Protein AF-D0LSS3-F1 (afdb_monomer_lite)

Secondary structure (DSSP, 8-state):
-----------------------------------EEPTTS-EE-TT-EEPTTSS-EESSSTTSSS--TT-S---SS--SSSSB-TTSS-B--SSSSS--TT-S---SSS-SSSSS-TTSS----SSSSS--TT-S---SS--SSSSB-TTS-B--TTSSS--TT-S---SSS-SSSSS-TTSS--S-SSSSS--TT-S--SSS-BTTB-TTSSPP-TTSS---TTTT------TT-BTTB-TTSSPP-TTSSS--TTTT-S---SSS-BTTB-TTSPPP-TTSS---TTSB--S-SS-S--B-----SSS-BTTB-TTSPPP-TTSS---TTTT-S----SSSSSS---BTTB-TTS----SSSS---TTT-S---TTS-BTTB-TTSPPP-SSSS---TTGGG-TT-S---S--S-S-BTTB-TTS----TTSS---TTT-S---TTS--SS--TTSS---SSSS---TT----S--S----S---SS--BTTB-TTS----TTSS---TTTSSS--SSS-BTTB-TTS----TTSS---TTTT-S----SSSSSSPPPBTTB-TTSPPP-TTSS---TTTT-S----SSSSSS---BTTB-TTS----SSSS---TTT-S---SSS-BTTB-TTS----TTSS---TTTT-S---SSS-BTTB-TTSPPP-TTSS---TTTT-S--S---SSS-----B-TTT--B-----TT-TTSTTSS---TT-S---SS--SSSSB-TTSSBPPP--SSSSS--TT-S--SS-TT-SSGGGB-TTS-B--TTSS---TTTT-S---SSS-SSSSS-TTSS---SSSSS--TT-S---SS--TTSSB-TTS-B--

pLDDT: mean 73.54, std 12.42, range [32.41, 92.56]

Organism: Haliangium ochraceum (strain DSM 14365 / JCM 11303 / SMP-2) (NCBI:txid502025)

Structure (mmCIF, N/CA/C/O backbone):
data_AF-D0LSS3-F1
#
_entry.id   AF-D0LSS3-F1
#
loop_
_atom_site.group_PDB
_atom_site.id
_atom_site.type_symbol
_atom_site.label_atom_id
_atom_site.label_alt_id
_atom_site.label_comp_id
_atom_site.label_asym_id
_atom_site.label_entity_id
_atom_site.label_seq_id
_atom_site.pdbx_PDB_ins_code
_atom_site.Cartn_x
_atom_site.Cartn_y
_atom_site.Cartn_z
_atom_site.occupancy
_atom_site.B_iso_or_equiv
_atom_site.auth_seq_id
_atom_site.auth_comp_id
_atom_site.auth_asym_id
_atom_site.auth_atom_id
_atom_site.pdbx_PDB_model_num
ATOM 1 N N . MET A 1 1 ? 48.028 39.353 -0.768 1.00 34.34 1 MET A N 1
ATOM 2 C CA . MET A 1 1 ? 49.198 40.231 -0.505 1.00 34.34 1 MET A CA 1
ATOM 3 C C . MET A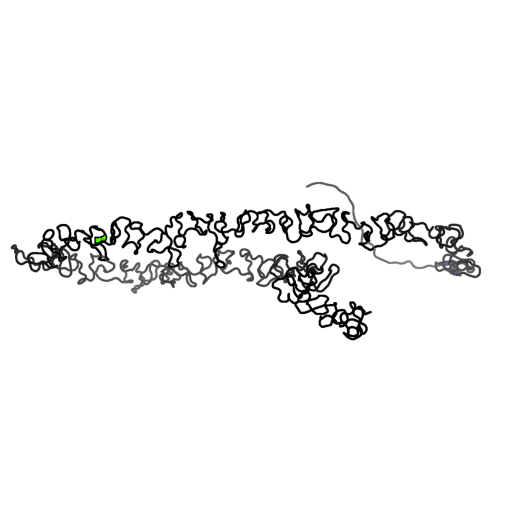 1 1 ? 50.402 39.646 -1.238 1.00 34.34 1 MET A C 1
ATOM 5 O O . MET A 1 1 ? 50.646 38.478 -0.982 1.00 34.34 1 MET A O 1
ATOM 9 N N . ASN A 1 2 ? 51.168 40.424 -2.031 1.00 32.41 2 ASN A N 1
ATOM 10 C CA . ASN A 1 2 ? 52.428 40.010 -2.713 1.00 32.41 2 ASN A CA 1
ATOM 11 C C . ASN A 1 2 ? 52.280 38.868 -3.769 1.00 32.41 2 ASN A C 1
ATOM 13 O O . ASN A 1 2 ? 51.328 38.108 -3.670 1.00 32.41 2 ASN A O 1
ATOM 17 N N . ARG A 1 3 ? 53.141 38.640 -4.788 1.00 37.22 3 ARG A N 1
ATOM 18 C CA . ARG A 1 3 ? 54.261 39.348 -5.496 1.00 37.22 3 ARG A CA 1
ATOM 19 C C . ARG A 1 3 ? 54.644 38.494 -6.748 1.00 37.22 3 ARG A C 1
ATOM 21 O O . ARG A 1 3 ? 54.443 37.293 -6.669 1.00 37.22 3 ARG A O 1
ATOM 28 N N . ASP A 1 4 ? 55.293 38.933 -7.841 1.00 43.34 4 ASP A N 1
ATOM 29 C CA . ASP A 1 4 ? 55.531 40.235 -8.521 1.00 43.34 4 ASP A CA 1
ATOM 30 C C . ASP A 1 4 ? 56.208 39.973 -9.905 1.00 43.34 4 ASP A C 1
ATOM 32 O O . ASP A 1 4 ? 56.827 38.925 -10.067 1.00 43.34 4 ASP A O 1
ATOM 36 N N . TYR A 1 5 ? 56.204 40.957 -10.821 1.00 41.03 5 TYR A N 1
ATOM 37 C CA . TYR A 1 5 ? 56.928 41.025 -12.122 1.00 41.03 5 TYR A CA 1
ATOM 38 C C . TYR A 1 5 ? 56.492 40.072 -13.276 1.00 41.03 5 TYR A C 1
ATOM 40 O O . TYR A 1 5 ? 56.226 38.902 -13.050 1.00 41.03 5 TYR A O 1
ATOM 48 N N . GLY A 1 6 ? 56.475 40.482 -14.562 1.00 39.53 6 GLY A N 1
ATOM 49 C CA . GLY A 1 6 ? 56.580 41.840 -15.140 1.00 39.53 6 GLY A CA 1
ATOM 50 C C . GLY A 1 6 ? 56.970 41.910 -16.644 1.00 39.53 6 GLY A C 1
ATOM 51 O O . GLY A 1 6 ? 57.673 41.032 -17.125 1.00 39.53 6 GLY A O 1
ATOM 52 N N . LEU A 1 7 ? 56.622 43.036 -17.312 1.00 38.75 7 LEU A N 1
ATOM 53 C CA . LEU A 1 7 ? 56.963 43.463 -18.706 1.00 38.75 7 LEU A CA 1
ATOM 54 C C . LEU A 1 7 ? 56.338 42.620 -19.859 1.00 38.75 7 LEU A C 1
ATOM 56 O O . LEU A 1 7 ? 56.213 41.417 -19.711 1.00 38.75 7 LEU A O 1
ATOM 60 N N . ALA A 1 8 ? 55.991 43.105 -21.070 1.00 39.47 8 ALA A N 1
ATOM 61 C CA . ALA A 1 8 ? 55.640 44.417 -21.683 1.00 39.47 8 ALA A CA 1
ATOM 62 C C . ALA A 1 8 ? 55.056 44.121 -23.121 1.00 39.47 8 ALA A C 1
ATOM 64 O O . ALA A 1 8 ? 54.994 42.954 -23.483 1.00 39.47 8 ALA A O 1
ATOM 65 N N . SER A 1 9 ? 54.616 45.016 -24.033 1.00 36.06 9 SER A N 1
ATOM 66 C CA . SER A 1 9 ? 54.621 46.490 -24.133 1.00 36.06 9 SER A CA 1
ATOM 67 C C . SER A 1 9 ? 53.581 47.041 -25.156 1.00 36.06 9 SER A C 1
ATOM 69 O O . SER A 1 9 ? 53.339 46.423 -26.183 1.00 36.06 9 SER A O 1
ATOM 71 N N . VAL A 1 10 ? 53.036 48.238 -24.885 1.00 38.34 10 VAL A N 1
ATOM 72 C CA . VAL A 1 10 ? 52.456 49.304 -25.763 1.00 38.34 10 VAL A CA 1
ATOM 73 C C . VAL A 1 10 ? 51.807 48.980 -27.141 1.00 38.34 10 VAL A C 1
ATOM 75 O O . VAL A 1 10 ? 52.483 48.682 -28.121 1.00 38.34 10 VAL A O 1
ATOM 78 N N . ARG A 1 11 ? 50.505 49.314 -27.265 1.00 45.31 11 ARG A N 1
ATOM 79 C CA . ARG A 1 11 ? 49.792 49.668 -28.524 1.00 45.31 11 ARG A CA 1
ATOM 80 C C . ARG A 1 11 ? 49.841 51.192 -28.774 1.00 45.31 11 ARG A C 1
ATOM 82 O O . ARG A 1 11 ? 49.652 51.916 -27.801 1.00 45.31 11 ARG A O 1
ATOM 89 N N . ALA A 1 12 ? 49.942 51.671 -30.028 1.00 39.53 12 ALA A N 1
ATOM 90 C CA . ALA A 1 12 ? 49.338 52.945 -30.507 1.00 39.53 12 ALA A CA 1
ATOM 91 C C . ALA A 1 12 ? 49.628 53.264 -31.997 1.00 39.53 12 ALA A C 1
ATOM 93 O O . ALA A 1 12 ? 50.794 53.387 -32.363 1.00 39.53 12 ALA A O 1
ATOM 94 N N . ASN A 1 13 ? 48.572 53.478 -32.806 1.00 40.53 13 ASN A N 1
ATOM 95 C CA . ASN A 1 13 ? 48.388 54.565 -33.805 1.00 40.53 13 ASN A CA 1
ATOM 96 C C . ASN A 1 13 ? 47.391 54.178 -34.922 1.00 40.53 13 ASN A C 1
ATOM 98 O O . ASN A 1 13 ? 47.779 53.816 -36.029 1.00 40.53 13 ASN A O 1
ATOM 102 N N . LEU A 1 14 ? 46.094 54.334 -34.638 1.00 44.03 14 LEU A N 1
ATOM 103 C CA . LEU A 1 14 ? 45.082 54.634 -35.662 1.00 44.03 14 LEU A CA 1
ATOM 104 C C . LEU A 1 14 ? 44.811 56.157 -35.663 1.00 44.03 14 LEU A C 1
ATOM 106 O O . LEU A 1 14 ? 45.164 56.839 -34.704 1.00 44.03 14 LEU A O 1
ATOM 110 N N . LEU A 1 15 ? 44.152 56.660 -36.717 1.00 45.56 15 LEU A N 1
ATOM 111 C CA . LEU A 1 15 ? 43.797 58.073 -36.977 1.00 45.56 15 LEU A CA 1
ATOM 112 C C . LEU A 1 15 ? 44.972 59.044 -37.244 1.00 45.56 15 LEU A C 1
ATOM 114 O O . LEU A 1 15 ? 45.364 59.820 -36.374 1.00 45.56 15 LEU A O 1
ATOM 118 N N . ALA A 1 16 ? 45.403 59.141 -38.509 1.00 39.97 16 ALA A N 1
ATOM 119 C CA . ALA A 1 16 ? 45.858 60.406 -39.110 1.00 39.97 16 ALA A CA 1
ATOM 120 C C . ALA A 1 16 ? 45.772 60.373 -40.656 1.00 39.97 16 ALA A C 1
ATOM 122 O O . ALA A 1 16 ? 45.871 59.309 -41.255 1.00 39.97 16 ALA A O 1
ATOM 123 N N . LEU A 1 17 ? 45.638 61.553 -41.280 1.00 41.19 17 LEU A N 1
ATOM 124 C CA . LEU A 1 17 ? 45.700 61.822 -42.734 1.00 41.19 17 LEU A CA 1
ATOM 125 C C . LEU A 1 17 ? 44.664 61.134 -43.653 1.00 41.19 17 LEU A C 1
ATOM 127 O O . LEU A 1 17 ? 44.986 60.313 -44.507 1.00 41.19 17 LEU A O 1
ATOM 131 N N . ALA A 1 18 ? 43.430 61.640 -43.595 1.00 40.72 18 ALA A N 1
ATOM 132 C CA . ALA A 1 18 ? 42.665 61.892 -44.823 1.00 40.72 18 ALA A CA 1
ATOM 133 C C . ALA A 1 18 ? 43.179 63.176 -45.531 1.00 40.72 18 ALA A C 1
ATOM 135 O O . ALA A 1 18 ? 43.980 63.906 -44.945 1.00 40.72 18 ALA A O 1
ATOM 136 N N . LEU A 1 19 ? 42.630 63.495 -46.720 1.00 39.12 19 LEU A N 1
ATOM 137 C CA . LEU A 1 19 ? 42.964 64.633 -47.619 1.00 39.12 19 LEU A CA 1
ATOM 138 C C . LEU A 1 19 ? 44.265 64.399 -48.431 1.00 39.12 19 LEU A C 1
ATOM 140 O O . LEU A 1 19 ? 45.334 64.301 -47.844 1.00 39.12 19 LEU A O 1
ATOM 144 N N . LEU A 1 20 ? 44.298 64.218 -49.764 1.00 43.31 20 LEU A N 1
ATOM 145 C CA . LEU A 1 20 ? 43.445 64.618 -50.911 1.00 43.31 20 LEU A CA 1
ATOM 146 C C . LEU A 1 20 ? 43.686 66.075 -51.387 1.00 43.31 20 LEU A C 1
ATOM 148 O O . LEU A 1 20 ? 43.475 67.019 -50.631 1.00 43.31 20 LEU A O 1
ATOM 152 N N . ALA A 1 21 ? 44.067 66.217 -52.673 1.00 36.97 21 ALA A N 1
ATOM 153 C CA . ALA A 1 21 ? 44.549 67.423 -53.389 1.00 36.97 21 ALA A CA 1
ATOM 154 C C . ALA A 1 21 ? 45.997 67.860 -53.013 1.00 36.97 21 ALA A C 1
ATOM 156 O O . ALA A 1 21 ? 46.449 67.599 -51.909 1.00 36.97 21 ALA A O 1
ATOM 157 N N . LEU A 1 22 ? 46.818 68.491 -53.877 1.00 36.12 22 LEU A N 1
ATOM 158 C CA . LEU A 1 22 ? 46.517 69.356 -55.032 1.00 36.12 22 LEU A CA 1
ATOM 159 C C . LEU A 1 22 ? 47.713 69.477 -56.034 1.00 36.12 22 LEU A C 1
ATOM 161 O O . LEU A 1 22 ? 48.847 69.649 -55.608 1.00 36.12 22 LEU A O 1
ATOM 165 N N . SER A 1 23 ? 47.429 69.492 -57.349 1.00 40.12 23 SER A N 1
ATOM 166 C CA . SER A 1 23 ? 48.178 70.117 -58.483 1.00 40.12 23 SER A CA 1
ATOM 167 C C . SER A 1 23 ? 49.717 70.015 -58.660 1.00 40.12 23 SER A C 1
ATOM 169 O O . SER A 1 23 ? 50.464 70.557 -57.854 1.00 40.12 23 SER A O 1
ATOM 171 N N . VAL A 1 24 ? 50.152 69.654 -59.883 1.00 45.28 24 VAL A N 1
ATOM 172 C CA . VAL A 1 24 ? 51.060 70.466 -60.749 1.00 45.28 24 VAL A CA 1
ATOM 173 C C . VAL A 1 24 ? 50.589 70.332 -62.216 1.00 45.28 24 VAL A C 1
ATOM 175 O O . VAL A 1 24 ? 49.956 69.339 -62.566 1.00 45.28 24 VAL A O 1
ATOM 178 N N . VAL A 1 25 ? 50.830 71.343 -63.064 1.00 45.53 25 VAL A N 1
ATOM 179 C CA . VAL A 1 25 ? 50.303 71.464 -64.444 1.00 45.53 25 VAL A CA 1
ATOM 180 C C . VAL A 1 25 ? 51.401 71.351 -65.519 1.00 45.53 25 VAL A C 1
ATOM 182 O O . VAL A 1 25 ? 52.560 71.678 -65.285 1.00 45.53 25 VAL A O 1
ATOM 185 N N . ALA A 1 26 ? 50.983 70.895 -66.704 1.00 45.16 26 ALA A N 1
ATOM 186 C CA . ALA A 1 26 ? 51.733 70.608 -67.930 1.00 45.16 26 ALA A CA 1
ATOM 187 C C . ALA A 1 26 ? 52.804 71.618 -68.415 1.00 45.16 26 ALA A C 1
ATOM 189 O O . ALA A 1 26 ? 52.675 72.833 -68.271 1.00 45.16 26 ALA A O 1
ATOM 190 N N . GLY A 1 27 ? 53.775 71.084 -69.169 1.00 37.88 27 GLY A N 1
ATOM 191 C CA . GLY A 1 27 ? 54.683 71.818 -70.061 1.00 37.88 27 GLY A CA 1
ATOM 192 C C . GLY A 1 27 ? 55.471 70.846 -70.951 1.00 37.88 27 GLY A C 1
ATOM 193 O O . GLY A 1 27 ? 56.346 70.146 -70.455 1.00 37.88 27 GLY A O 1
ATOM 194 N N . GLY A 1 28 ? 55.128 70.746 -72.242 1.00 39.94 28 GLY A N 1
ATOM 195 C CA . GLY A 1 28 ? 55.629 69.689 -73.139 1.00 39.94 28 GLY A CA 1
ATOM 196 C C . GLY A 1 28 ? 56.667 70.130 -74.180 1.00 39.94 28 GLY A C 1
ATOM 197 O O . GLY A 1 28 ? 56.836 71.317 -74.452 1.00 39.94 28 GLY A O 1
ATOM 198 N N . CYS A 1 29 ? 57.298 69.141 -74.820 1.00 37.31 29 CYS A N 1
ATOM 199 C CA . CYS A 1 29 ? 58.147 69.289 -76.007 1.00 37.31 29 CYS A CA 1
ATOM 200 C C . CYS A 1 29 ? 57.582 68.445 -77.159 1.00 37.31 29 CYS A C 1
ATOM 202 O O . CYS A 1 29 ? 57.097 67.341 -76.930 1.00 37.31 29 CYS A O 1
ATOM 204 N N . VAL A 1 30 ? 57.668 68.945 -78.397 1.00 48.53 30 VAL A N 1
ATOM 205 C CA . VAL A 1 30 ? 57.150 68.259 -79.594 1.00 48.53 30 VAL A CA 1
ATOM 206 C C . VAL A 1 30 ? 58.304 67.811 -80.487 1.00 48.53 30 VAL A C 1
ATOM 208 O O . VAL A 1 30 ? 59.033 68.647 -81.015 1.00 48.53 30 VAL A O 1
ATOM 211 N N . PHE A 1 31 ? 58.404 66.503 -80.717 1.00 43.38 31 PHE A N 1
ATOM 212 C CA . PHE A 1 31 ? 59.140 65.913 -81.835 1.00 43.38 31 PHE A CA 1
ATOM 213 C C . PHE A 1 31 ? 58.262 64.847 -82.491 1.00 43.38 31 PHE A C 1
ATOM 215 O O . PHE A 1 31 ? 57.711 63.989 -81.808 1.00 43.38 31 PHE A O 1
ATOM 222 N N . GLY A 1 32 ? 58.103 64.931 -83.812 1.00 51.47 32 GLY A N 1
ATOM 223 C CA . GLY A 1 32 ? 57.334 63.966 -84.591 1.00 51.47 32 GLY A CA 1
ATOM 224 C C . GLY A 1 32 ? 58.228 62.853 -85.125 1.00 51.47 32 GLY A C 1
ATOM 225 O O . GLY A 1 32 ? 59.010 63.087 -86.043 1.00 51.47 32 GLY A O 1
ATOM 226 N N . THR A 1 33 ? 58.074 61.651 -84.579 1.00 54.69 33 THR A N 1
ATOM 227 C CA . THR A 1 33 ? 58.549 60.393 -85.170 1.00 54.69 33 THR A CA 1
ATOM 228 C C . THR A 1 33 ? 57.404 59.395 -85.107 1.00 54.69 33 THR A C 1
ATOM 230 O O . THR A 1 33 ? 57.081 58.887 -84.029 1.00 54.69 33 THR A O 1
ATOM 233 N N . GLU A 1 34 ? 56.757 59.150 -86.245 1.00 60.41 34 GLU A N 1
ATOM 234 C CA . GLU A 1 34 ? 55.702 58.141 -86.320 1.00 60.41 34 GLU A CA 1
ATOM 235 C C . GLU A 1 34 ? 56.317 56.765 -86.043 1.00 60.41 34 GLU A C 1
ATOM 237 O O . GLU A 1 34 ? 57.336 56.380 -86.619 1.00 60.41 34 GLU A O 1
ATOM 242 N N . THR A 1 35 ? 55.742 56.100 -85.049 1.00 68.25 35 THR A N 1
ATOM 243 C CA . THR A 1 35 ? 56.216 54.871 -84.416 1.00 68.25 35 THR A CA 1
ATOM 244 C C . THR A 1 35 ? 54.992 54.010 -84.174 1.00 68.25 35 THR A C 1
ATOM 246 O O . THR A 1 35 ? 53.968 54.530 -83.723 1.00 68.25 35 THR A O 1
ATOM 249 N N . ASN A 1 36 ? 55.094 52.717 -84.470 1.00 69.75 36 ASN A N 1
ATOM 250 C CA . ASN A 1 36 ? 54.039 51.772 -84.131 1.00 69.75 36 ASN A CA 1
ATOM 251 C C . ASN A 1 36 ? 54.043 51.639 -82.604 1.00 69.75 36 ASN A C 1
ATOM 253 O O . ASN A 1 36 ? 55.072 51.303 -82.018 1.00 69.75 36 ASN A O 1
ATOM 257 N N . LEU A 1 37 ? 52.937 52.021 -81.965 1.00 75.88 37 LEU A N 1
ATOM 258 C CA . LEU A 1 37 ? 52.783 51.969 -80.514 1.00 75.88 37 LEU A CA 1
ATOM 259 C C . LEU A 1 37 ? 52.095 50.653 -80.160 1.00 75.88 37 LEU A C 1
ATOM 261 O O . LEU A 1 37 ? 50.956 50.437 -80.571 1.00 75.88 37 LEU A O 1
ATOM 265 N N . CYS A 1 38 ? 52.799 49.801 -79.428 1.00 76.12 38 CYS A N 1
ATOM 266 C CA . CYS A 1 38 ? 52.276 48.537 -78.929 1.00 76.12 38 CYS A CA 1
ATOM 267 C C . CYS A 1 38 ? 51.397 48.770 -77.692 1.00 76.12 38 CYS A C 1
ATOM 269 O O . CYS A 1 38 ? 51.431 49.862 -77.110 1.00 76.12 38 CYS A O 1
ATOM 271 N N . SER A 1 39 ? 50.619 47.758 -77.300 1.00 70.25 39 SER A N 1
ATOM 272 C CA . SER A 1 39 ? 49.673 47.803 -76.173 1.00 70.25 39 SER A CA 1
ATOM 273 C C . SER A 1 39 ? 50.293 48.416 -74.908 1.00 70.25 39 SER A C 1
ATOM 275 O O . SER A 1 39 ? 49.752 49.370 -74.347 1.00 70.25 39 SER A O 1
ATOM 277 N N . ASP A 1 40 ? 51.502 47.974 -74.569 1.00 66.94 40 ASP A N 1
ATOM 278 C CA . ASP A 1 40 ? 52.219 48.296 -73.328 1.00 66.94 40 ASP A CA 1
ATOM 279 C C . ASP A 1 40 ? 53.137 49.525 -73.459 1.00 66.94 40 ASP A C 1
ATOM 281 O O . ASP A 1 40 ? 53.995 49.823 -72.628 1.00 66.94 40 ASP A O 1
ATOM 285 N N . GLY A 1 41 ? 52.934 50.309 -74.522 1.00 71.38 41 GLY A N 1
ATOM 286 C CA . GLY A 1 41 ? 53.603 51.590 -74.743 1.00 71.38 41 GLY A CA 1
ATOM 287 C C . GLY A 1 41 ? 54.983 51.499 -75.399 1.00 71.38 41 GLY A C 1
ATOM 288 O O . GLY A 1 41 ? 55.591 52.546 -75.665 1.00 71.38 41 GLY A O 1
ATOM 289 N N . LEU A 1 42 ? 55.460 50.290 -75.720 1.00 78.31 42 LEU A N 1
ATOM 290 C CA . LEU A 1 42 ? 56.633 50.075 -76.568 1.00 78.31 42 LEU A CA 1
ATOM 291 C C . LEU A 1 42 ? 56.448 50.769 -77.931 1.00 78.31 42 LEU A C 1
ATOM 293 O O . LEU A 1 42 ? 55.353 50.817 -78.491 1.00 78.31 42 LEU A O 1
ATOM 297 N N . ARG A 1 43 ? 57.530 51.346 -78.467 1.00 81.56 43 ARG A N 1
ATOM 298 C CA . ARG A 1 43 ? 57.523 52.100 -79.732 1.00 81.56 43 ARG A CA 1
ATOM 299 C C . ARG A 1 43 ? 58.421 51.449 -80.768 1.00 81.56 43 ARG A C 1
ATOM 301 O O . ARG A 1 43 ? 59.626 51.706 -80.797 1.00 81.56 43 ARG A O 1
ATOM 308 N N . CYS A 1 44 ? 57.824 50.668 -81.657 1.00 77.94 44 CYS A N 1
ATOM 309 C CA . CYS A 1 44 ? 58.546 50.041 -82.749 1.00 77.94 44 CYS A CA 1
ATOM 310 C C . CYS A 1 44 ? 58.819 51.028 -83.904 1.00 77.94 44 CYS A C 1
ATOM 312 O O . CYS A 1 44 ? 57.981 51.889 -84.217 1.00 77.94 44 CYS A O 1
ATOM 314 N N . PRO A 1 45 ? 59.988 50.914 -84.565 1.00 78.69 45 PRO A N 1
ATOM 315 C CA . PRO A 1 45 ? 60.252 51.531 -85.863 1.00 78.69 45 PRO A CA 1
ATOM 316 C C . PRO A 1 45 ? 59.183 51.185 -86.910 1.00 78.69 45 PRO A C 1
ATOM 318 O O . PRO A 1 45 ? 58.545 50.139 -86.835 1.00 78.69 45 PRO A O 1
ATOM 321 N N . THR A 1 46 ? 59.002 52.043 -87.914 1.00 73.38 46 THR A N 1
ATOM 322 C CA . THR A 1 46 ? 57.963 51.880 -88.952 1.00 73.38 46 THR A CA 1
ATOM 323 C C . THR A 1 46 ? 58.217 50.736 -89.944 1.00 73.38 46 THR A C 1
ATOM 325 O O . THR A 1 46 ? 57.342 50.434 -90.750 1.00 73.38 46 THR A O 1
ATOM 328 N N . ASP A 1 47 ? 59.379 50.081 -89.877 1.00 72.69 47 ASP A N 1
ATOM 329 C CA . ASP A 1 47 ? 59.721 48.835 -90.573 1.00 72.69 47 ASP A CA 1
ATOM 330 C C . ASP A 1 47 ? 59.513 47.568 -89.715 1.00 72.69 47 ASP A C 1
ATOM 332 O O . ASP A 1 47 ? 59.854 46.473 -90.160 1.00 72.69 47 ASP A O 1
ATOM 336 N N . ARG A 1 48 ? 58.947 47.694 -88.503 1.00 80.25 48 ARG A N 1
ATOM 337 C CA . ARG A 1 48 ? 58.659 46.577 -87.589 1.00 80.25 48 ARG A CA 1
ATOM 338 C C . ARG A 1 48 ? 57.222 46.578 -87.083 1.00 80.25 48 ARG A C 1
ATOM 340 O O . ARG A 1 48 ? 56.574 47.622 -86.987 1.00 80.25 48 ARG A O 1
ATOM 347 N N . GLN A 1 49 ? 56.756 45.390 -86.719 1.00 82.88 49 GLN A N 1
ATOM 348 C CA . GLN A 1 49 ? 55.481 45.174 -86.040 1.00 82.88 49 GLN A CA 1
ATOM 349 C C . GLN A 1 49 ? 55.728 44.941 -84.543 1.00 82.88 49 GLN A C 1
ATOM 351 O O . GLN A 1 49 ? 56.865 44.702 -84.129 1.00 82.88 49 GLN A O 1
ATOM 356 N N . CYS A 1 50 ? 54.674 45.069 -83.744 1.00 83.81 50 CYS A N 1
ATOM 357 C CA . CYS A 1 50 ? 54.677 44.624 -82.354 1.00 83.81 50 CYS A CA 1
ATOM 358 C C . CYS A 1 50 ? 54.478 43.106 -82.311 1.00 83.81 50 CYS A C 1
ATOM 360 O O . CYS A 1 50 ? 53.835 42.564 -83.212 1.00 83.81 50 CYS A O 1
ATOM 362 N N . SER A 1 51 ? 54.963 42.459 -81.254 1.00 84.69 51 SER A N 1
ATOM 363 C CA . SER A 1 51 ? 54.433 41.154 -80.849 1.00 84.69 51 SER A CA 1
ATOM 364 C C . SER A 1 51 ? 52.949 41.243 -80.480 1.00 84.69 51 SER A C 1
ATOM 366 O O . SER A 1 51 ? 52.456 42.347 -80.208 1.00 84.69 51 SER A O 1
ATOM 368 N N . ALA A 1 52 ? 52.241 40.109 -80.447 1.00 81.81 52 ALA A N 1
ATOM 369 C CA . ALA A 1 52 ? 50.858 40.073 -79.955 1.00 81.81 52 ALA A CA 1
ATOM 370 C C . ALA A 1 52 ? 50.782 40.591 -78.510 1.00 81.81 52 ALA A C 1
ATOM 372 O O . ALA A 1 52 ? 49.972 41.471 -78.212 1.00 81.81 52 ALA A O 1
ATOM 373 N N . ASP A 1 53 ? 51.730 40.149 -77.683 1.00 80.00 53 ASP A N 1
ATOM 374 C CA . ASP A 1 53 ? 51.851 40.503 -76.264 1.00 80.00 53 ASP A CA 1
ATOM 375 C C . ASP A 1 53 ? 52.480 41.886 -76.025 1.00 80.00 53 ASP A C 1
ATOM 377 O O . ASP A 1 53 ? 52.859 42.228 -74.912 1.00 80.00 53 ASP A O 1
ATOM 381 N N . GLY A 1 54 ? 52.635 42.702 -77.074 1.00 74.81 54 GLY A N 1
ATOM 382 C CA . GLY A 1 54 ? 53.025 44.113 -76.980 1.00 74.81 54 GLY A CA 1
ATOM 383 C C . GLY A 1 54 ? 54.489 44.411 -76.613 1.00 74.81 54 GLY A C 1
ATOM 384 O O . GLY A 1 54 ? 55.003 45.457 -77.021 1.00 74.81 54 GLY A O 1
ATOM 385 N N . ASP A 1 55 ? 55.177 43.502 -75.922 1.00 80.81 55 ASP A N 1
ATOM 386 C CA . ASP A 1 55 ? 56.484 43.728 -75.284 1.00 80.81 55 ASP A CA 1
ATOM 387 C C . ASP A 1 55 ? 57.715 43.616 -76.210 1.00 80.81 55 ASP A C 1
ATOM 389 O O . ASP A 1 55 ? 58.832 43.970 -75.815 1.00 80.81 55 ASP A O 1
ATOM 393 N N . ALA A 1 56 ? 57.543 43.203 -77.471 1.00 80.25 56 ALA A N 1
ATOM 394 C CA . ALA A 1 56 ? 58.638 43.060 -78.438 1.00 80.25 56 ALA A CA 1
ATOM 395 C C . ALA A 1 56 ? 58.371 43.715 -79.808 1.00 80.25 56 ALA A C 1
ATOM 397 O O . ALA A 1 56 ? 57.233 43.917 -80.229 1.00 80.25 56 ALA A O 1
ATOM 398 N N . CYS A 1 57 ? 59.455 44.032 -80.533 1.00 82.94 57 CYS A N 1
ATOM 399 C CA . CYS A 1 57 ? 59.424 44.569 -81.903 1.00 82.94 57 CYS A CA 1
ATOM 400 C C . CYS A 1 57 ? 60.006 43.563 -82.910 1.00 82.94 57 CYS A C 1
ATOM 402 O O . CYS A 1 57 ? 61.208 43.612 -83.228 1.00 82.94 57 CYS A O 1
ATOM 404 N N . ILE A 1 58 ? 59.143 42.678 -83.408 1.00 82.19 58 ILE A N 1
ATOM 405 C CA . ILE A 1 58 ? 59.473 41.529 -84.261 1.00 82.19 58 ILE A CA 1
ATOM 406 C C . ILE A 1 58 ? 59.996 41.921 -85.657 1.00 82.19 58 ILE A C 1
ATOM 408 O O . ILE A 1 58 ? 59.836 43.055 -86.124 1.00 82.19 58 ILE A O 1
ATOM 412 N N . VAL A 1 59 ? 60.674 40.977 -86.325 1.00 72.56 59 VAL A N 1
ATOM 413 C CA . VAL A 1 59 ? 61.306 41.152 -87.652 1.00 72.56 59 VAL A CA 1
ATOM 414 C C . VAL A 1 59 ? 60.916 39.997 -88.576 1.00 72.56 59 VAL A C 1
ATOM 416 O O . VAL A 1 59 ? 61.748 39.198 -88.998 1.00 72.56 59 VAL A O 1
ATOM 419 N N . GLY A 1 60 ? 59.626 39.901 -88.871 1.00 74.75 60 GLY A N 1
ATOM 420 C CA . GLY A 1 60 ? 59.044 38.786 -89.610 1.00 74.75 60 GLY A CA 1
ATOM 421 C C . GLY A 1 60 ? 57.547 38.719 -89.352 1.00 74.75 60 GLY A C 1
ATOM 422 O O . GLY A 1 60 ? 56.904 39.770 -89.260 1.00 74.75 60 GLY A O 1
ATOM 423 N N . GLN A 1 61 ? 57.033 37.497 -89.240 1.00 81.19 61 GLN A N 1
ATOM 424 C CA . GLN A 1 61 ? 55.675 37.209 -88.776 1.00 81.19 61 GLN A CA 1
ATOM 425 C C . GLN A 1 61 ? 55.735 36.554 -87.385 1.00 81.19 61 GLN A C 1
ATOM 427 O O . GLN A 1 61 ? 55.086 37.071 -86.489 1.00 81.19 61 GLN A O 1
ATOM 432 N N . CYS A 1 62 ? 56.646 35.600 -87.166 1.00 82.94 62 CYS A N 1
ATOM 433 C CA . CYS A 1 62 ? 56.980 35.004 -85.867 1.00 82.94 62 CYS A CA 1
ATOM 434 C C . CYS A 1 62 ? 56.910 35.975 -84.671 1.00 82.94 62 CYS A C 1
ATOM 436 O O . CYS A 1 62 ? 57.619 36.994 -84.631 1.00 82.94 62 CYS A O 1
ATOM 438 N N . GLY A 1 63 ? 56.043 35.620 -83.724 1.00 83.19 63 GLY A N 1
ATOM 439 C CA . GLY A 1 63 ? 55.677 36.374 -82.532 1.00 83.19 63 GLY A CA 1
ATOM 440 C C . GLY A 1 63 ? 54.472 37.297 -82.710 1.00 83.19 63 GLY A C 1
ATOM 441 O O . GLY A 1 63 ? 54.331 38.242 -81.938 1.00 83.19 63 GLY A O 1
ATOM 442 N N . ASN A 1 64 ? 53.623 37.098 -83.727 1.00 84.19 64 ASN A N 1
ATOM 443 C CA . ASN A 1 64 ? 52.427 37.920 -83.980 1.00 84.19 64 ASN A CA 1
ATOM 444 C C . ASN A 1 64 ? 51.108 37.314 -83.460 1.00 84.19 64 ASN A C 1
ATOM 446 O O . ASN A 1 64 ? 50.040 37.888 -83.690 1.00 84.19 64 ASN A O 1
ATOM 450 N N . GLY A 1 65 ? 51.170 36.184 -82.753 1.00 82.69 65 GLY A N 1
ATOM 451 C CA . GLY A 1 65 ? 50.021 35.445 -82.224 1.00 82.69 65 GLY A CA 1
ATOM 452 C C . GLY A 1 65 ? 49.269 34.680 -83.313 1.00 82.69 65 GLY A C 1
ATOM 453 O O . GLY A 1 65 ? 48.047 34.512 -83.229 1.00 82.69 65 GLY A O 1
ATOM 454 N N . ARG A 1 66 ? 49.961 34.324 -84.406 1.00 82.00 66 ARG A N 1
ATOM 455 C CA . ARG A 1 66 ? 49.390 33.656 -85.584 1.00 82.00 66 ARG A CA 1
ATOM 456 C C . ARG A 1 66 ? 50.429 32.816 -86.311 1.00 82.00 66 ARG A C 1
ATOM 458 O O . ARG A 1 66 ? 51.354 33.364 -86.893 1.00 82.00 66 ARG A O 1
ATOM 465 N N . LEU A 1 67 ? 50.168 31.516 -86.398 1.00 81.06 67 LEU A N 1
ATOM 466 C CA . LEU A 1 67 ? 50.917 30.585 -87.239 1.00 81.06 67 LEU A CA 1
ATOM 467 C C . LEU A 1 67 ? 50.817 30.979 -88.728 1.00 81.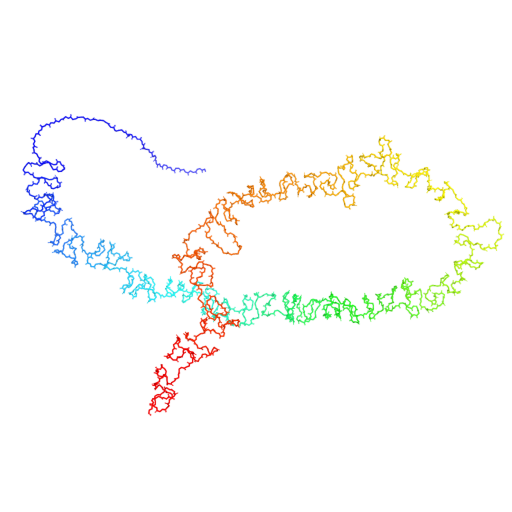06 67 LEU A C 1
ATOM 469 O O . LEU A 1 67 ? 49.801 30.703 -89.379 1.00 81.06 67 LEU A O 1
ATOM 473 N N . ASP A 1 68 ? 51.852 31.624 -89.271 1.00 81.94 68 ASP A N 1
ATOM 474 C CA . ASP A 1 68 ? 51.890 32.099 -90.657 1.00 81.94 68 ASP A CA 1
ATOM 475 C C . ASP A 1 68 ? 52.698 31.154 -91.595 1.00 81.94 68 ASP A C 1
ATOM 477 O O . ASP A 1 68 ? 53.410 30.251 -91.145 1.00 81.94 68 ASP A O 1
ATOM 481 N N . PRO A 1 69 ? 52.572 31.273 -92.940 1.00 78.06 69 PRO A N 1
ATOM 482 C CA . PRO A 1 69 ? 53.126 30.302 -93.897 1.00 78.06 69 PRO A CA 1
ATOM 483 C C . PRO A 1 69 ? 54.665 30.228 -93.965 1.00 78.06 69 PRO A C 1
ATOM 485 O O . PRO A 1 69 ? 55.303 30.790 -94.860 1.00 78.06 69 PRO A O 1
ATOM 488 N N . GLY A 1 70 ? 55.250 29.443 -93.066 1.00 73.75 70 GLY A N 1
ATOM 489 C CA . GLY A 1 70 ? 56.693 29.229 -92.924 1.00 73.75 70 GLY A CA 1
ATOM 490 C C . GLY A 1 70 ? 57.112 28.862 -91.500 1.00 73.75 70 GLY A C 1
ATOM 491 O O . GLY A 1 70 ? 58.249 28.439 -91.306 1.00 73.75 70 GLY A O 1
ATOM 492 N N . GLU A 1 71 ? 56.194 29.004 -90.549 1.00 82.38 71 GLU A N 1
ATOM 493 C CA . GLU A 1 71 ? 56.379 28.789 -89.117 1.00 82.38 71 GLU A CA 1
ATOM 494 C C . GLU A 1 71 ? 55.764 27.445 -88.686 1.00 82.38 71 GLU A C 1
ATOM 496 O O . GLU A 1 71 ? 54.940 26.865 -89.401 1.00 82.38 71 GLU A O 1
ATOM 501 N N . VAL A 1 72 ? 56.207 26.924 -87.540 1.00 78.25 72 VAL A N 1
ATOM 502 C CA . VAL A 1 72 ? 55.728 25.667 -86.928 1.00 78.25 72 VAL A CA 1
ATOM 503 C C . VAL A 1 72 ? 54.803 25.950 -85.737 1.00 78.25 72 VAL A C 1
ATOM 505 O O . VAL A 1 72 ? 53.828 25.230 -85.531 1.00 78.25 72 VAL A O 1
ATOM 508 N N . CYS A 1 73 ? 55.059 27.052 -85.035 1.00 77.06 73 CYS A N 1
ATOM 509 C CA . CYS A 1 73 ? 54.273 27.624 -83.944 1.00 77.06 73 CYS A CA 1
ATOM 510 C C . CYS A 1 73 ? 54.326 29.163 -84.031 1.00 77.06 73 CYS A C 1
ATOM 512 O O . CYS A 1 73 ? 55.131 29.704 -84.785 1.00 77.06 73 CYS A O 1
ATOM 514 N N . ASP A 1 74 ? 53.473 29.860 -83.282 1.00 84.19 74 ASP A N 1
ATOM 515 C CA . ASP A 1 74 ? 53.616 31.284 -82.936 1.00 84.19 74 ASP A CA 1
ATOM 516 C C . ASP A 1 74 ? 52.778 31.505 -81.668 1.00 84.19 74 ASP A C 1
ATOM 518 O O . ASP A 1 74 ? 51.556 31.342 -81.707 1.00 84.19 74 ASP A O 1
ATOM 522 N N . ASP A 1 75 ? 53.439 31.814 -80.555 1.00 80.50 75 ASP A N 1
ATOM 523 C CA . ASP A 1 75 ? 52.848 31.947 -79.216 1.00 80.50 75 ASP A CA 1
ATOM 524 C C . ASP A 1 75 ? 52.524 33.400 -78.829 1.00 80.50 75 ASP A C 1
ATOM 526 O O . ASP A 1 75 ? 52.052 33.662 -77.727 1.00 80.50 75 ASP A O 1
ATOM 530 N N . GLY A 1 76 ? 52.739 34.356 -79.740 1.00 82.62 76 GLY A N 1
ATOM 531 C CA . GLY A 1 76 ? 52.540 35.781 -79.481 1.00 82.6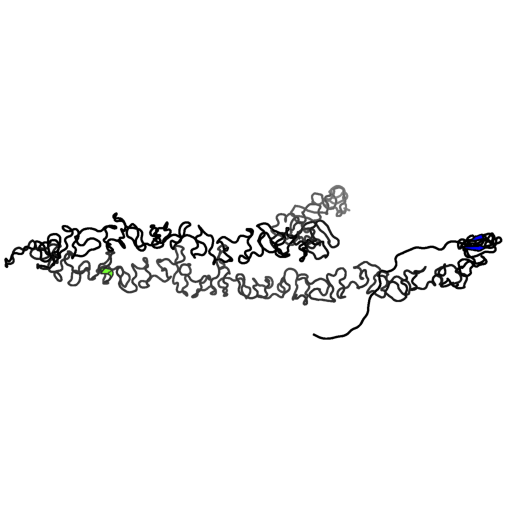2 76 GLY A CA 1
ATOM 532 C C . GLY A 1 76 ? 53.793 36.566 -79.095 1.00 82.62 76 GLY A C 1
ATOM 533 O O . GLY A 1 76 ? 53.723 37.803 -79.102 1.00 82.62 76 GLY A O 1
ATOM 534 N N . ASN A 1 77 ? 54.936 35.911 -78.849 1.00 83.00 77 ASN A N 1
ATOM 535 C CA . ASN A 1 77 ? 56.161 36.570 -78.390 1.00 83.00 77 ASN A CA 1
ATOM 536 C C . ASN A 1 77 ? 57.449 36.068 -79.112 1.00 83.00 77 ASN A C 1
ATOM 538 O O . ASN A 1 77 ? 57.371 35.581 -80.234 1.00 83.00 77 ASN A O 1
ATOM 542 N N . ILE A 1 78 ? 58.656 36.351 -78.590 1.00 82.50 78 ILE A N 1
ATOM 543 C CA . ILE A 1 78 ? 59.959 35.961 -79.194 1.00 82.50 78 ILE A CA 1
ATOM 544 C C . ILE A 1 78 ? 61.037 35.589 -78.147 1.00 82.50 78 ILE A C 1
ATOM 546 O O . ILE A 1 78 ? 62.226 35.924 -78.296 1.00 82.50 78 ILE A O 1
ATOM 550 N N . LEU A 1 79 ? 60.629 34.955 -77.052 1.00 80.69 79 LEU A N 1
ATOM 551 C CA . LEU A 1 79 ? 61.510 34.367 -76.043 1.00 80.69 79 LEU A CA 1
ATOM 552 C C . LEU A 1 79 ? 62.001 32.969 -76.502 1.00 80.69 79 LEU A C 1
ATOM 554 O O . LEU A 1 79 ? 61.871 32.605 -77.666 1.00 80.69 79 LEU A O 1
ATOM 558 N N . ASP A 1 80 ? 62.729 32.256 -75.641 1.00 75.44 80 ASP A N 1
ATOM 559 C CA . ASP A 1 80 ? 62.997 30.817 -75.807 1.00 75.44 80 ASP A CA 1
ATOM 560 C C . ASP A 1 80 ? 62.654 30.149 -74.469 1.00 75.44 80 ASP A C 1
ATOM 562 O O . ASP A 1 80 ? 63.008 30.700 -73.420 1.00 75.44 80 ASP A O 1
ATOM 566 N N . GLY A 1 81 ? 62.120 28.926 -74.516 1.00 65.56 81 GLY A N 1
ATOM 567 C CA . GLY A 1 81 ? 61.788 28.120 -73.332 1.00 65.56 81 GLY A CA 1
ATOM 568 C C . GLY A 1 81 ? 60.304 28.150 -72.957 1.00 65.56 81 GLY A C 1
ATOM 569 O O . GLY A 1 81 ? 59.904 27.492 -72.005 1.00 65.56 81 GLY A O 1
ATOM 570 N N . ASP A 1 82 ? 59.510 28.903 -73.709 1.00 71.88 82 ASP A N 1
ATOM 571 C CA . ASP A 1 82 ? 58.054 28.923 -73.746 1.00 71.88 82 ASP A CA 1
ATOM 572 C C . ASP A 1 82 ? 57.505 28.169 -74.982 1.00 71.88 82 ASP A C 1
ATOM 574 O O . ASP A 1 82 ? 58.237 27.431 -75.645 1.00 71.88 82 ASP A O 1
ATOM 578 N N . GLU A 1 83 ? 56.195 28.271 -75.241 1.00 75.12 83 GLU A N 1
ATOM 579 C CA . GLU A 1 83 ? 55.437 27.410 -76.169 1.00 75.12 83 GLU A CA 1
ATOM 580 C C . GLU A 1 83 ? 55.992 27.408 -77.612 1.00 75.12 83 GLU A C 1
ATOM 582 O O . GLU A 1 83 ? 55.841 26.414 -78.333 1.00 75.12 83 GLU A O 1
ATOM 587 N N . CYS A 1 84 ? 56.689 28.474 -78.028 1.00 80.56 84 CYS A N 1
ATOM 588 C CA . CYS A 1 84 ? 57.372 28.559 -79.314 1.00 80.56 84 CYS A CA 1
ATOM 589 C C . CYS A 1 84 ? 58.773 29.195 -79.218 1.00 80.56 84 CYS A C 1
ATOM 591 O O . CYS A 1 84 ? 58.969 30.227 -78.587 1.00 80.56 84 CYS A O 1
ATOM 593 N N . ASN A 1 85 ? 59.777 28.639 -79.914 1.00 79.31 85 ASN A N 1
ATOM 594 C CA . ASN A 1 85 ? 61.113 29.262 -79.941 1.00 79.31 85 ASN A CA 1
ATOM 595 C C . ASN A 1 85 ? 61.123 30.604 -80.717 1.00 79.31 85 ASN A C 1
ATOM 597 O O . ASN A 1 85 ? 60.340 30.788 -81.651 1.00 79.31 85 ASN A O 1
ATOM 601 N N . ARG A 1 86 ? 62.077 31.520 -80.451 1.00 81.62 86 ARG A N 1
ATOM 602 C CA . ARG A 1 86 ? 62.125 32.862 -81.100 1.00 81.62 86 ARG A CA 1
ATOM 603 C C . ARG A 1 86 ? 62.303 32.894 -82.624 1.00 81.62 86 ARG A C 1
ATOM 605 O O . ARG A 1 86 ? 62.460 33.967 -83.216 1.00 81.62 86 ARG A O 1
ATOM 612 N N . THR A 1 87 ? 62.429 31.733 -83.256 1.00 80.50 87 THR A N 1
ATOM 613 C CA . THR A 1 87 ? 62.517 31.559 -84.710 1.00 80.50 87 THR A CA 1
ATOM 614 C C . THR A 1 87 ? 61.297 30.856 -85.299 1.00 80.50 87 THR A C 1
ATOM 616 O O . THR A 1 87 ? 61.227 30.718 -86.520 1.00 80.50 87 THR A O 1
ATOM 619 N N . CYS A 1 88 ? 60.342 30.458 -84.458 1.00 79.62 88 CYS A N 1
ATOM 620 C CA . CYS A 1 88 ? 59.113 29.764 -84.802 1.00 79.62 88 CYS A CA 1
ATOM 621 C C . CYS A 1 88 ? 59.334 28.471 -85.607 1.00 79.62 88 CYS A C 1
ATOM 623 O O . CYS A 1 88 ? 58.577 28.149 -86.527 1.00 79.62 88 CYS A O 1
ATOM 625 N N . THR A 1 89 ? 60.403 27.732 -85.282 1.00 78.62 89 THR A N 1
ATOM 626 C CA . THR A 1 89 ? 60.789 26.487 -85.976 1.00 78.62 89 THR A CA 1
ATOM 627 C C . THR A 1 89 ? 60.503 25.213 -85.192 1.00 78.62 89 THR A C 1
ATOM 629 O O . THR A 1 89 ? 60.473 24.145 -85.798 1.00 78.62 89 THR A O 1
ATOM 632 N N . GLU A 1 90 ? 60.364 25.308 -83.872 1.00 67.50 90 GLU A N 1
ATOM 633 C CA . GLU A 1 90 ? 60.267 24.184 -82.936 1.00 67.50 90 GLU A CA 1
ATOM 634 C C . GLU A 1 90 ? 59.276 24.568 -81.828 1.00 67.50 90 GLU A C 1
ATOM 636 O O . GLU A 1 90 ? 59.356 25.682 -81.303 1.00 67.50 90 GLU A O 1
ATOM 641 N N . SER A 1 91 ? 58.367 23.647 -81.502 1.00 64.69 91 SER A N 1
ATOM 642 C CA . SER A 1 91 ? 57.484 23.700 -80.330 1.00 64.69 91 SER A CA 1
ATOM 643 C C . SER A 1 91 ? 57.990 22.695 -79.299 1.00 64.69 91 SER A C 1
ATOM 645 O O . SER A 1 91 ? 58.401 21.601 -79.703 1.00 64.69 91 SER A O 1
ATOM 647 N N . LEU A 1 92 ? 57.889 23.011 -78.005 1.00 61.66 92 LEU A N 1
ATOM 648 C CA . LEU A 1 92 ? 58.098 22.031 -76.928 1.00 61.66 92 LEU A CA 1
ATOM 649 C C . LEU A 1 92 ? 57.241 20.784 -77.201 1.00 61.66 92 LEU A C 1
ATOM 651 O O . LEU A 1 92 ? 56.062 20.901 -77.549 1.00 61.66 92 LEU A O 1
ATOM 655 N N . SER A 1 93 ? 57.862 19.606 -77.166 1.00 69.50 93 SER A N 1
ATOM 656 C CA . SER A 1 93 ? 57.258 18.364 -77.657 1.00 69.50 93 SER A CA 1
ATOM 657 C C . SER A 1 93 ? 57.766 17.159 -76.871 1.00 69.50 93 SER A C 1
ATOM 659 O O . SER A 1 93 ? 58.841 16.635 -77.176 1.00 69.50 93 SER A O 1
ATOM 661 N N . CYS A 1 94 ? 56.924 16.685 -75.954 1.00 74.31 94 CYS A N 1
ATOM 662 C CA . CYS A 1 94 ? 57.074 15.403 -75.273 1.00 74.31 94 CYS A CA 1
ATOM 663 C C . CYS A 1 94 ? 57.359 14.259 -76.262 1.00 74.31 94 CYS A C 1
ATOM 665 O O . CYS A 1 94 ? 56.944 14.302 -77.435 1.00 74.31 94 CYS A O 1
ATOM 667 N N . GLY A 1 95 ? 58.065 13.234 -75.781 1.00 76.88 95 GLY A N 1
ATOM 668 C CA . GLY A 1 95 ? 58.363 12.022 -76.536 1.00 76.88 95 GLY A CA 1
ATOM 669 C C . GLY A 1 95 ? 59.466 12.202 -77.580 1.00 76.88 95 GLY A C 1
ATOM 670 O O . GLY A 1 95 ? 59.424 11.545 -78.627 1.00 76.88 95 GLY A O 1
ATOM 671 N N . ASN A 1 96 ? 60.428 13.103 -77.349 1.00 79.56 96 ASN A N 1
ATOM 672 C CA . ASN A 1 96 ? 61.553 13.363 -78.255 1.00 79.56 96 ASN A CA 1
ATOM 673 C C . ASN A 1 96 ? 62.863 12.656 -77.832 1.00 79.56 96 ASN A C 1
ATOM 675 O O . ASN A 1 96 ? 63.763 12.451 -78.657 1.00 79.56 96 ASN A O 1
ATOM 679 N N . GLY A 1 97 ? 62.915 12.180 -76.587 1.00 79.12 97 GLY A N 1
ATOM 680 C CA . GLY A 1 97 ? 64.017 11.485 -75.931 1.00 79.12 97 GLY A CA 1
ATOM 681 C C . GLY A 1 97 ? 64.933 12.386 -75.092 1.00 79.12 97 GLY A C 1
ATOM 682 O O . GLY A 1 97 ? 66.067 11.973 -74.821 1.00 79.12 97 GLY A O 1
ATOM 683 N N . MET A 1 98 ? 64.508 13.601 -74.720 1.00 75.50 98 MET A N 1
ATOM 684 C CA . MET A 1 98 ? 65.298 14.543 -73.916 1.00 75.50 98 MET A CA 1
ATOM 685 C C . MET A 1 98 ? 64.417 15.431 -73.025 1.00 75.50 98 MET A C 1
ATOM 687 O O . MET A 1 98 ? 63.884 16.418 -73.504 1.00 75.50 98 MET A O 1
ATOM 691 N N . VAL A 1 99 ? 64.398 15.146 -71.718 1.00 79.50 99 VAL A N 1
ATOM 692 C CA . VAL A 1 99 ? 63.682 15.949 -70.706 1.00 79.50 99 VAL A CA 1
ATOM 693 C C . VAL A 1 99 ? 64.085 17.430 -70.765 1.00 79.50 99 VAL A C 1
ATOM 695 O O . VAL A 1 99 ? 65.244 17.780 -70.502 1.00 79.50 99 VAL A O 1
ATOM 698 N N . GLU A 1 100 ? 63.123 18.285 -71.095 1.00 76.56 100 GLU A N 1
ATOM 699 C CA . GLU A 1 100 ? 63.251 19.743 -71.186 1.00 76.56 100 GLU A CA 1
ATOM 700 C C . GLU A 1 100 ? 62.816 20.450 -69.877 1.00 76.56 100 GLU A C 1
ATOM 702 O O . GLU A 1 100 ? 62.247 19.836 -68.980 1.00 76.56 100 GLU A O 1
ATOM 707 N N . ASP A 1 101 ? 63.091 21.756 -69.719 1.00 63.44 101 ASP A N 1
ATOM 708 C CA . ASP A 1 101 ? 62.917 22.505 -68.445 1.00 63.44 101 ASP A CA 1
ATOM 709 C C . ASP A 1 101 ? 61.450 22.590 -67.925 1.00 63.44 101 ASP A C 1
ATOM 711 O O . ASP A 1 101 ? 61.207 23.171 -66.865 1.00 63.44 101 ASP A O 1
ATOM 715 N N . SER A 1 102 ? 60.470 22.043 -68.658 1.00 68.12 102 SER A N 1
ATOM 716 C CA . SER A 1 102 ? 59.047 21.937 -68.270 1.00 68.12 102 SER A CA 1
ATOM 717 C C . SER A 1 102 ? 58.526 20.492 -68.195 1.00 68.12 102 SER A C 1
ATOM 719 O O . SER A 1 102 ? 57.330 20.294 -67.995 1.00 68.12 102 SER A O 1
ATOM 721 N N . GLU A 1 103 ? 59.396 19.494 -68.349 1.00 76.62 103 GLU A N 1
ATOM 722 C CA . GLU A 1 103 ? 59.048 18.070 -68.362 1.00 76.62 103 GLU A CA 1
ATOM 723 C C . GLU A 1 103 ? 59.575 17.361 -67.105 1.00 76.62 103 GLU A C 1
ATOM 725 O O . GLU A 1 103 ? 60.635 17.693 -66.571 1.00 76.62 103 GLU A O 1
ATOM 730 N N . VAL A 1 104 ? 58.834 16.359 -66.628 1.00 81.81 104 VAL A N 1
ATOM 731 C CA . VAL A 1 104 ? 59.241 15.485 -65.512 1.00 81.81 104 VAL A CA 1
ATOM 732 C C . VAL A 1 104 ? 60.032 14.279 -66.035 1.00 81.81 104 VAL A C 1
ATOM 734 O O . VAL A 1 104 ? 60.983 13.823 -65.397 1.00 81.81 104 VAL A O 1
ATOM 737 N N . CYS A 1 105 ? 59.679 13.799 -67.227 1.00 82.75 105 CYS A N 1
ATOM 738 C CA . CYS A 1 105 ? 60.271 12.655 -67.915 1.00 82.75 105 CYS A CA 1
ATOM 739 C C . CYS A 1 105 ? 60.187 12.837 -69.439 1.00 82.75 105 CYS A C 1
ATOM 741 O O . CYS A 1 105 ? 59.475 13.709 -69.914 1.00 82.75 105 CYS A O 1
ATOM 743 N N . ASP A 1 106 ? 60.893 11.993 -70.196 1.00 85.38 106 ASP A N 1
ATOM 744 C CA . ASP A 1 106 ? 60.694 11.771 -71.635 1.00 85.38 106 ASP A CA 1
ATOM 745 C C . ASP A 1 106 ? 61.299 10.394 -71.967 1.00 85.38 106 ASP A C 1
ATOM 747 O O . ASP A 1 106 ? 62.502 10.177 -71.773 1.00 85.38 106 ASP A O 1
ATOM 751 N N . ASP A 1 107 ? 60.477 9.442 -72.422 1.00 83.62 107 ASP A N 1
ATOM 752 C CA . ASP A 1 107 ? 60.911 8.079 -72.768 1.00 83.62 107 ASP A CA 1
ATOM 753 C C . ASP A 1 107 ? 61.276 7.901 -74.262 1.00 83.62 107 ASP A C 1
ATOM 755 O O . ASP A 1 107 ? 61.793 6.853 -74.671 1.00 83.62 107 ASP A O 1
ATOM 759 N N . GLY A 1 108 ? 61.054 8.937 -75.079 1.00 83.81 108 GLY A N 1
ATOM 760 C CA . GLY A 1 108 ? 61.204 8.926 -76.531 1.00 83.81 108 GLY A CA 1
ATOM 761 C C . GLY A 1 108 ? 59.932 8.617 -77.332 1.00 83.81 108 GLY A C 1
ATOM 762 O O . GLY A 1 108 ? 60.052 8.365 -78.539 1.00 83.81 108 GLY A O 1
ATOM 763 N N . ASN A 1 109 ? 58.737 8.603 -76.724 1.00 82.50 109 ASN A N 1
ATOM 764 C CA . ASN A 1 109 ? 57.456 8.549 -77.437 1.00 82.50 109 ASN A CA 1
ATOM 765 C C . ASN A 1 109 ? 56.261 9.163 -76.666 1.00 82.50 109 ASN A C 1
ATOM 767 O O . ASN A 1 109 ? 56.303 9.337 -75.461 1.00 82.50 109 ASN A O 1
ATOM 771 N N . ASN A 1 110 ? 55.162 9.464 -77.375 1.00 84.12 110 ASN A N 1
ATOM 772 C CA . ASN A 1 110 ? 53.923 9.992 -76.773 1.00 84.12 110 ASN A CA 1
ATOM 773 C C . ASN A 1 110 ? 52.891 8.884 -76.581 1.00 84.12 110 ASN A C 1
ATOM 775 O O . ASN A 1 110 ? 51.912 8.765 -77.328 1.00 84.12 110 ASN A O 1
ATOM 779 N N . ARG A 1 111 ? 53.155 8.050 -75.582 1.00 81.56 111 ARG A N 1
ATOM 780 C CA . ARG A 1 111 ? 52.293 6.971 -75.110 1.00 81.56 111 ARG A CA 1
ATOM 781 C C . ARG A 1 111 ? 52.304 6.994 -73.579 1.00 81.56 111 ARG A C 1
ATOM 783 O O . ARG A 1 111 ? 53.187 7.596 -72.998 1.00 81.56 111 ARG A O 1
ATOM 790 N N . SER A 1 112 ? 51.292 6.390 -72.965 1.00 81.31 112 SER A N 1
ATOM 791 C CA . SER A 1 112 ? 51.243 6.149 -71.522 1.00 81.31 112 SER A CA 1
ATOM 792 C C . SER A 1 112 ? 51.179 4.654 -71.231 1.00 81.31 112 SER A C 1
ATOM 794 O O . SER A 1 112 ? 50.624 3.881 -72.031 1.00 81.31 112 SER A O 1
ATOM 796 N N . GLY A 1 113 ? 51.714 4.265 -70.076 1.00 74.50 113 GLY A N 1
ATOM 797 C CA . GLY A 1 113 ? 51.966 2.881 -69.686 1.00 74.50 113 GLY A CA 1
ATOM 798 C C . GLY A 1 113 ? 53.292 2.334 -70.234 1.00 74.50 113 GLY A C 1
ATOM 799 O O . GLY A 1 113 ? 53.377 1.139 -70.548 1.00 74.50 113 GLY A O 1
ATOM 800 N N . ASP A 1 114 ? 54.297 3.202 -70.386 1.00 78.44 114 ASP A N 1
ATOM 801 C CA . ASP A 1 114 ? 55.659 2.878 -70.846 1.00 78.44 114 ASP A CA 1
ATOM 802 C C . ASP A 1 114 ? 56.752 3.357 -69.856 1.00 78.44 114 ASP A C 1
ATOM 804 O O . ASP A 1 114 ? 57.890 2.889 -69.957 1.00 78.44 114 ASP A O 1
ATOM 808 N N . GLY A 1 115 ? 56.416 4.217 -68.879 1.00 78.75 115 GLY A N 1
ATOM 809 C CA . GLY A 1 115 ? 57.359 4.832 -67.926 1.00 78.75 115 GLY A CA 1
ATOM 810 C C . GLY A 1 115 ? 57.576 6.339 -68.128 1.00 78.75 115 GLY A C 1
ATOM 811 O O . GLY A 1 115 ? 58.593 6.882 -67.695 1.00 78.75 115 GLY A O 1
ATOM 812 N N . CYS A 1 116 ? 56.664 6.991 -68.846 1.00 86.00 116 CYS A N 1
ATOM 813 C CA . CYS A 1 116 ? 56.506 8.438 -68.912 1.00 86.00 116 CYS A CA 1
ATOM 814 C C . CYS A 1 116 ? 55.127 8.734 -69.502 1.00 86.00 116 CYS A C 1
ATOM 816 O O . CYS A 1 116 ? 54.706 8.086 -70.459 1.00 86.00 116 CYS A O 1
ATOM 818 N N . ARG A 1 117 ? 54.414 9.707 -68.939 1.00 84.62 117 ARG A N 1
ATOM 819 C CA . ARG A 1 117 ? 53.073 10.067 -69.397 1.00 84.62 117 ARG A CA 1
ATOM 820 C C . ARG A 1 117 ? 53.125 10.733 -70.775 1.00 84.62 117 ARG A C 1
ATOM 822 O O . ARG A 1 117 ? 54.051 11.482 -71.062 1.00 84.62 117 ARG A O 1
ATOM 829 N N . ALA A 1 118 ? 52.095 10.559 -71.607 1.00 81.38 118 ALA A N 1
ATOM 830 C CA . ALA A 1 118 ? 52.071 11.072 -72.991 1.00 81.38 118 ALA A CA 1
ATOM 831 C C . ALA A 1 118 ? 52.068 12.619 -73.162 1.00 81.38 118 ALA A C 1
ATOM 833 O O . ALA A 1 118 ? 51.980 13.106 -74.292 1.00 81.38 118 ALA A O 1
ATOM 834 N N . ASP A 1 119 ? 52.115 13.381 -72.066 1.00 81.38 119 ASP A N 1
ATOM 835 C CA . ASP A 1 119 ? 52.349 14.833 -71.999 1.00 81.38 119 ASP A CA 1
ATOM 836 C C . ASP A 1 119 ? 53.550 15.216 -71.102 1.00 81.38 119 ASP A C 1
ATOM 838 O O . ASP A 1 119 ? 53.745 16.392 -70.807 1.00 81.38 119 ASP A O 1
ATOM 842 N N . CYS A 1 120 ? 54.366 14.236 -70.702 1.00 83.38 120 CYS A N 1
ATOM 843 C CA . CYS A 1 120 ? 55.620 14.371 -69.956 1.00 83.38 120 CYS A CA 1
ATOM 844 C C . CYS A 1 120 ? 55.495 15.030 -68.564 1.00 83.38 120 CYS A C 1
ATOM 846 O O . CYS A 1 120 ? 56.493 15.461 -67.980 1.00 83.38 120 CYS A O 1
ATOM 848 N N . LEU A 1 121 ? 54.280 15.071 -67.997 1.00 84.19 121 LEU A N 1
ATOM 849 C CA . LEU A 1 121 ? 53.993 15.661 -66.679 1.00 84.19 121 LEU A CA 1
ATOM 850 C C . LEU A 1 121 ? 54.135 14.694 -65.488 1.00 84.19 121 LEU A C 1
ATOM 852 O O . LEU A 1 121 ? 54.090 15.150 -64.349 1.00 84.19 121 LEU A O 1
ATOM 856 N N . SER A 1 122 ? 54.300 13.390 -65.729 1.00 83.56 122 SER A N 1
ATOM 857 C CA . SER A 1 122 ? 54.496 12.365 -64.692 1.00 83.56 122 SER A CA 1
ATOM 858 C C . SER A 1 122 ? 55.323 11.200 -65.232 1.00 83.56 122 SER A C 1
ATOM 860 O O . SER A 1 122 ? 55.184 10.848 -66.405 1.00 83.56 122 SER A O 1
ATOM 862 N N . ASP A 1 123 ? 56.160 10.597 -64.385 1.00 84.69 123 ASP A N 1
ATOM 863 C CA . ASP A 1 123 ? 56.991 9.432 -64.720 1.00 84.69 123 ASP A CA 1
ATOM 864 C C . ASP A 1 123 ? 56.277 8.074 -64.533 1.00 84.69 123 ASP A C 1
ATOM 866 O O . ASP A 1 123 ? 56.901 7.025 -64.689 1.00 84.69 123 ASP A O 1
ATOM 870 N N . GLU A 1 124 ? 54.957 8.097 -64.296 1.00 82.38 124 GLU A N 1
ATOM 871 C CA . GLU A 1 124 ? 54.089 6.919 -64.128 1.00 82.38 124 GLU A CA 1
ATOM 872 C C . GLU A 1 124 ? 54.525 6.031 -62.934 1.00 82.38 124 GLU A C 1
ATOM 874 O O . GLU A 1 124 ? 54.497 4.797 -63.007 1.00 82.38 124 GLU A O 1
ATOM 879 N N . THR A 1 125 ? 54.964 6.671 -61.837 1.00 85.44 125 THR A N 1
ATOM 880 C CA . THR A 1 125 ? 55.388 6.024 -60.581 1.00 85.44 125 THR A CA 1
ATOM 881 C C . THR A 1 125 ? 54.353 6.196 -59.470 1.00 85.44 125 THR A C 1
ATOM 883 O O . THR A 1 125 ? 54.130 7.314 -59.016 1.00 85.44 125 THR A O 1
ATOM 886 N N . CYS A 1 126 ? 53.829 5.090 -58.946 1.00 83.31 126 CYS A N 1
ATOM 887 C CA . CYS A 1 126 ? 52.909 5.079 -57.807 1.00 83.31 126 CYS A CA 1
ATOM 888 C C . CYS A 1 126 ? 53.404 5.871 -56.579 1.00 83.31 126 CYS A C 1
ATOM 890 O O . CYS A 1 126 ? 54.562 5.733 -56.163 1.00 83.31 126 CYS A O 1
ATOM 892 N N . GLY A 1 127 ? 52.504 6.645 -55.971 1.00 81.19 127 GLY A N 1
ATOM 893 C CA . GLY A 1 127 ? 52.754 7.478 -54.795 1.00 81.19 127 GLY A CA 1
ATOM 894 C C . GLY A 1 127 ? 53.289 8.870 -55.142 1.00 81.19 127 GLY A C 1
ATOM 895 O O . GLY A 1 127 ? 54.087 9.424 -54.382 1.00 81.19 127 GLY A O 1
ATOM 896 N N . ASN A 1 128 ? 52.911 9.422 -56.303 1.00 83.62 128 ASN A N 1
ATOM 897 C CA . ASN A 1 128 ? 53.389 10.719 -56.802 1.00 83.62 128 ASN A CA 1
ATOM 898 C C . ASN A 1 128 ? 52.374 11.874 -56.641 1.00 83.62 128 ASN A C 1
ATOM 900 O O . ASN A 1 128 ? 52.761 13.046 -56.684 1.00 83.62 128 ASN A O 1
ATOM 904 N N . GLY A 1 129 ? 51.096 11.556 -56.419 1.00 82.69 129 GLY A N 1
ATOM 905 C CA . GLY A 1 129 ? 49.977 12.492 -56.273 1.00 82.69 129 GLY A CA 1
ATOM 906 C C . GLY A 1 129 ? 49.079 12.601 -57.511 1.00 82.69 129 GLY A C 1
ATOM 907 O O . GLY A 1 129 ? 48.192 13.459 -57.540 1.00 82.69 129 GLY A O 1
ATOM 908 N N . LEU A 1 130 ? 49.313 11.781 -58.541 1.00 81.56 130 LEU A N 1
ATOM 909 C CA . LEU A 1 130 ? 48.591 11.769 -59.813 1.00 81.56 130 LEU A CA 1
ATOM 910 C C . LEU A 1 130 ? 48.257 10.322 -60.198 1.00 81.56 130 LEU A C 1
ATOM 912 O O . LEU A 1 130 ? 49.151 9.562 -60.543 1.00 81.56 130 LEU A O 1
ATOM 916 N N . GLN A 1 131 ? 46.968 9.971 -60.212 1.00 84.25 131 GLN A N 1
ATOM 917 C CA . GLN A 1 131 ? 46.514 8.665 -60.699 1.00 84.25 131 GLN A CA 1
ATOM 918 C C . GLN A 1 131 ? 46.782 8.529 -62.209 1.00 84.25 131 GLN A C 1
ATOM 920 O O . GLN A 1 131 ? 46.076 9.131 -63.032 1.00 84.25 131 GLN A O 1
ATOM 925 N N . ASP A 1 132 ? 47.776 7.723 -62.577 1.00 83.75 132 ASP A N 1
ATOM 926 C CA . ASP A 1 132 ? 48.239 7.564 -63.953 1.00 83.75 132 ASP A CA 1
ATOM 927 C C . ASP A 1 132 ? 47.628 6.347 -64.690 1.00 83.75 132 ASP A C 1
ATOM 929 O O . ASP A 1 132 ? 46.938 5.516 -64.086 1.00 83.75 132 ASP A O 1
ATOM 933 N N . PRO A 1 133 ? 47.790 6.235 -66.033 1.00 77.75 133 PRO A N 1
ATOM 934 C CA . PRO A 1 133 ? 47.080 5.260 -66.879 1.00 77.75 133 PRO A CA 1
ATOM 935 C C . PRO A 1 133 ? 47.463 3.776 -66.685 1.00 77.75 133 PRO A C 1
ATOM 937 O O . PRO A 1 133 ? 47.990 3.111 -67.580 1.00 77.75 133 PRO A O 1
ATOM 940 N N . GLY A 1 134 ? 47.103 3.229 -65.530 1.00 73.12 134 GLY A N 1
ATOM 941 C CA . GLY A 1 134 ? 47.345 1.854 -65.092 1.00 73.12 134 GLY A CA 1
ATOM 942 C C . GLY A 1 134 ? 47.025 1.629 -63.609 1.00 73.12 134 GLY A C 1
ATOM 943 O O . GLY A 1 134 ? 46.910 0.479 -63.186 1.00 73.12 134 GLY A O 1
ATOM 944 N N . GLU A 1 135 ? 46.844 2.711 -62.852 1.00 82.94 135 GLU A N 1
ATOM 945 C CA . GLU A 1 135 ? 46.710 2.745 -61.398 1.00 82.94 135 GLU A CA 1
ATOM 946 C C . GLU A 1 135 ? 45.237 2.811 -60.961 1.00 82.94 135 GLU A C 1
ATOM 948 O O . GLU A 1 135 ? 44.415 3.507 -61.566 1.00 82.94 135 GLU A O 1
ATOM 953 N N . ALA A 1 136 ? 44.875 2.085 -59.900 1.00 78.44 136 ALA A N 1
ATOM 954 C CA . ALA A 1 136 ? 43.514 2.113 -59.351 1.00 78.44 136 ALA A CA 1
ATOM 955 C C . ALA A 1 136 ? 43.276 3.311 -58.411 1.00 78.44 136 ALA A C 1
ATOM 957 O O . ALA A 1 136 ? 42.136 3.743 -58.248 1.00 78.44 136 ALA A O 1
ATOM 958 N N . CYS A 1 137 ? 44.354 3.839 -57.835 1.00 80.31 137 CYS A N 1
ATOM 959 C CA . CYS A 1 137 ? 44.434 4.985 -56.935 1.00 80.31 137 CYS A CA 1
ATOM 960 C C . CYS A 1 137 ? 45.861 5.554 -56.984 1.00 80.31 137 CYS A C 1
ATOM 962 O O . CYS A 1 137 ? 46.760 4.877 -57.472 1.00 80.31 137 CYS A O 1
ATOM 964 N N . ASP A 1 138 ? 46.044 6.763 -56.459 1.00 84.81 138 ASP A N 1
ATOM 965 C CA . ASP A 1 138 ? 47.316 7.316 -55.977 1.00 84.81 138 ASP A CA 1
ATOM 966 C C . ASP A 1 138 ? 46.944 8.350 -54.893 1.00 84.81 138 ASP A C 1
ATOM 968 O O . ASP A 1 138 ? 46.029 9.154 -55.103 1.00 84.81 138 ASP A O 1
ATOM 972 N N . ASP A 1 139 ? 47.583 8.294 -53.723 1.00 82.62 139 ASP A N 1
ATOM 973 C CA . ASP A 1 139 ? 47.336 9.174 -52.566 1.00 82.62 139 ASP A CA 1
ATOM 974 C C . ASP A 1 139 ? 48.525 10.104 -52.238 1.00 82.62 139 ASP A C 1
ATOM 976 O O . ASP A 1 139 ? 48.514 10.836 -51.244 1.00 82.62 139 ASP A O 1
ATOM 980 N N . GLY A 1 140 ? 49.535 10.146 -53.111 1.00 84.75 140 GLY A N 1
ATOM 981 C CA . GLY A 1 140 ? 50.702 11.013 -52.984 1.00 84.75 140 GLY A CA 1
ATOM 982 C C . GLY A 1 140 ? 51.861 10.453 -52.169 1.00 84.75 140 GLY A C 1
ATOM 983 O O . GLY A 1 140 ? 52.798 11.214 -51.899 1.00 84.75 140 GLY A O 1
ATOM 984 N N . ASN A 1 141 ? 51.830 9.176 -51.766 1.00 80.69 141 ASN A N 1
ATOM 985 C CA . ASN A 1 141 ? 52.960 8.547 -51.085 1.00 80.69 141 ASN A CA 1
ATOM 986 C C . ASN A 1 141 ? 52.992 6.999 -51.212 1.00 80.69 141 ASN A C 1
ATOM 988 O O . ASN A 1 141 ? 52.122 6.426 -51.855 1.00 80.69 141 ASN A O 1
ATOM 992 N N . PRO A 1 142 ? 54.030 6.313 -50.683 1.00 80.44 142 PRO A N 1
ATOM 993 C CA . PRO A 1 142 ? 54.153 4.855 -50.715 1.00 80.44 142 PRO A CA 1
ATOM 994 C C . PRO A 1 142 ? 54.193 4.218 -49.308 1.00 80.44 142 PRO A C 1
ATOM 996 O O . PRO A 1 142 ? 54.874 3.200 -49.124 1.00 80.44 142 PRO A O 1
ATOM 999 N N . ASP A 1 143 ? 53.559 4.837 -48.304 1.00 79.44 143 ASP A N 1
ATOM 1000 C CA . ASP A 1 143 ? 53.226 4.151 -47.051 1.00 79.44 143 ASP A CA 1
ATOM 1001 C C . ASP A 1 143 ? 52.045 3.174 -47.307 1.00 79.44 143 ASP A C 1
ATOM 1003 O O . ASP A 1 143 ? 51.870 2.692 -48.428 1.00 79.44 143 ASP A O 1
ATOM 1007 N N . VAL A 1 144 ? 51.347 2.708 -46.269 1.00 70.38 144 VAL A N 1
ATOM 1008 C CA . VAL A 1 144 ? 50.395 1.588 -46.385 1.00 70.38 144 VAL A CA 1
ATOM 1009 C C . VAL A 1 144 ? 49.201 1.824 -45.466 1.00 70.38 144 VAL A C 1
ATOM 1011 O O . VAL A 1 144 ? 49.392 2.065 -44.270 1.00 70.38 144 VAL A O 1
ATOM 1014 N N . GLY A 1 145 ? 47.990 1.677 -46.008 1.00 66.56 145 GLY A N 1
ATOM 1015 C CA . GLY A 1 145 ? 46.735 1.803 -45.260 1.00 66.56 145 GLY A CA 1
ATOM 1016 C C . GLY A 1 145 ? 46.175 3.228 -45.132 1.00 66.56 145 GLY A C 1
ATOM 1017 O O . GLY A 1 145 ? 45.261 3.437 -44.337 1.00 66.56 145 GLY A O 1
ATOM 1018 N N . ASP A 1 146 ? 46.688 4.209 -45.883 1.00 68.62 146 ASP A N 1
ATOM 1019 C CA . ASP A 1 146 ? 46.183 5.593 -45.913 1.00 68.62 146 ASP A CA 1
ATOM 1020 C C . ASP A 1 146 ? 45.388 5.974 -47.182 1.00 68.62 146 ASP A C 1
ATOM 1022 O O . ASP A 1 146 ? 44.740 7.024 -47.208 1.00 68.62 146 ASP A O 1
ATOM 1026 N N . GLY A 1 147 ? 45.325 5.083 -48.177 1.00 72.75 147 GLY A N 1
ATOM 1027 C CA . GLY A 1 147 ? 44.399 5.179 -49.314 1.00 72.75 147 GLY A CA 1
ATOM 1028 C C . GLY A 1 147 ? 44.712 4.231 -50.476 1.00 72.75 147 GLY A C 1
ATOM 1029 O O . GLY A 1 147 ? 43.805 3.808 -51.199 1.00 72.75 147 GLY A O 1
ATOM 1030 N N . CYS A 1 148 ? 45.983 3.882 -50.656 1.00 81.19 148 CYS A N 1
ATOM 1031 C CA . CYS A 1 148 ? 46.468 3.112 -51.791 1.00 81.19 148 CYS A CA 1
ATOM 1032 C C . CYS A 1 148 ? 47.652 2.211 -51.405 1.00 81.19 148 CYS A C 1
ATOM 1034 O O . CYS A 1 148 ? 48.520 2.592 -50.626 1.00 81.19 148 CYS A O 1
ATOM 1036 N N . THR A 1 149 ? 47.728 1.012 -51.988 1.00 78.25 149 THR A N 1
ATOM 1037 C CA . THR A 1 149 ? 48.918 0.157 -51.843 1.00 78.25 149 THR A CA 1
ATOM 1038 C C . THR A 1 149 ? 50.125 0.797 -52.549 1.00 78.25 149 THR A C 1
ATOM 1040 O O . THR A 1 149 ? 49.954 1.376 -53.626 1.00 78.25 149 THR A O 1
ATOM 1043 N N . PRO A 1 150 ? 51.374 0.519 -52.119 1.00 80.12 150 PRO A N 1
ATOM 1044 C CA . PRO A 1 150 ? 52.602 0.855 -52.866 1.00 80.12 150 PRO A CA 1
ATOM 1045 C C . PRO A 1 150 ? 52.741 0.208 -54.264 1.00 80.12 150 PRO A C 1
ATOM 1047 O O . PRO A 1 150 ? 53.769 0.346 -54.923 1.00 80.12 150 PRO A O 1
ATOM 1050 N N . ASP A 1 151 ? 51.730 -0.553 -54.686 1.00 81.38 151 ASP A N 1
ATOM 1051 C CA . ASP A 1 151 ? 51.585 -1.258 -55.965 1.00 81.38 151 ASP A CA 1
ATOM 1052 C C . ASP A 1 151 ? 50.435 -0.634 -56.816 1.00 81.38 151 ASP A C 1
ATOM 1054 O O . ASP A 1 151 ? 49.987 -1.240 -57.797 1.00 81.38 151 ASP A O 1
ATOM 1058 N N . CYS A 1 152 ? 49.930 0.537 -56.393 1.00 77.62 152 CYS A N 1
ATOM 1059 C CA . CYS A 1 152 ? 48.811 1.339 -56.910 1.00 77.62 152 CYS A CA 1
ATOM 1060 C C . CYS A 1 152 ? 47.504 0.581 -57.186 1.00 77.62 152 CYS A C 1
ATOM 1062 O O . CYS A 1 152 ? 46.833 0.717 -58.218 1.00 77.62 152 CYS A O 1
ATOM 1064 N N . ARG A 1 153 ? 47.134 -0.234 -56.198 1.00 77.81 153 ARG A N 1
ATOM 1065 C CA . ARG A 1 153 ? 45.819 -0.868 -56.024 1.00 77.81 153 ARG A CA 1
ATOM 1066 C C . ARG A 1 153 ? 45.131 -0.282 -54.802 1.00 77.81 153 ARG A C 1
ATOM 1068 O O . ARG A 1 153 ? 45.808 0.001 -53.819 1.00 77.81 153 ARG A O 1
ATOM 1075 N N . LEU A 1 154 ? 43.813 -0.150 -54.880 1.00 71.75 154 LEU A N 1
ATOM 1076 C CA . LEU A 1 154 ? 42.981 0.365 -53.799 1.00 71.75 154 LEU A CA 1
ATOM 1077 C C . LEU A 1 154 ? 43.027 -0.595 -52.602 1.00 71.75 154 LEU A C 1
ATOM 1079 O O . LEU A 1 154 ? 42.689 -1.765 -52.774 1.00 71.75 154 LEU A O 1
ATOM 1083 N N . GLU A 1 155 ? 43.443 -0.098 -51.435 1.00 70.25 155 GLU A N 1
ATOM 1084 C CA . GLU A 1 155 ? 43.276 -0.797 -50.151 1.00 70.25 155 GLU A CA 1
ATOM 1085 C C . GLU A 1 155 ? 41.766 -0.790 -49.860 1.00 70.25 155 GLU A C 1
ATOM 1087 O O . GLU A 1 155 ? 41.176 0.284 -49.698 1.00 70.25 155 GLU A O 1
ATOM 1092 N N . SER A 1 156 ? 41.088 -1.936 -49.930 1.00 75.44 156 SER A N 1
ATOM 1093 C CA . SER A 1 156 ? 39.630 -2.009 -49.763 1.00 75.44 156 SER A CA 1
ATOM 1094 C C . SER A 1 156 ? 39.143 -3.426 -49.503 1.00 75.44 156 SER A C 1
ATOM 1096 O O . SER A 1 156 ? 39.393 -4.327 -50.311 1.00 75.44 156 SER A O 1
ATOM 1098 N N . CYS A 1 157 ? 38.328 -3.535 -48.457 1.00 79.75 157 CYS A N 1
ATOM 1099 C CA . CYS A 1 157 ? 37.611 -4.739 -48.077 1.00 79.75 157 CYS A CA 1
ATOM 1100 C C . CYS A 1 157 ? 36.801 -5.319 -49.248 1.00 79.75 157 CYS A C 1
ATOM 1102 O O . CYS A 1 157 ? 36.192 -4.587 -50.040 1.00 79.75 157 CYS A O 1
ATOM 1104 N N . GLY A 1 158 ? 36.810 -6.644 -49.366 1.00 80.38 158 GLY A N 1
ATOM 1105 C CA . GLY A 1 158 ? 36.078 -7.386 -50.387 1.00 80.38 158 GLY A CA 1
ATOM 1106 C C . GLY A 1 158 ? 36.790 -7.504 -51.735 1.00 80.38 158 GLY A C 1
ATOM 1107 O O . GLY A 1 158 ? 36.144 -7.752 -52.757 1.00 80.38 158 GLY A O 1
ATOM 1108 N N . ASN A 1 159 ? 38.117 -7.342 -51.789 1.00 81.94 159 ASN A N 1
ATOM 1109 C CA . ASN A 1 159 ? 38.902 -7.450 -53.025 1.00 81.94 159 ASN A CA 1
ATOM 1110 C C . ASN A 1 159 ? 39.458 -8.863 -53.316 1.00 81.94 159 ASN A C 1
ATOM 1112 O O . ASN A 1 159 ? 40.136 -9.059 -54.331 1.00 81.94 159 ASN A O 1
ATOM 1116 N N . ASN A 1 160 ? 39.081 -9.868 -52.513 1.00 82.62 160 ASN A N 1
ATOM 1117 C CA . ASN A 1 160 ? 39.596 -11.251 -52.494 1.00 82.62 160 ASN A CA 1
ATOM 1118 C C . ASN A 1 160 ? 41.041 -11.334 -51.947 1.00 82.62 160 ASN A C 1
ATOM 1120 O O . ASN A 1 160 ? 41.810 -12.230 -52.330 1.00 82.62 160 ASN A O 1
ATOM 1124 N N . ARG A 1 161 ? 41.436 -10.379 -51.091 1.00 78.81 161 ARG A N 1
ATOM 1125 C CA . ARG A 1 161 ? 42.743 -10.295 -50.422 1.00 78.81 161 ARG A CA 1
ATOM 1126 C C . ARG A 1 161 ? 42.636 -9.537 -49.106 1.00 78.81 161 ARG A C 1
ATOM 1128 O O . ARG A 1 161 ? 42.265 -8.381 -49.120 1.00 78.81 161 ARG A O 1
ATOM 1135 N N . ARG A 1 162 ? 43.112 -10.160 -48.026 1.00 81.62 162 ARG A N 1
ATOM 1136 C CA . ARG A 1 162 ? 43.364 -9.497 -46.744 1.00 81.62 162 ARG A CA 1
ATOM 1137 C C . ARG A 1 162 ? 44.598 -8.599 -46.862 1.00 81.62 162 ARG A C 1
ATOM 1139 O O . ARG A 1 162 ? 45.731 -9.099 -46.816 1.00 81.62 162 ARG A O 1
ATOM 1146 N N . ASP A 1 163 ? 44.363 -7.311 -47.037 1.00 78.38 163 ASP A N 1
ATOM 1147 C CA . ASP A 1 163 ? 45.353 -6.254 -47.202 1.00 78.38 163 ASP A CA 1
ATOM 1148 C C . ASP A 1 163 ? 45.736 -5.605 -45.833 1.00 78.38 163 ASP A C 1
ATOM 1150 O O . ASP A 1 163 ? 45.211 -5.989 -44.777 1.00 78.38 163 ASP A O 1
ATOM 1154 N N . PRO A 1 164 ? 46.775 -4.742 -45.754 1.00 72.44 164 PRO A N 1
ATOM 1155 C CA . PRO A 1 164 ? 47.435 -4.419 -44.479 1.00 72.44 164 PRO A CA 1
ATOM 1156 C C . PRO A 1 164 ? 46.672 -3.402 -43.609 1.00 72.44 164 PRO A C 1
ATOM 1158 O O . PRO A 1 164 ? 46.979 -2.215 -43.552 1.00 72.44 164 PRO A O 1
ATOM 1161 N N . GLY A 1 165 ? 45.713 -3.926 -42.860 1.00 71.94 165 GLY A N 1
ATOM 1162 C CA . GLY A 1 165 ? 44.749 -3.193 -42.033 1.00 71.94 165 GLY A CA 1
ATOM 1163 C C . GLY A 1 165 ? 43.513 -4.045 -41.730 1.00 71.94 165 GLY A C 1
ATOM 1164 O O . GLY A 1 165 ? 42.730 -3.708 -40.849 1.00 71.94 165 GLY A O 1
ATOM 1165 N N . GLU A 1 166 ? 43.385 -5.174 -42.428 1.00 83.31 166 GLU A N 1
ATOM 1166 C CA . GLU A 1 166 ? 42.227 -6.052 -42.406 1.00 83.31 166 GLU A CA 1
ATOM 1167 C C . GLU A 1 166 ? 42.472 -7.323 -41.567 1.00 83.31 166 GLU A C 1
ATOM 1169 O O . GLU A 1 166 ? 43.539 -7.964 -41.587 1.00 83.31 166 GLU A O 1
ATOM 1174 N N . THR A 1 167 ? 41.444 -7.715 -40.821 1.00 84.19 167 THR A N 1
ATOM 1175 C CA . THR A 1 167 ? 41.339 -8.983 -40.095 1.00 84.19 167 THR A CA 1
ATOM 1176 C C . THR A 1 167 ? 40.885 -10.121 -41.009 1.00 84.19 167 THR A C 1
ATOM 1178 O O . THR A 1 167 ? 41.329 -11.249 -40.823 1.00 84.19 167 THR A O 1
ATOM 1181 N N . CYS A 1 168 ? 40.125 -9.836 -42.057 1.00 85.75 168 CYS A N 1
ATOM 1182 C CA . CYS A 1 168 ? 39.609 -10.821 -43.004 1.00 85.75 168 CYS A CA 1
ATOM 1183 C C . CYS A 1 168 ? 39.546 -10.229 -44.423 1.00 85.75 168 CYS A C 1
ATOM 1185 O O . CYS A 1 168 ? 39.865 -9.067 -44.617 1.00 85.75 168 CYS A O 1
ATOM 1187 N N . ASP A 1 169 ? 39.205 -11.051 -45.414 1.00 88.56 169 ASP A N 1
ATOM 1188 C CA . ASP A 1 169 ? 38.617 -10.635 -46.698 1.00 88.56 169 ASP A CA 1
ATOM 1189 C C . ASP A 1 169 ? 38.062 -11.918 -47.335 1.00 88.56 169 ASP A C 1
ATOM 1191 O O . ASP A 1 169 ? 38.817 -12.869 -47.583 1.00 88.56 169 ASP A O 1
ATOM 1195 N N . ASP A 1 170 ? 36.748 -11.975 -47.549 1.00 85.69 170 ASP A N 1
ATOM 1196 C CA . ASP A 1 170 ? 36.065 -13.121 -48.165 1.00 85.69 170 ASP A CA 1
ATOM 1197 C C . ASP A 1 170 ? 35.841 -12.959 -49.683 1.00 85.69 170 ASP A C 1
ATOM 1199 O O . ASP A 1 170 ? 35.503 -13.914 -50.392 1.00 85.69 170 ASP A O 1
ATOM 1203 N N . GLY A 1 171 ? 36.099 -11.754 -50.195 1.00 84.50 171 GLY A N 1
ATOM 1204 C CA . GLY A 1 171 ? 35.881 -11.350 -51.570 1.00 84.50 171 GLY A CA 1
ATOM 1205 C C . GLY A 1 171 ? 34.646 -10.494 -51.848 1.00 84.50 171 GLY A C 1
ATOM 1206 O O . GLY A 1 171 ? 34.354 -10.292 -53.034 1.00 84.50 171 GLY A O 1
ATOM 1207 N N . ASN A 1 172 ? 33.940 -9.999 -50.825 1.00 82.62 172 ASN A N 1
ATOM 1208 C CA . ASN A 1 172 ? 32.868 -9.011 -50.955 1.00 82.62 172 ASN A CA 1
ATOM 1209 C C . ASN A 1 172 ? 32.705 -8.091 -49.717 1.00 82.62 172 ASN A C 1
ATOM 1211 O O . ASN A 1 172 ? 33.571 -8.059 -48.857 1.00 82.62 172 ASN A O 1
ATOM 1215 N N . ILE A 1 173 ? 31.649 -7.263 -49.697 1.00 85.31 173 ILE A N 1
ATOM 1216 C CA . ILE A 1 173 ? 31.330 -6.310 -48.605 1.00 85.31 173 ILE A CA 1
ATOM 1217 C C . ILE A 1 173 ? 29.908 -6.523 -48.059 1.00 85.31 173 ILE A C 1
ATOM 1219 O O . ILE A 1 173 ? 29.208 -5.576 -47.692 1.00 85.31 173 ILE A O 1
ATOM 1223 N N . THR A 1 174 ? 29.441 -7.768 -48.107 1.00 83.06 174 THR A N 1
ATOM 1224 C CA . THR A 1 174 ? 28.296 -8.198 -47.298 1.00 83.06 174 THR A CA 1
ATOM 1225 C C . THR A 1 174 ? 28.812 -8.461 -45.877 1.00 83.06 174 THR A C 1
ATOM 1227 O O . THR A 1 174 ? 30.017 -8.447 -45.646 1.00 83.06 174 THR A O 1
ATOM 1230 N N . SER A 1 175 ? 27.904 -8.615 -44.920 1.00 81.06 175 SER A N 1
ATOM 1231 C CA . SER A 1 175 ? 28.222 -9.117 -43.586 1.00 81.06 175 SER A CA 1
ATOM 1232 C C . SER A 1 175 ? 27.330 -10.323 -43.306 1.00 81.06 175 SER A C 1
ATOM 1234 O O . SER A 1 175 ? 26.153 -10.323 -43.688 1.00 81.06 175 SER A O 1
ATOM 1236 N N . GLY A 1 176 ? 27.880 -11.330 -42.634 1.00 77.44 176 GLY A N 1
ATOM 1237 C CA . GLY A 1 176 ? 27.237 -12.605 -42.317 1.00 77.44 176 GLY A CA 1
ATOM 1238 C C . GLY A 1 176 ? 27.685 -13.777 -43.198 1.00 77.44 176 GLY A C 1
ATOM 1239 O O . GLY A 1 176 ? 27.128 -14.872 -43.075 1.00 77.44 176 GLY A O 1
ATOM 1240 N N . ASP A 1 177 ? 28.664 -13.579 -44.088 1.00 81.25 177 ASP A N 1
ATOM 1241 C CA . ASP A 1 177 ? 29.304 -14.627 -44.895 1.00 81.25 177 ASP A CA 1
ATOM 1242 C C . ASP A 1 177 ? 30.753 -14.980 -44.485 1.00 81.25 177 ASP A C 1
ATOM 1244 O O . ASP A 1 177 ? 31.330 -15.923 -45.044 1.00 81.25 177 ASP A O 1
ATOM 1248 N N . GLY A 1 178 ? 31.272 -14.371 -43.408 1.00 81.81 178 GLY A N 1
ATOM 1249 C CA . GLY A 1 178 ? 32.519 -14.763 -42.732 1.00 81.81 178 GLY A CA 1
ATOM 1250 C C . GLY A 1 178 ? 33.615 -13.694 -42.736 1.00 81.81 178 GLY A C 1
ATOM 1251 O O . GLY A 1 178 ? 34.800 -14.038 -42.673 1.00 81.81 178 GLY A O 1
ATOM 1252 N N . CYS A 1 179 ? 33.232 -12.428 -42.889 1.00 88.25 179 CYS A N 1
ATOM 1253 C CA . CYS A 1 179 ? 34.101 -11.260 -42.827 1.00 88.25 179 CYS A CA 1
ATOM 1254 C C . CYS A 1 179 ? 33.244 -9.993 -42.723 1.00 88.25 179 CYS A C 1
ATOM 1256 O O . CYS A 1 179 ? 32.295 -9.843 -43.488 1.00 88.25 179 CYS A O 1
ATOM 1258 N N . SER A 1 180 ? 33.565 -9.072 -41.810 1.00 86.44 180 SER A N 1
ATOM 1259 C CA . SER A 1 180 ? 32.785 -7.835 -41.692 1.00 86.44 180 SER A CA 1
ATOM 1260 C C . SER A 1 180 ? 32.915 -6.957 -42.945 1.00 86.44 180 SER A C 1
ATOM 1262 O O . SER A 1 180 ? 33.954 -6.942 -43.605 1.00 86.44 180 SER A O 1
ATOM 1264 N N . ALA A 1 181 ? 31.898 -6.148 -43.254 1.00 84.69 181 ALA A N 1
ATOM 1265 C CA . ALA A 1 181 ? 31.906 -5.265 -44.432 1.00 84.69 181 ALA A CA 1
ATOM 1266 C C . ALA A 1 181 ? 32.986 -4.145 -44.415 1.00 84.69 181 ALA A C 1
ATOM 1268 O O . ALA A 1 181 ? 33.179 -3.453 -45.418 1.00 84.69 181 ALA A O 1
ATOM 1269 N N . ASP A 1 182 ? 33.687 -3.955 -43.290 1.00 84.31 182 ASP A N 1
ATOM 1270 C CA . ASP A 1 182 ? 34.881 -3.108 -43.117 1.00 84.31 182 ASP A CA 1
ATOM 1271 C C . ASP A 1 182 ? 36.177 -3.920 -42.866 1.00 84.31 182 ASP A C 1
ATOM 1273 O O . ASP A 1 182 ? 37.245 -3.363 -42.583 1.00 84.31 182 ASP A O 1
ATOM 1277 N N . CYS A 1 183 ? 36.077 -5.244 -42.987 1.00 85.88 183 CYS A N 1
ATOM 1278 C CA . CYS A 1 183 ? 37.110 -6.253 -42.811 1.00 85.88 183 CYS A CA 1
ATOM 1279 C C . CYS A 1 183 ? 37.846 -6.199 -41.454 1.00 85.88 183 CYS A C 1
ATOM 1281 O O . CYS A 1 183 ? 38.994 -6.642 -41.359 1.00 85.88 183 CYS A O 1
ATOM 1283 N N . GLN A 1 184 ? 37.230 -5.663 -40.393 1.00 86.25 184 GLN A N 1
ATOM 1284 C CA . GLN A 1 184 ? 37.825 -5.559 -39.052 1.00 86.25 184 GLN A CA 1
ATOM 1285 C C . GLN A 1 184 ? 37.675 -6.820 -38.184 1.00 86.25 184 GLN A C 1
ATOM 1287 O O . GLN A 1 184 ? 38.522 -7.029 -37.306 1.00 86.25 184 GLN A O 1
ATOM 1292 N N . SER A 1 185 ? 36.708 -7.700 -38.458 1.00 82.88 185 SER A N 1
ATOM 1293 C CA . SER A 1 185 ? 36.466 -8.948 -37.712 1.00 82.88 185 SER A CA 1
ATOM 1294 C C . SER A 1 185 ? 36.204 -10.146 -38.638 1.00 82.88 185 SER A C 1
ATOM 1296 O O . SER A 1 185 ? 35.637 -10.006 -39.718 1.00 82.88 185 SER A O 1
ATOM 1298 N N . ASP A 1 186 ? 36.625 -11.347 -38.218 1.00 84.75 186 ASP A N 1
ATOM 1299 C CA . ASP A 1 186 ? 36.394 -12.617 -38.942 1.00 84.75 186 ASP A CA 1
ATOM 1300 C C . ASP A 1 186 ? 34.921 -13.119 -38.820 1.00 84.75 186 ASP A C 1
ATOM 1302 O O . ASP A 1 186 ? 34.635 -14.247 -39.215 1.00 84.75 186 ASP A O 1
ATOM 1306 N N . GLU A 1 187 ? 33.998 -12.315 -38.263 1.00 82.50 187 GLU A N 1
ATOM 1307 C CA . GLU A 1 187 ? 32.603 -12.673 -37.923 1.00 82.50 187 GLU A CA 1
ATOM 1308 C C . GLU A 1 187 ? 32.516 -13.921 -37.019 1.00 82.50 187 GLU A C 1
ATOM 1310 O O . GLU A 1 187 ? 31.924 -14.948 -37.368 1.00 82.50 187 GLU A O 1
ATOM 1315 N N . THR A 1 188 ? 33.179 -13.855 -35.852 1.00 85.81 188 THR A N 1
ATOM 1316 C CA . THR A 1 188 ? 33.251 -14.979 -34.895 1.00 85.81 188 THR A CA 1
ATOM 1317 C C . THR A 1 188 ? 33.275 -14.568 -33.420 1.00 85.81 188 THR A C 1
ATOM 1319 O O . THR A 1 188 ? 34.307 -14.091 -32.943 1.00 85.81 188 THR A O 1
ATOM 1322 N N . CYS A 1 189 ? 32.229 -14.932 -32.687 1.00 85.94 189 CYS A N 1
ATOM 1323 C CA . CYS A 1 189 ? 32.098 -14.796 -31.239 1.00 85.94 189 CYS A CA 1
ATOM 1324 C C . CYS A 1 189 ? 33.369 -15.065 -30.408 1.00 85.94 189 CYS A C 1
ATOM 1326 O O . CYS A 1 189 ? 34.070 -16.074 -30.577 1.00 85.94 189 CYS A O 1
ATOM 1328 N N . GLY A 1 190 ? 33.613 -14.173 -29.448 1.00 84.06 190 GLY A N 1
ATOM 1329 C CA . GLY A 1 190 ? 34.769 -14.136 -28.556 1.00 84.06 190 GLY A CA 1
ATOM 1330 C C . GLY A 1 190 ? 35.941 -13.318 -29.111 1.00 84.06 190 GLY A C 1
ATOM 1331 O O . GLY A 1 190 ? 37.076 -13.485 -28.648 1.00 84.06 190 GLY A O 1
ATOM 1332 N N . ASN A 1 191 ? 35.709 -12.463 -30.112 1.00 85.44 191 ASN A N 1
ATOM 1333 C CA . ASN A 1 191 ? 36.731 -11.668 -30.790 1.00 85.44 191 ASN A CA 1
ATOM 1334 C C . ASN A 1 191 ? 36.840 -10.206 -30.291 1.00 85.44 191 ASN A C 1
ATOM 1336 O O . ASN A 1 191 ? 37.879 -9.584 -30.533 1.00 85.44 191 ASN A O 1
ATOM 1340 N N . ASN A 1 192 ? 35.907 -9.728 -29.454 1.00 85.56 192 ASN A N 1
ATOM 1341 C CA . ASN A 1 192 ? 35.747 -8.352 -28.932 1.00 85.56 192 ASN A CA 1
ATOM 1342 C C . ASN A 1 192 ? 35.141 -7.326 -29.926 1.00 85.56 192 ASN A C 1
ATOM 1344 O O . ASN A 1 192 ? 35.296 -6.118 -29.722 1.00 85.56 192 ASN A O 1
ATOM 1348 N N . TYR A 1 193 ? 34.458 -7.779 -30.977 1.00 84.25 193 TYR A N 1
ATOM 1349 C CA . TYR A 1 193 ? 33.646 -6.981 -31.899 1.00 84.25 193 TYR A CA 1
ATOM 1350 C C . TYR A 1 193 ? 32.256 -7.618 -31.982 1.00 84.25 193 TYR A C 1
ATOM 1352 O O . TYR A 1 193 ? 32.145 -8.822 -32.152 1.00 84.25 193 TYR A O 1
ATOM 1360 N N . ARG A 1 194 ? 31.198 -6.813 -31.841 1.00 85.19 194 ARG A N 1
ATOM 1361 C CA . ARG A 1 194 ? 29.809 -7.283 -31.931 1.00 85.19 194 ARG A CA 1
ATOM 1362 C C . ARG A 1 194 ? 29.432 -7.450 -33.403 1.00 85.19 194 ARG A C 1
ATOM 1364 O O . ARG A 1 194 ? 29.036 -6.467 -34.038 1.00 85.19 194 ARG A O 1
ATOM 1371 N N . ASP A 1 195 ? 29.580 -8.661 -33.923 1.00 85.88 195 ASP A N 1
ATOM 1372 C CA . ASP A 1 195 ? 29.390 -8.964 -35.340 1.00 85.88 195 ASP A CA 1
ATOM 1373 C C . ASP A 1 195 ? 27.906 -9.252 -35.674 1.00 85.88 195 ASP A C 1
ATOM 1375 O O . ASP A 1 195 ? 27.018 -9.213 -34.814 1.00 85.88 195 ASP A O 1
ATOM 1379 N N . ILE A 1 196 ? 27.571 -9.461 -36.954 1.00 80.69 196 ILE A N 1
ATOM 1380 C CA . ILE A 1 196 ? 26.166 -9.649 -37.352 1.00 80.69 196 ILE A CA 1
ATOM 1381 C C . ILE A 1 196 ? 25.641 -11.032 -36.937 1.00 80.69 196 ILE A C 1
ATOM 1383 O O . ILE A 1 196 ? 26.215 -12.067 -37.265 1.00 80.69 196 ILE A O 1
ATOM 1387 N N . GLY A 1 197 ? 24.499 -11.045 -36.246 1.00 76.88 197 GLY A N 1
ATOM 1388 C CA . GLY A 1 197 ? 23.939 -12.259 -35.642 1.00 76.88 197 GLY A CA 1
ATOM 1389 C C . GLY A 1 197 ? 24.389 -12.502 -34.199 1.00 76.88 197 GLY A C 1
ATOM 1390 O O . GLY A 1 197 ? 23.985 -13.505 -33.618 1.00 76.88 197 GLY A O 1
ATOM 1391 N N . GLU A 1 198 ? 25.167 -11.585 -33.619 1.00 88.62 198 GLU A N 1
ATOM 1392 C CA . GLU A 1 198 ? 25.551 -11.581 -32.208 1.00 88.62 198 GLU A CA 1
ATOM 1393 C C . GLU A 1 198 ? 24.804 -10.474 -31.453 1.00 88.62 198 GLU A C 1
ATOM 1395 O O . GLU A 1 198 ? 24.674 -9.335 -31.921 1.00 88.62 198 GLU A O 1
ATOM 1400 N N . ASP A 1 199 ? 24.330 -10.781 -30.246 1.00 88.81 199 ASP A N 1
ATOM 1401 C CA . ASP A 1 199 ? 23.723 -9.773 -29.378 1.00 88.81 199 ASP A CA 1
ATOM 1402 C C . ASP A 1 199 ? 24.790 -8.926 -28.674 1.00 88.81 199 ASP A C 1
ATOM 1404 O O . ASP A 1 199 ? 24.524 -7.769 -28.333 1.00 88.81 199 ASP A O 1
ATOM 1408 N N . CYS A 1 200 ? 25.983 -9.490 -28.461 1.00 88.12 200 CYS A N 1
ATOM 1409 C CA . CYS A 1 200 ? 27.116 -8.918 -27.736 1.00 88.12 200 CYS A CA 1
ATOM 1410 C C . CYS A 1 200 ? 28.420 -9.669 -28.077 1.00 88.12 200 CYS A C 1
ATOM 1412 O O . CYS A 1 200 ? 28.371 -10.842 -28.415 1.00 88.12 200 CYS A O 1
ATOM 1414 N N . ASP A 1 201 ? 29.584 -9.035 -27.908 1.00 89.12 201 ASP A N 1
ATOM 1415 C CA . ASP A 1 201 ? 30.874 -9.737 -27.800 1.00 89.12 201 ASP A CA 1
ATOM 1416 C C . ASP A 1 201 ? 31.800 -8.939 -26.868 1.00 89.12 201 ASP A C 1
ATOM 1418 O O . ASP A 1 201 ? 32.134 -7.782 -27.136 1.00 89.12 201 ASP A O 1
ATOM 1422 N N . GLU A 1 202 ? 32.214 -9.559 -25.762 1.00 88.38 202 GLU A N 1
ATOM 1423 C CA . GLU A 1 202 ? 33.148 -8.987 -24.781 1.00 88.38 202 GLU A CA 1
ATOM 1424 C C . GLU A 1 202 ? 34.434 -9.834 -24.625 1.00 88.38 202 GLU A C 1
ATOM 1426 O O . GLU A 1 202 ? 35.131 -9.779 -23.610 1.00 88.38 202 GLU A O 1
ATOM 1431 N N . GLY A 1 203 ? 34.769 -10.636 -25.643 1.00 83.56 203 GLY A N 1
ATOM 1432 C CA . GLY A 1 203 ? 35.919 -11.545 -25.656 1.00 83.56 203 GLY A CA 1
ATOM 1433 C C . GLY A 1 203 ? 35.703 -12.862 -24.897 1.00 83.56 203 GLY A C 1
ATOM 1434 O O . GLY A 1 203 ? 36.668 -13.592 -24.648 1.00 83.56 203 GLY A O 1
ATOM 1435 N N . GLY A 1 204 ? 34.458 -13.152 -24.511 1.00 85.25 204 GLY A N 1
ATOM 1436 C CA . GLY A 1 204 ? 34.028 -14.302 -23.717 1.00 85.25 204 GLY A CA 1
ATOM 1437 C C . GLY A 1 204 ? 32.842 -13.944 -22.817 1.00 85.25 204 GLY A C 1
ATOM 1438 O O . GLY A 1 204 ? 32.253 -12.877 -22.957 1.00 85.25 204 GLY A O 1
ATOM 1439 N N . GLU A 1 205 ? 32.517 -14.836 -21.884 1.00 89.88 205 GLU A N 1
ATOM 1440 C CA . GLU A 1 205 ? 31.437 -14.649 -20.906 1.00 89.88 205 GLU A CA 1
ATOM 1441 C C . GLU A 1 205 ? 31.720 -13.542 -19.876 1.00 89.88 205 GLU A C 1
ATOM 1443 O O . GLU A 1 205 ? 32.794 -13.485 -19.264 1.00 89.88 205 GLU A O 1
ATOM 1448 N N . THR A 1 206 ? 30.727 -12.673 -19.687 1.00 91.31 206 THR A N 1
ATOM 1449 C CA . THR A 1 206 ? 30.703 -11.526 -18.767 1.00 91.31 206 THR A CA 1
ATOM 1450 C C . THR A 1 206 ? 29.272 -11.329 -18.225 1.00 91.31 206 THR A C 1
ATOM 1452 O O . THR A 1 206 ? 28.345 -11.956 -18.741 1.00 91.31 206 THR A O 1
ATOM 1455 N N . PRO A 1 207 ? 29.028 -10.434 -17.240 1.00 92.25 207 PRO A N 1
ATOM 1456 C CA . PRO A 1 207 ? 27.677 -10.173 -16.719 1.00 92.25 207 PRO A CA 1
ATOM 1457 C C . PRO A 1 207 ? 26.670 -9.651 -17.761 1.00 92.25 207 PRO A C 1
ATOM 1459 O O . PRO A 1 207 ? 25.486 -9.520 -17.469 1.00 92.25 207 PRO A O 1
ATOM 1462 N N . THR A 1 208 ? 27.143 -9.294 -18.957 1.00 90.06 208 THR A N 1
ATOM 1463 C CA . THR A 1 208 ? 26.360 -8.726 -20.060 1.00 90.06 208 THR A CA 1
ATOM 1464 C C . THR A 1 208 ? 26.429 -9.556 -21.344 1.00 90.06 208 THR A C 1
ATOM 1466 O O . THR A 1 208 ? 25.729 -9.220 -22.302 1.00 90.06 208 THR A O 1
ATOM 1469 N N . CYS A 1 209 ? 27.206 -10.648 -21.376 1.00 92.56 209 CYS A N 1
ATOM 1470 C CA . CYS A 1 209 ? 27.366 -11.482 -22.566 1.00 92.56 209 CYS A CA 1
ATOM 1471 C C . CYS A 1 209 ? 27.660 -12.958 -22.258 1.00 92.56 209 CYS A C 1
ATOM 1473 O O . CYS A 1 209 ? 28.462 -13.263 -21.376 1.00 92.56 209 CYS A O 1
ATOM 1475 N N . ASN A 1 210 ? 27.059 -13.883 -23.010 1.00 89.56 210 ASN A N 1
ATOM 1476 C CA . ASN A 1 210 ? 27.304 -15.321 -22.883 1.00 89.56 210 ASN A CA 1
ATOM 1477 C C . ASN A 1 210 ? 28.531 -15.772 -23.694 1.00 89.56 210 ASN A C 1
ATOM 1479 O O . ASN A 1 210 ? 28.932 -15.139 -24.668 1.00 89.56 210 ASN A O 1
ATOM 1483 N N . ASN A 1 211 ? 29.087 -16.940 -23.351 1.00 88.06 211 ASN A N 1
ATOM 1484 C CA . ASN A 1 211 ? 30.195 -17.580 -24.084 1.00 88.06 211 ASN A CA 1
ATOM 1485 C C . ASN A 1 211 ? 29.875 -17.952 -25.559 1.00 88.06 211 ASN A C 1
ATOM 1487 O O . ASN A 1 211 ? 30.769 -18.416 -26.268 1.00 88.06 211 ASN A O 1
ATOM 1491 N N . ASP A 1 212 ? 28.626 -17.792 -26.014 1.00 88.38 212 ASP A N 1
ATOM 1492 C CA . ASP A 1 212 ? 28.188 -17.940 -27.411 1.00 88.38 212 ASP A CA 1
ATOM 1493 C C . ASP A 1 212 ? 27.528 -16.668 -27.991 1.00 88.38 212 ASP A C 1
ATOM 1495 O O . ASP A 1 212 ? 26.825 -16.743 -28.997 1.00 88.38 212 ASP A O 1
ATOM 1499 N N . CYS A 1 213 ? 27.801 -15.504 -27.388 1.00 90.00 213 CYS A N 1
ATOM 1500 C CA . CYS A 1 213 ? 27.488 -14.167 -27.907 1.00 90.00 213 CYS A CA 1
ATOM 1501 C C . CYS A 1 213 ? 25.997 -13.821 -28.072 1.00 90.00 213 CYS A C 1
ATOM 1503 O O . CYS A 1 213 ? 25.646 -12.835 -28.726 1.00 90.00 213 CYS A O 1
ATOM 1505 N N . THR A 1 214 ? 25.113 -14.565 -27.398 1.00 90.62 214 THR A N 1
ATOM 1506 C CA . THR A 1 214 ? 23.813 -14.019 -26.980 1.00 90.62 214 THR A CA 1
ATOM 1507 C C . THR A 1 214 ? 23.960 -13.259 -25.666 1.00 90.62 214 THR A C 1
ATOM 1509 O O . THR A 1 214 ? 24.917 -13.460 -24.912 1.00 90.62 214 THR A O 1
ATOM 1512 N N . ARG A 1 215 ? 22.988 -12.406 -25.343 1.00 89.69 215 ARG A N 1
ATOM 1513 C CA . ARG A 1 215 ? 22.896 -11.827 -23.993 1.00 89.69 215 ARG A CA 1
ATOM 1514 C C . ARG A 1 215 ? 22.492 -12.907 -22.971 1.00 89.69 215 ARG A C 1
ATOM 1516 O O . ARG A 1 215 ? 21.756 -13.819 -23.354 1.00 89.69 215 ARG A O 1
ATOM 1523 N N . PRO A 1 216 ? 22.934 -12.812 -21.700 1.00 89.25 216 PRO A N 1
ATOM 1524 C CA . PRO A 1 216 ? 22.380 -13.613 -20.611 1.00 89.25 216 PRO A CA 1
ATOM 1525 C C . PRO A 1 216 ? 20.889 -13.315 -20.454 1.00 89.25 216 PRO A C 1
ATOM 1527 O O . PRO A 1 216 ? 20.465 -12.154 -20.506 1.00 89.25 216 PRO A O 1
ATOM 1530 N N . PHE A 1 217 ? 20.104 -14.377 -20.309 1.00 89.44 217 PHE A N 1
ATOM 1531 C CA . PHE A 1 217 ? 18.664 -14.322 -20.117 1.00 89.44 217 PHE A CA 1
ATOM 1532 C C . PHE A 1 217 ? 18.205 -15.619 -19.456 1.00 89.44 217 PHE A C 1
ATOM 1534 O O . PHE A 1 217 ? 18.227 -16.682 -20.078 1.00 89.44 217 PHE A O 1
ATOM 1541 N N . CYS A 1 218 ? 17.725 -15.506 -18.220 1.00 87.75 218 CYS A N 1
ATOM 1542 C CA . CYS A 1 218 ? 17.225 -16.648 -17.476 1.00 87.75 218 CYS A CA 1
ATOM 1543 C C . CYS A 1 218 ? 16.068 -17.354 -18.206 1.00 87.75 218 CYS A C 1
ATOM 1545 O O . CYS A 1 218 ? 14.982 -16.794 -18.374 1.00 87.75 218 CYS A O 1
ATOM 1547 N N . GLY A 1 219 ? 16.299 -18.602 -18.611 1.00 86.69 219 GLY A N 1
ATOM 1548 C CA . GLY A 1 219 ? 15.364 -19.443 -19.351 1.00 86.69 219 GLY A CA 1
ATOM 1549 C C . GLY A 1 219 ? 15.808 -19.780 -20.780 1.00 86.69 219 GLY A C 1
ATOM 1550 O O . GLY A 1 219 ? 15.110 -20.551 -21.448 1.00 86.69 219 GLY A O 1
ATOM 1551 N N . ASP A 1 220 ? 16.942 -19.263 -21.272 1.00 89.81 220 ASP A N 1
ATOM 1552 C CA . ASP A 1 220 ? 17.496 -19.618 -22.592 1.00 89.81 220 ASP A CA 1
ATOM 1553 C C . ASP A 1 220 ? 18.211 -20.996 -22.619 1.00 89.81 220 ASP A C 1
ATOM 1555 O O . ASP A 1 220 ? 18.461 -21.552 -23.697 1.00 89.81 220 ASP A O 1
ATOM 1559 N N . ARG A 1 221 ? 18.402 -21.611 -21.440 1.00 89.56 221 ARG A N 1
ATOM 1560 C CA . ARG A 1 221 ? 19.125 -22.868 -21.146 1.00 89.56 221 ARG A CA 1
ATOM 1561 C C . ARG A 1 221 ? 20.650 -22.762 -21.173 1.00 89.56 221 ARG A C 1
ATOM 1563 O O . ARG A 1 221 ? 21.333 -23.769 -21.407 1.00 89.56 221 ARG A O 1
ATOM 1570 N N . LYS A 1 222 ? 21.192 -21.577 -20.916 1.00 89.12 222 LYS A N 1
ATOM 1571 C CA . LYS A 1 222 ? 22.617 -21.334 -20.671 1.00 89.12 222 LYS A CA 1
ATOM 1572 C C . LYS A 1 222 ? 22.775 -20.791 -19.256 1.00 89.12 222 LYS A C 1
ATOM 1574 O O . LYS A 1 222 ? 21.871 -20.184 -18.712 1.00 89.12 222 LYS A O 1
ATOM 1579 N N . VAL A 1 223 ? 23.927 -21.055 -18.650 1.00 90.88 223 VAL A N 1
ATOM 1580 C CA . VAL A 1 223 ? 24.230 -20.600 -17.289 1.00 90.88 223 VAL A CA 1
ATOM 1581 C C . VAL A 1 223 ? 25.402 -19.647 -17.373 1.00 90.88 223 VAL A C 1
ATOM 1583 O O . VAL A 1 223 ? 26.506 -20.080 -17.714 1.00 90.88 223 VAL A O 1
ATOM 1586 N N . ASN A 1 224 ? 25.167 -18.373 -17.081 1.00 89.69 224 ASN A N 1
ATOM 1587 C CA . ASN A 1 224 ? 26.198 -17.353 -17.010 1.00 89.69 224 ASN A CA 1
ATOM 1588 C C . ASN A 1 224 ? 26.554 -17.062 -15.539 1.00 89.69 224 ASN A C 1
ATOM 1590 O O . ASN A 1 224 ? 25.982 -16.177 -14.901 1.00 89.69 224 ASN A O 1
ATOM 1594 N N . GLU A 1 225 ? 27.567 -17.771 -15.015 1.00 89.38 225 GLU A N 1
ATOM 1595 C CA . GLU A 1 225 ? 28.083 -17.570 -13.644 1.00 89.38 225 GLU A CA 1
ATOM 1596 C C . GLU A 1 225 ? 28.561 -16.117 -13.399 1.00 89.38 225 GLU A C 1
ATOM 1598 O O . GLU A 1 225 ? 28.720 -15.702 -12.251 1.00 89.38 225 GLU A O 1
ATOM 1603 N N . ALA A 1 226 ? 28.827 -15.332 -14.454 1.00 89.31 226 ALA A N 1
ATOM 1604 C CA . ALA A 1 226 ? 29.206 -13.924 -14.345 1.00 89.31 226 ALA A CA 1
ATOM 1605 C C . ALA A 1 226 ? 28.002 -12.963 -14.286 1.00 89.31 226 ALA A C 1
ATOM 1607 O O . ALA A 1 226 ? 28.178 -11.834 -13.831 1.00 89.31 226 ALA A O 1
ATOM 1608 N N . ALA A 1 227 ? 26.806 -13.389 -14.702 1.00 88.19 227 ALA A N 1
ATOM 1609 C CA . ALA A 1 227 ? 25.548 -12.640 -14.597 1.00 88.19 227 ALA A CA 1
ATOM 1610 C C . ALA A 1 227 ? 24.753 -12.964 -13.310 1.00 88.19 227 ALA A C 1
ATOM 1612 O O . ALA A 1 227 ? 23.593 -12.579 -13.196 1.00 88.19 227 ALA A O 1
ATOM 1613 N N . ASP A 1 228 ? 25.386 -13.652 -12.350 1.00 87.06 228 ASP A N 1
ATOM 1614 C CA . ASP A 1 228 ? 24.782 -14.215 -11.131 1.00 87.06 228 ASP A CA 1
ATOM 1615 C C . ASP A 1 228 ? 23.687 -15.289 -11.402 1.00 87.06 228 ASP A C 1
ATOM 1617 O O . ASP A 1 228 ? 22.831 -15.540 -10.554 1.00 87.06 228 ASP A O 1
ATOM 1621 N N . GLU A 1 229 ? 23.742 -15.980 -12.552 1.00 91.50 229 GLU A N 1
ATOM 1622 C CA . GLU A 1 229 ? 22.933 -17.179 -12.837 1.00 91.50 229 GLU A CA 1
ATOM 1623 C C . GLU A 1 229 ? 23.630 -18.438 -12.267 1.00 91.50 229 GLU A C 1
ATOM 1625 O O . GLU A 1 229 ? 24.684 -18.853 -12.753 1.00 91.50 229 GLU A O 1
ATOM 1630 N N . ASP A 1 230 ? 23.046 -19.082 -11.248 1.00 90.38 230 ASP A N 1
ATOM 1631 C CA . ASP A 1 230 ? 23.543 -20.358 -10.693 1.00 90.38 230 ASP A CA 1
ATOM 1632 C C . ASP A 1 230 ? 23.122 -21.575 -11.551 1.00 90.38 230 ASP A C 1
ATOM 1634 O O . ASP A 1 230 ? 23.736 -22.648 -11.478 1.00 90.38 230 ASP A O 1
ATOM 1638 N N . CYS A 1 231 ? 22.023 -21.459 -12.306 1.00 89.81 231 CYS A N 1
ATOM 1639 C CA . CYS A 1 231 ? 21.412 -22.546 -13.073 1.00 89.81 231 CYS A CA 1
ATOM 1640 C C . CYS A 1 231 ? 20.479 -22.031 -14.179 1.00 89.81 231 CYS A C 1
ATOM 1642 O O . CYS A 1 231 ? 19.952 -20.935 -14.073 1.00 89.81 231 CYS A O 1
ATOM 1644 N N . ASP A 1 232 ? 20.202 -22.859 -15.191 1.00 90.06 232 ASP A N 1
ATOM 1645 C CA . ASP A 1 232 ? 19.110 -22.653 -16.151 1.00 90.06 232 ASP A CA 1
ATOM 1646 C C . ASP A 1 232 ? 18.695 -24.012 -16.755 1.00 90.06 232 ASP A C 1
ATOM 1648 O O . ASP A 1 232 ? 19.501 -24.710 -17.376 1.00 90.06 232 ASP A O 1
ATOM 1652 N N . ASP A 1 233 ? 17.432 -24.402 -16.551 1.00 88.88 233 ASP A N 1
ATOM 1653 C CA . ASP A 1 233 ? 16.803 -25.598 -17.138 1.00 88.88 233 ASP A CA 1
ATOM 1654 C C . ASP A 1 233 ? 15.764 -25.247 -18.245 1.00 88.88 233 ASP A C 1
ATOM 1656 O O . ASP A 1 233 ? 15.240 -26.131 -18.941 1.00 88.88 233 ASP A O 1
ATOM 1660 N N . GLY A 1 234 ? 15.478 -23.958 -18.454 1.00 84.31 234 GLY A N 1
ATOM 1661 C CA . GLY A 1 234 ? 14.505 -23.405 -19.400 1.00 84.31 234 GLY A CA 1
ATOM 1662 C C . GLY A 1 234 ? 13.432 -22.516 -18.749 1.00 84.31 234 GLY A C 1
ATOM 1663 O O . GLY A 1 234 ? 13.382 -22.381 -17.525 1.00 84.31 234 GLY A O 1
ATOM 1664 N N . PRO A 1 235 ? 12.510 -21.948 -19.554 1.00 74.38 235 PRO A N 1
ATOM 1665 C CA . PRO A 1 235 ? 11.646 -20.825 -19.171 1.00 74.38 235 PRO A CA 1
ATOM 1666 C C . PRO A 1 235 ? 10.402 -21.259 -18.369 1.00 74.38 235 PRO A C 1
ATOM 1668 O O . PRO A 1 235 ? 9.275 -20.896 -18.688 1.00 74.38 235 PRO A O 1
ATOM 1671 N N . GLY A 1 236 ? 10.586 -22.107 -17.356 1.00 69.19 236 GLY A N 1
ATOM 1672 C CA . GLY A 1 236 ? 9.495 -22.660 -16.545 1.00 69.19 236 GLY A CA 1
ATOM 1673 C C . GLY A 1 236 ? 9.903 -23.138 -15.151 1.00 69.19 236 GLY A C 1
ATOM 1674 O O . GLY A 1 236 ? 9.110 -23.814 -14.496 1.00 69.19 236 GLY A O 1
ATOM 1675 N N . GLY A 1 237 ? 11.132 -22.833 -14.716 1.00 73.38 237 GLY A N 1
ATOM 1676 C CA . GLY A 1 237 ? 11.711 -23.373 -13.487 1.00 73.38 237 GLY A CA 1
ATOM 1677 C C . GLY A 1 237 ? 11.879 -24.899 -13.521 1.00 73.38 237 GLY A C 1
ATOM 1678 O O . GLY A 1 237 ? 11.531 -25.590 -14.484 1.00 73.38 237 GLY A O 1
ATOM 1679 N N . SER A 1 238 ? 12.446 -25.459 -12.457 1.00 86.50 238 SER A N 1
ATOM 1680 C CA . SER A 1 238 ? 12.601 -26.904 -12.300 1.00 86.50 238 SER A CA 1
ATOM 1681 C C . SER A 1 238 ? 12.797 -27.297 -10.832 1.00 86.50 238 SER A C 1
ATOM 1683 O O . SER A 1 238 ? 13.026 -26.461 -9.963 1.00 86.50 238 SER A O 1
ATOM 1685 N N . ALA A 1 239 ? 12.811 -28.604 -10.556 1.00 88.12 239 ALA A N 1
ATOM 1686 C CA . ALA A 1 239 ? 13.198 -29.147 -9.249 1.00 88.12 239 ALA A CA 1
ATOM 1687 C C . ALA A 1 239 ? 14.684 -28.917 -8.875 1.00 88.12 239 ALA A C 1
ATOM 1689 O O . ALA A 1 239 ? 15.141 -29.400 -7.838 1.00 88.12 239 ALA A O 1
ATOM 1690 N N . THR A 1 240 ? 15.450 -28.251 -9.743 1.00 89.06 240 THR A N 1
ATOM 1691 C CA . THR A 1 240 ? 16.867 -27.905 -9.581 1.00 89.06 240 THR A CA 1
ATOM 1692 C C . THR A 1 240 ? 17.184 -26.437 -9.881 1.00 89.06 240 THR A C 1
ATOM 1694 O O . THR A 1 240 ? 18.335 -26.052 -9.693 1.00 89.06 240 THR A O 1
ATOM 1697 N N . CYS A 1 241 ? 16.207 -25.626 -10.305 1.00 92.00 241 CYS A N 1
ATOM 1698 C CA . CYS A 1 241 ? 16.421 -24.229 -10.679 1.00 92.00 241 CYS A CA 1
ATOM 1699 C C . CYS A 1 241 ? 15.162 -23.360 -10.514 1.00 92.00 241 CYS A C 1
ATOM 1701 O O . CYS A 1 241 ? 14.059 -23.792 -10.856 1.00 92.00 241 CYS A O 1
ATOM 1703 N N . ASN A 1 242 ? 15.324 -22.136 -10.017 1.00 88.38 242 ASN A N 1
ATOM 1704 C CA . ASN A 1 242 ? 14.249 -21.156 -9.860 1.00 88.38 242 ASN A CA 1
ATOM 1705 C C . ASN A 1 242 ? 13.975 -20.376 -11.159 1.00 88.38 242 ASN A C 1
ATOM 1707 O O . ASN A 1 242 ? 14.811 -20.313 -12.056 1.00 88.38 242 ASN A O 1
ATOM 1711 N N . PHE A 1 243 ? 12.818 -19.710 -11.236 1.00 87.50 243 PHE A N 1
ATOM 1712 C CA . PHE A 1 243 ? 12.434 -18.833 -12.361 1.00 87.50 243 PHE A CA 1
ATOM 1713 C C . PHE A 1 243 ? 13.325 -17.584 -12.529 1.00 87.50 243 PHE A C 1
ATOM 1715 O O . PHE A 1 243 ? 13.212 -16.882 -13.526 1.00 87.50 243 PHE A O 1
ATOM 1722 N N . ASN A 1 244 ? 14.187 -17.298 -11.551 1.00 87.56 244 ASN A N 1
ATOM 1723 C CA . ASN A 1 244 ? 15.203 -16.242 -11.567 1.00 87.56 244 ASN A CA 1
ATOM 1724 C C . ASN A 1 244 ? 16.637 -16.808 -11.660 1.00 87.56 244 ASN A C 1
ATOM 1726 O O . ASN A 1 244 ? 17.588 -16.106 -11.334 1.00 87.56 244 ASN A O 1
ATOM 1730 N N . CYS A 1 245 ? 16.787 -18.078 -12.054 1.00 90.44 245 CYS A N 1
ATOM 1731 C CA . CYS A 1 245 ? 18.067 -18.754 -12.289 1.00 90.44 245 CYS A CA 1
ATOM 1732 C C . CYS A 1 245 ? 18.988 -18.885 -11.061 1.00 90.44 245 CYS A C 1
ATOM 1734 O O . CYS A 1 245 ? 20.182 -19.160 -11.178 1.00 90.44 245 CYS A O 1
ATOM 1736 N N . THR A 1 246 ? 18.406 -18.775 -9.863 1.00 91.00 246 THR A N 1
ATOM 1737 C CA . THR A 1 246 ? 19.029 -19.166 -8.590 1.00 91.00 246 THR A CA 1
ATOM 1738 C C . THR A 1 246 ? 18.734 -20.633 -8.253 1.00 91.00 246 THR A C 1
ATOM 1740 O O . THR A 1 246 ? 17.764 -21.221 -8.744 1.00 91.00 246 THR A O 1
ATOM 1743 N N . THR A 1 247 ? 19.559 -21.261 -7.408 1.00 89.56 247 THR A N 1
ATOM 1744 C CA . THR A 1 247 ? 19.267 -22.631 -6.938 1.00 89.56 247 THR A CA 1
ATOM 1745 C C . THR A 1 247 ? 18.166 -22.648 -5.866 1.00 89.56 247 THR A C 1
ATOM 1747 O O . THR A 1 247 ? 18.342 -21.974 -4.854 1.00 89.56 247 THR A O 1
ATOM 1750 N N . PRO A 1 248 ? 17.093 -23.458 -6.016 1.00 88.06 248 PRO A N 1
ATOM 1751 C CA . PRO A 1 248 ? 16.000 -23.522 -5.048 1.00 88.06 248 PRO A CA 1
ATOM 1752 C C . PRO A 1 248 ? 16.470 -23.948 -3.663 1.00 88.06 248 PRO A C 1
ATOM 1754 O O . PRO A 1 248 ? 17.042 -25.036 -3.490 1.00 88.06 248 PRO A O 1
ATOM 1757 N N . PHE A 1 249 ? 16.144 -23.137 -2.663 1.00 89.00 249 PHE A N 1
ATOM 1758 C CA . PHE A 1 249 ? 16.062 -23.584 -1.283 1.00 89.00 249 PHE A CA 1
ATOM 1759 C C . PHE A 1 249 ? 14.992 -22.809 -0.515 1.00 89.00 249 PHE A C 1
ATOM 1761 O O . PHE A 1 249 ? 14.962 -21.586 -0.537 1.00 89.00 249 PHE A O 1
ATOM 1768 N N . CYS A 1 250 ? 14.196 -23.527 0.277 1.00 88.06 250 CYS A N 1
ATOM 1769 C CA . CYS A 1 250 ? 13.269 -22.907 1.216 1.00 88.06 250 CYS A CA 1
ATOM 1770 C C . CYS A 1 250 ? 13.927 -21.784 2.044 1.00 88.06 250 CYS A C 1
ATOM 1772 O O . CYS A 1 250 ? 14.891 -22.009 2.791 1.00 88.06 250 CYS A O 1
ATOM 1774 N N . GLY A 1 251 ? 13.369 -20.586 1.905 1.00 86.31 251 GLY A N 1
ATOM 1775 C CA . GLY A 1 251 ? 13.835 -19.328 2.459 1.00 86.31 251 GLY A CA 1
ATOM 1776 C C . GLY A 1 251 ? 14.740 -18.502 1.539 1.00 86.31 251 GLY A C 1
ATOM 1777 O O . GLY A 1 251 ? 15.416 -17.609 2.056 1.00 86.31 251 GLY A O 1
ATOM 1778 N N . ASP A 1 252 ? 14.790 -18.770 0.228 1.00 88.56 252 ASP A N 1
ATOM 1779 C CA . ASP A 1 252 ? 15.601 -17.996 -0.732 1.00 88.56 252 ASP A CA 1
ATOM 1780 C C . ASP A 1 252 ? 14.928 -16.701 -1.238 1.00 88.56 252 ASP A C 1
ATOM 1782 O O . ASP A 1 252 ? 15.622 -15.781 -1.678 1.00 88.56 252 ASP A O 1
ATOM 1786 N N . GLY A 1 253 ? 13.605 -16.576 -1.081 1.00 87.69 253 GLY A N 1
ATOM 1787 C CA . GLY A 1 253 ? 12.787 -15.472 -1.593 1.00 87.69 253 GLY A CA 1
ATOM 1788 C C . GLY A 1 253 ? 12.017 -15.801 -2.879 1.00 87.69 253 GLY A C 1
ATOM 1789 O O . GLY A 1 253 ? 11.277 -14.947 -3.370 1.00 87.69 253 GLY A O 1
ATOM 1790 N N . THR A 1 254 ? 12.168 -17.012 -3.425 1.00 87.62 254 THR A N 1
ATOM 1791 C CA . THR A 1 254 ? 11.585 -17.453 -4.700 1.00 87.62 254 THR A CA 1
ATOM 1792 C C . THR A 1 254 ? 10.798 -18.747 -4.514 1.00 87.62 254 THR A C 1
ATOM 1794 O O . THR A 1 254 ? 11.360 -19.802 -4.257 1.00 87.62 254 THR A O 1
ATOM 1797 N N . PHE A 1 255 ? 9.480 -18.700 -4.695 1.00 89.06 255 PHE A N 1
ATOM 1798 C CA . PHE A 1 255 ? 8.634 -19.890 -4.569 1.00 89.06 255 PHE A CA 1
ATOM 1799 C C . PHE A 1 255 ? 8.858 -20.898 -5.711 1.00 89.06 255 PHE A C 1
ATOM 1801 O O . PHE A 1 255 ? 8.585 -20.588 -6.876 1.00 89.06 255 PHE A O 1
ATOM 1808 N N . ASN A 1 256 ? 9.263 -22.133 -5.382 1.00 87.44 256 ASN A N 1
ATOM 1809 C CA . ASN A 1 256 ? 9.460 -23.210 -6.349 1.00 87.44 256 ASN A CA 1
ATOM 1810 C C . ASN A 1 256 ? 8.683 -24.499 -5.998 1.00 87.44 256 ASN A C 1
ATOM 1812 O O . ASN A 1 256 ? 9.189 -25.480 -5.438 1.00 87.44 256 ASN A O 1
ATOM 1816 N N . ALA A 1 257 ? 7.434 -24.557 -6.472 1.00 86.38 257 ALA A N 1
ATOM 1817 C CA . ALA A 1 257 ? 6.575 -25.744 -6.387 1.00 86.38 257 ALA A CA 1
ATOM 1818 C C . ALA A 1 257 ? 7.185 -27.025 -7.002 1.00 86.38 257 ALA A C 1
ATOM 1820 O O . ALA A 1 257 ? 6.788 -28.134 -6.636 1.00 86.38 257 ALA A O 1
ATOM 1821 N N . ALA A 1 258 ? 8.129 -26.906 -7.947 1.00 86.75 258 ALA A N 1
ATOM 1822 C CA . ALA A 1 258 ? 8.794 -28.055 -8.561 1.00 86.75 258 ALA A CA 1
ATOM 1823 C C . ALA A 1 258 ? 9.933 -28.611 -7.684 1.00 86.75 258 ALA A C 1
ATOM 1825 O O . ALA A 1 258 ? 10.166 -29.823 -7.699 1.00 86.75 258 ALA A O 1
ATOM 1826 N N . ALA A 1 259 ? 10.601 -27.761 -6.896 1.00 86.75 259 ALA A N 1
ATOM 1827 C CA . ALA A 1 259 ? 11.548 -28.169 -5.854 1.00 86.75 259 ALA A CA 1
ATOM 1828 C C . ALA A 1 259 ? 10.841 -28.822 -4.650 1.00 86.75 259 ALA A C 1
ATOM 1830 O O . ALA A 1 259 ? 11.392 -29.731 -4.020 1.00 86.75 259 ALA A O 1
ATOM 1831 N N . GLY A 1 260 ? 9.585 -28.436 -4.402 1.00 85.06 260 GLY A N 1
ATOM 1832 C CA . GLY A 1 260 ? 8.694 -29.056 -3.418 1.00 85.06 260 GLY A CA 1
ATOM 1833 C C . GLY A 1 260 ? 8.280 -28.145 -2.264 1.00 85.06 260 GLY A C 1
ATOM 1834 O O . GLY A 1 260 ? 7.715 -28.647 -1.291 1.00 85.06 260 GLY A O 1
ATOM 1835 N N . GLU A 1 261 ? 8.546 -26.843 -2.365 1.00 89.50 261 GLU A N 1
ATOM 1836 C CA . GLU A 1 261 ? 7.962 -25.827 -1.488 1.00 89.50 261 GLU A CA 1
ATOM 1837 C C . GLU A 1 261 ? 6.445 -25.704 -1.706 1.00 89.50 261 GLU A C 1
ATOM 1839 O O . GLU A 1 261 ? 5.939 -25.937 -2.808 1.00 89.50 261 GLU A O 1
ATOM 1844 N N . ALA A 1 262 ? 5.709 -25.311 -0.662 1.00 87.00 262 ALA A N 1
ATOM 1845 C CA . ALA A 1 262 ? 4.296 -24.936 -0.775 1.00 87.00 262 ALA A CA 1
ATOM 1846 C C . ALA A 1 262 ? 4.092 -23.409 -0.891 1.00 87.00 262 ALA A C 1
ATOM 1848 O O . ALA A 1 262 ? 3.020 -22.966 -1.300 1.00 87.00 262 ALA A O 1
ATOM 1849 N N . CYS A 1 263 ? 5.126 -22.636 -0.553 1.00 84.94 263 CYS A N 1
ATOM 1850 C CA . CYS A 1 263 ? 5.239 -21.177 -0.580 1.00 84.94 263 CYS A CA 1
ATOM 1851 C C . CYS A 1 263 ? 6.724 -20.796 -0.365 1.00 84.94 263 CYS A C 1
ATOM 1853 O O . CYS A 1 263 ? 7.516 -21.671 -0.026 1.00 84.94 263 CYS A O 1
ATOM 1855 N N . ASP A 1 264 ? 7.108 -19.523 -0.494 1.00 88.94 264 ASP A N 1
ATOM 1856 C CA . ASP A 1 264 ? 8.377 -19.022 0.070 1.00 88.94 264 ASP A CA 1
ATOM 1857 C C . ASP A 1 264 ? 8.178 -17.640 0.719 1.00 88.94 264 ASP A C 1
ATOM 1859 O O . ASP A 1 264 ? 7.269 -16.895 0.350 1.00 88.94 264 ASP A O 1
ATOM 1863 N N . SER A 1 265 ? 9.009 -17.316 1.710 1.00 82.31 265 SER A N 1
ATOM 1864 C CA . SER A 1 265 ? 8.926 -16.113 2.548 1.00 82.31 265 SER A CA 1
ATOM 1865 C C . SER A 1 265 ? 10.257 -15.383 2.766 1.00 82.31 265 SER A C 1
ATOM 1867 O O . SER A 1 265 ? 10.302 -14.409 3.520 1.00 82.31 265 SER A O 1
ATOM 1869 N N . GLY A 1 266 ? 11.368 -15.870 2.203 1.00 85.00 266 GLY A N 1
ATOM 1870 C CA . GLY A 1 266 ? 12.713 -15.464 2.624 1.00 85.00 266 GLY A CA 1
ATOM 1871 C C . GLY A 1 266 ? 13.108 -15.982 4.021 1.00 85.00 266 GLY A C 1
ATOM 1872 O O . GLY A 1 266 ? 13.953 -15.386 4.693 1.00 85.00 266 GLY A O 1
ATOM 1873 N N . GLY A 1 267 ? 12.481 -17.069 4.491 1.00 82.31 267 GLY A N 1
ATOM 1874 C CA . GLY A 1 267 ? 12.864 -17.781 5.718 1.00 82.31 267 GLY A CA 1
ATOM 1875 C C . GLY A 1 267 ? 12.315 -17.163 7.008 1.00 82.31 267 GLY A C 1
ATOM 1876 O O . GLY A 1 267 ? 12.935 -17.277 8.070 1.00 82.31 267 GLY A O 1
ATOM 1877 N N . ILE A 1 268 ? 11.163 -16.495 6.927 1.00 80.12 268 ILE A N 1
ATOM 1878 C CA . ILE A 1 268 ? 10.446 -15.890 8.058 1.00 80.12 268 ILE A CA 1
ATOM 1879 C C . ILE A 1 268 ? 8.984 -16.345 8.074 1.00 80.12 268 ILE A C 1
ATOM 1881 O O . ILE A 1 268 ? 8.390 -16.573 7.029 1.00 80.12 268 ILE A O 1
ATOM 1885 N N . ASN A 1 269 ? 8.374 -16.452 9.256 1.00 76.50 269 ASN A N 1
ATOM 1886 C CA . ASN A 1 269 ? 6.939 -16.733 9.334 1.00 76.50 269 ASN A CA 1
ATOM 1887 C C . ASN A 1 269 ? 6.162 -15.490 8.898 1.00 76.50 269 ASN A C 1
ATOM 1889 O O . ASN A 1 269 ? 6.316 -14.420 9.497 1.00 76.50 269 ASN A O 1
ATOM 1893 N N . VAL A 1 270 ? 5.325 -15.646 7.881 1.00 75.25 270 VAL A N 1
ATOM 1894 C CA . VAL A 1 270 ? 4.422 -14.618 7.363 1.00 75.25 270 VAL A CA 1
ATOM 1895 C C . VAL A 1 270 ? 3.010 -15.189 7.231 1.00 75.25 270 VAL A C 1
ATOM 1897 O O . VAL A 1 270 ? 2.749 -16.349 7.522 1.00 75.25 270 VAL A O 1
ATOM 1900 N N . THR A 1 271 ? 2.071 -14.350 6.816 1.00 70.50 271 THR A N 1
ATOM 1901 C CA . THR A 1 271 ? 0.631 -14.650 6.746 1.00 70.50 271 THR A CA 1
ATOM 1902 C C . THR A 1 271 ? 0.267 -15.723 5.722 1.00 70.50 271 THR A C 1
ATOM 1904 O O . THR A 1 271 ? -0.816 -16.294 5.775 1.00 70.50 271 THR A O 1
ATOM 1907 N N . GLU A 1 272 ? 1.172 -15.967 4.779 1.00 75.56 272 GLU A N 1
ATOM 1908 C CA . GLU A 1 272 ? 0.984 -16.813 3.601 1.00 75.56 272 GLU A CA 1
ATOM 1909 C C . GLU A 1 272 ? 1.977 -17.991 3.570 1.00 75.56 272 GLU A C 1
ATOM 1911 O O . GLU A 1 272 ? 1.870 -18.844 2.691 1.00 75.56 272 GLU A O 1
ATOM 1916 N N . CYS A 1 273 ? 2.953 -18.040 4.494 1.00 82.62 273 CYS A N 1
ATOM 1917 C CA . CYS A 1 273 ? 4.053 -19.006 4.451 1.00 82.62 273 CYS A CA 1
ATOM 1918 C C . CYS A 1 273 ? 4.854 -19.132 5.763 1.00 82.62 273 CYS A C 1
ATOM 1920 O O . CYS A 1 273 ? 5.190 -18.122 6.391 1.00 82.62 273 CYS A O 1
ATOM 1922 N N . ASP A 1 274 ? 5.245 -20.357 6.121 1.00 81.25 274 ASP A N 1
ATOM 1923 C CA . ASP A 1 274 ? 6.147 -20.653 7.243 1.00 81.25 274 ASP A CA 1
ATOM 1924 C C . ASP A 1 274 ? 7.637 -20.603 6.860 1.00 81.25 274 ASP A C 1
ATOM 1926 O O . ASP A 1 274 ? 8.016 -20.704 5.694 1.00 81.25 274 ASP A O 1
ATOM 1930 N N . ASN A 1 275 ? 8.526 -20.511 7.859 1.00 84.38 275 ASN A N 1
ATOM 1931 C CA . ASN A 1 275 ? 9.982 -20.525 7.635 1.00 84.38 275 ASN A CA 1
ATOM 1932 C C . ASN A 1 275 ? 10.564 -21.869 7.138 1.00 84.38 275 ASN A C 1
ATOM 1934 O O . ASN A 1 275 ? 11.726 -21.892 6.734 1.00 84.38 275 ASN A O 1
ATOM 1938 N N . ASP A 1 276 ? 9.800 -22.967 7.169 1.00 85.44 276 ASP A N 1
ATOM 1939 C CA . ASP A 1 276 ? 10.129 -24.248 6.521 1.00 85.44 276 ASP A CA 1
ATOM 1940 C C . ASP A 1 276 ? 9.258 -24.548 5.281 1.00 85.44 276 ASP A C 1
ATOM 1942 O O . ASP A 1 276 ? 9.254 -25.672 4.771 1.00 85.44 276 ASP A O 1
ATOM 1946 N N . CYS A 1 277 ? 8.610 -23.507 4.742 1.00 86.50 277 CYS A N 1
ATOM 1947 C CA . CYS A 1 277 ? 7.920 -23.479 3.449 1.00 86.50 277 CYS A CA 1
ATOM 1948 C C . CYS A 1 277 ? 6.714 -24.422 3.333 1.00 86.50 277 CYS A C 1
ATOM 1950 O O . CYS A 1 277 ? 6.340 -24.858 2.235 1.00 86.50 277 CYS A O 1
ATOM 1952 N N . THR A 1 278 ? 6.077 -24.708 4.472 1.00 85.56 278 THR A N 1
ATOM 1953 C CA . THR A 1 278 ? 4.677 -25.134 4.536 1.00 85.56 278 THR A CA 1
ATOM 1954 C C . THR A 1 278 ? 3.732 -23.942 4.416 1.00 85.56 278 THR A C 1
ATOM 1956 O O . THR A 1 278 ? 4.092 -22.802 4.706 1.00 85.56 278 THR A O 1
ATOM 1959 N N . LEU A 1 279 ? 2.505 -24.222 3.970 1.00 79.56 279 LEU A N 1
ATOM 1960 C CA . LEU A 1 279 ? 1.411 -23.269 4.117 1.00 79.56 279 LEU A CA 1
ATOM 1961 C C . LEU A 1 279 ? 0.971 -23.260 5.590 1.00 79.56 279 LEU A C 1
ATOM 1963 O O . LEU A 1 279 ? 0.675 -24.351 6.091 1.00 79.56 279 LEU A O 1
ATOM 1967 N N . PRO A 1 280 ? 0.859 -22.081 6.224 1.00 72.81 280 PRO A N 1
ATOM 1968 C CA . PRO A 1 280 ? 0.477 -21.957 7.624 1.00 72.81 280 PRO A CA 1
ATOM 1969 C C . PRO A 1 280 ? -0.953 -22.449 7.856 1.00 72.81 280 PRO A C 1
ATOM 1971 O O . PRO A 1 280 ? -1.891 -22.048 7.154 1.00 72.81 280 PRO A O 1
ATOM 1974 N N . VAL A 1 281 ? -1.123 -23.341 8.833 1.00 77.19 281 VAL A N 1
ATOM 1975 C CA . VAL A 1 281 ? -2.399 -23.975 9.186 1.00 77.19 281 VAL A CA 1
ATOM 1976 C C . VAL A 1 281 ? -2.449 -24.219 10.690 1.00 77.19 281 VAL A C 1
ATOM 1978 O O . VAL A 1 281 ? -1.659 -25.002 11.211 1.00 77.19 281 VAL A O 1
ATOM 1981 N N . CYS A 1 282 ? -3.471 -23.664 11.350 1.00 75.75 282 CYS A N 1
ATOM 1982 C CA . CYS A 1 282 ? -3.766 -23.900 12.765 1.00 75.75 282 CYS A CA 1
ATOM 1983 C C . CYS A 1 282 ? -3.420 -25.326 13.240 1.00 75.75 282 CYS A C 1
ATOM 1985 O O . CYS A 1 282 ? -4.018 -26.320 12.805 1.00 75.75 282 CYS A O 1
ATOM 1987 N N . GLY A 1 283 ? -2.464 -25.413 14.166 1.00 74.38 283 GLY A N 1
ATOM 1988 C CA . GLY A 1 283 ? -2.015 -26.664 14.760 1.00 74.38 283 GLY A CA 1
ATOM 1989 C C . GLY A 1 283 ? -0.819 -27.333 14.076 1.00 74.38 283 GLY A C 1
ATOM 1990 O O . GLY A 1 283 ? -0.502 -28.475 14.427 1.00 74.38 283 GLY A O 1
ATOM 1991 N N . ASP A 1 284 ? -0.142 -26.671 13.134 1.00 77.12 284 ASP A N 1
ATOM 1992 C CA . ASP A 1 284 ? 1.121 -27.150 12.558 1.00 77.12 284 ASP A CA 1
ATOM 1993 C C . ASP A 1 284 ? 2.321 -27.066 13.535 1.00 77.12 284 ASP A C 1
ATOM 1995 O O . ASP A 1 284 ? 3.255 -27.872 13.428 1.00 77.12 284 ASP A O 1
ATOM 1999 N N . GLY A 1 285 ? 2.260 -26.189 14.549 1.00 77.31 285 GLY A N 1
ATOM 2000 C CA . GLY A 1 285 ? 3.351 -25.914 15.493 1.00 77.31 285 GLY A CA 1
ATOM 2001 C C . GLY A 1 285 ? 3.946 -24.495 15.432 1.00 77.31 285 GLY A C 1
ATOM 2002 O O . GLY A 1 285 ? 4.894 -24.216 16.180 1.00 77.31 285 GLY A O 1
ATOM 2003 N N . THR A 1 286 ? 3.446 -23.621 14.552 1.00 77.06 286 THR A N 1
ATOM 2004 C CA . THR A 1 286 ? 4.096 -22.365 14.150 1.00 77.06 286 THR A CA 1
ATOM 2005 C C . THR A 1 286 ? 3.131 -21.179 14.174 1.00 77.06 286 THR A C 1
ATOM 2007 O O . THR A 1 286 ? 2.401 -20.959 13.225 1.00 77.06 286 THR A O 1
ATOM 2010 N N . PHE A 1 287 ? 3.181 -20.331 15.210 1.00 78.38 287 PHE A N 1
ATOM 2011 C CA . PHE A 1 287 ? 2.279 -19.167 15.284 1.00 78.38 287 PHE A CA 1
ATOM 2012 C C . PHE A 1 287 ? 2.483 -18.157 14.130 1.00 78.38 287 PHE A C 1
ATOM 2014 O O . PHE A 1 287 ? 3.591 -17.631 13.947 1.00 78.38 287 PHE A O 1
ATOM 2021 N N . ASN A 1 288 ? 1.400 -17.839 13.413 1.00 70.44 288 ASN A N 1
ATOM 2022 C CA . ASN A 1 288 ? 1.380 -17.116 12.138 1.00 70.44 288 ASN A CA 1
ATOM 2023 C C . ASN A 1 288 ? 0.224 -16.079 12.066 1.00 70.44 288 ASN A C 1
ATOM 2025 O O . ASN A 1 288 ? -0.715 -16.199 11.295 1.00 70.44 288 ASN A O 1
ATOM 2029 N N . SER A 1 289 ? 0.327 -14.978 12.823 1.00 65.19 289 SER A N 1
ATOM 2030 C CA . SER A 1 289 ? -0.770 -14.057 13.229 1.00 65.19 289 SER A CA 1
ATOM 2031 C C . SER A 1 289 ? -1.737 -13.422 12.191 1.00 65.19 289 SER A C 1
ATOM 2033 O O . SER A 1 289 ? -2.480 -12.509 12.560 1.00 65.19 289 SER A O 1
ATOM 2035 N N . ASN A 1 290 ? -1.706 -13.768 10.901 1.00 56.88 290 ASN A N 1
ATOM 2036 C CA . ASN A 1 290 ? -2.823 -13.514 9.980 1.00 56.88 290 ASN A CA 1
ATOM 2037 C C . ASN A 1 290 ? -3.020 -14.634 8.931 1.00 56.88 290 ASN A C 1
ATOM 2039 O O . ASN A 1 290 ? -3.587 -14.353 7.876 1.00 56.88 290 ASN A O 1
ATOM 2043 N N . ALA A 1 291 ? -2.552 -15.864 9.168 1.00 57.41 291 ALA A N 1
ATOM 2044 C CA . ALA A 1 291 ? -2.999 -16.997 8.362 1.00 57.41 291 ALA A CA 1
ATOM 2045 C C . ALA A 1 291 ? -4.424 -17.407 8.756 1.00 57.41 291 ALA A C 1
ATOM 2047 O O . ALA A 1 291 ? -4.948 -16.991 9.792 1.00 57.41 291 ALA A O 1
ATOM 2048 N N . PHE A 1 292 ? -5.049 -18.214 7.905 1.00 55.41 292 PHE A N 1
ATOM 2049 C CA . PHE A 1 292 ? -6.456 -18.584 8.006 1.00 55.41 292 PHE A CA 1
ATOM 2050 C C . PHE A 1 292 ? -6.641 -19.861 8.840 1.00 55.41 292 PHE A C 1
ATOM 2052 O O . PHE A 1 292 ? -6.009 -20.886 8.566 1.00 55.41 292 PHE A O 1
ATOM 2059 N N . ASN A 1 293 ? -7.584 -19.852 9.785 1.00 54.97 293 ASN A N 1
ATOM 2060 C CA . ASN A 1 293 ? -8.036 -21.049 10.504 1.00 54.97 293 ASN A CA 1
ATOM 2061 C C . ASN A 1 293 ? -8.845 -21.961 9.553 1.00 54.97 293 ASN A C 1
ATOM 2063 O O . ASN A 1 293 ? -10.076 -21.983 9.570 1.00 54.97 293 ASN A O 1
ATOM 2067 N N . THR A 1 294 ? -8.153 -22.689 8.664 1.00 50.25 294 THR A N 1
ATOM 2068 C CA . THR A 1 294 ? -8.724 -23.316 7.450 1.00 50.25 294 THR A CA 1
ATOM 2069 C C . THR A 1 294 ? -9.767 -24.427 7.693 1.00 50.25 294 THR A C 1
ATOM 2071 O O . THR A 1 294 ? -9.526 -25.620 7.505 1.00 50.25 294 THR A O 1
ATOM 2074 N N . GLY A 1 295 ? -11.000 -24.020 8.012 1.00 44.62 295 GLY A N 1
ATOM 2075 C CA . GLY A 1 295 ? -12.180 -24.886 8.119 1.00 44.62 295 GLY A CA 1
ATOM 2076 C C . GLY A 1 295 ? -13.294 -24.592 7.103 1.00 44.62 295 GLY A C 1
ATOM 2077 O O . GLY A 1 295 ? -13.977 -25.518 6.655 1.00 44.62 295 GLY A O 1
ATOM 2078 N N . THR A 1 296 ? -13.491 -23.326 6.706 1.00 34.75 296 THR A N 1
ATOM 2079 C CA . THR A 1 296 ? -14.619 -22.909 5.845 1.00 34.75 296 THR A CA 1
ATOM 2080 C C . THR A 1 296 ? -14.267 -21.777 4.875 1.00 34.75 296 THR A C 1
ATOM 2082 O O . THR A 1 296 ? -13.825 -20.725 5.324 1.00 34.75 296 THR A O 1
ATOM 2085 N N . PRO A 1 297 ? -14.554 -21.896 3.563 1.00 41.56 297 PRO A N 1
ATOM 2086 C CA . PRO A 1 297 ? -14.396 -20.777 2.639 1.00 41.56 297 PRO A CA 1
ATOM 2087 C C . PRO A 1 297 ? -15.526 -19.743 2.807 1.00 41.56 297 PRO A C 1
ATOM 2089 O O . PRO A 1 297 ? -16.701 -20.089 2.656 1.00 41.56 297 PRO A O 1
ATOM 2092 N N . ASN A 1 298 ? -15.155 -18.465 2.965 1.00 37.66 298 ASN A N 1
ATOM 2093 C CA . ASN A 1 298 ? -16.007 -17.273 3.174 1.00 37.66 298 ASN A CA 1
ATOM 2094 C C . ASN A 1 298 ? -16.475 -17.004 4.622 1.00 37.66 298 ASN A C 1
ATOM 2096 O O . ASN A 1 298 ? -17.675 -16.879 4.874 1.00 37.66 298 ASN A O 1
ATOM 2100 N N . ILE A 1 299 ? -15.530 -16.776 5.535 1.00 39.03 299 ILE A N 1
ATOM 2101 C CA . ILE A 1 299 ? -15.694 -15.799 6.625 1.00 39.03 299 ILE A CA 1
ATOM 2102 C C . ILE A 1 299 ? -14.521 -14.806 6.504 1.00 39.03 299 ILE A C 1
ATOM 2104 O O . ILE A 1 299 ? -13.423 -15.248 6.187 1.00 39.03 299 ILE A O 1
ATOM 2108 N N . PRO A 1 300 ? -14.715 -13.483 6.653 1.00 40.19 300 PRO A N 1
ATOM 2109 C CA . PRO A 1 300 ? -13.607 -12.546 6.827 1.00 40.19 300 PRO A CA 1
ATOM 2110 C C . PRO A 1 300 ? -13.175 -12.488 8.299 1.00 40.19 300 PRO A C 1
ATOM 2112 O O . PRO A 1 300 ? -14.038 -12.373 9.168 1.00 40.19 300 PRO A O 1
ATOM 2115 N N . ASP A 1 301 ? -11.862 -12.431 8.538 1.00 48.47 301 ASP A N 1
ATOM 2116 C CA . ASP A 1 301 ? -11.207 -12.229 9.848 1.00 48.47 301 ASP A CA 1
ATOM 2117 C C . ASP A 1 301 ? -11.034 -13.483 10.741 1.00 48.47 301 ASP A C 1
ATOM 2119 O O . ASP A 1 301 ? -10.914 -13.386 11.958 1.00 48.47 301 ASP A O 1
ATOM 2123 N N . ASP A 1 302 ? -10.929 -14.664 10.127 1.00 54.00 302 ASP A N 1
ATOM 2124 C CA . ASP A 1 302 ? -10.590 -15.965 10.730 1.00 54.00 302 ASP A CA 1
ATOM 2125 C C . ASP A 1 302 ? -9.071 -16.168 10.944 1.00 54.00 302 ASP A C 1
ATOM 2127 O O . ASP A 1 302 ? -8.500 -17.184 10.542 1.00 54.00 302 ASP A O 1
ATOM 2131 N N . ARG A 1 303 ? -8.404 -15.179 11.558 1.00 64.94 303 ARG A N 1
ATOM 2132 C CA . ARG A 1 303 ? -6.946 -15.195 11.792 1.00 64.94 303 ARG A CA 1
ATOM 2133 C C . ARG A 1 303 ? -6.545 -16.127 12.932 1.00 64.94 303 ARG A C 1
ATOM 2135 O O . ARG A 1 303 ? -7.169 -16.104 13.991 1.00 64.94 303 ARG A O 1
ATOM 2142 N N . GLU A 1 304 ? -5.417 -16.812 12.770 1.00 69.44 304 GLU A N 1
ATOM 2143 C CA . GLU A 1 304 ? -4.757 -17.510 13.876 1.00 69.44 304 GLU A CA 1
ATOM 2144 C C . GLU A 1 304 ? -4.357 -16.522 14.996 1.00 69.44 304 GLU A C 1
ATOM 2146 O O . GLU A 1 304 ? -3.664 -15.526 14.754 1.00 69.44 304 GLU A O 1
ATOM 2151 N N . VAL A 1 305 ? -4.784 -16.788 16.237 1.00 76.88 305 VAL A N 1
ATOM 2152 C CA . VAL A 1 305 ? -4.474 -15.953 17.420 1.00 76.88 305 VAL A CA 1
ATOM 2153 C C . VAL A 1 305 ? -3.330 -16.554 18.249 1.00 76.88 305 VAL A C 1
ATOM 2155 O O . VAL A 1 305 ? -2.653 -15.845 19.001 1.00 76.88 305 VAL A O 1
ATOM 2158 N N . CYS A 1 306 ? -3.075 -17.851 18.081 1.00 77.69 306 CYS A N 1
ATOM 2159 C CA . CYS A 1 306 ? -2.022 -18.623 18.732 1.00 77.69 306 CYS A CA 1
ATOM 2160 C C . CYS A 1 306 ? -1.864 -19.991 18.045 1.00 77.69 306 CYS A C 1
ATOM 2162 O O . CYS A 1 306 ? -2.849 -20.534 17.566 1.00 77.69 306 CYS A O 1
ATOM 2164 N N . ASP A 1 307 ? -0.678 -20.606 18.094 1.00 79.00 307 ASP A N 1
ATOM 2165 C CA . ASP A 1 307 ? -0.544 -22.048 17.830 1.00 79.00 307 ASP A CA 1
ATOM 2166 C C . ASP A 1 307 ? -0.343 -22.827 19.143 1.00 79.00 307 ASP A C 1
ATOM 2168 O O . ASP A 1 307 ? 0.335 -22.380 20.080 1.00 79.00 307 ASP A O 1
ATOM 2172 N N . SER A 1 308 ? -0.943 -24.016 19.186 1.00 78.00 308 SER A N 1
ATOM 2173 C CA . SER A 1 308 ? -0.865 -24.992 20.274 1.00 78.00 308 SER A CA 1
ATOM 2174 C C . SER A 1 308 ? -0.533 -26.417 19.795 1.00 78.00 308 SER A C 1
ATOM 2176 O O . SER A 1 308 ? -0.625 -27.371 20.575 1.00 78.00 308 SER A O 1
ATOM 2178 N N . ALA A 1 309 ? -0.163 -26.585 18.518 1.00 79.88 309 ALA A N 1
ATOM 2179 C CA . ALA A 1 309 ? -0.192 -27.852 17.784 1.00 79.88 309 ALA A CA 1
ATOM 2180 C C . ALA A 1 309 ? -1.572 -28.561 17.828 1.00 79.88 309 ALA A C 1
ATOM 2182 O O . ALA A 1 309 ? -1.653 -29.793 17.921 1.00 79.88 309 ALA A O 1
ATOM 2183 N N . GLY A 1 310 ? -2.660 -27.776 17.800 1.00 73.81 310 GLY A N 1
ATOM 2184 C CA . GLY A 1 310 ? -4.048 -28.249 17.743 1.00 73.81 310 GLY A CA 1
ATOM 2185 C C . GLY A 1 310 ? -4.541 -28.891 19.044 1.00 73.81 310 GLY A C 1
ATOM 2186 O O . GLY A 1 310 ? -5.208 -29.930 19.009 1.00 73.81 310 GLY A O 1
ATOM 2187 N N . ALA A 1 311 ? -4.160 -28.338 20.202 1.00 80.88 311 ALA A N 1
ATOM 2188 C CA . ALA A 1 311 ? -4.477 -28.906 21.512 1.00 80.88 311 ALA A CA 1
ATOM 2189 C C . ALA A 1 311 ? -4.624 -27.842 22.613 1.00 80.88 311 ALA A C 1
ATOM 2191 O O . ALA A 1 311 ? -3.710 -27.059 22.850 1.00 80.88 311 ALA A O 1
ATOM 2192 N N . ASP A 1 312 ? -5.731 -27.896 23.357 1.00 82.75 312 ASP A N 1
ATOM 2193 C CA . ASP A 1 312 ? -6.105 -26.904 24.376 1.00 82.75 312 ASP A CA 1
ATOM 2194 C C . ASP A 1 312 ? -4.966 -26.599 25.377 1.00 82.75 312 ASP A C 1
ATOM 2196 O O . ASP A 1 312 ? -4.440 -27.477 26.078 1.00 82.75 312 ASP A O 1
ATOM 2200 N N . ALA A 1 313 ? -4.595 -25.323 25.453 1.00 84.94 313 ALA A N 1
ATOM 2201 C CA . ALA A 1 313 ? -3.523 -24.774 26.272 1.00 84.94 313 ALA A CA 1
ATOM 2202 C C . ALA A 1 313 ? -3.996 -23.510 27.009 1.00 84.94 313 ALA A C 1
ATOM 2204 O O . ALA A 1 313 ? -4.933 -22.841 26.597 1.00 84.94 313 ALA A O 1
ATOM 2205 N N . ALA A 1 314 ? -3.301 -23.119 28.083 1.00 84.94 314 ALA A N 1
ATOM 2206 C CA . ALA A 1 314 ? -3.701 -22.017 28.978 1.00 84.94 314 ALA A CA 1
ATOM 2207 C C . ALA A 1 314 ? -3.667 -20.593 28.363 1.00 84.94 314 ALA A C 1
ATOM 2209 O O . ALA A 1 314 ? -3.668 -19.601 29.092 1.00 84.94 314 ALA A O 1
ATOM 2210 N N . ASN A 1 315 ? -3.546 -20.497 27.040 1.00 85.06 315 ASN A N 1
ATOM 2211 C CA . ASN A 1 315 ? -3.546 -19.277 26.240 1.00 85.06 315 ASN A CA 1
ATOM 2212 C C . ASN A 1 315 ? -3.968 -19.537 24.775 1.00 85.06 315 ASN A C 1
ATOM 2214 O O . ASN A 1 315 ? -3.663 -18.701 23.925 1.00 85.06 315 ASN A O 1
ATOM 2218 N N . CYS A 1 316 ? -4.516 -20.718 24.461 1.00 85.75 316 CYS A N 1
ATOM 2219 C CA . CYS A 1 316 ? -4.821 -21.125 23.089 1.00 85.75 316 CYS A CA 1
ATOM 2220 C C . CYS A 1 316 ? -5.751 -22.336 23.028 1.00 85.75 316 CYS A C 1
ATOM 2222 O O . CYS A 1 316 ? -5.542 -23.290 23.781 1.00 85.75 316 CYS A O 1
ATOM 2224 N N . ASP A 1 317 ? -6.694 -22.343 22.095 1.00 81.25 317 ASP A N 1
ATOM 2225 C CA . ASP A 1 317 ? -7.638 -23.448 21.908 1.00 81.25 317 ASP A CA 1
ATOM 2226 C C . ASP A 1 317 ? -7.132 -24.474 20.883 1.00 81.25 317 ASP A C 1
ATOM 2228 O O . ASP A 1 317 ? -6.058 -24.321 20.285 1.00 81.25 317 ASP A O 1
ATOM 2232 N N . SER A 1 318 ? -7.872 -25.571 20.695 1.00 79.00 318 SER A N 1
ATOM 2233 C CA . SER A 1 318 ? -7.518 -26.611 19.716 1.00 79.00 318 SER A CA 1
ATOM 2234 C C . SER A 1 318 ? -7.811 -26.238 18.254 1.00 79.00 318 SER A C 1
ATOM 2236 O O . SER A 1 318 ? -7.375 -26.957 17.356 1.00 79.00 318 SER A O 1
ATOM 2238 N N . ASP A 1 319 ? -8.481 -25.111 18.016 1.00 76.81 319 ASP A N 1
ATOM 2239 C CA . ASP A 1 319 ? -8.699 -24.453 16.720 1.00 76.81 319 ASP A CA 1
ATOM 2240 C C . ASP A 1 319 ? -8.098 -23.031 16.657 1.00 76.81 319 ASP A C 1
ATOM 2242 O O . ASP A 1 319 ? -8.457 -22.235 15.791 1.00 76.81 319 ASP A O 1
ATOM 2246 N N . CYS A 1 320 ? -7.123 -22.743 17.527 1.00 79.75 320 CYS A N 1
ATOM 2247 C CA . CYS A 1 320 ? -6.220 -21.589 17.421 1.00 79.75 320 CYS A CA 1
ATOM 2248 C C . CYS A 1 320 ? -6.855 -20.199 17.618 1.00 79.75 320 CYS A C 1
ATOM 2250 O O . CYS A 1 320 ? -6.249 -19.167 17.298 1.00 79.75 320 CYS A O 1
ATOM 2252 N N . THR A 1 321 ? -8.054 -20.157 18.199 1.00 80.25 321 THR A N 1
ATOM 2253 C CA . THR A 1 321 ? -8.574 -18.989 18.915 1.00 80.25 321 THR A CA 1
ATOM 2254 C C . THR A 1 321 ? -7.837 -18.790 20.242 1.00 80.25 321 THR A C 1
ATOM 2256 O O . THR A 1 321 ? -7.120 -19.670 20.730 1.00 80.25 321 THR A O 1
ATOM 2259 N N . ALA A 1 322 ? -7.978 -17.595 20.820 1.00 81.50 322 ALA A N 1
ATOM 2260 C CA . ALA A 1 322 ? -7.619 -17.379 22.215 1.00 81.50 322 ALA A CA 1
ATOM 2261 C C . ALA A 1 322 ? -8.831 -17.722 23.097 1.00 81.50 322 ALA A C 1
ATOM 2263 O O . ALA A 1 322 ? -9.902 -17.206 22.783 1.00 81.50 322 ALA A O 1
ATOM 2264 N N . PRO A 1 323 ? -8.649 -18.467 24.207 1.00 81.00 323 PRO A N 1
ATOM 2265 C CA . PRO A 1 323 ? -9.746 -18.915 25.060 1.00 81.00 323 PRO A CA 1
ATOM 2266 C C . PRO A 1 323 ? -10.534 -17.733 25.618 1.00 81.00 323 PRO A C 1
ATOM 2268 O O . PRO A 1 323 ? -9.980 -16.898 26.351 1.00 81.00 323 PRO A O 1
ATOM 2271 N N . VAL A 1 324 ? -11.813 -17.658 25.250 1.00 85.00 324 VAL A N 1
ATOM 2272 C CA . VAL A 1 324 ? -12.774 -16.669 25.734 1.00 85.00 324 VAL A CA 1
ATOM 2273 C C . VAL A 1 324 ? -14.102 -17.362 26.021 1.00 85.00 324 VAL A C 1
ATOM 2275 O O . VAL A 1 324 ? -14.966 -17.451 25.159 1.00 85.00 324 VAL A O 1
ATOM 2278 N N . CYS A 1 325 ? -14.298 -17.758 27.278 1.00 84.81 325 CYS A N 1
ATOM 2279 C CA . CYS A 1 325 ? -15.578 -18.176 27.855 1.00 84.81 325 CYS A CA 1
ATOM 2280 C C . CYS A 1 325 ? -16.839 -17.565 27.188 1.00 84.81 325 CYS A C 1
ATOM 2282 O O . CYS A 1 325 ? -17.255 -16.446 27.512 1.00 84.81 325 CYS A O 1
ATOM 2284 N N . GLY A 1 326 ? -17.479 -18.329 26.298 1.00 81.06 326 GLY A N 1
ATOM 2285 C CA . GLY A 1 326 ? -18.586 -17.901 25.439 1.00 81.06 326 GLY A CA 1
ATOM 2286 C C . GLY A 1 326 ? -18.305 -17.972 23.930 1.00 81.06 326 GLY A C 1
ATOM 2287 O O . GLY A 1 326 ? -19.209 -17.679 23.148 1.00 81.06 326 GLY A O 1
ATOM 2288 N N . ASP A 1 327 ? -17.095 -18.337 23.499 1.00 81.19 327 ASP A N 1
ATOM 2289 C CA . ASP A 1 327 ? -16.743 -18.571 22.088 1.00 81.19 327 ASP A CA 1
ATOM 2290 C C . ASP A 1 327 ? -17.247 -19.933 21.554 1.00 81.19 327 ASP A C 1
ATOM 2292 O O . ASP A 1 327 ? -17.438 -20.107 20.346 1.00 81.19 327 ASP A O 1
ATOM 2296 N N . GLY A 1 328 ? -17.560 -20.864 22.461 1.00 79.88 328 GLY A N 1
ATOM 2297 C CA . GLY A 1 328 ? -18.084 -22.204 22.198 1.00 79.88 328 GLY A CA 1
ATOM 2298 C C . GLY A 1 328 ? -17.095 -23.346 22.476 1.00 79.88 328 GLY A C 1
ATOM 2299 O O . GLY A 1 328 ? -17.460 -24.512 22.272 1.00 79.88 328 GLY A O 1
ATOM 2300 N N . HIS A 1 329 ? -15.859 -23.051 22.893 1.00 79.06 329 HIS A N 1
ATOM 2301 C CA . HIS A 1 329 ? -14.744 -23.996 22.961 1.00 79.06 329 HIS A CA 1
ATOM 2302 C C . HIS A 1 329 ? -14.270 -24.210 24.416 1.00 79.06 329 HIS A C 1
ATOM 2304 O O . HIS A 1 329 ? -13.831 -23.316 25.126 1.00 79.06 329 HIS A O 1
ATOM 2310 N N . THR A 1 330 ? -14.376 -25.449 24.916 1.00 86.06 330 THR A N 1
ATOM 2311 C CA . THR A 1 330 ? -14.195 -25.739 26.355 1.00 86.06 330 THR A CA 1
ATOM 2312 C C . THR A 1 330 ? -12.727 -25.954 26.753 1.00 86.06 330 THR A C 1
ATOM 2314 O O . THR A 1 330 ? -12.271 -27.102 26.847 1.00 86.06 330 THR A O 1
ATOM 2317 N N . ASN A 1 331 ? -11.983 -24.880 27.018 1.00 84.19 331 ASN A N 1
ATOM 2318 C CA . ASN A 1 331 ? -10.559 -24.951 27.343 1.00 84.19 331 ASN A CA 1
ATOM 2319 C C . ASN A 1 331 ? -10.261 -25.128 28.850 1.00 84.19 331 ASN A C 1
ATOM 2321 O O . ASN A 1 331 ? -9.951 -24.204 29.607 1.00 84.19 331 ASN A O 1
ATOM 2325 N N . LEU A 1 332 ? -10.213 -26.392 29.284 1.00 85.06 332 LEU A N 1
ATOM 2326 C CA . LEU A 1 332 ? -9.875 -26.759 30.668 1.00 85.06 332 LEU A CA 1
ATOM 2327 C C . LEU A 1 332 ? -8.456 -26.327 31.108 1.00 85.06 332 LEU A C 1
ATOM 2329 O O . LEU A 1 332 ? -8.162 -26.336 32.305 1.00 85.06 332 LEU A O 1
ATOM 2333 N N . ALA A 1 333 ? -7.559 -25.971 30.181 1.00 84.62 333 ALA A N 1
ATOM 2334 C CA . ALA A 1 333 ? -6.235 -25.442 30.512 1.00 84.62 333 ALA A CA 1
ATOM 2335 C C . ALA A 1 333 ? -6.257 -23.927 30.802 1.00 84.62 333 ALA A C 1
ATOM 2337 O O . ALA A 1 333 ? -5.403 -23.460 31.560 1.00 84.62 333 ALA A O 1
ATOM 2338 N N . ALA A 1 334 ? -7.235 -23.192 30.264 1.00 83.50 334 ALA A N 1
ATOM 2339 C CA . ALA A 1 334 ? -7.549 -21.799 30.600 1.00 83.50 334 ALA A CA 1
ATOM 2340 C C . ALA A 1 334 ? -8.488 -21.652 31.824 1.00 83.50 334 ALA A C 1
ATOM 2342 O O . ALA A 1 334 ? -8.630 -20.555 32.360 1.00 83.50 334 ALA A O 1
ATOM 2343 N N . ASN A 1 335 ? -9.001 -22.780 32.338 1.00 81.75 335 ASN A N 1
ATOM 2344 C CA . ASN A 1 335 ? -10.022 -22.971 33.386 1.00 81.75 335 ASN A CA 1
ATOM 2345 C C . ASN A 1 335 ? -11.486 -23.000 32.902 1.00 81.75 335 ASN A C 1
ATOM 2347 O O . ASN A 1 335 ? -12.357 -23.212 33.748 1.00 81.75 335 ASN A O 1
ATOM 2351 N N . GLU A 1 336 ? -11.779 -22.902 31.602 1.00 87.94 336 GLU A N 1
ATOM 2352 C CA . GLU A 1 336 ? -13.140 -23.119 31.095 1.00 87.94 336 GLU A CA 1
ATOM 2353 C C . GLU A 1 336 ? -13.542 -24.598 31.246 1.00 87.94 336 GLU A C 1
ATOM 2355 O O . GLU A 1 336 ? -13.088 -25.498 30.534 1.00 87.94 336 GLU A O 1
ATOM 2360 N N . ALA A 1 337 ? -14.392 -24.873 32.236 1.00 86.38 337 ALA A N 1
ATOM 2361 C CA . ALA A 1 337 ? -14.929 -26.202 32.525 1.00 86.38 337 ALA A CA 1
ATOM 2362 C C . ALA A 1 337 ? -16.201 -26.517 31.714 1.00 86.38 337 ALA A C 1
ATOM 2364 O O . ALA A 1 337 ? -16.652 -27.668 31.673 1.00 86.38 337 ALA A O 1
ATOM 2365 N N . CYS A 1 338 ? -16.763 -25.497 31.073 1.00 85.50 338 CYS A N 1
ATOM 2366 C CA . CYS A 1 338 ? -17.886 -25.521 30.150 1.00 85.50 338 CYS A CA 1
ATOM 2367 C C . CYS A 1 338 ? -17.788 -24.306 29.217 1.00 85.50 338 CYS A C 1
ATOM 2369 O O . CYS A 1 338 ? -17.017 -23.394 29.480 1.00 85.50 338 CYS A O 1
ATOM 2371 N N . ASP A 1 339 ? -18.594 -24.294 28.162 1.00 85.88 339 ASP A N 1
ATOM 2372 C CA . ASP A 1 339 ? -18.887 -23.111 27.359 1.00 85.88 339 ASP A CA 1
ATOM 2373 C C . ASP A 1 339 ? -20.307 -23.299 26.809 1.00 85.88 339 ASP A C 1
ATOM 2375 O O . ASP A 1 339 ? -20.635 -24.384 26.308 1.00 85.88 339 ASP A O 1
ATOM 2379 N N . VAL A 1 340 ? -21.179 -22.306 27.011 1.00 85.00 340 VAL A N 1
ATOM 2380 C CA . VAL A 1 340 ? -22.567 -22.326 26.535 1.00 85.00 340 VAL A CA 1
ATOM 2381 C C . VAL A 1 340 ? -23.090 -20.899 26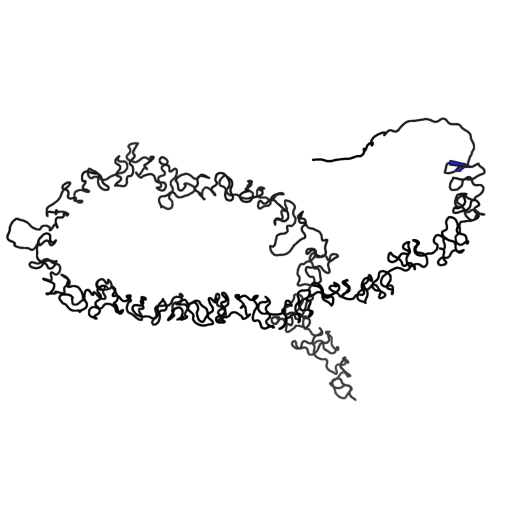.290 1.00 85.00 340 VAL A C 1
ATOM 2383 O O . VAL A 1 340 ? -23.929 -20.413 27.049 1.00 85.00 340 VAL A O 1
ATOM 2386 N N . ASP A 1 341 ? -22.678 -20.234 25.211 1.00 84.38 341 ASP A N 1
ATOM 2387 C CA . ASP A 1 341 ? -23.442 -19.090 24.680 1.00 84.38 341 ASP A CA 1
ATOM 2388 C C . ASP A 1 341 ? -24.639 -19.580 23.822 1.00 84.38 341 ASP A C 1
ATOM 2390 O O . ASP A 1 341 ? -24.473 -20.144 22.737 1.00 84.38 341 ASP A O 1
ATOM 2394 N N . ASN A 1 342 ? -25.880 -19.393 24.299 1.00 81.62 342 ASN A N 1
ATOM 2395 C CA . ASN A 1 342 ? -27.105 -19.642 23.516 1.00 81.62 342 ASN A CA 1
ATOM 2396 C C . ASN A 1 342 ? -27.665 -18.362 22.867 1.00 81.62 342 ASN A C 1
ATOM 2398 O O . ASN A 1 342 ? -28.667 -18.439 22.142 1.00 81.62 342 ASN A O 1
ATOM 2402 N N . ASN A 1 343 ? -27.104 -17.196 23.188 1.00 79.56 343 ASN A N 1
ATOM 2403 C CA . ASN A 1 343 ? -27.651 -15.878 22.889 1.00 79.56 343 ASN A CA 1
ATOM 2404 C C . ASN A 1 343 ? -26.886 -15.162 21.755 1.00 79.56 343 ASN A C 1
ATOM 2406 O O . ASN A 1 343 ? -27.524 -14.499 20.929 1.00 79.56 343 ASN A O 1
ATOM 2410 N N . GLY A 1 344 ? -25.580 -15.413 21.633 1.00 79.94 344 GLY A N 1
ATOM 2411 C CA . GLY A 1 344 ? -24.700 -14.940 20.565 1.00 79.94 344 GLY A CA 1
ATOM 2412 C C . GLY A 1 344 ? -24.014 -13.606 20.866 1.00 79.94 344 GLY A C 1
ATOM 2413 O O . GLY A 1 344 ? -23.808 -12.830 19.928 1.00 79.94 344 GLY A O 1
ATOM 2414 N N . ASP A 1 345 ? -23.717 -13.310 22.136 1.00 79.62 345 ASP A N 1
ATOM 2415 C CA . ASP A 1 345 ? -23.003 -12.096 22.562 1.00 79.62 345 ASP A CA 1
ATOM 2416 C C . ASP A 1 345 ? -21.541 -12.329 22.989 1.00 79.62 345 ASP A C 1
ATOM 2418 O O . ASP A 1 345 ? -20.853 -11.358 23.317 1.00 79.62 345 ASP A O 1
ATOM 2422 N N . GLY A 1 346 ? -21.039 -13.568 22.903 1.00 75.38 346 GLY A N 1
ATOM 2423 C CA . GLY A 1 346 ? -19.636 -13.901 23.182 1.00 75.38 346 GLY A CA 1
ATOM 2424 C C . GLY A 1 346 ? -19.305 -13.954 24.674 1.00 75.38 346 GLY A C 1
ATOM 2425 O O . GLY A 1 346 ? -18.182 -13.646 25.070 1.00 75.38 346 GLY A O 1
ATOM 2426 N N . GLN A 1 347 ? -20.297 -14.291 25.501 1.00 80.38 347 GLN A N 1
ATOM 2427 C CA . GLN A 1 347 ? -20.161 -14.645 26.914 1.00 80.38 347 GLN A CA 1
ATOM 2428 C C . GLN A 1 347 ? -21.024 -15.879 27.196 1.00 80.38 347 GLN A C 1
ATOM 2430 O O . GLN A 1 347 ? -22.123 -16.013 26.657 1.00 80.38 347 GLN A O 1
ATOM 2435 N N . ALA A 1 348 ? -20.573 -16.771 28.079 1.00 84.50 348 ALA A N 1
ATOM 2436 C CA . ALA A 1 348 ? -21.384 -17.924 28.464 1.00 84.50 348 ALA A CA 1
ATOM 2437 C C . ALA A 1 348 ? -22.673 -17.519 29.218 1.00 84.50 348 ALA A C 1
ATOM 2439 O O . ALA A 1 348 ? -22.675 -16.637 30.082 1.00 84.50 348 ALA A O 1
ATOM 2440 N N . ASP A 1 349 ? -23.782 -18.207 28.932 1.00 82.94 349 ASP A N 1
ATOM 2441 C CA . ASP A 1 349 ? -25.028 -18.084 29.693 1.00 82.94 349 ASP A CA 1
ATOM 2442 C C . ASP A 1 349 ? -24.948 -18.851 31.026 1.00 82.94 349 ASP A C 1
ATOM 2444 O O . ASP A 1 349 ? -24.435 -19.971 31.082 1.00 82.94 349 ASP A O 1
ATOM 2448 N N . ASN A 1 350 ? -25.620 -18.344 32.070 1.00 82.31 350 ASN A N 1
ATOM 2449 C CA . ASN A 1 350 ? -25.960 -19.154 33.249 1.00 82.31 350 ASN A CA 1
ATOM 2450 C C . ASN A 1 350 ? -27.004 -20.222 32.856 1.00 82.31 350 ASN A C 1
ATOM 2452 O O . ASN A 1 350 ? -28.218 -19.985 32.843 1.00 82.31 350 ASN A O 1
ATOM 2456 N N . ALA A 1 351 ? -26.509 -21.409 32.517 1.00 81.56 351 ALA A N 1
ATOM 2457 C CA . ALA A 1 351 ? -27.239 -22.559 32.003 1.00 81.56 351 ALA A CA 1
ATOM 2458 C C . ALA A 1 351 ? -27.224 -23.733 33.001 1.00 81.56 351 ALA A C 1
ATOM 2460 O O . ALA A 1 351 ? -26.515 -23.735 34.000 1.00 81.56 351 ALA A O 1
ATOM 2461 N N . LEU A 1 352 ? -27.969 -24.807 32.713 1.00 81.19 352 LEU A N 1
ATOM 2462 C CA . LEU A 1 352 ? -28.080 -25.996 33.585 1.00 81.19 352 LEU A CA 1
ATOM 2463 C C . LEU A 1 352 ? -26.737 -26.711 33.884 1.00 81.19 352 LEU A C 1
ATOM 2465 O O . LEU A 1 352 ? -26.682 -27.591 34.741 1.00 81.19 352 LEU A O 1
ATOM 2469 N N . ASN A 1 353 ? -25.676 -26.394 33.141 1.00 82.62 353 ASN A N 1
ATOM 2470 C CA . ASN A 1 353 ? -24.362 -27.027 33.241 1.00 82.62 353 ASN A CA 1
ATOM 2471 C C . ASN A 1 353 ? -23.197 -26.055 32.982 1.00 82.62 353 ASN A C 1
ATOM 2473 O O . ASN A 1 353 ? -22.120 -26.522 32.608 1.00 82.62 353 ASN A O 1
ATOM 2477 N N . CYS A 1 354 ? -23.432 -24.745 33.077 1.00 87.00 354 CYS A N 1
ATOM 2478 C CA . CYS A 1 354 ? -22.412 -23.724 32.863 1.00 87.00 354 CYS A CA 1
ATOM 2479 C C . CYS A 1 354 ? -22.815 -22.403 33.510 1.00 87.00 354 CYS A C 1
ATOM 2481 O O . CYS A 1 354 ? -24.009 -22.101 33.566 1.00 87.00 354 CYS A O 1
ATOM 2483 N N . ASP A 1 355 ? -21.828 -21.628 33.932 1.00 86.12 355 ASP A N 1
ATOM 2484 C CA . ASP A 1 355 ? -21.987 -20.268 34.441 1.00 86.12 355 ASP A CA 1
ATOM 2485 C C . ASP A 1 355 ? -21.236 -19.277 33.553 1.00 86.12 355 ASP A C 1
ATOM 2487 O O . ASP A 1 355 ? -20.369 -19.658 32.771 1.00 86.12 355 ASP A O 1
ATOM 2491 N N . ARG A 1 356 ? -21.543 -17.985 33.685 1.00 84.06 356 ARG A N 1
ATOM 2492 C CA . ARG A 1 356 ? -20.949 -16.913 32.867 1.00 84.06 356 ARG A CA 1
ATOM 2493 C C . ARG A 1 356 ? -19.432 -16.714 33.044 1.00 84.06 356 ARG A C 1
ATOM 2495 O O . ARG A 1 356 ? -18.841 -15.956 32.285 1.00 84.06 356 ARG A O 1
ATOM 2502 N N . ASP A 1 357 ? -18.788 -17.344 34.027 1.00 85.56 357 ASP A N 1
ATOM 2503 C CA . ASP A 1 357 ? -17.315 -17.406 34.125 1.00 85.56 357 ASP A CA 1
ATOM 2504 C C . ASP A 1 357 ? -16.726 -18.750 33.646 1.00 85.56 357 ASP A C 1
ATOM 2506 O O . ASP A 1 357 ? -15.538 -19.016 33.830 1.00 85.56 357 ASP A O 1
ATOM 2510 N N . CYS A 1 358 ? -17.565 -19.598 33.048 1.00 86.62 358 CYS A N 1
ATOM 2511 C CA . CYS A 1 358 ? -17.257 -20.935 32.556 1.00 86.62 358 CYS A CA 1
ATOM 2512 C C . CYS A 1 358 ? -16.823 -21.950 33.624 1.00 86.62 358 CYS A C 1
ATOM 2514 O O . CYS A 1 358 ? -16.221 -22.985 33.308 1.00 86.62 358 CYS A O 1
ATOM 2516 N N . THR A 1 359 ? -17.189 -21.717 34.888 1.00 87.12 359 THR A N 1
ATOM 2517 C CA . THR A 1 359 ? -17.197 -22.757 35.924 1.00 87.12 359 THR A CA 1
ATOM 2518 C C . THR A 1 359 ? -18.475 -23.617 35.872 1.00 87.12 359 THR A C 1
ATOM 2520 O O . THR A 1 359 ? -19.293 -23.506 34.958 1.00 87.12 359 THR A O 1
ATOM 2523 N N . VAL A 1 360 ? -18.586 -24.603 36.774 1.00 84.94 360 VAL A N 1
ATOM 2524 C CA . VAL A 1 360 ? -19.684 -25.587 36.782 1.00 84.94 360 VAL A CA 1
ATOM 2525 C C . VAL A 1 360 ? -20.608 -25.305 37.973 1.00 84.94 360 VAL A C 1
ATOM 2527 O O . VAL A 1 360 ? -20.100 -25.402 39.093 1.00 84.94 360 VAL A O 1
ATOM 2530 N N . PRO A 1 361 ? -21.932 -25.128 37.769 1.00 85.62 361 PRO A N 1
ATOM 2531 C CA . PRO A 1 361 ? -22.824 -24.533 38.771 1.00 85.62 361 PRO A CA 1
ATOM 2532 C C . PRO A 1 361 ? -22.803 -25.237 40.130 1.00 85.62 361 PRO A C 1
ATOM 2534 O O . PRO A 1 361 ? -23.155 -26.426 40.222 1.00 85.62 361 PRO A O 1
ATOM 2537 N N . ALA A 1 362 ? -22.389 -24.524 41.182 1.00 82.81 362 ALA A N 1
ATOM 2538 C CA . ALA A 1 362 ? -22.116 -25.108 42.489 1.00 82.81 362 ALA A CA 1
ATOM 2539 C C . ALA A 1 362 ? -22.105 -24.108 43.672 1.00 82.81 362 ALA A C 1
ATOM 2541 O O . ALA A 1 362 ? -21.042 -23.864 44.240 1.00 82.81 362 ALA A O 1
ATOM 2542 N N . CYS A 1 363 ? -23.288 -23.703 44.155 1.00 83.06 363 CYS A N 1
ATOM 2543 C CA . CYS A 1 363 ? -23.598 -23.230 45.517 1.00 83.06 363 CYS A CA 1
ATOM 2544 C C . CYS A 1 363 ? -22.395 -22.887 46.414 1.00 83.06 363 CYS A C 1
ATOM 2546 O O . CYS A 1 363 ? -21.746 -23.770 47.004 1.00 83.06 363 CYS A O 1
ATOM 2548 N N . ASN A 1 364 ? -22.205 -21.586 46.621 1.00 78.75 364 ASN A N 1
ATOM 2549 C CA . ASN A 1 364 ? -21.042 -20.927 47.208 1.00 78.75 364 ASN A CA 1
ATOM 2550 C C . ASN A 1 364 ? -19.808 -20.870 46.281 1.00 78.75 364 ASN A C 1
ATOM 2552 O O . ASN A 1 364 ? -18.669 -20.909 46.762 1.00 78.75 364 ASN A O 1
ATOM 2556 N N . ASP A 1 365 ? -20.032 -20.772 44.965 1.00 81.88 365 ASP A N 1
ATOM 2557 C CA . ASP A 1 365 ? -19.029 -20.368 43.963 1.00 81.88 365 ASP A CA 1
ATOM 2558 C C . ASP A 1 365 ? -19.033 -18.849 43.671 1.00 81.88 365 ASP A C 1
ATOM 2560 O O . ASP A 1 365 ? -18.021 -18.313 43.213 1.00 81.88 365 ASP A O 1
ATOM 2564 N N . GLY A 1 366 ? -20.124 -18.152 44.015 1.00 79.88 366 GLY A N 1
ATOM 2565 C CA . GLY A 1 366 ? -20.323 -16.713 43.830 1.00 79.88 366 GLY A CA 1
ATOM 2566 C C . GLY A 1 366 ? -21.132 -16.306 42.585 1.00 79.88 366 GLY A C 1
ATOM 2567 O O . GLY A 1 366 ? -21.265 -15.103 42.331 1.00 79.88 366 GLY A O 1
ATOM 2568 N N . ILE A 1 367 ? -21.682 -17.243 41.794 1.00 80.69 367 ILE A N 1
ATOM 2569 C CA . ILE A 1 367 ? -22.378 -16.940 40.527 1.00 80.69 367 ILE A CA 1
ATOM 2570 C C . ILE A 1 367 ? -23.785 -17.554 40.475 1.00 80.69 367 ILE A C 1
ATOM 2572 O O . ILE A 1 367 ? -24.005 -18.644 39.965 1.00 80.69 367 ILE A O 1
ATOM 2576 N N . PHE A 1 368 ? -24.778 -16.763 40.897 1.00 82.69 368 PHE A N 1
ATOM 2577 C CA . PHE A 1 368 ? -26.170 -17.215 41.010 1.00 82.69 368 PHE A CA 1
ATOM 2578 C C . PHE A 1 368 ? -26.741 -17.914 39.755 1.00 82.69 368 PHE A C 1
ATOM 2580 O O . PHE A 1 368 ? -27.063 -17.264 38.748 1.00 82.69 368 PHE A O 1
ATOM 2587 N N . ASN A 1 369 ? -26.997 -19.221 39.859 1.00 78.75 369 ASN A N 1
ATOM 2588 C CA . ASN A 1 369 ? -27.573 -20.035 38.788 1.00 78.75 369 ASN A CA 1
ATOM 2589 C C . ASN A 1 369 ? -28.937 -20.648 39.151 1.00 78.75 369 ASN A C 1
ATOM 2591 O O . ASN A 1 369 ? -29.050 -21.759 39.667 1.00 78.75 369 ASN A O 1
ATOM 2595 N N . SER A 1 370 ? -30.015 -19.968 38.750 1.00 77.38 370 SER A N 1
ATOM 2596 C CA . SER A 1 370 ? -31.407 -20.383 39.020 1.00 77.38 370 SER A CA 1
ATOM 2597 C C . SER A 1 370 ? -31.842 -21.777 38.506 1.00 77.38 370 SER A C 1
ATOM 2599 O O . SER A 1 370 ? -32.971 -22.197 38.778 1.00 77.38 370 SER A O 1
ATOM 2601 N N . PHE A 1 371 ? -30.998 -22.499 37.754 1.00 74.00 371 PHE A N 1
ATOM 2602 C CA . PHE A 1 371 ? -31.235 -23.896 37.363 1.00 74.00 371 PHE A CA 1
ATOM 2603 C C . PHE A 1 371 ? -30.574 -24.926 38.293 1.00 74.00 371 PHE A C 1
ATOM 2605 O O . PHE A 1 371 ? -31.037 -26.070 38.331 1.00 74.00 371 PHE A O 1
ATOM 2612 N N . ALA A 1 372 ? -29.524 -24.542 39.023 1.00 72.31 372 ALA A N 1
ATOM 2613 C CA . ALA A 1 372 ? -28.791 -25.398 39.958 1.00 72.31 372 ALA A CA 1
ATOM 2614 C C . ALA A 1 372 ? -29.178 -25.146 41.428 1.00 72.31 372 ALA A C 1
ATOM 2616 O O . ALA A 1 372 ? -29.213 -26.082 42.229 1.00 72.31 372 ALA A O 1
ATOM 2617 N N . GLU A 1 373 ? -29.526 -23.904 41.757 1.00 78.75 373 GLU A N 1
ATOM 2618 C CA . GLU A 1 373 ? -29.643 -23.366 43.116 1.00 78.75 373 GLU A CA 1
ATOM 2619 C C . GLU A 1 373 ? -30.759 -22.311 43.204 1.00 78.75 373 GLU A C 1
ATOM 2621 O O . GLU A 1 373 ? -31.248 -21.805 42.190 1.00 78.75 373 GLU A O 1
ATOM 2626 N N . ALA A 1 374 ? -31.228 -22.006 44.418 1.00 80.88 374 ALA A N 1
ATOM 2627 C CA . ALA A 1 374 ? -32.345 -21.076 44.607 1.00 80.88 374 ALA A CA 1
ATOM 2628 C C . ALA A 1 374 ? -31.901 -19.611 44.769 1.00 80.88 374 ALA A C 1
ATOM 2630 O O . ALA A 1 374 ? -32.700 -18.695 44.558 1.00 80.88 374 ALA A O 1
ATOM 2631 N N . CYS A 1 375 ? -30.640 -19.416 45.148 1.00 79.81 375 CYS A N 1
ATOM 2632 C CA . CYS A 1 375 ? -29.962 -18.166 45.469 1.00 79.81 375 CYS A CA 1
ATOM 2633 C C . CYS A 1 375 ? -28.457 -18.472 45.639 1.00 79.81 375 CYS A C 1
ATOM 2635 O O . CYS A 1 375 ? -28.081 -19.640 45.593 1.00 79.81 375 CYS A O 1
ATOM 2637 N N . GLU A 1 376 ? -27.626 -17.453 45.866 1.00 82.94 376 GLU A N 1
ATOM 2638 C CA . GLU A 1 376 ? -26.179 -17.594 46.104 1.00 82.94 376 GLU A CA 1
ATOM 2639 C C . GLU A 1 376 ? -25.742 -16.692 47.278 1.00 82.94 376 GLU A C 1
ATOM 2641 O O . GLU A 1 376 ? -26.407 -15.683 47.559 1.00 82.94 376 GLU A O 1
ATOM 2646 N N . SER A 1 377 ? -24.696 -17.081 48.023 1.00 80.75 377 SER A N 1
ATOM 2647 C CA . SER A 1 377 ? -24.408 -16.531 49.356 1.00 80.75 377 SER A CA 1
ATOM 2648 C C . SER A 1 377 ? -22.942 -16.548 49.844 1.00 80.75 377 SER A C 1
ATOM 2650 O O . SER A 1 377 ? -22.704 -16.207 51.004 1.00 80.75 377 SER A O 1
ATOM 2652 N N . ASP A 1 378 ? -21.946 -16.887 49.014 1.00 80.31 378 ASP A N 1
ATOM 2653 C CA . ASP A 1 378 ? -20.502 -16.883 49.350 1.00 80.31 378 ASP A CA 1
ATOM 2654 C C . ASP A 1 378 ? -20.113 -17.726 50.599 1.00 80.31 378 ASP A C 1
ATOM 2656 O O . ASP A 1 378 ? -19.067 -17.525 51.231 1.00 80.31 378 ASP A O 1
ATOM 2660 N N . GLY A 1 379 ? -20.944 -18.691 51.000 1.00 79.81 379 GLY A N 1
ATOM 2661 C CA . GLY A 1 379 ? -20.727 -19.539 52.177 1.00 79.81 379 GLY A CA 1
ATOM 2662 C C . GLY A 1 379 ? -21.118 -18.889 53.507 1.00 79.81 379 GLY A C 1
ATOM 2663 O O . GLY A 1 379 ? -20.637 -19.321 54.563 1.00 79.81 379 GLY A O 1
ATOM 2664 N N . VAL A 1 380 ? -21.972 -17.864 53.480 1.00 82.69 380 VAL A N 1
ATOM 2665 C CA . VAL A 1 380 ? -22.599 -17.243 54.657 1.00 82.69 380 VAL A CA 1
ATOM 2666 C C . VAL A 1 380 ? -24.122 -17.186 54.490 1.00 82.69 380 VAL A C 1
ATOM 2668 O O . VAL A 1 380 ? -24.640 -17.405 53.409 1.00 82.69 380 VAL A O 1
ATOM 2671 N N . ASN A 1 381 ? -24.872 -16.907 55.556 1.00 81.38 381 ASN A N 1
ATOM 2672 C CA . ASN A 1 381 ? -26.299 -16.597 55.403 1.00 81.38 381 ASN A CA 1
ATOM 2673 C C . ASN A 1 381 ? -26.454 -15.165 54.863 1.00 81.38 381 ASN A C 1
ATOM 2675 O O . ASN A 1 381 ? -25.674 -14.291 55.236 1.00 81.38 381 ASN A O 1
ATOM 2679 N N . SER A 1 382 ? -27.469 -14.914 54.033 1.00 81.44 382 SER A N 1
ATOM 2680 C CA . SER A 1 382 ? -27.802 -13.589 53.497 1.00 81.44 382 SER A CA 1
ATOM 2681 C C . SER A 1 382 ? -29.313 -13.325 53.530 1.00 81.44 382 SER A C 1
ATOM 2683 O O . SER A 1 382 ? -30.126 -14.239 53.669 1.00 81.44 382 SER A O 1
ATOM 2685 N N . ALA A 1 383 ? -29.720 -12.064 53.344 1.00 76.88 383 ALA A N 1
ATOM 2686 C CA . ALA A 1 383 ? -31.121 -11.621 53.418 1.00 76.88 383 ALA A CA 1
ATOM 2687 C C . ALA A 1 383 ? -32.083 -12.201 52.349 1.00 76.88 383 ALA A C 1
ATOM 2689 O O . ALA A 1 383 ? -33.245 -11.788 52.265 1.00 76.88 383 ALA A O 1
ATOM 2690 N N . GLY A 1 384 ? -31.625 -13.142 51.524 1.00 78.12 384 GLY A N 1
ATOM 2691 C CA . GLY A 1 384 ? -32.465 -13.941 50.633 1.00 78.12 384 GLY A CA 1
ATOM 2692 C C . GLY A 1 384 ? -31.939 -15.354 50.380 1.00 78.12 384 GLY A C 1
ATOM 2693 O O . GLY A 1 384 ? -32.407 -15.976 49.431 1.00 78.12 384 GLY A O 1
ATOM 2694 N N . CYS A 1 385 ? -30.963 -15.832 51.164 1.00 84.62 385 CYS A N 1
ATOM 2695 C CA . CYS A 1 385 ? -30.294 -17.106 50.916 1.00 84.62 385 CYS A CA 1
ATOM 2696 C C . CYS A 1 385 ? -29.649 -17.713 52.162 1.00 84.62 385 CYS A C 1
ATOM 2698 O O . CYS A 1 385 ? -29.070 -16.989 52.975 1.00 84.62 385 CYS A O 1
ATOM 2700 N N . ASP A 1 386 ? -29.678 -19.035 52.260 1.00 83.75 386 ASP A N 1
ATOM 2701 C CA . ASP A 1 386 ? -29.028 -19.795 53.327 1.00 83.75 386 ASP A CA 1
ATOM 2702 C C . ASP A 1 386 ? -27.635 -20.286 52.906 1.00 83.75 386 ASP A C 1
ATOM 2704 O O . ASP A 1 386 ? -27.281 -20.320 51.726 1.00 83.75 386 ASP A O 1
ATOM 2708 N N . ILE A 1 387 ? -26.834 -20.710 53.883 1.00 85.38 387 ILE A N 1
ATOM 2709 C CA . ILE A 1 387 ? -25.460 -21.210 53.694 1.00 85.38 387 ILE A CA 1
ATOM 2710 C C . ILE A 1 387 ? -25.334 -22.487 52.828 1.00 85.38 387 ILE A C 1
ATOM 2712 O O . ILE A 1 387 ? -24.227 -22.837 52.416 1.00 85.38 387 ILE A O 1
ATOM 2716 N N . ASP A 1 388 ? -26.427 -23.206 52.544 1.00 84.56 388 ASP A N 1
ATOM 2717 C CA . ASP A 1 388 ? -26.475 -24.303 51.556 1.00 84.56 388 ASP A CA 1
ATOM 2718 C C . ASP A 1 388 ? -27.403 -24.014 50.354 1.00 84.56 388 ASP A C 1
ATOM 2720 O O . ASP A 1 388 ? -27.839 -24.930 49.652 1.00 84.56 388 ASP A O 1
ATOM 2724 N N . CYS A 1 389 ? -27.620 -22.723 50.079 1.00 83.31 389 CYS A N 1
ATOM 2725 C CA . CYS A 1 389 ? -28.282 -22.169 48.895 1.00 83.31 389 CYS A CA 1
ATOM 2726 C C . CYS A 1 389 ? -29.769 -22.537 48.735 1.00 83.31 389 CYS A C 1
ATOM 2728 O O . CYS A 1 389 ? -30.323 -22.541 47.625 1.00 83.31 389 CYS A O 1
ATOM 2730 N N . THR A 1 390 ? -30.440 -22.817 49.857 1.00 84.56 390 THR A N 1
ATOM 2731 C CA . THR A 1 390 ? -31.901 -22.749 49.970 1.00 84.56 390 THR A CA 1
ATOM 2732 C C . THR A 1 390 ? -32.386 -21.316 50.193 1.00 84.56 390 THR A C 1
ATOM 2734 O O . THR A 1 390 ? -31.611 -20.409 50.495 1.00 84.56 390 THR A O 1
ATOM 2737 N N . LEU A 1 391 ? -33.690 -21.107 49.991 1.00 82.69 391 LEU A N 1
ATOM 2738 C CA . LEU A 1 391 ? -34.356 -19.883 50.430 1.00 82.69 391 LEU A CA 1
ATOM 2739 C C . LEU A 1 391 ? -34.721 -20.036 51.915 1.00 82.69 391 LEU A C 1
ATOM 2741 O O . LEU A 1 391 ? -35.337 -21.062 52.217 1.00 82.69 391 LEU A O 1
ATOM 2745 N N . PRO A 1 392 ? -34.483 -19.018 52.764 1.00 79.25 392 PRO A N 1
ATOM 2746 C CA . PRO A 1 392 ? -34.825 -19.057 54.186 1.00 79.25 392 PRO A CA 1
ATOM 2747 C C . PRO A 1 392 ? -36.322 -19.307 54.398 1.00 79.25 392 PRO A C 1
ATOM 2749 O O . PRO A 1 392 ? -37.161 -18.528 53.917 1.00 79.25 392 PRO A O 1
ATOM 2752 N N . LEU A 1 393 ? -36.663 -20.409 55.076 1.00 79.94 393 LEU A N 1
ATOM 2753 C CA . LEU A 1 393 ? -38.033 -20.850 55.336 1.00 79.94 393 LEU A CA 1
ATOM 2754 C C . LEU A 1 393 ? -38.240 -21.400 56.764 1.00 79.94 393 LEU A C 1
ATOM 2756 O O . LEU A 1 393 ? -38.503 -22.591 56.934 1.00 79.94 393 LEU A O 1
ATOM 2760 N N . CYS A 1 394 ? -38.263 -20.508 57.762 1.00 80.31 394 CYS A N 1
ATOM 2761 C CA . CYS A 1 394 ? -38.892 -20.655 59.094 1.00 80.31 394 CYS A CA 1
ATOM 2762 C C . CYS A 1 394 ? -39.374 -22.082 59.450 1.00 80.31 394 CYS A C 1
ATOM 2764 O O . CYS A 1 394 ? -40.505 -22.484 59.131 1.00 80.31 394 CYS A O 1
ATOM 2766 N N . GLY A 1 395 ? -38.532 -22.844 60.153 1.00 75.44 395 GLY A N 1
ATOM 2767 C CA . GLY A 1 395 ? -38.822 -24.220 60.555 1.00 75.44 395 GLY A CA 1
ATOM 2768 C C . GLY A 1 395 ? -38.277 -25.293 59.609 1.00 75.44 395 GLY A C 1
ATOM 2769 O O . GLY A 1 395 ? -38.673 -26.461 59.737 1.00 75.44 395 GLY A O 1
ATOM 2770 N N . ASP A 1 396 ? -37.388 -24.941 58.676 1.00 81.75 396 ASP A N 1
ATOM 2771 C CA . ASP A 1 396 ? -36.603 -25.905 57.896 1.00 81.75 396 ASP A CA 1
ATOM 2772 C C . ASP A 1 396 ? -35.386 -26.452 58.675 1.00 81.75 396 ASP A C 1
ATOM 2774 O O . ASP A 1 396 ? -35.020 -27.623 58.488 1.00 81.75 396 ASP A O 1
ATOM 2778 N N . GLY A 1 397 ? -34.858 -25.680 59.635 1.00 79.75 397 GLY A N 1
ATOM 2779 C CA . GLY A 1 397 ? -33.729 -26.031 60.495 1.00 79.75 397 GLY A CA 1
ATOM 2780 C C . GLY A 1 397 ? -32.417 -25.272 60.235 1.00 79.75 397 GLY A C 1
ATOM 2781 O O . GLY A 1 397 ? -31.388 -25.719 60.764 1.00 79.75 397 GLY A O 1
ATOM 2782 N N . LEU A 1 398 ? -32.416 -24.197 59.432 1.00 80.62 398 LEU A N 1
ATOM 2783 C CA . LEU A 1 398 ? -31.234 -23.414 59.039 1.00 80.62 398 LEU A CA 1
ATOM 2784 C C . LEU A 1 398 ? -31.274 -21.915 59.413 1.00 80.62 398 LEU A C 1
ATOM 2786 O O . LEU A 1 398 ? -30.816 -21.087 58.635 1.00 80.62 398 LEU A O 1
ATOM 2790 N N . PHE A 1 399 ? -31.697 -21.572 60.638 1.00 83.56 399 PHE A N 1
ATOM 2791 C CA . PHE A 1 399 ? -31.724 -20.197 61.189 1.00 83.56 399 PHE A CA 1
ATOM 2792 C C . PHE A 1 399 ? -30.894 -19.111 60.458 1.00 83.56 399 PHE A C 1
ATOM 2794 O O . PHE A 1 399 ? -29.670 -18.998 60.640 1.00 83.56 399 PHE A O 1
ATOM 2801 N N . ASN A 1 400 ? -31.592 -18.245 59.719 1.00 80.69 400 ASN A N 1
ATOM 2802 C CA . ASN A 1 400 ? -31.030 -17.164 58.921 1.00 80.69 400 ASN A CA 1
ATOM 2803 C C . ASN A 1 400 ? -31.312 -15.757 59.509 1.00 80.69 400 ASN A C 1
ATOM 2805 O O . ASN A 1 400 ? -32.273 -15.091 59.117 1.00 80.69 400 ASN A O 1
ATOM 2809 N N . PRO A 1 401 ? -30.437 -15.222 60.390 1.00 76.31 401 PRO A N 1
ATOM 2810 C CA . PRO A 1 401 ? -30.636 -13.908 61.013 1.00 76.31 401 PRO A CA 1
ATOM 2811 C C . PRO A 1 401 ? -30.565 -12.715 60.044 1.00 76.31 401 PRO A C 1
ATOM 2813 O O . PRO A 1 401 ? -30.870 -11.592 60.447 1.00 76.31 401 PRO A O 1
ATOM 2816 N N . GLU A 1 402 ? -30.143 -12.914 58.791 1.00 77.50 402 GLU A N 1
ATOM 2817 C CA . GLU A 1 402 ? -30.115 -11.851 57.781 1.00 77.50 402 GLU A CA 1
ATOM 2818 C C . GLU A 1 402 ? -31.442 -11.781 57.005 1.00 77.50 402 GLU A C 1
ATOM 2820 O O . GLU A 1 402 ? -31.899 -10.686 56.658 1.00 77.50 402 GLU A O 1
ATOM 2825 N N . ALA A 1 403 ? -32.129 -12.918 56.831 1.00 74.88 403 ALA A N 1
ATOM 2826 C CA . ALA A 1 403 ? -33.472 -13.001 56.252 1.00 74.88 403 ALA A CA 1
ATOM 2827 C C . ALA A 1 403 ? -34.521 -12.185 57.029 1.00 74.88 403 ALA A C 1
ATOM 2829 O O . ALA A 1 403 ? -35.456 -11.659 56.427 1.00 74.88 403 ALA A O 1
ATOM 2830 N N . ALA A 1 404 ? -34.318 -11.969 58.334 1.00 64.44 404 ALA A N 1
ATOM 2831 C CA . ALA A 1 404 ? -35.169 -11.155 59.212 1.00 64.44 404 ALA A CA 1
ATOM 2832 C C . ALA A 1 404 ? -35.480 -9.718 58.720 1.00 64.44 404 ALA A C 1
ATOM 2834 O O . ALA A 1 404 ? -36.374 -9.061 59.251 1.00 64.44 404 ALA A O 1
ATOM 2835 N N . ASN A 1 405 ? -34.761 -9.200 57.714 1.00 57.97 405 ASN A N 1
ATOM 2836 C CA . ASN A 1 405 ? -35.022 -7.891 57.095 1.00 57.97 405 ASN A CA 1
ATOM 2837 C C . ASN A 1 405 ? -35.441 -7.979 55.609 1.00 57.97 405 ASN A C 1
ATOM 2839 O O . ASN A 1 405 ? -35.434 -6.970 54.900 1.00 57.97 405 ASN A O 1
ATOM 2843 N N . SER A 1 406 ? -35.797 -9.166 55.105 1.00 57.69 406 SER A N 1
ATOM 2844 C CA . SER A 1 406 ? -36.067 -9.382 53.681 1.00 57.69 406 SER A CA 1
ATOM 2845 C C . SER A 1 406 ? -37.385 -8.749 53.227 1.00 57.69 406 SER A C 1
ATOM 2847 O O . SER A 1 406 ? -38.478 -9.261 53.478 1.00 57.69 406 SER A O 1
ATOM 2849 N N . ALA A 1 407 ? -37.291 -7.667 52.448 1.00 50.38 407 ALA A N 1
ATOM 2850 C CA . ALA A 1 407 ? -38.441 -6.977 51.848 1.00 50.38 407 ALA A CA 1
ATOM 2851 C C . ALA A 1 407 ? -39.263 -7.842 50.860 1.00 50.38 407 ALA A C 1
ATOM 2853 O O . ALA A 1 407 ? -40.297 -7.398 50.359 1.00 50.38 407 ALA A O 1
ATOM 2854 N N . THR A 1 408 ? -38.811 -9.068 50.573 1.00 53.88 408 THR A N 1
ATOM 2855 C CA . THR A 1 408 ? -39.526 -10.070 49.768 1.00 53.88 408 THR A CA 1
ATOM 2856 C C . THR A 1 408 ? -40.622 -10.802 50.553 1.00 53.88 408 THR A C 1
ATOM 2858 O O . THR A 1 408 ? -41.572 -11.294 49.943 1.00 53.88 408 THR A O 1
ATOM 2861 N N . GLY A 1 409 ? -40.516 -10.859 51.888 1.00 53.56 409 GLY A N 1
ATOM 2862 C CA . GLY A 1 409 ? -41.473 -11.539 52.766 1.00 53.56 409 GLY A CA 1
ATOM 2863 C C . GLY A 1 409 ? -41.490 -13.070 52.651 1.00 53.56 409 GLY A C 1
ATOM 2864 O O . GLY A 1 409 ? -42.538 -13.667 52.891 1.00 53.56 409 GLY A O 1
ATOM 2865 N N . VAL A 1 410 ? -40.378 -13.698 52.241 1.00 53.34 410 VAL A N 1
ATOM 2866 C CA . VAL A 1 410 ? -40.288 -15.163 52.050 1.00 53.34 410 VAL A CA 1
ATOM 2867 C C . VAL A 1 410 ? -39.943 -15.907 53.347 1.00 53.34 410 VAL A C 1
ATOM 2869 O O . VAL A 1 410 ? -40.590 -16.909 53.641 1.00 53.34 410 VAL A O 1
ATOM 2872 N N . GLY A 1 411 ? -39.021 -15.371 54.152 1.00 58.62 411 GLY A N 1
ATOM 2873 C CA . GLY A 1 411 ? -38.699 -15.855 55.495 1.00 58.62 411 GLY A CA 1
ATOM 2874 C C . GLY A 1 411 ? -38.353 -14.679 56.405 1.00 58.62 411 GLY A C 1
ATOM 2875 O O . GLY A 1 411 ? -37.501 -13.866 56.056 1.00 58.62 411 GLY A O 1
ATOM 2876 N N . ASN A 1 412 ? -39.042 -14.552 57.542 1.00 63.06 412 ASN A N 1
ATOM 2877 C CA . ASN A 1 412 ? -38.632 -13.664 58.628 1.00 63.06 412 ASN A CA 1
ATOM 2878 C C . ASN A 1 412 ? -38.057 -14.545 59.731 1.00 63.06 412 ASN A C 1
ATOM 2880 O O . ASN A 1 412 ? -38.814 -15.170 60.464 1.00 63.06 412 ASN A O 1
ATOM 2884 N N . GLU A 1 413 ? -36.734 -14.630 59.808 1.00 72.19 413 GLU A N 1
ATOM 2885 C CA . GLU A 1 413 ? -36.049 -15.521 60.741 1.00 72.19 413 GLU A CA 1
ATOM 2886 C C . GLU A 1 413 ? -35.266 -14.720 61.767 1.00 72.19 413 GLU A C 1
ATOM 2888 O O . GLU A 1 413 ? -34.047 -14.565 61.713 1.00 72.19 413 GLU A O 1
ATOM 2893 N N . ILE A 1 414 ? -36.001 -14.220 62.757 1.00 76.81 414 ILE A N 1
ATOM 2894 C CA . ILE A 1 414 ? -35.408 -13.817 64.037 1.00 76.81 414 ILE A CA 1
ATOM 2895 C C . ILE A 1 414 ? -35.110 -15.079 64.882 1.00 76.81 414 ILE A C 1
ATOM 2897 O O . ILE A 1 414 ? -34.256 -15.062 65.771 1.00 76.81 414 ILE A O 1
ATOM 2901 N N . CYS A 1 415 ? -35.744 -16.199 64.523 1.00 76.19 415 CYS A N 1
ATOM 2902 C CA . CYS A 1 415 ? -35.558 -17.560 65.021 1.00 76.19 415 CYS A CA 1
ATOM 2903 C C . CYS A 1 415 ? -36.033 -18.586 63.956 1.00 76.19 415 CYS A C 1
ATOM 2905 O O . CYS A 1 415 ? -36.442 -18.185 62.874 1.00 76.19 415 CYS A O 1
ATOM 2907 N N . ASP A 1 416 ? -35.966 -19.897 64.236 1.00 77.38 416 ASP A N 1
ATOM 2908 C CA . ASP A 1 416 ? -36.252 -20.980 63.258 1.00 77.38 416 ASP A CA 1
ATOM 2909 C C . ASP A 1 416 ? -36.880 -22.250 63.896 1.00 77.38 416 ASP A C 1
ATOM 2911 O O . ASP A 1 416 ? -37.032 -23.287 63.261 1.00 77.38 416 ASP A O 1
ATOM 2915 N N . ASP A 1 417 ? -37.316 -22.231 65.164 1.00 77.62 417 ASP A N 1
ATOM 2916 C CA . ASP A 1 417 ? -37.957 -23.434 65.739 1.00 77.62 417 ASP A CA 1
ATOM 2917 C C . ASP A 1 417 ? -39.434 -23.624 65.320 1.00 77.62 417 ASP A C 1
ATOM 2919 O O . ASP A 1 417 ? -40.027 -24.678 65.591 1.00 77.62 417 ASP A O 1
ATOM 2923 N N . GLY A 1 418 ? -40.011 -22.632 64.626 1.00 72.38 418 GLY A N 1
ATOM 2924 C CA . GLY A 1 418 ? -41.388 -22.629 64.128 1.00 72.38 418 GLY A CA 1
ATOM 2925 C C . GLY A 1 418 ? -42.440 -22.723 65.240 1.00 72.38 418 GLY A C 1
ATOM 2926 O O . GLY A 1 418 ? -43.527 -23.273 65.020 1.00 72.38 418 GLY A O 1
ATOM 2927 N N . ALA A 1 419 ? -42.112 -22.276 66.457 1.00 78.19 419 ALA A N 1
ATOM 2928 C CA . ALA A 1 419 ? -42.941 -22.455 67.637 1.00 78.19 419 ALA A CA 1
ATOM 2929 C C . ALA A 1 419 ? -42.941 -21.224 68.557 1.00 78.19 419 ALA A C 1
ATOM 2931 O O . ALA A 1 419 ? -41.909 -20.656 68.884 1.00 78.19 419 ALA A O 1
ATOM 2932 N N . ASN A 1 420 ? -44.123 -20.888 69.082 1.00 77.56 420 ASN A N 1
ATOM 2933 C CA . ASN A 1 420 ? -44.265 -19.926 70.176 1.00 77.56 420 ASN A CA 1
ATOM 2934 C C . ASN A 1 420 ? -43.535 -20.453 71.430 1.00 77.56 420 ASN A C 1
ATOM 2936 O O . ASN A 1 420 ? -43.946 -21.450 72.041 1.00 77.56 420 ASN A O 1
ATOM 2940 N N . THR A 1 421 ? -42.423 -19.800 71.763 1.00 80.25 421 THR A N 1
ATOM 2941 C CA . THR A 1 421 ? -41.535 -20.052 72.905 1.00 80.25 421 THR A CA 1
ATOM 2942 C C . THR A 1 421 ? -41.058 -18.717 73.494 1.00 80.25 421 THR A C 1
ATOM 2944 O O . THR A 1 421 ? -41.374 -17.648 72.985 1.00 80.25 421 THR A O 1
ATOM 2947 N N . ALA A 1 422 ? -40.282 -18.741 74.580 1.00 73.75 422 ALA A N 1
ATOM 2948 C CA . ALA A 1 422 ? -39.753 -17.514 75.187 1.00 73.75 422 ALA A CA 1
ATOM 2949 C C . ALA A 1 422 ? -38.731 -16.744 74.314 1.00 73.75 422 ALA A C 1
ATOM 2951 O O . ALA A 1 422 ? -38.418 -15.603 74.643 1.00 73.75 422 ALA A O 1
ATOM 2952 N N . ASP A 1 423 ? -38.209 -17.359 73.243 1.00 76.38 423 ASP A N 1
ATOM 2953 C CA . ASP A 1 423 ? -37.178 -16.791 72.359 1.00 76.38 423 ASP A CA 1
ATOM 2954 C C . ASP A 1 423 ? -37.624 -16.732 70.871 1.00 76.38 423 ASP A C 1
ATOM 2956 O O . ASP A 1 423 ? -36.832 -16.326 70.022 1.00 76.38 423 ASP A O 1
ATOM 2960 N N . CYS A 1 424 ? -38.848 -17.167 70.533 1.00 80.44 424 CYS A N 1
ATOM 2961 C CA . CYS A 1 424 ? -39.337 -17.292 69.152 1.00 80.44 424 CYS A CA 1
ATOM 2962 C C . CYS A 1 424 ? -40.868 -17.297 69.070 1.00 80.44 424 CYS A C 1
ATOM 2964 O O . CYS A 1 424 ? -41.522 -17.765 70.006 1.00 80.44 424 CYS A O 1
ATOM 2966 N N . ASP A 1 425 ? -41.431 -16.864 67.941 1.00 81.31 425 ASP A N 1
ATOM 2967 C CA . ASP A 1 425 ? -42.856 -17.018 67.651 1.00 81.31 425 ASP A CA 1
ATOM 2968 C C . ASP A 1 425 ? -43.193 -17.951 66.472 1.00 81.31 425 ASP A C 1
ATOM 2970 O O . ASP A 1 425 ? -42.324 -18.434 65.747 1.00 81.31 425 ASP A O 1
ATOM 2974 N N . ILE A 1 426 ? -44.474 -18.316 66.330 1.00 78.62 426 ILE A N 1
ATOM 2975 C CA . ILE A 1 426 ? -44.915 -19.410 65.431 1.00 78.62 426 ILE A CA 1
ATOM 2976 C C . ILE A 1 426 ? -44.730 -19.118 63.926 1.00 78.62 426 ILE A C 1
ATOM 2978 O O . ILE A 1 426 ? -44.772 -20.037 63.108 1.00 78.62 426 ILE A O 1
ATOM 2982 N N . ASP A 1 427 ? -44.527 -17.855 63.564 1.00 75.81 427 ASP A N 1
ATOM 2983 C CA . ASP A 1 427 ? -44.130 -17.349 62.246 1.00 75.81 427 ASP A CA 1
ATOM 2984 C C . ASP A 1 427 ? -42.706 -16.745 62.249 1.00 75.81 427 ASP A C 1
ATOM 2986 O O . ASP A 1 427 ? -42.366 -15.930 61.393 1.00 75.81 427 ASP A O 1
ATOM 2990 N N . CYS A 1 428 ? -41.868 -17.202 63.189 1.00 79.06 428 CYS A N 1
ATOM 2991 C CA . CYS A 1 428 ? -40.432 -16.925 63.334 1.00 79.06 428 CYS A CA 1
ATOM 2992 C C . CYS A 1 428 ? -40.031 -15.457 63.596 1.00 79.06 428 CYS A C 1
ATOM 2994 O O . CYS A 1 428 ? -38.855 -15.082 63.496 1.00 79.06 428 CYS A O 1
ATOM 2996 N N . THR A 1 429 ? -40.994 -14.634 64.015 1.00 78.06 429 THR A N 1
ATOM 2997 C CA . THR A 1 429 ? -40.753 -13.288 64.544 1.00 78.06 429 THR A CA 1
ATOM 2998 C C . THR A 1 429 ? -40.147 -13.328 65.954 1.00 78.06 429 THR A C 1
ATOM 3000 O O . THR A 1 429 ? -40.114 -14.365 66.623 1.00 78.06 429 THR A O 1
ATOM 3003 N N . ALA A 1 430 ? -39.703 -12.166 66.442 1.00 75.62 430 ALA A N 1
ATOM 3004 C CA . ALA A 1 430 ? -39.647 -11.929 67.881 1.00 75.62 430 ALA A CA 1
ATOM 3005 C C . ALA A 1 430 ? -41.082 -11.822 68.445 1.00 75.62 430 ALA A C 1
ATOM 3007 O O . ALA A 1 430 ? -41.969 -11.370 67.715 1.00 75.62 430 ALA A O 1
ATOM 3008 N N . PRO A 1 431 ? -41.314 -12.173 69.723 1.00 76.56 431 PRO A N 1
ATOM 3009 C CA . PRO A 1 431 ? -42.558 -11.836 70.417 1.00 76.56 431 PRO A CA 1
ATOM 3010 C C . PRO A 1 431 ? -42.661 -10.310 70.617 1.00 76.56 431 PRO A C 1
ATOM 3012 O O . PRO A 1 431 ? -41.830 -9.744 71.333 1.00 76.56 431 PRO A O 1
ATOM 3015 N N . ASP A 1 432 ? -43.650 -9.648 70.001 1.00 78.94 432 ASP A N 1
ATOM 3016 C CA . ASP A 1 432 ? -43.730 -8.175 69.924 1.00 78.94 432 ASP A CA 1
ATOM 3017 C C . ASP A 1 432 ? -45.160 -7.621 70.149 1.00 78.94 432 ASP A C 1
ATOM 3019 O O . ASP A 1 432 ? -46.081 -7.834 69.363 1.00 78.94 432 ASP A O 1
ATOM 3023 N N . CYS A 1 433 ? -45.329 -6.798 71.187 1.00 78.00 433 CYS A N 1
ATOM 3024 C CA . CYS A 1 433 ? -46.589 -6.159 71.596 1.00 78.00 433 CYS A CA 1
ATOM 3025 C C . CYS A 1 433 ? -47.479 -5.625 70.446 1.00 78.00 433 CYS A C 1
ATOM 3027 O O . CYS A 1 433 ? -47.158 -4.634 69.775 1.00 78.00 433 CYS A O 1
ATOM 3029 N N . ASN A 1 434 ? -48.700 -6.168 70.339 1.00 73.88 434 ASN A N 1
ATOM 3030 C CA . ASN A 1 434 ? -49.700 -5.954 69.279 1.00 73.88 434 ASN A CA 1
ATOM 3031 C C . ASN A 1 434 ? -49.459 -6.667 67.931 1.00 73.88 434 ASN A C 1
ATOM 3033 O O . ASN A 1 434 ? -50.149 -6.333 66.961 1.00 73.88 434 ASN A O 1
ATOM 3037 N N . ASP A 1 435 ? -48.570 -7.661 67.855 1.00 78.44 435 ASP A N 1
ATOM 3038 C CA . ASP A 1 435 ? -48.472 -8.594 66.716 1.00 78.44 435 ASP A CA 1
ATOM 3039 C C . ASP A 1 435 ? -49.752 -9.447 66.516 1.00 78.44 435 ASP A C 1
ATOM 3041 O O . ASP A 1 435 ? -50.128 -9.788 65.390 1.00 78.44 435 ASP A O 1
ATOM 3045 N N . GLY A 1 436 ? -50.481 -9.722 67.603 1.00 75.69 436 GLY A N 1
ATOM 3046 C CA . GLY A 1 436 ? -51.667 -10.579 67.656 1.00 75.69 436 GLY A CA 1
ATOM 3047 C C . GLY A 1 436 ? -51.399 -12.026 68.102 1.00 75.69 436 GLY A C 1
ATOM 3048 O O . GLY A 1 436 ? -52.333 -12.839 68.095 1.00 75.69 436 GLY A O 1
ATOM 3049 N N . ILE A 1 437 ? -50.170 -12.354 68.511 1.00 75.94 437 ILE A N 1
ATOM 3050 C CA . ILE A 1 437 ? -49.667 -13.690 68.855 1.00 75.94 437 ILE A CA 1
ATOM 3051 C C . ILE A 1 437 ? -49.245 -13.725 70.337 1.00 75.94 437 ILE A C 1
ATOM 3053 O O . ILE A 1 437 ? -48.085 -13.838 70.707 1.00 75.94 437 ILE A O 1
ATOM 3057 N N . PHE A 1 438 ? -50.236 -13.648 71.231 1.00 80.56 438 PHE A N 1
ATOM 3058 C CA . PHE A 1 438 ? -50.002 -13.541 72.678 1.00 80.56 438 PHE A CA 1
ATOM 3059 C C . PHE A 1 438 ? -49.074 -14.632 73.264 1.00 80.56 438 PHE A C 1
ATOM 3061 O O . PHE A 1 438 ? -49.463 -15.800 73.385 1.00 80.56 438 PHE A O 1
ATOM 3068 N N . ASN A 1 439 ? -47.906 -14.197 73.743 1.00 73.50 439 ASN A N 1
ATOM 3069 C CA . ASN A 1 439 ? -46.863 -15.012 74.361 1.00 73.50 439 ASN A CA 1
ATOM 3070 C C . ASN A 1 439 ? -46.780 -14.754 75.886 1.00 73.50 439 ASN A C 1
ATOM 3072 O O . ASN A 1 439 ? -46.200 -13.765 76.324 1.00 73.50 439 ASN A O 1
ATOM 3076 N N . GLU A 1 440 ? -47.342 -15.642 76.725 1.00 73.19 440 GLU A N 1
ATOM 3077 C CA . GLU A 1 440 ? -47.383 -15.476 78.204 1.00 73.19 440 GLU A CA 1
ATOM 3078 C C . GLU A 1 440 ? -45.985 -15.528 78.874 1.00 73.19 440 GLU A C 1
ATOM 3080 O O . GLU A 1 440 ? -45.858 -15.227 80.063 1.00 73.19 440 GLU A O 1
ATOM 3085 N N . GLU A 1 441 ? -44.931 -15.922 78.147 1.00 72.69 441 GLU A N 1
ATOM 3086 C CA . GLU A 1 441 ? -43.564 -16.025 78.682 1.00 72.69 441 GLU A CA 1
ATOM 3087 C C . GLU A 1 441 ? -42.719 -14.761 78.417 1.00 72.69 441 GLU A C 1
ATOM 3089 O O . GLU A 1 441 ? -41.796 -14.489 79.192 1.00 72.69 441 GLU A O 1
ATOM 3094 N N . ALA A 1 442 ? -43.086 -13.953 77.412 1.00 72.75 442 ALA A N 1
ATOM 3095 C CA . ALA A 1 442 ? -42.474 -12.656 77.095 1.00 72.75 442 ALA A CA 1
ATOM 3096 C C . ALA A 1 442 ? -43.357 -11.443 77.471 1.00 72.75 442 ALA A C 1
ATOM 3098 O O . ALA A 1 442 ? -42.850 -10.442 77.982 1.00 72.75 442 ALA A O 1
ATOM 3099 N N . GLU A 1 443 ? -44.675 -11.536 77.267 1.00 74.69 443 GLU A N 1
ATOM 3100 C CA . GLU A 1 443 ? -45.601 -10.397 77.239 1.00 74.69 443 GLU A CA 1
ATOM 3101 C C . GLU A 1 443 ? -46.655 -10.412 78.361 1.00 74.69 443 GLU A C 1
ATOM 3103 O O . GLU A 1 443 ? -47.077 -11.461 78.851 1.00 74.69 443 GLU A O 1
ATOM 3108 N N . PHE A 1 444 ? -47.146 -9.229 78.761 1.00 75.00 444 PHE A N 1
ATOM 3109 C CA . PHE A 1 444 ? -48.170 -9.121 79.812 1.00 75.00 444 PHE A CA 1
ATOM 3110 C C . PHE A 1 444 ? -49.615 -9.096 79.289 1.00 75.00 444 PHE A C 1
ATOM 3112 O O . PHE A 1 444 ? -50.493 -9.719 79.895 1.00 75.00 444 PHE A O 1
ATOM 3119 N N . CYS A 1 445 ? -49.904 -8.351 78.217 1.00 73.31 445 CYS A N 1
ATOM 3120 C CA . CYS A 1 445 ? -51.276 -8.153 77.753 1.00 73.31 445 CYS A CA 1
ATOM 3121 C C . CYS A 1 445 ? -51.373 -7.666 76.305 1.00 73.31 445 CYS A C 1
ATOM 3123 O O . CYS A 1 445 ? -50.798 -6.651 75.943 1.00 73.31 445 CYS A O 1
ATOM 3125 N N . GLU A 1 446 ? -52.234 -8.308 75.514 1.00 79.56 446 GLU A N 1
ATOM 3126 C CA . GLU A 1 446 ? -52.492 -7.873 74.142 1.00 79.56 446 GLU A CA 1
ATOM 3127 C C . GLU A 1 446 ? -53.418 -6.639 74.085 1.00 79.56 446 GLU A C 1
ATOM 3129 O O . GLU A 1 446 ? -54.655 -6.740 74.207 1.00 79.56 446 GLU A O 1
ATOM 3134 N N . SER A 1 447 ? -52.834 -5.446 73.911 1.00 78.69 447 SER A N 1
ATOM 3135 C CA . SER A 1 447 ? -53.558 -4.165 73.993 1.00 78.69 447 SER A CA 1
ATOM 3136 C C . SER A 1 447 ? -54.470 -3.899 72.789 1.00 78.69 447 SER A C 1
ATOM 3138 O O . SER A 1 447 ? -55.491 -3.212 72.926 1.00 78.69 447 SER A O 1
ATOM 3140 N N . ASN A 1 448 ? -54.188 -4.518 71.634 1.00 74.00 448 ASN A N 1
ATOM 3141 C CA . ASN A 1 448 ? -54.816 -4.216 70.339 1.00 74.00 448 ASN A CA 1
ATOM 3142 C C . ASN A 1 448 ? -54.743 -2.710 69.983 1.00 74.00 448 ASN A C 1
ATOM 3144 O O . ASN A 1 448 ? -55.717 -2.116 69.512 1.00 74.00 448 ASN A O 1
ATOM 3148 N N . GLY A 1 449 ? -53.602 -2.077 70.259 1.00 69.25 449 GLY A N 1
ATOM 3149 C CA . GLY A 1 449 ? -53.301 -0.687 69.918 1.00 69.25 449 GLY A CA 1
ATOM 3150 C C . GLY A 1 449 ? -54.074 0.381 70.705 1.00 69.25 449 GLY A C 1
ATOM 3151 O O . GLY A 1 449 ? -54.122 1.531 70.258 1.00 69.25 449 GLY A O 1
ATOM 3152 N N . VAL A 1 450 ? -54.712 0.046 71.837 1.00 71.00 450 VAL A N 1
ATOM 3153 C CA . VAL A 1 450 ? -55.584 0.974 72.587 1.00 71.00 450 VAL A CA 1
ATOM 3154 C C . VAL A 1 450 ? -55.415 0.883 74.104 1.00 71.00 450 VAL A C 1
ATOM 3156 O O . VAL A 1 450 ? -55.522 -0.195 74.684 1.00 71.00 450 VAL A O 1
ATOM 3159 N N . ASN A 1 451 ? -55.259 2.038 74.762 1.00 67.56 451 ASN A N 1
ATOM 3160 C CA . ASN A 1 451 ? -55.208 2.132 76.224 1.00 67.56 451 ASN A CA 1
ATOM 3161 C C . ASN A 1 451 ? -56.521 1.625 76.844 1.00 67.56 451 ASN A C 1
ATOM 3163 O O . ASN A 1 451 ? -57.619 2.053 76.465 1.00 67.56 451 ASN A O 1
ATOM 3167 N N . ARG A 1 452 ? -56.408 0.734 77.830 1.00 69.00 452 ARG A N 1
ATOM 3168 C CA . ARG A 1 452 ? -57.523 0.178 78.608 1.00 69.00 452 ARG A CA 1
ATOM 3169 C C . ARG A 1 452 ? -57.373 0.549 80.087 1.00 69.00 452 ARG A C 1
ATOM 3171 O O . ARG A 1 452 ? -56.550 1.372 80.468 1.00 69.00 452 ARG A O 1
ATOM 3178 N N . SER A 1 453 ? -58.201 -0.047 80.941 1.00 66.31 453 SER A N 1
ATOM 3179 C CA . SER A 1 453 ? -58.157 0.138 82.401 1.00 66.31 453 SER A CA 1
ATOM 3180 C C . SER A 1 453 ? -57.017 -0.611 83.107 1.00 66.31 453 SER A C 1
ATOM 3182 O O . SER A 1 453 ? -56.846 -0.469 84.317 1.00 66.31 453 SER A O 1
ATOM 3184 N N . ASP A 1 454 ? -56.330 -1.479 82.372 1.00 66.56 454 ASP A N 1
ATOM 3185 C CA . ASP A 1 454 ? -55.578 -2.626 82.884 1.00 66.56 454 ASP A CA 1
ATOM 3186 C C . ASP A 1 454 ? -54.409 -3.042 81.965 1.00 66.56 454 ASP A C 1
ATOM 3188 O O . ASP A 1 454 ? -53.743 -4.034 82.246 1.00 66.56 454 ASP A O 1
ATOM 3192 N N . CYS A 1 455 ? -54.186 -2.296 80.878 1.00 73.50 455 CYS A N 1
ATOM 3193 C CA . CYS A 1 455 ? -53.163 -2.510 79.854 1.00 73.50 455 CYS A CA 1
ATOM 3194 C C . CYS A 1 455 ? -53.069 -1.229 79.006 1.00 73.50 455 CYS A C 1
ATOM 3196 O O . CYS A 1 455 ? -54.114 -0.744 78.552 1.00 73.50 455 CYS A O 1
ATOM 3198 N N . ASP A 1 456 ? -51.878 -0.675 78.797 1.00 73.69 456 ASP A N 1
ATOM 3199 C CA . ASP A 1 456 ? -51.668 0.443 77.866 1.00 73.69 456 ASP A CA 1
ATOM 3200 C C . ASP A 1 456 ? -51.432 -0.022 76.431 1.00 73.69 456 ASP A C 1
ATOM 3202 O O . ASP A 1 456 ? -51.253 -1.209 76.170 1.00 73.69 456 ASP A O 1
ATOM 3206 N N . ARG A 1 457 ? -51.432 0.924 75.481 1.00 74.75 457 ARG A N 1
ATOM 3207 C CA . ARG A 1 457 ? -51.156 0.655 74.060 1.00 74.75 457 ARG A CA 1
ATOM 3208 C C . ARG A 1 457 ? -49.789 -0.001 73.804 1.00 74.75 457 ARG A C 1
ATOM 3210 O O . ARG A 1 457 ? -49.645 -0.706 72.810 1.00 74.75 457 ARG A O 1
ATOM 3217 N N . ASP A 1 458 ? -48.813 0.239 74.675 1.00 74.06 458 ASP A N 1
ATOM 3218 C CA . ASP A 1 458 ? -47.472 -0.363 74.646 1.00 74.06 458 ASP A CA 1
ATOM 3219 C C . ASP A 1 458 ? -47.381 -1.681 75.446 1.00 74.06 458 ASP A C 1
ATOM 3221 O O . ASP A 1 458 ? -46.290 -2.145 75.762 1.00 74.06 458 ASP A O 1
ATOM 3225 N N . CYS A 1 459 ? -48.531 -2.266 75.804 1.00 75.50 459 CYS A N 1
ATOM 3226 C CA . CYS A 1 459 ? -48.660 -3.474 76.619 1.00 75.50 459 CYS A CA 1
ATOM 3227 C C . CYS A 1 459 ? -48.102 -3.345 78.056 1.00 75.50 459 CYS A C 1
ATOM 3229 O O . CYS A 1 459 ? -47.991 -4.349 78.768 1.00 75.50 459 CYS A O 1
ATOM 3231 N N . THR A 1 460 ? -47.807 -2.120 78.522 1.00 74.50 460 THR A N 1
ATOM 3232 C CA . THR A 1 460 ? -47.375 -1.833 79.900 1.00 74.50 460 THR A CA 1
ATOM 3233 C C . THR A 1 460 ? -48.529 -1.305 80.779 1.00 74.50 460 THR A C 1
ATOM 3235 O O . THR A 1 460 ? -49.654 -1.811 80.679 1.00 74.50 460 THR A O 1
ATOM 3238 N N . ALA A 1 461 ? -48.267 -0.389 81.724 1.00 69.38 461 ALA A N 1
ATOM 3239 C CA . ALA A 1 461 ? -49.228 0.038 82.747 1.00 69.38 461 ALA A CA 1
ATOM 3240 C C . ALA A 1 461 ? -49.145 1.546 83.102 1.00 69.38 461 ALA A C 1
ATOM 3242 O O . ALA A 1 461 ? -48.030 2.053 83.254 1.00 69.38 461 ALA A O 1
ATOM 3243 N N . PRO A 1 462 ? -50.279 2.243 83.368 1.00 68.25 462 PRO A N 1
ATOM 3244 C CA . PRO A 1 462 ? -50.358 3.677 83.053 1.00 68.25 462 PRO A CA 1
ATOM 3245 C C . PRO A 1 462 ? -49.545 4.601 83.954 1.00 68.25 462 PRO A C 1
ATOM 3247 O O . PRO A 1 462 ? -49.639 4.522 85.186 1.00 68.25 462 PRO A O 1
ATOM 3250 N N . THR A 1 463 ? -48.831 5.550 83.340 1.00 69.19 463 THR A N 1
ATOM 3251 C CA . THR A 1 463 ? -48.152 6.656 84.025 1.00 69.19 463 THR A CA 1
ATOM 3252 C C . THR A 1 463 ? -48.482 8.015 83.379 1.00 69.19 463 THR A C 1
ATOM 3254 O O . THR A 1 463 ? -49.654 8.285 83.136 1.00 69.19 463 THR A O 1
ATOM 3257 N N . CYS A 1 464 ? -47.514 8.932 83.260 1.00 65.12 464 CYS A N 1
ATOM 3258 C CA . CYS A 1 464 ? -47.704 10.302 82.768 1.00 65.12 464 CYS A CA 1
ATOM 3259 C C . CYS A 1 464 ? -46.357 10.838 82.260 1.00 65.12 464 CYS A C 1
ATOM 3261 O O . CYS A 1 464 ? -45.340 10.668 82.942 1.00 65.12 464 CYS A O 1
ATOM 3263 N N . GLY A 1 465 ? -46.329 11.461 81.076 1.00 62.78 465 GLY A N 1
ATOM 3264 C CA . GLY A 1 465 ? -45.083 11.717 80.344 1.00 62.78 465 GLY A CA 1
ATOM 3265 C C . GLY A 1 465 ? -44.462 10.453 79.726 1.00 62.78 465 GLY A C 1
ATOM 3266 O O . GLY A 1 465 ? -43.287 10.465 79.362 1.00 62.78 465 GLY A O 1
ATOM 3267 N N . ASP A 1 466 ? -45.245 9.376 79.619 1.00 64.25 466 ASP A N 1
ATOM 3268 C CA . ASP A 1 466 ? -44.970 8.161 78.841 1.00 64.25 466 ASP A CA 1
ATOM 3269 C C . ASP A 1 466 ? -45.467 8.267 77.382 1.00 64.25 466 ASP A C 1
ATOM 3271 O O . ASP A 1 466 ? -45.111 7.438 76.546 1.00 64.25 466 ASP A O 1
ATOM 3275 N N . GLY A 1 467 ? -46.231 9.314 77.045 1.00 62.69 467 GLY A N 1
ATOM 3276 C CA . GLY A 1 467 ? -46.765 9.572 75.706 1.00 62.69 467 GLY A CA 1
ATOM 3277 C C . GLY A 1 467 ? -48.193 9.055 75.483 1.00 62.69 467 GLY A C 1
ATOM 3278 O O . GLY A 1 467 ? -48.645 9.008 74.332 1.00 62.69 467 GLY A O 1
ATOM 3279 N N . LEU A 1 468 ? -48.904 8.624 76.536 1.00 63.78 468 LEU A N 1
ATOM 3280 C CA . LEU A 1 468 ? -50.145 7.849 76.445 1.00 63.78 468 LEU A CA 1
ATOM 3281 C C . LEU A 1 468 ? -51.364 8.457 77.186 1.00 63.78 468 LEU A C 1
ATOM 3283 O O . LEU A 1 468 ? -52.065 7.726 77.879 1.00 63.78 468 LEU A O 1
ATOM 3287 N N . THR A 1 469 ? -51.700 9.742 76.945 1.00 65.44 469 THR A N 1
ATOM 3288 C CA . THR A 1 469 ? -52.960 10.435 77.382 1.00 65.44 469 THR A CA 1
ATOM 3289 C C . THR A 1 469 ? -54.096 9.515 77.881 1.00 65.44 469 THR A C 1
ATOM 3291 O O . THR A 1 469 ? -54.918 9.026 77.090 1.00 65.44 469 THR A O 1
ATOM 3294 N N . ASN A 1 470 ? -54.227 9.295 79.195 1.00 63.53 470 ASN A N 1
ATOM 3295 C CA . ASN A 1 470 ? -55.188 8.303 79.692 1.00 63.53 470 ASN A CA 1
ATOM 3296 C C . ASN A 1 470 ? -56.554 8.921 80.035 1.00 63.53 470 ASN A C 1
ATOM 3298 O O . ASN A 1 470 ? -56.977 9.043 81.187 1.00 63.53 470 ASN A O 1
ATOM 3302 N N . THR A 1 471 ? -57.305 9.257 78.983 1.00 56.69 471 THR A N 1
ATOM 3303 C CA . THR A 1 471 ? -58.646 9.876 79.066 1.00 56.69 471 THR A CA 1
ATOM 3304 C C . THR A 1 471 ? -59.729 9.031 79.769 1.00 56.69 471 THR A C 1
ATOM 3306 O O . THR A 1 471 ? -60.844 9.520 79.973 1.00 56.69 471 THR A O 1
ATOM 3309 N N . PHE A 1 472 ? -59.428 7.789 80.175 1.00 55.62 472 PHE A N 1
ATOM 3310 C CA . PHE A 1 472 ? -60.354 6.872 80.854 1.00 55.62 472 PHE A CA 1
ATOM 3311 C C . PHE A 1 472 ? -59.980 6.547 82.316 1.00 55.62 472 PHE A C 1
ATOM 3313 O O . PHE A 1 472 ? -60.770 5.887 83.003 1.00 55.62 472 PHE A O 1
ATOM 3320 N N . ALA A 1 473 ? -58.839 7.027 82.824 1.00 51.75 473 ALA A N 1
ATOM 3321 C CA . ALA A 1 473 ? -58.344 6.734 84.171 1.00 51.75 473 ALA A CA 1
ATOM 3322 C C . ALA A 1 473 ? -59.219 7.352 85.288 1.00 51.75 473 ALA A C 1
ATOM 3324 O O . ALA A 1 473 ? -59.036 8.490 85.722 1.00 51.75 473 ALA A O 1
ATOM 3325 N N . LEU A 1 474 ? -60.192 6.587 85.798 1.00 47.38 474 LEU A N 1
ATOM 3326 C CA . LEU A 1 474 ? -61.069 7.017 86.893 1.00 47.38 474 LEU A CA 1
ATOM 3327 C C . LEU A 1 474 ? -60.606 6.493 88.264 1.00 47.38 474 LEU A C 1
ATOM 3329 O O . LEU A 1 474 ? -60.931 5.367 88.647 1.00 47.38 474 LEU A O 1
ATOM 3333 N N . ASN A 1 475 ? -60.044 7.415 89.057 1.00 46.94 475 ASN A N 1
ATOM 3334 C CA . ASN A 1 475 ? -59.577 7.321 90.456 1.00 46.94 475 ASN A CA 1
ATOM 3335 C C . ASN A 1 475 ? -58.145 6.779 90.668 1.00 46.94 475 ASN A C 1
ATOM 3337 O O . ASN A 1 475 ? -57.966 5.588 90.912 1.00 46.94 475 ASN A O 1
ATOM 3341 N N . ASP A 1 476 ? -57.189 7.698 90.836 1.00 43.41 476 ASP A N 1
ATOM 3342 C CA . ASP A 1 476 ? -56.310 7.658 92.018 1.00 43.41 476 ASP A CA 1
ATOM 3343 C C . ASP A 1 476 ? -56.621 8.857 92.950 1.00 43.41 476 ASP A C 1
ATOM 3345 O O . ASP A 1 476 ? -57.429 9.732 92.624 1.00 43.41 476 ASP A O 1
ATOM 3349 N N . ALA A 1 477 ? -56.099 8.840 94.177 1.00 44.94 477 ALA A N 1
ATOM 3350 C CA . ALA A 1 477 ? -56.737 9.441 95.346 1.00 44.94 477 ALA A CA 1
ATOM 3351 C C . ALA A 1 477 ? -56.175 10.805 95.816 1.00 44.94 477 ALA A C 1
ATOM 3353 O O . ALA A 1 477 ? -56.444 11.201 96.956 1.00 44.94 477 ALA A O 1
ATOM 3354 N N . THR A 1 478 ? -55.402 11.526 94.995 1.00 53.66 478 THR A N 1
ATOM 3355 C CA . THR A 1 478 ? -54.704 12.773 95.394 1.00 53.66 478 THR A CA 1
ATOM 3356 C C . THR A 1 478 ? -55.576 14.033 95.340 1.00 53.66 478 THR A C 1
ATOM 3358 O O . THR A 1 478 ? -55.547 14.825 96.285 1.00 53.66 478 THR A O 1
ATOM 3361 N N . ASN A 1 479 ? -56.406 14.191 94.299 1.00 49.97 479 ASN A N 1
ATOM 3362 C CA . ASN A 1 479 ? -57.364 15.297 94.129 1.00 49.97 479 ASN A CA 1
ATOM 3363 C C . ASN A 1 479 ? -56.700 16.700 94.188 1.00 49.97 479 ASN A C 1
ATOM 3365 O O . ASN A 1 479 ? -57.092 17.572 94.970 1.00 49.97 479 ASN A O 1
ATOM 3369 N N . ASP A 1 480 ? -55.691 16.911 93.347 1.00 54.50 480 ASP A N 1
ATOM 3370 C CA . ASP A 1 480 ? -54.901 18.143 93.183 1.00 54.50 480 ASP A CA 1
ATOM 3371 C C . ASP A 1 480 ? -55.264 18.960 91.927 1.00 54.50 480 ASP A C 1
ATOM 3373 O O . ASP A 1 480 ? -55.134 20.184 91.961 1.00 54.50 480 ASP A O 1
ATOM 3377 N N . GLY A 1 481 ? -55.847 18.338 90.895 1.00 51.91 481 GLY A N 1
ATOM 3378 C CA . GLY A 1 481 ? -56.657 19.043 89.887 1.00 51.91 481 GLY A CA 1
ATOM 3379 C C . GLY A 1 481 ? -56.182 18.978 88.436 1.00 51.91 481 GLY A C 1
ATOM 3380 O O . GLY A 1 481 ? -56.711 19.729 87.616 1.00 51.91 481 GLY A O 1
ATOM 3381 N N . THR A 1 482 ? -55.242 18.096 88.101 1.00 52.19 482 THR A N 1
ATOM 3382 C CA . THR A 1 482 ? -54.913 17.785 86.706 1.00 52.19 482 THR A CA 1
ATOM 3383 C C . THR A 1 482 ? -56.067 17.046 86.020 1.00 52.19 482 THR A C 1
ATOM 3385 O O . THR A 1 482 ? -56.574 16.034 86.498 1.00 52.19 482 THR A O 1
ATOM 3388 N N . PHE A 1 483 ? -56.479 17.566 84.866 1.00 52.84 483 PHE A N 1
ATOM 3389 C CA . PHE A 1 483 ? -56.962 16.744 83.761 1.00 52.84 483 PHE A CA 1
ATOM 3390 C C . PHE A 1 483 ? -55.819 16.710 82.748 1.00 52.84 483 PHE A C 1
ATOM 3392 O O . PHE A 1 483 ? -55.312 17.777 82.400 1.00 52.84 483 PHE A O 1
ATOM 3399 N N . GLU A 1 484 ? -55.461 15.539 82.229 1.00 53.34 484 GLU A N 1
ATOM 3400 C CA . GLU A 1 484 ? -54.673 15.445 80.995 1.00 53.34 484 GLU A CA 1
ATOM 3401 C C . GLU A 1 484 ? -55.558 15.885 79.819 1.00 53.34 484 GLU A C 1
ATOM 3403 O O . GLU A 1 484 ? -56.206 15.082 79.151 1.00 53.34 484 GLU A O 1
ATOM 3408 N N . ALA A 1 485 ? -55.661 17.202 79.618 1.00 53.22 485 ALA A N 1
ATOM 3409 C CA . ALA A 1 485 ? -56.295 17.782 78.432 1.00 53.22 485 ALA A CA 1
ATOM 3410 C C . ALA A 1 485 ? -55.427 17.568 77.177 1.00 53.22 485 ALA A C 1
ATOM 3412 O O . ALA A 1 485 ? -55.943 17.474 76.065 1.00 53.22 485 ALA A O 1
ATOM 3413 N N . CYS A 1 486 ? -54.121 17.453 77.400 1.00 57.03 486 CYS A N 1
ATOM 3414 C CA . CYS A 1 486 ? -53.083 16.986 76.501 1.00 57.03 486 CYS A CA 1
ATOM 3415 C C . CYS A 1 486 ? -51.999 16.315 77.364 1.00 57.03 486 CYS A C 1
ATOM 3417 O O . CYS A 1 486 ? -51.770 16.736 78.500 1.00 57.03 486 CYS A O 1
ATOM 3419 N N . ASP A 1 487 ? -51.344 15.288 76.828 1.00 61.62 487 ASP A N 1
ATOM 3420 C CA . ASP A 1 487 ? -50.047 14.811 77.312 1.00 61.62 487 ASP A CA 1
ATOM 3421 C C . ASP A 1 487 ? -49.010 15.504 76.437 1.00 61.62 487 ASP A C 1
ATOM 3423 O O . ASP A 1 487 ? -48.732 15.076 75.314 1.00 61.62 487 ASP A O 1
ATOM 3427 N N . SER A 1 488 ? -48.525 16.653 76.903 1.00 62.25 488 SER A N 1
ATOM 3428 C CA . SER A 1 488 ? -47.272 17.153 76.373 1.00 62.25 488 SER A CA 1
ATOM 3429 C C . SER A 1 488 ? -46.166 16.319 77.010 1.00 62.25 488 SER A C 1
ATOM 3431 O O . SER A 1 488 ? -46.051 16.256 78.234 1.00 62.25 488 SER A O 1
ATOM 3433 N N . SER A 1 489 ? -45.273 15.766 76.191 1.00 59.47 489 SER A N 1
ATOM 3434 C CA . SER A 1 489 ? -43.984 15.215 76.631 1.00 59.47 489 SER A CA 1
ATOM 3435 C C . SER A 1 489 ? -43.011 16.339 77.045 1.00 59.47 489 SER A C 1
ATOM 3437 O O . SER A 1 489 ? -41.807 16.294 76.796 1.00 59.47 489 SER A O 1
ATOM 3439 N N . ASN A 1 490 ? -43.559 17.367 77.700 1.00 59.69 490 ASN A N 1
ATOM 3440 C CA . ASN A 1 490 ? -43.040 18.705 77.943 1.00 59.69 490 ASN A CA 1
ATOM 3441 C C . ASN A 1 490 ? -42.714 19.487 76.646 1.00 59.69 490 ASN A C 1
ATOM 3443 O O . ASN A 1 490 ? -41.610 20.010 76.494 1.00 59.69 490 ASN A O 1
ATOM 3447 N N . GLN A 1 491 ? -43.663 19.571 75.694 1.00 58.09 491 GLN A N 1
ATOM 3448 C CA . GLN A 1 491 ? -43.526 20.318 74.421 1.00 58.09 491 GLN A CA 1
ATOM 3449 C C . GLN A 1 491 ? -44.785 21.107 74.002 1.00 58.09 491 GLN A C 1
ATOM 3451 O O . GLN A 1 491 ? -45.902 20.713 74.315 1.00 58.09 491 GLN A O 1
ATOM 3456 N N . ASN A 1 492 ? -44.606 22.216 73.272 1.00 60.38 492 ASN A N 1
ATOM 3457 C CA . ASN A 1 492 ? -45.694 23.123 72.875 1.00 60.38 492 ASN A CA 1
ATOM 3458 C C . ASN A 1 492 ? -46.295 22.773 71.500 1.00 60.38 492 ASN A C 1
ATOM 3460 O O . ASN A 1 492 ? -45.567 22.436 70.568 1.00 60.38 492 ASN A O 1
ATOM 3464 N N . VAL A 1 493 ? -47.614 22.920 71.359 1.00 63.38 493 VAL A N 1
ATOM 3465 C CA . VAL A 1 493 ? -48.411 22.690 70.142 1.00 63.38 493 VAL A CA 1
ATOM 3466 C C . VAL A 1 493 ? -49.595 23.672 70.067 1.00 63.38 493 VAL A C 1
ATOM 3468 O O . VAL A 1 493 ? -49.876 24.408 71.011 1.00 63.38 493 VAL A O 1
ATOM 3471 N N . PHE A 1 494 ? -50.335 23.687 68.951 1.00 59.25 494 PHE A N 1
ATOM 3472 C CA . PHE A 1 494 ? -51.459 24.612 68.732 1.00 59.25 494 PHE A CA 1
ATOM 3473 C C . PHE A 1 494 ? -52.603 24.429 69.757 1.00 59.25 494 PHE A C 1
ATOM 3475 O O . PHE A 1 494 ? -53.531 23.643 69.556 1.00 59.25 494 PHE A O 1
ATOM 3482 N N . GLY A 1 495 ? -52.537 25.191 70.854 1.00 62.03 495 GLY A N 1
ATOM 3483 C CA . GLY A 1 495 ? -53.502 25.173 71.957 1.00 62.03 495 GLY A CA 1
ATOM 3484 C C . GLY A 1 495 ? -53.138 24.280 73.153 1.00 62.03 495 GLY A C 1
ATOM 3485 O O . GLY A 1 495 ? -54.025 24.020 73.964 1.00 62.03 495 GLY A O 1
ATOM 3486 N N . CYS A 1 496 ? -51.889 23.812 73.264 1.00 66.25 496 CYS A N 1
ATOM 3487 C CA . CYS A 1 496 ? -51.362 23.137 74.456 1.00 66.25 496 CYS A CA 1
ATOM 3488 C C . CYS A 1 496 ? -49.852 23.394 74.604 1.00 66.25 496 CYS A C 1
ATOM 3490 O O . CYS A 1 496 ? -49.103 23.109 73.675 1.00 66.25 496 CYS A O 1
ATOM 3492 N N . ASP A 1 497 ? -49.399 23.883 75.758 1.00 63.12 497 ASP A N 1
ATOM 3493 C CA . ASP A 1 497 ? -47.976 24.180 76.001 1.00 63.12 497 ASP A CA 1
ATOM 3494 C C . ASP A 1 497 ? -47.196 23.003 76.618 1.00 63.12 497 ASP A C 1
ATOM 3496 O O . ASP A 1 497 ? -47.749 21.966 76.975 1.00 63.12 497 ASP A O 1
ATOM 3500 N N . SER A 1 498 ? -45.891 23.211 76.791 1.00 65.75 498 SER A N 1
ATOM 3501 C CA . SER A 1 498 ? -44.871 22.306 77.343 1.00 65.75 498 SER A CA 1
ATOM 3502 C C . SER A 1 498 ? -44.961 22.021 78.849 1.00 65.75 498 SER A C 1
ATOM 3504 O O . SER A 1 498 ? -44.123 21.308 79.395 1.00 65.75 498 SER A O 1
ATOM 3506 N N . ASP A 1 499 ? -45.982 22.540 79.520 1.00 63.62 499 ASP A N 1
ATOM 3507 C CA . ASP A 1 499 ? -46.443 22.134 80.853 1.00 63.62 499 ASP A CA 1
ATOM 3508 C C . ASP A 1 499 ? -47.934 21.723 80.841 1.00 63.62 499 ASP A C 1
ATOM 3510 O O . ASP A 1 499 ? -48.580 21.612 81.886 1.00 63.62 499 ASP A O 1
ATOM 3514 N N . CYS A 1 500 ? -48.469 21.517 79.633 1.00 66.62 500 CYS A N 1
ATOM 3515 C CA . CYS A 1 500 ? -49.873 21.357 79.270 1.00 66.62 500 CYS A CA 1
ATOM 3516 C C . CYS A 1 500 ? -50.767 22.628 79.407 1.00 66.62 500 CYS A C 1
ATOM 3518 O O . CYS A 1 500 ? -51.956 22.483 79.710 1.00 66.62 500 CYS A O 1
ATOM 3520 N N . THR A 1 501 ? -50.253 23.862 79.175 1.00 64.25 501 THR A N 1
ATOM 3521 C CA . THR A 1 501 ? -51.033 25.146 79.180 1.00 64.25 501 THR A CA 1
ATOM 3522 C C . THR A 1 501 ? -51.311 25.816 77.801 1.00 64.25 501 THR A C 1
ATOM 3524 O O . THR A 1 501 ? -51.909 25.119 76.989 1.00 64.25 501 THR A O 1
ATOM 3527 N N . ALA A 1 502 ? -51.061 27.120 77.519 1.00 62.34 502 ALA A N 1
ATOM 3528 C CA . ALA A 1 502 ? -51.409 27.767 76.213 1.00 62.34 502 ALA A CA 1
ATOM 3529 C C . ALA A 1 502 ? -50.729 29.149 75.868 1.00 62.34 502 ALA A C 1
ATOM 3531 O O . ALA A 1 502 ? -50.625 29.986 76.774 1.00 62.34 502 ALA A O 1
ATOM 3532 N N . PRO A 1 503 ? -50.480 29.496 74.565 1.00 68.88 503 PRO A N 1
ATOM 3533 C CA . PRO A 1 503 ? -49.371 30.387 74.118 1.00 68.88 503 PRO A CA 1
ATOM 3534 C C . PRO A 1 503 ? -49.726 31.796 73.544 1.00 68.88 503 PRO A C 1
ATOM 3536 O O . PRO A 1 503 ? -50.881 32.036 73.165 1.00 68.88 503 PRO A O 1
ATOM 3539 N N . ALA A 1 504 ? -48.737 32.716 73.428 1.00 65.50 504 ALA A N 1
ATOM 3540 C CA . ALA A 1 504 ? -48.822 34.067 72.801 1.00 65.50 504 ALA A CA 1
ATOM 3541 C C . ALA A 1 504 ? -47.464 34.800 72.522 1.00 65.50 504 ALA A C 1
ATOM 3543 O O . ALA A 1 504 ? -46.540 34.692 73.313 1.00 65.50 504 ALA A O 1
ATOM 3544 N N . CYS A 1 505 ? -47.384 35.685 71.509 1.00 70.38 505 CYS A N 1
ATOM 3545 C CA . CYS A 1 505 ? -46.195 36.496 71.131 1.00 70.38 505 CYS A CA 1
ATOM 3546 C C . CYS A 1 505 ? -45.194 36.899 72.245 1.00 70.38 505 CYS A C 1
ATOM 3548 O O . CYS A 1 505 ? -45.579 37.548 73.228 1.00 70.38 505 CYS A O 1
ATOM 3550 N N . ASN A 1 506 ? -43.891 36.667 72.006 1.00 65.44 506 ASN A N 1
ATOM 3551 C CA . ASN A 1 506 ? -42.773 36.993 72.909 1.00 65.44 506 ASN A CA 1
ATOM 3552 C C . ASN A 1 506 ? -42.829 36.266 74.279 1.00 65.44 506 ASN A C 1
ATOM 3554 O O . ASN A 1 506 ? -42.152 36.679 75.228 1.00 65.44 506 ASN A O 1
ATOM 3558 N N . ASP A 1 507 ? -43.608 35.186 74.418 1.00 68.00 507 ASP A N 1
ATOM 3559 C CA . ASP A 1 507 ? -43.545 34.286 75.582 1.00 68.00 507 ASP A CA 1
ATOM 3560 C C . ASP A 1 507 ? -42.399 33.253 75.497 1.00 68.00 507 ASP A C 1
ATOM 3562 O O . ASP A 1 507 ? -42.059 32.633 76.509 1.00 68.00 507 ASP A O 1
ATOM 3566 N N . GLY A 1 508 ? -41.755 33.132 74.327 1.00 65.62 508 GLY A N 1
ATOM 3567 C CA . GLY A 1 508 ? -40.711 32.151 74.017 1.00 65.62 508 GLY A CA 1
ATOM 3568 C C . GLY A 1 508 ? -41.226 30.867 73.349 1.00 65.62 508 GLY A C 1
ATOM 3569 O O . GLY A 1 508 ? -40.485 29.882 73.289 1.00 65.62 508 GLY A O 1
ATOM 3570 N N . ILE A 1 509 ? -42.483 30.849 72.891 1.00 67.25 509 ILE A N 1
ATOM 3571 C CA . ILE A 1 509 ? -43.186 29.702 72.310 1.00 67.25 509 ILE A CA 1
ATOM 3572 C C . ILE A 1 509 ? -43.842 30.131 70.982 1.00 67.25 509 ILE A C 1
ATOM 3574 O O . ILE A 1 509 ? -45.008 30.517 70.919 1.00 67.25 509 ILE A O 1
ATOM 3578 N N . PHE A 1 510 ? -43.085 30.038 69.883 1.00 67.69 510 PHE A N 1
ATOM 3579 C CA . PHE A 1 510 ? -43.552 30.427 68.545 1.00 67.69 510 PHE A CA 1
ATOM 3580 C C . PHE A 1 510 ? -44.857 29.719 68.128 1.00 67.69 510 PHE A C 1
ATOM 3582 O O . PHE A 1 510 ? -44.938 28.488 68.104 1.00 67.69 510 PHE A O 1
ATOM 3589 N N . ASN A 1 511 ? -45.863 30.509 67.732 1.00 68.69 511 ASN A N 1
ATOM 3590 C CA . ASN A 1 511 ? -47.159 30.027 67.257 1.00 68.69 511 ASN A CA 1
ATOM 3591 C C . ASN A 1 511 ? -47.557 30.688 65.911 1.00 68.69 511 ASN A C 1
ATOM 3593 O O . ASN A 1 511 ? -48.245 31.716 65.918 1.00 68.69 511 ASN A O 1
ATOM 3597 N N . PRO A 1 512 ? -47.208 30.084 64.751 1.00 62.50 512 PRO A N 1
ATOM 3598 C CA . PRO A 1 512 ? -47.393 30.670 63.408 1.00 62.50 512 PRO A CA 1
ATOM 3599 C C . PRO A 1 512 ? -48.851 30.958 62.999 1.00 62.50 512 PRO A C 1
ATOM 3601 O O . PRO A 1 512 ? -49.121 31.488 61.923 1.00 62.50 512 PRO A O 1
ATOM 3604 N N . ALA A 1 513 ? -49.826 30.563 63.821 1.00 61.12 513 ALA A N 1
ATOM 3605 C CA . ALA A 1 513 ? -51.246 30.798 63.586 1.00 61.12 513 ALA A CA 1
ATOM 3606 C C . ALA A 1 513 ? -51.783 32.079 64.261 1.00 61.12 513 ALA A C 1
ATOM 3608 O O . ALA A 1 513 ? -52.978 32.369 64.133 1.00 61.12 513 ALA A O 1
ATOM 3609 N N . PHE A 1 514 ? -50.943 32.824 64.991 1.00 61.53 514 PHE A N 1
ATOM 3610 C CA . PHE A 1 514 ? -51.330 34.078 65.653 1.00 61.53 514 PHE A CA 1
ATOM 3611 C C . PHE A 1 514 ? -50.336 35.226 65.429 1.00 61.53 514 PHE A C 1
ATOM 3613 O O . PHE A 1 514 ? -50.770 36.365 65.248 1.00 61.53 514 PHE A O 1
ATOM 3620 N N . GLU A 1 515 ? -49.044 34.917 65.312 1.00 67.06 515 GLU A N 1
ATOM 3621 C CA . GLU A 1 515 ? -48.035 35.790 64.707 1.00 67.06 515 GLU A CA 1
ATOM 3622 C C . GLU A 1 515 ? -47.496 35.122 63.425 1.00 67.06 515 GLU A C 1
ATOM 3624 O O . GLU A 1 515 ? -47.320 33.905 63.436 1.00 67.06 515 GLU A O 1
ATOM 3629 N N . PRO A 1 516 ? -47.259 35.849 62.312 1.00 66.25 516 PRO A N 1
ATOM 3630 C CA . PRO A 1 516 ? -46.786 35.236 61.061 1.00 66.25 516 PRO A CA 1
ATOM 3631 C C . PRO A 1 516 ? -45.359 34.676 61.188 1.00 66.25 516 PRO A C 1
ATOM 3633 O O . PRO A 1 516 ? -45.019 33.684 60.550 1.00 66.25 516 PRO A O 1
ATOM 3636 N N . CYS A 1 517 ? -44.571 35.293 62.063 1.00 65.12 517 CYS A N 1
ATOM 3637 C CA . CYS A 1 517 ? -43.246 34.911 62.516 1.00 65.12 517 CYS A CA 1
ATOM 3638 C C . CYS A 1 517 ? -43.102 35.382 63.978 1.00 65.12 517 CYS A C 1
ATOM 3640 O O . CYS A 1 517 ? -43.801 36.311 64.392 1.00 65.12 517 CYS A O 1
ATOM 3642 N N . GLU A 1 518 ? -42.220 34.766 64.771 1.00 69.50 518 GLU A N 1
ATOM 3643 C CA . GLU A 1 518 ? -41.765 35.353 66.041 1.00 69.50 518 GLU A CA 1
ATOM 3644 C C . GLU A 1 518 ? -40.293 35.753 65.907 1.00 69.50 518 GLU A C 1
ATOM 3646 O O . GLU A 1 518 ? -39.428 34.913 65.630 1.00 69.50 518 GLU A O 1
ATOM 3651 N N . SER A 1 519 ? -40.015 37.043 66.107 1.00 64.25 519 SER A N 1
ATOM 3652 C CA . SER A 1 519 ? -38.655 37.553 66.241 1.00 64.25 519 SER A CA 1
ATOM 3653 C C . SER A 1 519 ? -38.229 37.569 67.712 1.00 64.25 519 SER A C 1
ATOM 3655 O O . SER A 1 519 ? -39.002 37.882 68.618 1.00 64.25 519 SER A O 1
ATOM 3657 N N . ASP A 1 520 ? -36.946 37.306 67.947 1.00 63.28 520 ASP A N 1
ATOM 3658 C CA . ASP A 1 520 ? -36.269 37.540 69.230 1.00 63.28 520 ASP A CA 1
ATOM 3659 C C . ASP A 1 520 ? -35.860 39.021 69.415 1.00 63.28 520 ASP A C 1
ATOM 3661 O O . ASP A 1 520 ? -35.097 39.364 70.325 1.00 63.28 520 ASP A O 1
ATOM 3665 N N . GLY A 1 521 ? -36.371 39.907 68.549 1.00 62.44 521 GLY A N 1
ATOM 3666 C CA . GLY A 1 521 ? -35.882 41.269 68.358 1.00 62.44 521 GLY A CA 1
ATOM 3667 C C . GLY A 1 521 ? -34.707 41.366 67.375 1.00 62.44 521 GLY A C 1
ATOM 3668 O O . GLY A 1 521 ? -33.777 42.135 67.631 1.00 62.44 521 GLY A O 1
ATOM 3669 N N . SER A 1 522 ? -34.740 40.613 66.270 1.00 60.69 522 SER A N 1
ATOM 3670 C CA . SER A 1 522 ? -33.815 40.737 65.133 1.00 60.69 522 SER A CA 1
ATOM 3671 C C . SER A 1 522 ? -34.479 40.379 63.795 1.00 60.69 522 SER A C 1
ATOM 3673 O O . SER A 1 522 ? -35.477 39.658 63.779 1.00 60.69 522 SER A O 1
ATOM 3675 N N . ASP A 1 523 ? -33.933 40.910 62.699 1.00 58.84 523 ASP A N 1
ATOM 3676 C CA . ASP A 1 523 ? -34.397 40.701 61.321 1.00 58.84 523 ASP A CA 1
ATOM 3677 C C . ASP A 1 523 ? -33.931 39.340 60.756 1.00 58.84 523 ASP A C 1
ATOM 3679 O O . ASP A 1 523 ? -32.833 38.866 61.074 1.00 58.84 523 ASP A O 1
ATOM 3683 N N . ARG A 1 524 ? -34.763 38.697 59.926 1.00 64.75 524 ARG A N 1
ATOM 3684 C CA . ARG A 1 524 ? -34.547 37.358 59.340 1.00 64.75 524 ARG A CA 1
ATOM 3685 C C . ARG A 1 524 ? -35.115 37.246 57.916 1.00 64.75 524 ARG A C 1
ATOM 3687 O O . ARG A 1 524 ? -35.775 38.157 57.425 1.00 64.75 524 ARG A O 1
ATOM 3694 N N . ASN A 1 525 ? -34.886 36.091 57.281 1.00 59.38 525 ASN A N 1
ATOM 3695 C CA . ASN A 1 525 ? -35.342 35.724 55.928 1.00 59.38 525 ASN A CA 1
ATOM 3696 C C . ASN A 1 525 ? -36.856 35.895 55.706 1.00 59.38 525 ASN A C 1
ATOM 3698 O O . ASN A 1 525 ? -37.315 36.084 54.584 1.00 59.38 525 ASN A O 1
ATOM 3702 N N . ASP A 1 526 ? -37.625 35.724 56.778 1.00 61.41 526 ASP A N 1
ATOM 3703 C CA . ASP A 1 526 ? -39.074 35.549 56.809 1.00 61.41 526 ASP A CA 1
ATOM 3704 C C . ASP A 1 526 ? -39.789 36.597 57.680 1.00 61.41 526 ASP A C 1
ATOM 3706 O O . ASP A 1 526 ? -41.010 36.531 57.838 1.00 61.41 526 ASP A O 1
ATOM 3710 N N . CYS A 1 527 ? -39.035 37.516 58.295 1.00 69.44 527 CYS A N 1
ATOM 3711 C CA . CYS A 1 527 ? -39.511 38.335 59.405 1.00 69.44 527 CYS A CA 1
ATOM 3712 C C . CYS A 1 527 ? -38.626 39.568 59.644 1.00 69.44 527 CYS A C 1
ATOM 3714 O O . CYS A 1 527 ? -37.471 39.428 60.051 1.00 69.44 527 CYS A O 1
ATOM 3716 N N . ASP A 1 528 ? -39.175 40.770 59.490 1.00 63.59 528 ASP A N 1
ATOM 3717 C CA . ASP A 1 528 ? -38.507 41.997 59.952 1.00 63.59 528 ASP A CA 1
ATOM 3718 C C . ASP A 1 528 ? -38.569 42.117 61.488 1.00 63.59 528 ASP A C 1
ATOM 3720 O O . ASP A 1 528 ? -39.390 41.472 62.149 1.00 63.59 528 ASP A O 1
ATOM 3724 N N . PHE A 1 529 ? -37.759 42.997 62.085 1.00 67.56 529 PHE A N 1
ATOM 3725 C CA . PHE A 1 529 ? -37.731 43.242 63.534 1.00 67.56 529 PHE A CA 1
ATOM 3726 C C . PHE A 1 529 ? -39.119 43.498 64.164 1.00 67.56 529 PHE A C 1
ATOM 3728 O O . PHE A 1 529 ? -39.360 43.062 65.295 1.00 67.56 529 PHE A O 1
ATOM 3735 N N . ASP A 1 530 ? -40.038 44.183 63.469 1.00 64.88 530 ASP A N 1
ATOM 3736 C CA . ASP A 1 530 ? -41.415 44.444 63.930 1.00 64.88 530 ASP A CA 1
ATOM 3737 C C . ASP A 1 530 ? -42.467 43.434 63.414 1.00 64.88 530 ASP A C 1
ATOM 3739 O O . ASP A 1 530 ? -43.668 43.624 63.631 1.00 64.88 530 ASP A O 1
ATOM 3743 N N . CYS A 1 531 ? -41.994 42.314 62.853 1.00 68.75 531 CYS A N 1
ATOM 3744 C CA . CYS A 1 531 ? -42.750 41.176 62.321 1.00 68.75 531 CYS A CA 1
ATOM 3745 C C . CYS A 1 531 ? -43.527 41.468 61.017 1.00 68.75 531 CYS A C 1
ATOM 3747 O O . CYS A 1 531 ? -44.653 40.984 60.843 1.00 68.75 531 CYS A O 1
ATOM 3749 N N . THR A 1 532 ? -42.930 42.244 60.101 1.00 71.25 532 THR A N 1
ATOM 3750 C CA . THR A 1 532 ? -43.365 42.377 58.693 1.00 71.25 532 THR A CA 1
ATOM 3751 C C . THR A 1 532 ? -42.497 41.554 57.723 1.00 71.25 532 THR A C 1
ATOM 3753 O O . THR A 1 532 ? -41.911 40.556 58.144 1.00 71.25 532 THR A O 1
ATOM 3756 N N . THR A 1 533 ? -42.506 41.886 56.423 1.00 70.56 533 THR A N 1
ATOM 3757 C CA . THR A 1 533 ? -41.843 41.131 55.344 1.00 70.56 533 THR A CA 1
ATOM 3758 C C . THR A 1 533 ? -41.031 42.043 54.398 1.00 70.56 533 THR A C 1
ATOM 3760 O O . THR A 1 533 ? -41.587 43.084 54.030 1.00 70.56 533 THR A O 1
ATOM 3763 N N . PRO A 1 534 ? -39.843 41.629 53.898 1.00 70.06 534 PRO A N 1
ATOM 3764 C CA . PRO A 1 534 ? -38.849 42.519 53.254 1.00 70.06 534 PRO A CA 1
ATOM 3765 C C . PRO A 1 534 ? -39.169 42.919 51.800 1.00 70.06 534 PRO A C 1
ATOM 3767 O O . PRO A 1 534 ? -40.036 42.299 51.172 1.00 70.06 534 PRO A O 1
ATOM 3770 N N . THR A 1 535 ? -38.498 43.947 51.249 1.00 77.69 535 THR A N 1
ATOM 3771 C CA . THR A 1 535 ? -38.637 44.395 49.841 1.00 77.69 535 THR A CA 1
ATOM 3772 C C . THR A 1 535 ? -37.463 45.273 49.342 1.00 77.69 535 THR A C 1
ATOM 3774 O O . THR A 1 535 ? -37.298 46.398 49.803 1.00 77.69 535 THR A O 1
ATOM 3777 N N . CYS A 1 536 ? -36.758 44.827 48.293 1.00 80.12 536 CYS A N 1
ATOM 3778 C CA . CYS A 1 536 ? -35.782 45.606 47.504 1.00 80.12 536 CYS A CA 1
ATOM 3779 C C . CYS A 1 536 ? -36.239 47.048 47.182 1.00 80.12 536 CYS A C 1
ATOM 3781 O O . CYS A 1 536 ? -37.364 47.264 46.720 1.00 80.12 536 CYS A O 1
ATOM 3783 N N . GLY A 1 537 ? -35.351 48.028 47.389 1.00 74.56 537 GLY A N 1
ATOM 3784 C CA . GLY A 1 537 ? -35.597 49.461 47.208 1.00 74.56 537 GLY A CA 1
ATOM 3785 C C . GLY A 1 537 ? -36.073 50.196 48.471 1.00 74.56 537 GLY A C 1
ATOM 3786 O O . GLY A 1 537 ? -36.257 51.415 48.432 1.00 74.56 537 GLY A O 1
ATOM 3787 N N . ASP A 1 538 ? -36.308 49.511 49.598 1.00 74.69 538 ASP A N 1
ATOM 3788 C CA . ASP A 1 538 ? -36.940 50.112 50.787 1.00 74.69 538 ASP A CA 1
ATOM 3789 C C . ASP A 1 538 ? -35.983 50.797 51.791 1.00 74.69 538 ASP A C 1
ATOM 3791 O O . ASP A 1 538 ? -36.448 51.449 52.735 1.00 74.69 538 ASP A O 1
ATOM 3795 N N . ASN A 1 539 ? -34.672 50.772 51.514 1.00 70.50 539 ASN A N 1
ATOM 3796 C CA . ASN A 1 539 ? -33.546 51.255 52.331 1.00 70.50 539 ASN A CA 1
ATOM 3797 C C . ASN A 1 539 ? -33.114 50.303 53.483 1.00 70.50 539 ASN A C 1
ATOM 3799 O O . ASN A 1 539 ? -32.391 50.738 54.393 1.00 70.50 539 ASN A O 1
ATOM 3803 N N . HIS A 1 540 ? -33.508 49.023 53.455 1.00 73.12 540 HIS A N 1
ATOM 3804 C CA . HIS A 1 540 ? -33.060 47.956 54.356 1.00 73.12 540 HIS A CA 1
ATOM 3805 C C . HIS A 1 540 ? -32.630 46.667 53.613 1.00 73.12 540 HIS A C 1
ATOM 3807 O O . HIS A 1 540 ? -33.415 45.736 53.493 1.00 73.12 540 HIS A O 1
ATOM 3813 N N . THR A 1 541 ? -31.341 46.520 53.257 1.00 73.62 541 THR A N 1
ATOM 3814 C CA . THR A 1 541 ? -30.784 45.244 52.734 1.00 73.62 541 THR A CA 1
ATOM 3815 C C . THR A 1 541 ? -31.109 44.039 53.628 1.00 73.62 541 THR A C 1
ATOM 3817 O O . THR A 1 541 ? -30.465 43.863 54.674 1.00 73.62 541 THR A O 1
ATOM 3820 N N . ASN A 1 542 ? -32.015 43.160 53.196 1.00 73.62 542 ASN A N 1
ATOM 3821 C CA . ASN A 1 542 ? -32.248 41.866 53.821 1.00 73.62 542 ASN A CA 1
ATOM 3822 C C . ASN A 1 542 ? -31.580 40.738 53.011 1.00 73.62 542 ASN A C 1
ATOM 3824 O O . ASN A 1 542 ? -32.207 39.983 52.265 1.00 73.62 542 ASN A O 1
ATOM 3828 N N . THR A 1 543 ? -30.280 40.552 53.263 1.00 70.00 543 THR A N 1
ATOM 3829 C CA . THR A 1 543 ? -29.444 39.458 52.720 1.00 70.00 543 THR A CA 1
ATOM 3830 C C . THR A 1 543 ? -30.017 38.061 52.976 1.00 70.00 543 THR A C 1
ATOM 3832 O O . THR A 1 543 ? -29.632 37.092 52.327 1.00 70.00 543 THR A O 1
ATOM 3835 N N . ALA A 1 544 ? -30.932 37.928 53.936 1.00 66.31 544 ALA A N 1
ATOM 3836 C CA . ALA A 1 544 ? -31.587 36.672 54.254 1.00 66.31 544 ALA A CA 1
ATOM 3837 C C . ALA A 1 544 ? -32.834 36.422 53.369 1.00 66.31 544 ALA A C 1
ATOM 3839 O O . ALA A 1 544 ? -33.226 35.269 53.189 1.00 66.31 544 ALA A O 1
ATOM 3840 N N . ALA A 1 545 ? -33.432 37.469 52.794 1.00 67.75 545 ALA A N 1
ATOM 3841 C CA . ALA A 1 545 ? -34.538 37.391 51.835 1.00 67.75 545 ALA A CA 1
ATOM 3842 C C . ALA A 1 545 ? -34.080 37.307 50.365 1.00 67.75 545 ALA A C 1
ATOM 3844 O O . ALA A 1 545 ? -34.839 36.833 49.523 1.00 67.75 545 ALA A O 1
ATOM 3845 N N . GLY A 1 546 ? -32.839 37.717 50.074 1.00 69.50 546 GLY A N 1
ATOM 3846 C CA . GLY A 1 546 ? -32.215 37.638 48.745 1.00 69.50 546 GLY A CA 1
ATOM 3847 C C . GLY A 1 546 ? -31.506 38.921 48.301 1.00 69.50 546 GLY A C 1
ATOM 3848 O O . GLY A 1 546 ? -30.749 38.886 47.340 1.00 69.50 546 GLY A O 1
ATOM 3849 N N . GLU A 1 547 ? -31.704 40.031 49.013 1.00 80.19 547 GLU A N 1
ATOM 3850 C CA . GLU A 1 547 ? -31.132 41.341 48.678 1.00 80.19 547 GLU A CA 1
ATOM 3851 C C . GLU A 1 547 ? -29.649 41.409 49.076 1.00 80.19 547 GLU A C 1
ATOM 3853 O O . GLU A 1 547 ? -29.301 41.498 50.261 1.00 80.19 547 GLU A O 1
ATOM 3858 N N . ALA A 1 548 ? -28.754 41.369 48.089 1.00 79.38 548 ALA A N 1
ATOM 3859 C CA . ALA A 1 548 ? -27.321 41.539 48.321 1.00 79.38 548 ALA A CA 1
ATOM 3860 C C . ALA A 1 548 ? -26.952 43.017 48.529 1.00 79.38 548 ALA A C 1
ATOM 3862 O O . ALA A 1 548 ? -26.089 43.354 49.347 1.00 79.38 548 ALA A O 1
ATOM 3863 N N . CYS A 1 549 ? -27.659 43.901 47.829 1.00 81.94 549 CYS A N 1
ATOM 3864 C CA . CYS A 1 549 ? -27.533 45.348 47.904 1.00 81.94 549 CYS A CA 1
ATOM 3865 C C . CYS A 1 549 ? -28.916 46.014 47.985 1.00 81.94 549 CYS A C 1
ATOM 3867 O O . CYS A 1 549 ? -29.940 45.350 47.885 1.00 81.94 549 CYS A O 1
ATOM 3869 N N . ASP A 1 550 ? -28.941 47.327 48.217 1.00 81.00 550 ASP A N 1
ATOM 3870 C CA . ASP A 1 550 ? -30.166 48.133 48.230 1.00 81.00 550 ASP A CA 1
ATOM 3871 C C . ASP A 1 550 ? -29.777 49.611 48.055 1.00 81.00 550 ASP A C 1
ATOM 3873 O O . ASP A 1 550 ? -29.482 50.325 49.020 1.00 81.00 550 ASP A O 1
ATOM 3877 N N . VAL A 1 551 ? -29.610 50.039 46.800 1.00 82.88 551 VAL A N 1
ATOM 3878 C CA . VAL A 1 551 ? -29.030 51.348 46.450 1.00 82.88 551 VAL A CA 1
ATOM 3879 C C . VAL A 1 551 ? -30.059 52.203 45.711 1.00 82.88 551 VAL A C 1
ATOM 3881 O O . VAL A 1 551 ? -29.996 52.348 44.500 1.00 82.88 551 VAL A O 1
ATOM 3884 N N . ASP A 1 552 ? -30.990 52.808 46.449 1.00 82.00 552 ASP A N 1
ATOM 3885 C CA . ASP A 1 552 ? -31.874 53.868 45.937 1.00 82.00 552 ASP A CA 1
ATOM 3886 C C . ASP A 1 552 ? -31.234 55.256 46.180 1.00 82.00 552 ASP A C 1
ATOM 3888 O O . ASP A 1 552 ? -31.289 55.810 47.286 1.00 82.00 552 ASP A O 1
ATOM 3892 N N . SER A 1 553 ? -30.570 55.829 45.167 1.00 80.25 553 SER A N 1
ATOM 3893 C CA . SER A 1 553 ? -29.888 57.137 45.278 1.00 80.25 553 SER A CA 1
ATOM 3894 C C . SER A 1 553 ? -30.793 58.338 44.976 1.00 80.25 553 SER A C 1
ATOM 3896 O O . SER A 1 553 ? -30.426 59.483 45.277 1.00 80.25 553 SER A O 1
ATOM 3898 N N . ASP A 1 554 ? -31.934 58.094 44.335 1.00 77.25 554 ASP A N 1
ATOM 3899 C CA . ASP A 1 554 ? -32.864 59.076 43.762 1.00 77.25 554 ASP A CA 1
ATOM 3900 C C . ASP A 1 554 ? -34.095 59.285 44.679 1.00 77.25 554 ASP A C 1
ATOM 3902 O O . ASP A 1 554 ? -34.533 60.427 44.897 1.00 77.25 554 ASP A O 1
ATOM 3906 N N . GLY A 1 555 ? -34.524 58.217 45.356 1.00 78.75 555 GLY A N 1
ATOM 3907 C CA . GLY A 1 555 ? -35.556 58.165 46.388 1.00 78.75 555 GLY A CA 1
ATOM 3908 C C . GLY A 1 555 ? -36.924 57.703 45.879 1.00 78.75 555 GLY A C 1
ATOM 3909 O O . GLY A 1 555 ? -37.940 58.217 46.370 1.00 78.75 555 GLY A O 1
ATOM 3910 N N . ASP A 1 556 ? -36.965 56.828 44.869 1.00 78.38 556 ASP A N 1
ATOM 3911 C CA . ASP A 1 556 ? -38.190 56.411 44.170 1.00 78.38 556 ASP A CA 1
ATOM 3912 C C . ASP A 1 556 ? -38.740 55.032 44.596 1.00 78.38 556 ASP A C 1
ATOM 3914 O O . ASP A 1 556 ? -39.940 54.785 44.411 1.00 78.38 556 ASP A O 1
ATOM 3918 N N . GLY A 1 557 ? -37.938 54.227 45.309 1.00 73.19 557 GLY A N 1
ATOM 3919 C CA . GLY A 1 557 ? -38.306 52.895 45.804 1.00 73.19 557 GLY A CA 1
ATOM 3920 C C . GLY A 1 557 ? -37.962 51.737 44.858 1.00 73.19 557 GLY A C 1
ATOM 3921 O O . GLY A 1 557 ? -38.644 50.712 44.895 1.00 73.19 557 GLY A O 1
ATOM 3922 N N . VAL A 1 558 ? -36.949 51.915 44.008 1.00 78.19 558 VAL A N 1
ATOM 3923 C CA . VAL A 1 558 ? -36.305 50.903 43.149 1.00 78.19 558 VAL A CA 1
ATOM 3924 C C . VAL A 1 558 ? -34.783 51.113 43.235 1.00 78.19 558 VAL A C 1
ATOM 3926 O O . VAL A 1 558 ? -34.338 52.223 43.530 1.00 78.19 558 VAL A O 1
ATOM 3929 N N . ALA A 1 559 ? -33.971 50.075 43.013 1.00 82.75 559 ALA A N 1
ATOM 3930 C CA . ALA A 1 559 ? -32.512 50.190 43.065 1.00 82.75 559 ALA A CA 1
ATOM 3931 C C . ALA A 1 559 ? -31.894 50.786 41.776 1.00 82.75 559 ALA A C 1
ATOM 3933 O O . ALA A 1 559 ? -32.396 50.595 40.666 1.00 82.75 559 ALA A O 1
ATOM 3934 N N . ASP A 1 560 ? -30.772 51.495 41.929 1.00 83.12 560 ASP A N 1
ATOM 3935 C CA . ASP A 1 560 ? -29.890 51.958 40.851 1.00 83.12 560 ASP A CA 1
ATOM 3936 C C . ASP A 1 560 ? -28.841 50.890 40.487 1.00 83.12 560 ASP A C 1
ATOM 3938 O O . ASP A 1 560 ? -28.190 50.338 41.376 1.00 83.12 560 ASP A O 1
ATOM 3942 N N . ASN A 1 561 ? -28.523 50.733 39.193 1.00 84.25 561 ASN A N 1
ATOM 3943 C CA . ASN A 1 561 ? -27.263 50.095 38.785 1.00 84.25 561 ASN A CA 1
ATOM 3944 C C . ASN A 1 561 ? -26.061 50.906 39.312 1.00 84.25 561 ASN A C 1
ATOM 3946 O O . ASN A 1 561 ? -25.836 52.065 38.938 1.00 84.25 561 ASN A O 1
ATOM 3950 N N . ALA A 1 562 ? -25.256 50.270 40.156 1.00 85.62 562 ALA A N 1
ATOM 3951 C CA . ALA A 1 562 ? -24.054 50.801 40.778 1.00 85.62 562 ALA A CA 1
ATOM 3952 C C . ALA A 1 562 ? -22.920 49.759 40.766 1.00 85.62 562 ALA A C 1
ATOM 3954 O O . ALA A 1 562 ? -23.137 48.582 40.515 1.00 85.62 562 ALA A O 1
ATOM 3955 N N . LEU A 1 563 ? -21.706 50.187 41.129 1.00 84.81 563 LEU A N 1
ATOM 3956 C CA . LEU A 1 563 ? -20.460 49.389 41.177 1.00 84.81 563 LEU A CA 1
ATOM 3957 C C . LEU A 1 563 ? -20.531 48.074 42.000 1.00 84.81 563 LEU A C 1
ATOM 3959 O O . LEU A 1 563 ? -19.574 47.306 42.010 1.00 84.81 563 LEU A O 1
ATOM 3963 N N . ASN A 1 564 ? -21.610 47.844 42.747 1.00 84.12 564 ASN A N 1
ATOM 3964 C CA . ASN A 1 564 ? -21.827 46.652 43.566 1.00 84.12 564 ASN A CA 1
ATOM 3965 C C . ASN A 1 564 ? -23.326 46.323 43.744 1.00 84.12 564 ASN A C 1
ATOM 3967 O O . ASN A 1 564 ? -23.704 45.787 44.786 1.00 84.12 564 ASN A O 1
ATOM 3971 N N . CYS A 1 565 ? -24.180 46.772 42.820 1.00 86.12 565 CYS A N 1
ATOM 3972 C CA . CYS A 1 565 ? -25.629 46.621 42.931 1.00 86.12 565 CYS A CA 1
ATOM 3973 C C . CYS A 1 565 ? -26.321 46.748 41.577 1.00 86.12 565 CYS A C 1
ATOM 3975 O O . CYS A 1 565 ? -25.980 47.663 40.826 1.00 86.12 565 CYS A O 1
ATOM 3977 N N . ASP A 1 566 ? -27.329 45.924 41.325 1.00 85.12 566 ASP A N 1
ATOM 3978 C CA . ASP A 1 566 ? -28.191 46.015 40.142 1.00 85.12 566 ASP A CA 1
ATOM 3979 C C . ASP A 1 566 ? -29.592 46.516 40.504 1.00 85.12 566 ASP A C 1
ATOM 3981 O O . ASP A 1 566 ? -29.955 46.657 41.675 1.00 85.12 566 ASP A O 1
ATOM 3985 N N . ASN A 1 567 ? -30.395 46.821 39.483 1.00 82.75 567 ASN A N 1
ATOM 3986 C CA . ASN A 1 567 ? -31.706 47.457 39.657 1.00 82.75 567 ASN A CA 1
ATOM 3987 C C . ASN A 1 567 ? -32.784 46.562 40.311 1.00 82.75 567 ASN A C 1
ATOM 3989 O O . ASN A 1 567 ? -33.856 47.065 40.657 1.00 82.75 567 ASN A O 1
ATOM 3993 N N . ASP A 1 568 ? -32.501 45.276 40.529 1.00 84.06 568 ASP A N 1
ATOM 3994 C CA . ASP A 1 568 ? -33.330 44.309 41.261 1.00 84.06 568 ASP A CA 1
ATOM 3995 C C . ASP A 1 568 ? -32.674 43.771 42.557 1.00 84.06 568 ASP A C 1
ATOM 3997 O O . ASP A 1 568 ? -33.193 42.836 43.168 1.00 84.06 568 ASP A O 1
ATOM 4001 N N . CYS A 1 569 ? -31.607 44.430 43.031 1.00 82.88 569 CYS A N 1
ATOM 4002 C CA . CYS A 1 569 ? -30.898 44.179 44.295 1.00 82.88 569 CYS A CA 1
ATOM 4003 C C . CYS A 1 569 ? -29.922 42.970 44.354 1.00 82.88 569 CYS A C 1
ATOM 4005 O O . CYS A 1 569 ? -29.544 42.546 45.458 1.00 82.88 569 CYS A O 1
ATOM 4007 N N . THR A 1 570 ? -29.458 42.443 43.214 1.00 86.19 570 THR A N 1
ATOM 4008 C CA . THR A 1 570 ? -28.366 41.443 43.133 1.00 86.19 570 THR A CA 1
ATOM 4009 C C . THR A 1 570 ? -26.957 42.044 43.304 1.00 86.19 570 THR A C 1
ATOM 4011 O O . THR A 1 570 ? -26.782 43.262 43.384 1.00 86.19 570 THR A O 1
ATOM 4014 N N . GLU A 1 571 ? -25.934 41.182 43.424 1.00 85.25 571 GLU A N 1
ATOM 4015 C CA . GLU A 1 571 ? -24.550 41.586 43.121 1.00 85.25 571 GLU A CA 1
ATOM 4016 C C . GLU A 1 571 ? -24.339 41.465 41.599 1.00 85.25 571 GLU A C 1
ATOM 4018 O O . GLU A 1 571 ? -24.769 40.441 41.069 1.00 85.25 571 GLU A O 1
ATOM 4023 N N . PRO A 1 572 ? -23.646 42.409 40.930 1.00 85.12 572 PRO A N 1
ATOM 4024 C CA . PRO A 1 572 ? -23.450 42.355 39.481 1.00 85.12 572 PRO A CA 1
ATOM 4025 C C . PRO A 1 572 ? -22.625 41.136 39.070 1.00 85.12 572 PRO A C 1
ATOM 4027 O O . PRO A 1 572 ? -21.507 40.954 39.572 1.00 85.12 572 PRO A O 1
ATOM 4030 N N . VAL A 1 573 ? -23.168 40.311 38.171 1.00 86.56 573 VAL A N 1
ATOM 4031 C CA . VAL A 1 573 ? -22.511 39.113 37.644 1.00 86.56 573 VAL A CA 1
ATOM 4032 C C . VAL A 1 573 ? -22.696 39.035 36.132 1.00 86.56 573 VAL A C 1
ATOM 4034 O O . VAL A 1 573 ? -23.782 38.774 35.636 1.00 86.56 573 VAL A O 1
ATOM 4037 N N . CYS A 1 574 ? -21.595 39.159 35.395 1.00 86.06 574 CYS A N 1
ATOM 4038 C CA . CYS A 1 574 ? -21.530 38.831 33.972 1.00 86.06 574 CYS A CA 1
ATOM 4039 C C . CYS A 1 574 ? -22.202 37.478 33.640 1.00 86.06 574 CYS A C 1
ATOM 4041 O O . CYS A 1 574 ? -21.671 36.431 34.016 1.00 86.06 574 CYS A O 1
ATOM 4043 N N . GLY A 1 575 ? -23.341 37.508 32.936 1.00 83.50 575 GLY A N 1
ATOM 4044 C CA . GLY A 1 575 ? -24.216 36.356 32.684 1.00 83.50 575 GLY A CA 1
ATOM 4045 C C . GLY A 1 575 ? -25.596 36.437 33.355 1.00 83.50 575 GLY A C 1
ATOM 4046 O O . GLY A 1 575 ? -26.467 35.625 33.054 1.00 83.50 575 GLY A O 1
ATOM 4047 N N . ASP A 1 576 ? -25.849 37.399 34.249 1.00 85.25 576 ASP A N 1
ATOM 4048 C CA . ASP A 1 576 ? -27.149 37.554 34.924 1.00 85.25 576 ASP A CA 1
ATOM 4049 C C . ASP A 1 576 ? -28.235 38.236 34.061 1.00 85.25 576 ASP A C 1
ATOM 4051 O O . ASP A 1 576 ? -29.417 38.204 34.418 1.00 85.25 576 ASP A O 1
ATOM 4055 N N . ASN A 1 577 ? -27.868 38.718 32.864 1.00 83.19 577 ASN A N 1
ATOM 4056 C CA . ASN A 1 577 ? -28.688 39.451 31.888 1.00 83.19 577 ASN A CA 1
ATOM 4057 C C . ASN A 1 577 ? -29.001 40.931 32.251 1.00 83.19 577 ASN A C 1
ATOM 4059 O O . ASN A 1 577 ? -29.916 41.515 31.648 1.00 83.19 577 ASN A O 1
ATOM 4063 N N . LEU A 1 578 ? -28.279 41.575 33.183 1.00 85.12 578 LEU A N 1
ATOM 4064 C CA . LEU A 1 578 ? -28.535 42.954 33.653 1.00 85.12 578 LEU A CA 1
ATOM 4065 C C . LEU A 1 578 ? -27.437 44.007 33.367 1.00 85.12 578 LEU A C 1
ATOM 4067 O O . LEU A 1 578 ? -27.632 45.177 33.722 1.00 85.12 578 LEU A O 1
ATOM 4071 N N . ALA A 1 579 ? -26.364 43.669 32.641 1.00 85.31 579 ALA A N 1
ATOM 4072 C CA . ALA A 1 579 ? -25.461 44.589 31.915 1.00 85.31 579 ALA A CA 1
ATOM 4073 C C . ALA A 1 579 ? -25.062 45.880 32.673 1.00 85.31 579 ALA A C 1
ATOM 4075 O O . ALA A 1 579 ? -25.375 47.013 32.269 1.00 85.31 579 ALA A O 1
ATOM 4076 N N . ASN A 1 580 ? -24.352 45.723 33.790 1.00 86.19 580 ASN A N 1
ATOM 4077 C CA . ASN A 1 580 ? -23.990 46.816 34.683 1.00 86.19 580 ASN A CA 1
ATOM 4078 C C . ASN A 1 580 ? -22.666 47.521 34.322 1.00 86.19 580 ASN A C 1
ATOM 4080 O O . ASN A 1 580 ? -21.632 47.384 34.978 1.00 86.19 580 ASN A O 1
ATOM 4084 N N . GLY A 1 581 ? -22.735 48.455 33.370 1.00 82.44 581 GLY A N 1
ATOM 4085 C CA . GLY A 1 581 ? -21.595 49.302 32.975 1.00 82.44 581 GLY A CA 1
ATOM 4086 C C . GLY A 1 581 ? -21.043 50.259 34.056 1.00 82.44 581 GLY A C 1
ATOM 4087 O O . GLY A 1 581 ? -20.196 51.104 33.744 1.00 82.44 581 GLY A O 1
ATOM 4088 N N . ALA A 1 582 ? -21.524 50.190 35.306 1.00 82.94 582 ALA A N 1
ATOM 4089 C CA . ALA A 1 582 ? -20.902 50.822 36.473 1.00 82.94 582 ALA A CA 1
ATOM 4090 C C . ALA A 1 582 ? -20.040 49.848 37.304 1.00 82.94 582 ALA A C 1
ATOM 4092 O O . ALA A 1 582 ? -19.152 50.323 38.022 1.00 82.94 582 ALA A O 1
ATOM 4093 N N . ALA A 1 583 ? -20.280 48.538 37.202 1.00 82.75 583 ALA A N 1
ATOM 4094 C CA . ALA A 1 583 ? -19.466 47.469 37.774 1.00 82.75 583 ALA A CA 1
ATOM 4095 C C . ALA A 1 583 ? -18.366 47.026 36.793 1.00 82.75 583 ALA A C 1
ATOM 4097 O O . ALA A 1 583 ? -17.180 47.133 37.124 1.00 82.75 583 ALA A O 1
ATOM 4098 N N . GLY A 1 584 ? -18.738 46.672 35.561 1.00 80.19 584 GLY A N 1
ATOM 4099 C CA . GLY A 1 584 ? -17.787 46.381 34.484 1.00 80.19 584 GLY A CA 1
ATOM 4100 C C . GLY A 1 584 ? -18.405 45.819 33.205 1.00 80.19 584 GLY A C 1
ATOM 4101 O O . GLY A 1 584 ? -17.796 45.964 32.148 1.00 80.19 584 GLY A O 1
ATOM 4102 N N . GLU A 1 585 ? -19.601 45.243 33.286 1.00 86.94 585 GLU A N 1
ATOM 4103 C CA . GLU A 1 585 ? -20.293 44.581 32.183 1.00 86.94 585 GLU A CA 1
ATOM 4104 C C . GLU A 1 585 ? -20.791 45.616 31.155 1.00 86.94 585 GLU A C 1
ATOM 4106 O O . GLU A 1 585 ? -21.661 46.445 31.440 1.00 86.94 585 GLU A O 1
ATOM 4111 N N . PHE A 1 586 ? -20.236 45.603 29.939 1.00 84.88 586 PHE A N 1
ATOM 4112 C CA . PHE A 1 586 ? -20.673 46.494 28.848 1.00 84.88 586 PHE A CA 1
ATOM 4113 C C . PHE A 1 586 ? -21.743 45.863 27.948 1.00 84.88 586 PHE A C 1
ATOM 4115 O O . PHE A 1 586 ? -22.454 46.572 27.229 1.00 84.88 586 PHE A O 1
ATOM 4122 N N . CYS A 1 587 ? -21.854 44.546 28.026 1.00 85.12 587 CYS A N 1
ATOM 4123 C CA . CYS A 1 587 ? -22.870 43.682 27.457 1.00 85.12 587 CYS A CA 1
ATOM 4124 C C . CYS A 1 587 ? -23.122 42.549 28.459 1.00 85.12 587 CYS A C 1
ATOM 4126 O O . CYS A 1 587 ? -22.367 42.399 29.416 1.00 85.12 587 CYS A O 1
ATOM 4128 N N . ASP A 1 588 ? -24.197 41.798 28.253 1.00 84.81 588 ASP A N 1
ATOM 4129 C CA . ASP A 1 588 ? -24.597 40.697 29.123 1.00 84.81 588 ASP A CA 1
ATOM 4130 C C . ASP A 1 588 ? -25.610 39.854 28.345 1.00 84.81 588 ASP A C 1
ATOM 4132 O O . ASP A 1 588 ? -26.691 40.348 28.000 1.00 84.81 588 ASP A O 1
ATOM 4136 N N . VAL A 1 589 ? -25.206 38.658 27.923 1.00 86.25 589 VAL A N 1
ATOM 4137 C CA . VAL A 1 589 ? -26.004 37.770 27.070 1.00 86.25 589 VAL A CA 1
ATOM 4138 C C . VAL A 1 589 ? -25.773 36.344 27.541 1.00 86.25 589 VAL A C 1
ATOM 4140 O O . VAL A 1 589 ? -24.660 35.854 27.433 1.00 86.25 589 VAL A O 1
ATOM 4143 N N . ASP A 1 590 ? -26.826 35.700 28.028 1.00 85.88 590 ASP A N 1
ATOM 4144 C CA . ASP A 1 590 ? -26.864 34.289 28.420 1.00 85.88 590 ASP A CA 1
ATOM 4145 C C . ASP A 1 590 ? -28.044 33.656 27.654 1.00 85.88 590 ASP A C 1
ATOM 4147 O O . ASP A 1 590 ? -29.201 33.715 28.082 1.00 85.88 590 ASP A O 1
ATOM 4151 N N . ASP A 1 591 ? -27.776 33.181 26.430 1.00 84.38 591 ASP A N 1
ATOM 4152 C CA . ASP A 1 591 ? -28.777 32.583 25.525 1.00 84.38 591 ASP A CA 1
ATOM 4153 C C . ASP A 1 591 ? -29.043 31.099 25.894 1.00 84.38 591 ASP A C 1
ATOM 4155 O O . ASP A 1 591 ? -30.080 30.533 25.518 1.00 84.38 591 ASP A O 1
ATOM 4159 N N . ASP A 1 592 ? -28.113 30.474 26.625 1.00 80.81 592 ASP A N 1
ATOM 4160 C CA . ASP A 1 592 ? -28.091 29.072 27.070 1.00 80.81 592 ASP A CA 1
ATOM 4161 C C . ASP A 1 592 ? -28.734 28.867 28.468 1.00 80.81 592 ASP A C 1
ATOM 4163 O O . ASP A 1 592 ? -29.540 27.938 28.647 1.00 80.81 592 ASP A O 1
ATOM 4167 N N . GLY A 1 593 ? -28.505 29.790 29.407 1.00 81.12 593 GLY A N 1
ATOM 4168 C CA . GLY A 1 593 ? -29.107 29.837 30.741 1.00 81.12 593 GLY A CA 1
ATOM 4169 C C . GLY A 1 593 ? -28.222 29.335 31.890 1.00 81.12 593 GLY A C 1
ATOM 4170 O O . GLY A 1 593 ? -28.782 28.932 32.921 1.00 81.12 593 GLY A O 1
ATOM 4171 N N . ASP A 1 594 ? -26.892 29.283 31.735 1.00 81.94 594 ASP A N 1
ATOM 4172 C CA . ASP A 1 594 ? -25.963 28.796 32.773 1.00 81.94 594 ASP A CA 1
ATOM 4173 C C . ASP A 1 594 ? -25.487 29.870 33.770 1.00 81.94 594 ASP A C 1
ATOM 4175 O O . ASP A 1 594 ? -24.989 29.520 34.849 1.00 81.94 594 ASP A O 1
ATOM 4179 N N . GLY A 1 595 ? -25.735 31.152 33.474 1.00 77.38 595 GLY A N 1
ATOM 4180 C CA . GLY A 1 595 ? -25.392 32.290 34.331 1.00 77.38 595 GLY A CA 1
ATOM 4181 C C . GLY A 1 595 ? -23.963 32.821 34.171 1.00 77.38 595 GLY A C 1
ATOM 4182 O O . GLY A 1 595 ? -23.485 33.530 35.058 1.00 77.38 595 GLY A O 1
ATOM 4183 N N . ASN A 1 596 ? -23.280 32.487 33.074 1.00 82.06 596 ASN A N 1
ATOM 4184 C CA . ASN A 1 596 ? -22.113 33.205 32.553 1.00 82.06 596 ASN A CA 1
ATOM 4185 C C . ASN A 1 596 ? -22.495 33.859 31.210 1.00 82.06 596 ASN A C 1
ATOM 4187 O O . ASN A 1 596 ? -23.486 33.474 30.595 1.00 82.06 596 ASN A O 1
ATOM 4191 N N . ALA A 1 597 ? -21.720 34.831 30.721 1.00 84.75 597 ALA A N 1
ATOM 4192 C CA . ALA A 1 597 ? -21.972 35.369 29.384 1.00 84.75 597 ALA A CA 1
ATOM 4193 C C . ALA A 1 597 ? -21.526 34.403 28.271 1.00 84.75 597 ALA A C 1
ATOM 4195 O O . ALA A 1 597 ? -20.403 33.888 28.274 1.00 84.75 597 ALA A O 1
ATOM 4196 N N . ASP A 1 598 ? -22.396 34.227 27.282 1.00 83.38 598 ASP A N 1
ATOM 4197 C CA . ASP A 1 598 ? -22.111 33.577 26.011 1.00 83.38 598 ASP A CA 1
ATOM 4198 C C . ASP A 1 598 ? -21.121 34.399 25.173 1.00 83.38 598 ASP A C 1
ATOM 4200 O O . ASP A 1 598 ? -21.188 35.626 25.094 1.00 83.38 598 ASP A O 1
ATOM 4204 N N . ASN A 1 599 ? -20.236 33.697 24.466 1.00 82.44 599 ASN A N 1
ATOM 4205 C CA . ASN A 1 599 ? -19.314 34.279 23.494 1.00 82.44 599 ASN A CA 1
ATOM 4206 C C . ASN A 1 599 ? -20.000 34.365 22.114 1.00 82.44 599 ASN A C 1
ATOM 4208 O O . ASN A 1 599 ? -20.096 33.376 21.382 1.00 82.44 599 ASN A O 1
ATOM 4212 N N . VAL A 1 600 ? -20.535 35.545 21.787 1.00 83.81 600 VAL A N 1
ATOM 4213 C CA . VAL A 1 600 ? -21.374 35.817 20.605 1.00 83.81 600 VAL A CA 1
ATOM 4214 C C . VAL A 1 600 ? -21.073 37.193 20.000 1.00 83.81 600 VAL A C 1
ATOM 4216 O O . VAL A 1 600 ? -20.535 38.073 20.657 1.00 83.81 600 VAL A O 1
ATOM 4219 N N . ALA A 1 601 ? -21.510 37.470 18.765 1.00 77.75 601 ALA A N 1
ATOM 4220 C CA . ALA A 1 601 ? -21.233 38.734 18.045 1.00 77.75 601 ALA A CA 1
ATOM 4221 C C . ALA A 1 601 ? -21.753 40.050 18.692 1.00 77.75 601 ALA A C 1
ATOM 4223 O O . ALA A 1 601 ? -21.744 41.105 18.050 1.00 77.75 601 ALA A O 1
ATOM 4224 N N . ALA A 1 602 ? -22.273 39.999 19.918 1.00 77.62 602 ALA A N 1
ATOM 4225 C CA . ALA A 1 602 ? -22.710 41.145 20.710 1.00 77.62 602 ALA A CA 1
ATOM 4226 C C . ALA A 1 602 ? -22.084 41.204 22.119 1.00 77.62 602 ALA A C 1
ATOM 4228 O O . ALA A 1 602 ? -22.273 42.225 22.783 1.00 77.62 602 ALA A O 1
ATOM 4229 N N . CYS A 1 603 ? -21.397 40.148 22.572 1.00 84.88 603 CYS A N 1
ATOM 4230 C CA . CYS A 1 603 ? -20.791 40.055 23.897 1.00 84.88 603 CYS A CA 1
ATOM 4231 C C . CYS A 1 603 ? -19.750 38.935 23.970 1.00 84.88 603 CYS A C 1
ATOM 4233 O O . CYS A 1 603 ? -19.947 37.885 23.363 1.00 84.88 603 CYS A O 1
ATOM 4235 N N . ASP A 1 604 ? -18.689 39.144 24.740 1.00 85.12 604 ASP A N 1
ATOM 4236 C CA . ASP A 1 604 ? -17.696 38.112 25.037 1.00 85.12 604 ASP A CA 1
ATOM 4237 C C . ASP A 1 604 ? -17.941 37.513 26.424 1.00 85.12 604 ASP A C 1
ATOM 4239 O O . ASP A 1 604 ? -18.580 38.126 27.282 1.00 85.12 604 ASP A O 1
ATOM 4243 N N . SER A 1 605 ? -17.379 36.333 26.688 1.00 83.38 605 SER A N 1
ATOM 4244 C CA . SER A 1 605 ? -17.606 35.591 27.938 1.00 83.38 605 SER A CA 1
ATOM 4245 C C . SER A 1 605 ? -16.987 36.217 29.204 1.00 83.38 605 SER A C 1
ATOM 4247 O O . SER A 1 605 ? -16.988 35.593 30.263 1.00 83.38 605 SER A O 1
ATOM 4249 N N . ASP A 1 606 ? -16.419 37.424 29.113 1.00 84.75 606 ASP A N 1
ATOM 4250 C CA . ASP A 1 606 ? -16.013 38.260 30.255 1.00 84.75 606 ASP A CA 1
ATOM 4251 C C . ASP A 1 606 ? -16.800 39.588 30.355 1.00 84.75 606 ASP A C 1
ATOM 4253 O O . ASP A 1 606 ? -16.458 40.463 31.155 1.00 84.75 606 ASP A O 1
ATOM 4257 N N . CYS A 1 607 ? -17.864 39.732 29.556 1.00 84.31 607 CYS A N 1
ATOM 4258 C CA . CYS A 1 607 ? -18.718 40.915 29.419 1.00 84.31 607 CYS A CA 1
ATOM 4259 C C . CYS A 1 607 ? -18.010 42.194 28.937 1.00 84.31 607 CYS A C 1
ATOM 4261 O O . CYS A 1 607 ? -18.535 43.311 29.092 1.00 84.31 607 CYS A O 1
ATOM 4263 N N . THR A 1 608 ? -16.842 42.048 28.305 1.00 85.62 608 THR A N 1
ATOM 4264 C CA . THR A 1 608 ? -16.300 43.061 27.394 1.00 85.62 608 THR A CA 1
ATOM 4265 C C . THR A 1 608 ? -16.910 42.922 25.989 1.00 85.62 608 THR A C 1
ATOM 4267 O O . THR A 1 608 ? -17.911 42.230 25.811 1.00 85.62 608 THR A O 1
ATOM 4270 N N . ALA A 1 609 ? -16.445 43.727 25.030 1.00 80.50 609 ALA A N 1
ATOM 4271 C CA . ALA A 1 609 ? -17.085 43.863 23.721 1.00 80.50 609 ALA A CA 1
ATOM 4272 C C . ALA A 1 609 ? -16.087 43.519 22.600 1.00 80.50 609 ALA A C 1
ATOM 4274 O O . ALA A 1 609 ? -15.019 44.145 22.610 1.00 80.50 609 ALA A O 1
ATOM 4275 N N . PRO A 1 610 ? -16.457 42.677 21.606 1.00 79.06 610 PRO A N 1
ATOM 4276 C CA . PRO A 1 610 ? -15.481 41.902 20.828 1.00 79.06 610 PRO A CA 1
ATOM 4277 C C . PRO A 1 610 ? -14.428 42.770 20.137 1.00 79.06 610 PRO A C 1
ATOM 4279 O O . PRO A 1 610 ? -14.796 43.699 19.397 1.00 79.06 610 PRO A O 1
ATOM 4282 N N . ALA A 1 611 ? -13.138 42.514 20.394 1.00 76.06 611 ALA A N 1
ATOM 4283 C CA . ALA A 1 611 ? -12.054 43.358 19.898 1.00 76.06 611 ALA A CA 1
ATOM 4284 C C . ALA A 1 611 ? -10.671 42.672 19.790 1.00 76.06 611 ALA A C 1
ATOM 4286 O O . ALA A 1 611 ? -9.847 42.766 20.699 1.00 76.06 611 ALA A O 1
ATOM 4287 N N . CYS A 1 612 ? -10.367 42.187 18.584 1.00 73.81 612 CYS A N 1
ATOM 4288 C CA . CYS A 1 612 ? -9.099 41.672 18.053 1.00 73.81 612 CYS A CA 1
ATOM 4289 C C . CYS A 1 612 ? -7.876 41.948 18.935 1.00 73.81 612 CYS A C 1
ATOM 4291 O O . CYS A 1 612 ? -7.462 43.106 19.127 1.00 73.81 612 CYS A O 1
ATOM 4293 N N . ASN A 1 613 ? -7.227 40.862 19.366 1.00 69.94 613 ASN A N 1
ATOM 4294 C CA . ASN A 1 613 ? -6.138 40.790 20.339 1.00 69.94 613 ASN A CA 1
ATOM 4295 C C . ASN A 1 613 ? -6.558 41.063 21.808 1.00 69.94 613 ASN A C 1
ATOM 4297 O O . ASN A 1 613 ? -5.727 41.54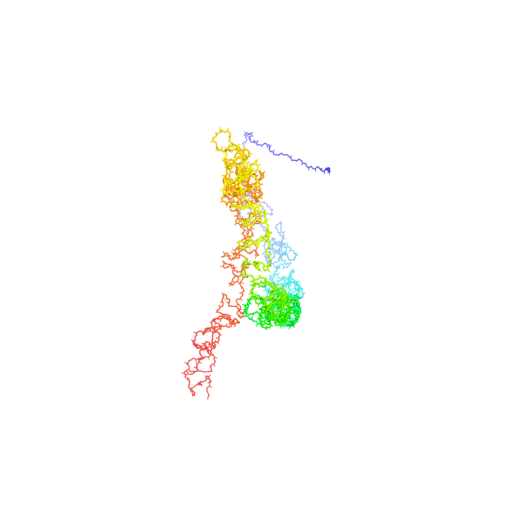1 22.595 1.00 69.94 613 ASN A O 1
ATOM 4301 N N . ASP A 1 614 ? -7.811 40.786 22.199 1.00 75.62 614 ASP A N 1
ATOM 4302 C CA . ASP A 1 614 ? -8.264 40.836 23.604 1.00 75.62 614 ASP A CA 1
ATOM 4303 C C . ASP A 1 614 ? -8.027 39.516 24.373 1.00 75.62 614 ASP A C 1
ATOM 4305 O O . ASP A 1 614 ? -7.691 39.555 25.565 1.00 75.62 614 ASP A O 1
ATOM 4309 N N . GLY A 1 615 ? -8.056 38.372 23.685 1.00 73.69 615 GLY A N 1
ATOM 4310 C CA . GLY A 1 615 ? -7.844 37.027 24.213 1.00 73.69 615 GLY A CA 1
ATOM 4311 C C . GLY A 1 615 ? -9.069 36.101 24.150 1.00 73.69 615 GLY A C 1
ATOM 4312 O O . GLY A 1 615 ? -8.966 34.979 24.662 1.00 73.69 615 GLY A O 1
ATOM 4313 N N . ILE A 1 616 ? -10.204 36.530 23.583 1.00 75.62 616 ILE A N 1
ATOM 4314 C CA . ILE A 1 616 ? -11.468 35.778 23.532 1.00 75.62 616 ILE A CA 1
ATOM 4315 C C . ILE A 1 616 ? -11.931 35.601 22.075 1.00 75.62 616 ILE A C 1
ATOM 4317 O O . ILE A 1 616 ? -12.680 36.394 21.517 1.00 75.62 616 ILE A O 1
ATOM 4321 N N . PHE A 1 617 ? -11.530 34.489 21.452 1.00 76.06 617 PHE A N 1
ATOM 4322 C CA . PHE A 1 617 ? -11.910 34.180 20.069 1.00 76.06 617 PHE A CA 1
ATOM 4323 C C . PHE A 1 617 ? -13.437 34.056 19.876 1.00 76.06 617 PHE A C 1
ATOM 4325 O O . PHE A 1 617 ? -14.059 33.133 20.408 1.00 76.06 617 PHE A O 1
ATOM 4332 N N . ASN A 1 618 ? -14.014 34.937 19.054 1.00 72.50 618 ASN A N 1
ATOM 4333 C CA . ASN A 1 618 ? -15.452 35.070 18.808 1.00 72.50 618 ASN A CA 1
ATOM 4334 C C . ASN A 1 618 ? -15.770 34.889 17.307 1.00 72.50 618 ASN A C 1
ATOM 4336 O O . ASN A 1 618 ? -15.816 35.869 16.566 1.00 72.50 618 ASN A O 1
ATOM 4340 N N . GLU A 1 619 ? -16.010 33.648 16.843 1.00 67.31 619 GLU A N 1
ATOM 4341 C CA . GLU A 1 619 ? -16.177 33.287 15.406 1.00 67.31 619 GLU A CA 1
ATOM 4342 C C . GLU A 1 619 ? -17.223 34.146 14.657 1.00 67.31 619 GLU A C 1
ATOM 4344 O O . GLU A 1 619 ? -17.173 34.313 13.435 1.00 67.31 619 GLU A O 1
ATOM 4349 N N . ALA A 1 620 ? -18.201 34.700 15.379 1.00 64.06 620 ALA A N 1
ATOM 4350 C CA . ALA A 1 620 ? -19.274 35.504 14.808 1.00 64.06 620 ALA A CA 1
ATOM 4351 C C . ALA A 1 620 ? -18.915 36.999 14.636 1.00 64.06 620 ALA A C 1
ATOM 4353 O O . ALA A 1 620 ? -19.651 37.722 13.953 1.00 64.06 620 ALA A O 1
ATOM 4354 N N . ALA A 1 621 ? -17.801 37.453 15.219 1.00 65.81 621 ALA A N 1
ATOM 4355 C CA . ALA A 1 621 ? -17.238 38.793 15.064 1.00 65.81 621 ALA A CA 1
ATOM 4356 C C . ALA A 1 621 ? -15.878 38.784 14.336 1.00 65.81 621 ALA A C 1
ATOM 4358 O O . ALA A 1 621 ? -15.644 39.643 13.482 1.00 65.81 621 ALA A O 1
ATOM 4359 N N . GLU A 1 622 ? -15.013 37.812 14.638 1.00 70.00 622 GLU A N 1
ATOM 4360 C CA . GLU A 1 622 ? -13.589 37.777 14.274 1.00 70.00 622 GLU A CA 1
ATOM 4361 C C . GLU A 1 622 ? -13.168 36.348 13.885 1.00 70.00 622 GLU A C 1
ATOM 4363 O O . GLU A 1 622 ? -13.767 35.384 14.358 1.00 70.00 622 GLU A O 1
ATOM 4368 N N . PHE A 1 623 ? -12.179 36.170 12.995 1.00 72.25 623 PHE A N 1
ATOM 4369 C CA . PHE A 1 623 ? -11.835 34.820 12.503 1.00 72.25 623 PHE A CA 1
ATOM 4370 C C . PHE A 1 623 ? -10.655 34.164 13.234 1.00 72.25 623 PHE A C 1
ATOM 4372 O O . PHE A 1 623 ? -10.525 32.941 13.222 1.00 72.25 623 PHE A O 1
ATOM 4379 N N . CYS A 1 624 ? -9.801 34.948 13.880 1.00 70.56 624 CYS A N 1
ATOM 4380 C CA . CYS A 1 624 ? -8.604 34.461 14.550 1.00 70.56 624 CYS A CA 1
ATOM 4381 C C . CYS A 1 624 ? -8.092 35.501 15.550 1.00 70.56 624 CYS A C 1
ATOM 4383 O O . CYS A 1 624 ? -8.520 36.652 15.526 1.00 70.56 624 CYS A O 1
ATOM 4385 N N . GLU A 1 625 ? -7.163 35.086 16.407 1.00 72.44 625 GLU A N 1
ATOM 4386 C CA . GLU A 1 625 ? -6.533 35.931 17.422 1.00 72.44 625 GLU A CA 1
ATOM 4387 C C . GLU A 1 625 ? -5.031 36.041 17.155 1.00 72.44 625 GLU A C 1
ATOM 4389 O O . GLU A 1 625 ? -4.333 35.025 17.099 1.00 72.44 625 GLU A O 1
ATOM 4394 N N . SER A 1 626 ? -4.529 37.269 17.002 1.00 68.88 626 SER A N 1
ATOM 4395 C CA . SER A 1 626 ? -3.099 37.552 16.807 1.00 68.88 626 SER A CA 1
ATOM 4396 C C . SER A 1 626 ? -2.484 38.193 18.066 1.00 68.88 626 SER A C 1
ATOM 4398 O O . SER A 1 626 ? -3.176 38.470 19.044 1.00 68.88 626 SER A O 1
ATOM 4400 N N . ASP A 1 627 ? -1.171 38.455 18.076 1.00 62.84 627 ASP A N 1
ATOM 4401 C CA . ASP A 1 627 ? -0.537 39.329 19.086 1.00 62.84 627 ASP A CA 1
ATOM 4402 C C . ASP A 1 627 ? -0.273 40.759 18.559 1.00 62.84 627 ASP A C 1
ATOM 4404 O O . ASP A 1 627 ? 0.536 41.519 19.105 1.00 62.84 627 ASP A O 1
ATOM 4408 N N . GLY A 1 628 ? -0.969 41.129 17.481 1.00 61.66 628 GLY A N 1
ATOM 4409 C CA . GLY A 1 628 ? -0.689 42.286 16.637 1.00 61.66 628 GLY A CA 1
ATOM 4410 C C . GLY A 1 628 ? 0.408 42.028 15.597 1.00 61.66 628 GLY A C 1
ATOM 4411 O O . GLY A 1 628 ? 1.000 42.994 15.099 1.00 61.66 628 GLY A O 1
ATOM 4412 N N . THR A 1 629 ? 0.719 40.760 15.295 1.00 61.94 629 THR A N 1
ATOM 4413 C CA . THR A 1 629 ? 1.659 40.354 14.240 1.00 61.94 629 THR A CA 1
ATOM 4414 C C . THR A 1 629 ? 1.121 39.201 13.388 1.00 61.94 629 THR A C 1
ATOM 4416 O O . THR A 1 629 ? 0.351 38.370 13.861 1.00 61.94 629 THR A O 1
ATOM 4419 N N . GLU A 1 630 ? 1.533 39.189 12.118 1.00 61.69 630 GLU A N 1
ATOM 4420 C CA . GLU A 1 630 ? 1.195 38.169 11.116 1.00 61.69 630 GLU A CA 1
ATOM 4421 C C . GLU A 1 630 ? 1.637 36.771 11.578 1.00 61.69 630 GLU A C 1
ATOM 4423 O O . GLU A 1 630 ? 2.767 36.597 12.047 1.00 61.69 630 GLU A O 1
ATOM 4428 N N . SER A 1 631 ? 0.780 35.769 11.391 1.00 64.44 631 SER A N 1
ATOM 4429 C CA . SER A 1 631 ? 1.025 34.386 11.807 1.00 64.44 631 SER A CA 1
ATOM 4430 C C . SER A 1 631 ? 0.458 33.376 10.810 1.00 64.44 631 SER A C 1
ATOM 4432 O O . SER A 1 631 ? -0.371 33.720 9.971 1.00 64.44 631 SER A O 1
ATOM 4434 N N . ASP A 1 632 ? 0.888 32.121 10.930 1.00 65.31 632 ASP A N 1
ATOM 4435 C CA . ASP A 1 632 ? 0.486 30.990 10.087 1.00 65.31 632 ASP A CA 1
ATOM 4436 C C . ASP A 1 632 ? -1.050 30.796 10.019 1.00 65.31 632 ASP A C 1
ATOM 4438 O O . ASP A 1 632 ? -1.546 30.253 9.038 1.00 65.31 632 ASP A O 1
ATOM 4442 N N . ASP A 1 633 ? -1.807 31.265 11.021 1.00 65.50 633 ASP A N 1
ATOM 4443 C CA . ASP A 1 633 ? -3.272 31.130 11.112 1.00 65.50 633 ASP A CA 1
ATOM 4444 C C . ASP A 1 633 ? -4.040 32.480 11.092 1.00 65.50 633 ASP A C 1
ATOM 4446 O O . ASP A 1 633 ? -5.274 32.468 11.101 1.00 65.50 633 ASP A O 1
ATOM 4450 N N . CYS A 1 634 ? -3.363 33.644 11.099 1.00 71.62 634 CYS A N 1
ATOM 4451 C CA . CYS A 1 634 ? -4.019 34.946 11.329 1.00 71.62 634 CYS A CA 1
ATOM 4452 C C . CYS A 1 634 ? -3.260 36.180 10.800 1.00 71.62 634 CYS A C 1
ATOM 4454 O O . CYS A 1 634 ? -2.055 36.316 11.041 1.00 71.62 634 CYS A O 1
ATOM 4456 N N . ASP A 1 635 ? -3.992 37.112 10.176 1.00 67.94 635 ASP A N 1
ATOM 4457 C CA . ASP A 1 635 ? -3.505 38.434 9.740 1.00 67.94 635 ASP A CA 1
ATOM 4458 C C . ASP A 1 635 ? -3.467 39.458 10.894 1.00 67.94 635 ASP A C 1
ATOM 4460 O O . ASP A 1 635 ? -4.233 39.364 11.855 1.00 67.94 635 ASP A O 1
ATOM 4464 N N . ALA A 1 636 ? -2.662 40.522 10.775 1.00 66.81 636 ALA A N 1
ATOM 4465 C CA . ALA A 1 636 ? -2.575 41.577 11.796 1.00 66.81 636 ALA A CA 1
ATOM 4466 C C . ALA A 1 636 ? -3.816 42.502 11.923 1.00 66.81 636 ALA A C 1
ATOM 4468 O O . ALA A 1 636 ? -3.788 43.445 12.724 1.00 66.81 636 ALA A O 1
ATOM 4469 N N . ASP A 1 637 ? -4.894 42.274 11.162 1.00 67.94 637 ASP A N 1
ATOM 4470 C CA . ASP A 1 637 ? -6.233 42.844 11.403 1.00 67.94 637 ASP A CA 1
ATOM 4471 C C . ASP A 1 637 ? -7.327 41.782 11.669 1.00 67.94 637 ASP A C 1
ATOM 4473 O O . ASP A 1 637 ? -8.519 42.067 11.540 1.00 67.94 637 ASP A O 1
ATOM 4477 N N . CYS A 1 638 ? -6.913 40.590 12.125 1.00 70.62 638 CYS A N 1
ATOM 4478 C CA . CYS A 1 638 ? -7.755 39.449 12.509 1.00 70.62 638 CYS A CA 1
ATOM 4479 C C . CYS A 1 638 ? -8.635 38.877 11.374 1.00 70.62 638 CYS A C 1
ATOM 4481 O O . CYS A 1 638 ? -9.681 38.258 11.622 1.00 70.62 638 CYS A O 1
ATOM 4483 N N . THR A 1 639 ? -8.207 39.046 10.114 1.00 73.31 639 THR A N 1
ATOM 4484 C CA . THR A 1 639 ? -8.722 38.270 8.976 1.00 73.31 639 THR A CA 1
ATOM 4485 C C . THR A 1 639 ? -7.899 37.004 8.712 1.00 73.31 639 THR A C 1
ATOM 4487 O O . THR A 1 639 ? -7.004 36.640 9.476 1.00 73.31 639 THR A O 1
ATOM 4490 N N . ARG A 1 640 ? -8.283 36.267 7.664 1.00 69.31 640 ARG A N 1
ATOM 4491 C CA . ARG A 1 640 ? -7.617 35.035 7.241 1.00 69.31 640 ARG A CA 1
ATOM 4492 C C . ARG A 1 640 ? -6.590 35.336 6.150 1.00 69.31 640 ARG A C 1
ATOM 4494 O O . ARG A 1 640 ? -7.030 35.858 5.122 1.00 69.31 640 ARG A O 1
ATOM 4501 N N . PRO A 1 641 ? -5.360 34.803 6.260 1.00 70.88 641 PRO A N 1
ATOM 4502 C CA . PRO A 1 641 ? -4.447 34.692 5.130 1.00 70.88 641 PRO A CA 1
ATOM 4503 C C . PRO A 1 641 ? -5.137 34.039 3.919 1.00 70.88 641 PRO A C 1
ATOM 4505 O O . PRO A 1 641 ? -5.632 32.906 4.014 1.00 70.88 641 PRO A O 1
ATOM 4508 N N . VAL A 1 642 ? -5.220 34.749 2.786 1.00 75.50 642 VAL A N 1
ATOM 4509 C CA . VAL A 1 642 ? -5.775 34.218 1.530 1.00 75.50 642 VAL A CA 1
ATOM 4510 C C . VAL A 1 642 ? -4.979 34.710 0.322 1.00 75.50 642 VAL A C 1
ATOM 4512 O O . VAL A 1 642 ? -5.232 35.789 -0.214 1.00 75.50 642 VAL A O 1
ATOM 4515 N N . CYS A 1 643 ? -4.126 33.823 -0.192 1.00 73.31 643 CYS A N 1
ATOM 4516 C CA . CYS A 1 643 ? -3.434 33.952 -1.469 1.00 73.31 643 CYS A CA 1
ATOM 4517 C C . CYS A 1 643 ? -4.257 34.686 -2.540 1.00 73.31 643 CYS A C 1
ATOM 4519 O O . CYS A 1 643 ? -5.280 34.197 -3.037 1.00 73.31 643 CYS A O 1
ATOM 4521 N N . GLY A 1 644 ? -3.777 35.868 -2.924 1.00 70.38 644 GLY A N 1
ATOM 4522 C CA . GLY A 1 644 ? -4.399 36.722 -3.921 1.00 70.38 644 GLY A CA 1
ATOM 4523 C C . GLY A 1 644 ? -5.173 37.929 -3.389 1.00 70.38 644 GLY A C 1
ATOM 4524 O O . GLY A 1 644 ? -5.791 38.624 -4.204 1.00 70.38 644 GLY A O 1
ATOM 4525 N N . ASP A 1 645 ? -5.161 38.207 -2.085 1.00 74.06 645 ASP A N 1
ATOM 4526 C CA . ASP A 1 645 ? -5.759 39.422 -1.515 1.00 74.06 645 ASP A CA 1
ATOM 4527 C C . ASP A 1 645 ? -4.897 40.696 -1.695 1.00 74.06 645 ASP A C 1
ATOM 4529 O O . ASP A 1 645 ? -5.448 41.805 -1.764 1.00 74.06 645 ASP A O 1
ATOM 4533 N N . GLY A 1 646 ? -3.578 40.553 -1.887 1.00 70.00 646 GLY A N 1
ATOM 4534 C CA . GLY A 1 646 ? -2.620 41.658 -2.020 1.00 70.00 646 GLY A CA 1
ATOM 4535 C C . GLY A 1 646 ? -1.668 41.883 -0.835 1.00 70.00 646 GLY A C 1
ATOM 4536 O O . GLY A 1 646 ? -0.901 42.856 -0.886 1.00 70.00 646 GLY A O 1
ATOM 4537 N N . ALA A 1 647 ? -1.718 41.051 0.208 1.00 70.62 647 ALA A N 1
ATOM 4538 C CA . ALA A 1 647 ? -0.722 40.958 1.278 1.00 70.62 647 ALA A CA 1
ATOM 4539 C C . ALA A 1 647 ? 0.499 40.111 0.838 1.00 70.62 647 ALA A C 1
ATOM 4541 O O . ALA A 1 647 ? 0.779 40.006 -0.355 1.00 70.62 647 ALA A O 1
ATOM 4542 N N . LEU A 1 648 ? 1.308 39.604 1.774 1.00 74.19 648 LEU A N 1
ATOM 4543 C CA . LEU A 1 648 ? 2.370 38.625 1.494 1.00 74.19 648 LEU A CA 1
ATOM 4544 C C . LEU A 1 648 ? 2.676 37.863 2.780 1.00 74.19 648 LEU A C 1
ATOM 4546 O O . LEU A 1 648 ? 3.460 38.327 3.616 1.00 74.19 648 LEU A O 1
ATOM 4550 N N . ASN A 1 649 ? 2.066 36.694 2.923 1.00 71.19 649 ASN A N 1
ATOM 4551 C CA . ASN A 1 649 ? 1.986 36.040 4.217 1.00 71.19 649 ASN A CA 1
ATOM 4552 C C . ASN A 1 649 ? 3.051 34.937 4.314 1.00 71.19 649 ASN A C 1
ATOM 4554 O O . ASN A 1 649 ? 2.747 33.744 4.317 1.00 71.19 649 ASN A O 1
ATOM 4558 N N . GLU A 1 650 ? 4.324 35.353 4.432 1.00 69.12 650 GLU A N 1
ATOM 4559 C CA . GLU A 1 650 ? 5.497 34.456 4.553 1.00 69.12 650 GLU A CA 1
ATOM 4560 C C . GLU A 1 650 ? 5.320 33.395 5.668 1.00 69.12 650 GLU A C 1
ATOM 4562 O O . GLU A 1 650 ? 5.867 32.298 5.569 1.00 69.12 650 GLU A O 1
ATOM 4567 N N . ALA A 1 651 ? 4.539 33.702 6.715 1.00 67.25 651 ALA A N 1
ATOM 4568 C CA . ALA A 1 651 ? 4.208 32.796 7.823 1.00 67.25 651 ALA A CA 1
ATOM 4569 C C . ALA A 1 651 ? 3.215 31.684 7.424 1.00 67.25 651 ALA A C 1
ATOM 4571 O O . ALA A 1 651 ? 3.457 30.514 7.703 1.00 67.25 651 ALA A O 1
ATOM 4572 N N . PHE A 1 652 ? 2.159 32.021 6.672 1.00 68.88 652 PHE A N 1
ATOM 4573 C CA . PHE A 1 652 ? 1.236 31.050 6.054 1.00 68.88 652 PHE A CA 1
ATOM 4574 C C . PHE A 1 652 ? 1.904 30.246 4.916 1.00 68.88 652 PHE A C 1
ATOM 4576 O O . PHE A 1 652 ? 1.324 29.325 4.341 1.00 68.88 652 PHE A O 1
ATOM 4583 N N . GLY A 1 653 ? 3.162 30.573 4.603 1.00 66.12 653 GLY A N 1
ATOM 4584 C CA . GLY A 1 653 ? 3.961 29.917 3.584 1.00 66.12 653 GLY A CA 1
ATOM 4585 C C . GLY A 1 653 ? 3.732 30.474 2.186 1.00 66.12 653 GLY A C 1
ATOM 4586 O O . GLY A 1 653 ? 3.980 29.744 1.233 1.00 66.12 653 GLY A O 1
ATOM 4587 N N . GLU A 1 654 ? 3.274 31.716 2.038 1.00 75.69 654 GLU A N 1
ATOM 4588 C CA . GLU A 1 654 ? 3.203 32.396 0.741 1.00 75.69 654 GLU A CA 1
ATOM 4589 C C . GLU A 1 654 ? 4.558 33.022 0.391 1.00 75.69 654 GLU A C 1
ATOM 4591 O O . GLU A 1 654 ? 5.063 33.888 1.106 1.00 75.69 654 GLU A O 1
ATOM 4596 N N . ASP A 1 655 ? 5.151 32.606 -0.730 1.00 76.00 655 ASP A N 1
ATOM 4597 C CA . ASP A 1 655 ? 6.435 33.143 -1.203 1.00 76.00 655 ASP A CA 1
ATOM 4598 C C . ASP A 1 655 ? 6.247 34.416 -2.056 1.00 76.00 655 ASP A C 1
ATOM 4600 O O . ASP A 1 655 ? 7.195 35.171 -2.300 1.00 76.00 655 ASP A O 1
ATOM 4604 N N . CYS A 1 656 ? 5.026 34.654 -2.546 1.00 74.56 656 CYS A N 1
ATOM 4605 C CA . CYS A 1 656 ? 4.637 35.827 -3.327 1.00 74.56 656 CYS A CA 1
ATOM 4606 C C . CYS A 1 656 ? 3.109 36.000 -3.379 1.00 74.56 656 CYS A C 1
ATOM 4608 O O . CYS A 1 656 ? 2.378 35.021 -3.401 1.00 74.56 656 CYS A O 1
ATOM 4610 N N . ASP A 1 657 ? 2.633 37.236 -3.545 1.00 74.94 657 ASP A N 1
ATOM 4611 C CA . ASP A 1 657 ? 1.254 37.535 -3.955 1.00 74.94 657 ASP A CA 1
ATOM 4612 C C . ASP A 1 657 ? 1.257 38.278 -5.303 1.00 74.94 657 ASP A C 1
ATOM 4614 O O . ASP A 1 657 ? 2.172 39.052 -5.620 1.00 74.94 657 ASP A O 1
ATOM 4618 N N . SER A 1 658 ? 0.224 38.050 -6.120 1.00 69.12 658 SER A N 1
ATOM 4619 C CA . SER A 1 658 ? -0.043 38.887 -7.299 1.00 69.12 658 SER A CA 1
ATOM 4620 C C . SER A 1 658 ? -1.532 39.175 -7.572 1.00 69.12 658 SER A C 1
ATOM 4622 O O . SER A 1 658 ? -1.931 39.403 -8.717 1.00 69.12 658 SER A O 1
ATOM 4624 N N . GLY A 1 659 ? -2.360 39.235 -6.524 1.00 67.94 659 GLY A N 1
ATOM 4625 C CA . GLY A 1 659 ? -3.767 39.646 -6.601 1.00 67.94 659 GLY A CA 1
ATOM 4626 C C . GLY A 1 659 ? -4.698 38.600 -7.224 1.00 67.94 659 GLY A C 1
ATOM 4627 O O . GLY A 1 659 ? -5.598 38.950 -7.994 1.00 67.94 659 GLY A O 1
ATOM 4628 N N . GLY A 1 660 ? -4.434 37.316 -6.962 1.00 62.94 660 GLY A N 1
ATOM 4629 C CA . GLY A 1 660 ? -5.277 36.185 -7.369 1.00 62.94 660 GLY A CA 1
ATOM 4630 C C . GLY A 1 660 ? -5.171 35.818 -8.851 1.00 62.94 660 GLY A C 1
ATOM 4631 O O . GLY A 1 660 ? -6.084 35.208 -9.410 1.00 62.94 660 GLY A O 1
ATOM 4632 N N . ALA A 1 661 ? -4.087 36.221 -9.522 1.00 60.34 661 ALA A N 1
ATOM 4633 C CA . ALA A 1 661 ? -3.841 35.911 -10.925 1.00 60.34 661 ALA A CA 1
ATOM 4634 C C . ALA A 1 661 ? -2.355 35.624 -11.178 1.00 60.34 661 ALA A C 1
ATOM 4636 O O . ALA A 1 661 ? -1.524 36.520 -11.038 1.00 60.34 661 ALA A O 1
ATOM 4637 N N . ALA A 1 662 ? -2.053 34.399 -11.627 1.00 61.50 662 ALA A N 1
ATOM 4638 C CA . ALA A 1 662 ? -0.696 33.958 -11.939 1.00 61.50 662 ALA A CA 1
ATOM 4639 C C . ALA A 1 662 ? 0.050 34.966 -12.832 1.00 61.50 662 ALA A C 1
ATOM 4641 O O . ALA A 1 662 ? -0.460 35.451 -13.851 1.00 61.50 662 ALA A O 1
ATOM 4642 N N . SER A 1 663 ? 1.275 35.281 -12.429 1.00 66.56 663 SER A N 1
ATOM 4643 C CA . SER A 1 663 ? 2.121 36.315 -13.007 1.00 66.56 663 SER A CA 1
ATOM 4644 C C . SER A 1 663 ? 3.522 35.773 -13.299 1.00 66.56 663 SER A C 1
ATOM 4646 O O . SER A 1 663 ? 3.871 34.653 -12.937 1.00 66.56 663 SER A O 1
ATOM 4648 N N . ALA A 1 664 ? 4.357 36.570 -13.968 1.00 64.94 664 ALA A N 1
ATOM 4649 C CA . ALA A 1 664 ? 5.668 36.123 -14.451 1.00 64.94 664 ALA A CA 1
ATOM 4650 C C . ALA A 1 664 ? 6.728 35.864 -13.353 1.00 64.94 664 ALA A C 1
ATOM 4652 O O . ALA A 1 664 ? 7.896 35.664 -13.674 1.00 64.94 664 ALA A O 1
ATOM 4653 N N . THR A 1 665 ? 6.342 35.933 -12.076 1.00 69.06 665 THR A N 1
ATOM 4654 C CA . THR A 1 665 ? 7.180 35.623 -10.904 1.00 69.06 665 THR A CA 1
ATOM 4655 C C . THR A 1 665 ? 6.388 34.949 -9.775 1.00 69.06 665 THR A C 1
ATOM 4657 O O . THR A 1 665 ? 6.905 34.859 -8.667 1.00 69.06 665 THR A O 1
ATOM 4660 N N . CYS A 1 666 ? 5.129 34.557 -10.004 1.00 74.44 666 CYS A N 1
ATOM 4661 C CA . CYS A 1 666 ? 4.243 34.045 -8.956 1.00 74.44 666 CYS A CA 1
ATOM 4662 C C . CYS A 1 666 ? 3.122 33.176 -9.547 1.00 74.44 666 CYS A C 1
ATOM 4664 O O . CYS A 1 666 ? 2.487 33.590 -10.522 1.00 74.44 666 CYS A O 1
ATOM 4666 N N . THR A 1 667 ? 2.874 31.998 -8.980 1.00 71.38 667 THR A N 1
ATOM 4667 C CA . THR A 1 667 ? 1.819 31.072 -9.425 1.00 71.38 667 THR A CA 1
ATOM 4668 C C . THR A 1 667 ? 0.421 31.528 -8.973 1.00 71.38 667 THR A C 1
ATOM 4670 O O . THR A 1 667 ? 0.253 32.582 -8.359 1.00 71.38 667 THR A O 1
ATOM 4673 N N . SER A 1 668 ? -0.619 30.756 -9.307 1.00 69.88 668 SER A N 1
ATOM 4674 C CA . SER A 1 668 ? -1.978 30.934 -8.761 1.00 69.88 668 SER A CA 1
ATOM 4675 C C . SER A 1 668 ? -2.089 30.617 -7.269 1.00 69.88 668 SER A C 1
ATOM 4677 O O . SER A 1 668 ? -3.061 31.022 -6.643 1.00 69.88 668 SER A O 1
ATOM 4679 N N . ASP A 1 669 ? -1.095 29.914 -6.731 1.00 71.31 669 ASP A N 1
ATOM 4680 C CA . ASP A 1 669 ? -1.090 29.283 -5.412 1.00 71.31 669 ASP A CA 1
ATOM 4681 C C . ASP A 1 669 ? 0.033 29.886 -4.539 1.00 71.31 669 ASP A C 1
ATOM 4683 O O . ASP A 1 669 ? 0.588 29.240 -3.654 1.00 71.31 669 ASP A O 1
ATOM 4687 N N . CYS A 1 670 ? 0.390 31.142 -4.845 1.00 74.12 670 CYS A N 1
ATOM 4688 C CA . CYS A 1 670 ? 1.310 32.014 -4.108 1.00 74.12 670 CYS A CA 1
ATOM 4689 C C . CYS A 1 670 ? 2.726 31.455 -3.873 1.00 74.12 670 CYS A C 1
ATOM 4691 O O . CYS A 1 670 ? 3.404 31.796 -2.900 1.00 74.12 670 CYS A O 1
ATOM 4693 N N . ARG A 1 671 ? 3.207 30.639 -4.822 1.00 77.38 671 ARG A N 1
ATOM 4694 C CA . ARG A 1 671 ? 4.605 30.188 -4.923 1.00 77.38 671 ARG A CA 1
ATOM 4695 C C . ARG A 1 671 ? 5.379 31.008 -5.945 1.00 77.38 671 ARG A C 1
ATOM 4697 O O . ARG A 1 671 ? 4.847 31.368 -6.999 1.00 77.38 671 ARG A O 1
ATOM 4704 N N . VAL A 1 672 ? 6.649 31.288 -5.652 1.00 70.00 672 VAL A N 1
ATOM 4705 C CA . VAL A 1 672 ? 7.573 31.859 -6.640 1.00 70.00 672 VAL A CA 1
ATOM 4706 C C . VAL A 1 672 ? 7.804 30.817 -7.728 1.00 70.00 672 VAL A C 1
ATOM 4708 O O . VAL A 1 672 ? 8.196 29.700 -7.428 1.00 70.00 672 VAL A O 1
ATOM 4711 N N . SER A 1 673 ? 7.558 31.208 -8.977 1.00 65.38 673 SER A N 1
ATOM 4712 C CA . SER A 1 673 ? 7.681 30.334 -10.149 1.00 65.38 673 SER A CA 1
ATOM 4713 C C . SER A 1 673 ? 9.134 29.896 -10.359 1.00 65.38 673 SER A C 1
ATOM 4715 O O . SER A 1 673 ? 9.977 30.748 -10.669 1.00 65.38 673 SER A O 1
ATOM 4717 N N . GLU A 1 674 ? 9.422 28.600 -10.251 1.00 68.88 674 GLU A N 1
ATOM 4718 C CA . GLU A 1 674 ? 10.721 28.014 -10.597 1.00 68.88 674 GLU A CA 1
ATOM 4719 C C . GLU A 1 674 ? 10.535 26.823 -11.557 1.00 68.88 674 GLU A C 1
ATOM 4721 O O . GLU A 1 674 ? 9.573 26.077 -11.479 1.00 68.88 674 GLU A O 1
ATOM 4726 N N . CYS A 1 675 ? 11.444 26.644 -12.518 1.00 67.00 675 CYS A N 1
ATOM 4727 C CA . CYS A 1 675 ? 11.360 25.514 -13.452 1.00 67.00 675 CYS A CA 1
ATOM 4728 C C . CYS A 1 675 ? 11.687 24.205 -12.710 1.00 67.00 675 CYS A C 1
ATOM 4730 O O . CYS A 1 675 ? 12.707 24.158 -12.010 1.00 67.00 675 CYS A O 1
ATOM 4732 N N . ASN A 1 676 ? 10.885 23.153 -12.925 1.00 63.38 676 ASN A N 1
ATOM 4733 C CA . ASN A 1 676 ? 10.882 21.891 -12.169 1.00 63.38 676 ASN A CA 1
ATOM 4734 C C . ASN A 1 676 ? 10.345 22.061 -10.720 1.00 63.38 676 ASN A C 1
ATOM 4736 O O . ASN A 1 676 ? 10.906 21.500 -9.775 1.00 63.38 676 ASN A O 1
ATOM 4740 N N . ASP A 1 677 ? 9.292 22.875 -10.531 1.00 66.75 677 ASP A N 1
ATOM 4741 C CA . ASP A 1 677 ? 8.587 23.059 -9.241 1.00 66.75 677 ASP A CA 1
ATOM 4742 C C . ASP A 1 677 ? 7.266 22.262 -9.126 1.00 66.75 677 ASP A C 1
ATOM 4744 O O . ASP A 1 677 ? 6.655 22.214 -8.054 1.00 66.75 677 ASP A O 1
ATOM 4748 N N . GLY A 1 678 ? 6.854 21.589 -10.207 1.00 64.56 678 GLY A N 1
ATOM 4749 C CA . GLY A 1 678 ? 5.595 20.856 -10.335 1.00 64.56 678 GLY A CA 1
ATOM 4750 C C . GLY A 1 678 ? 4.452 21.644 -10.992 1.00 64.56 678 GLY A C 1
ATOM 4751 O O . GLY A 1 678 ? 3.380 21.071 -11.200 1.00 64.56 678 GLY A O 1
ATOM 4752 N N . ILE A 1 679 ? 4.620 22.937 -11.314 1.00 65.25 679 ILE A N 1
ATOM 4753 C CA . ILE A 1 679 ? 3.514 23.838 -11.690 1.00 65.25 679 ILE A CA 1
ATOM 4754 C C . ILE A 1 679 ? 3.832 24.656 -12.959 1.00 65.25 679 ILE A C 1
ATOM 4756 O O . ILE A 1 679 ? 4.402 25.739 -12.908 1.00 65.25 679 ILE A O 1
ATOM 4760 N N . ILE A 1 680 ? 3.334 24.211 -14.123 1.00 68.62 680 ILE A N 1
ATOM 4761 C CA . ILE A 1 680 ? 3.569 24.870 -15.430 1.00 68.62 680 ILE A CA 1
ATOM 4762 C C . ILE A 1 680 ? 2.986 26.305 -15.490 1.00 68.62 680 ILE A C 1
ATOM 4764 O O . ILE A 1 680 ? 1.838 26.519 -15.920 1.00 68.62 680 ILE A O 1
ATOM 4768 N N . ASN A 1 681 ? 3.782 27.330 -15.171 1.00 69.44 681 ASN A N 1
ATOM 4769 C CA . ASN A 1 681 ? 3.370 28.730 -15.203 1.00 69.44 681 ASN A CA 1
ATOM 4770 C C . ASN A 1 681 ? 3.554 29.352 -16.597 1.00 69.44 681 ASN A C 1
ATOM 4772 O O . ASN A 1 681 ? 4.503 30.073 -16.933 1.00 69.44 681 ASN A O 1
ATOM 4776 N N . ARG A 1 682 ? 2.508 29.189 -17.409 1.00 68.44 682 ARG A N 1
ATOM 4777 C CA . ARG A 1 682 ? 2.385 29.810 -18.742 1.00 68.44 682 ARG A CA 1
ATOM 4778 C C . ARG A 1 682 ? 2.452 31.352 -18.739 1.00 68.44 682 ARG A C 1
ATOM 4780 O O . ARG A 1 682 ? 2.532 31.937 -19.820 1.00 68.44 682 ARG A O 1
ATOM 4787 N N . ALA A 1 683 ? 2.382 32.024 -17.581 1.00 65.81 683 ALA A N 1
ATOM 4788 C CA . ALA A 1 683 ? 2.566 33.475 -17.461 1.00 65.81 683 ALA A CA 1
ATOM 4789 C C . ALA A 1 683 ? 4.035 33.888 -17.228 1.00 65.81 683 ALA A C 1
ATOM 4791 O O . ALA A 1 683 ? 4.405 35.001 -17.613 1.00 65.81 683 ALA A O 1
ATOM 4792 N N . ALA A 1 684 ? 4.868 33.006 -16.663 1.00 64.75 684 ALA A N 1
ATOM 4793 C CA . ALA A 1 684 ? 6.326 33.147 -16.619 1.00 64.75 684 ALA A CA 1
ATOM 4794 C C . ALA A 1 684 ? 6.966 32.782 -17.970 1.00 64.75 684 ALA A C 1
ATOM 4796 O O . ALA A 1 684 ? 7.820 33.518 -18.474 1.00 64.75 684 ALA A O 1
ATOM 4797 N N . GLY A 1 685 ? 6.457 31.730 -18.619 1.00 64.12 685 GLY A N 1
ATOM 4798 C CA . GLY A 1 685 ? 6.809 31.358 -19.994 1.00 64.12 685 GLY A CA 1
ATOM 4799 C C . GLY A 1 685 ? 7.014 29.862 -20.228 1.00 64.12 685 GLY A C 1
ATOM 4800 O O . GLY A 1 685 ? 7.273 29.480 -21.373 1.00 64.12 685 GLY A O 1
ATOM 4801 N N . GLU A 1 686 ? 6.885 29.043 -19.182 1.00 70.94 686 GLU A N 1
ATOM 4802 C CA . GLU A 1 686 ? 7.037 27.589 -19.245 1.00 70.94 686 GLU A CA 1
ATOM 4803 C C . GLU A 1 686 ? 6.000 26.919 -20.163 1.00 70.94 686 GLU A C 1
ATOM 4805 O O . GLU A 1 686 ? 4.879 27.405 -20.376 1.00 70.94 686 GLU A O 1
ATOM 4810 N N . GLN A 1 687 ? 6.392 25.770 -20.716 1.00 66.62 687 GLN A N 1
ATOM 4811 C CA . GLN A 1 687 ? 5.561 24.946 -21.600 1.00 66.62 687 GLN A CA 1
ATOM 4812 C C . GLN A 1 687 ? 5.344 23.522 -21.067 1.00 66.62 687 GLN A C 1
ATOM 4814 O O . GLN A 1 687 ? 4.400 22.863 -21.506 1.00 66.62 687 GLN A O 1
ATOM 4819 N N . CYS A 1 688 ? 6.180 23.094 -20.122 1.00 65.88 688 CYS A N 1
ATOM 4820 C CA . CYS A 1 688 ? 6.242 21.782 -19.486 1.00 65.88 688 CYS A CA 1
ATOM 4821 C C . CYS A 1 688 ? 6.916 21.922 -18.104 1.00 65.88 688 CYS A C 1
ATOM 4823 O O . CYS A 1 688 ? 7.535 22.952 -17.841 1.00 65.88 688 CYS A O 1
ATOM 4825 N N . ASP A 1 689 ? 6.759 20.907 -17.256 1.00 64.62 689 ASP A N 1
ATOM 4826 C CA . ASP A 1 689 ? 7.408 20.707 -15.950 1.00 64.62 689 ASP A CA 1
ATOM 4827 C C . ASP A 1 689 ? 7.531 19.175 -15.730 1.00 64.62 689 ASP A C 1
ATOM 4829 O O . ASP A 1 689 ? 6.932 18.419 -16.503 1.00 64.62 689 ASP A O 1
ATOM 4833 N N . ASP A 1 690 ? 8.330 18.695 -14.771 1.00 59.94 690 ASP A N 1
ATOM 4834 C CA . ASP A 1 690 ? 8.820 17.305 -14.728 1.00 59.94 690 ASP A CA 1
ATOM 4835 C C . ASP A 1 690 ? 8.108 16.364 -13.731 1.00 59.94 690 ASP A C 1
ATOM 4837 O O . ASP A 1 690 ? 8.267 15.146 -13.835 1.00 59.94 690 ASP A O 1
ATOM 4841 N N . ASN A 1 691 ? 7.306 16.886 -12.794 1.00 54.62 691 ASN A N 1
ATOM 4842 C CA . ASN A 1 691 ? 6.848 16.122 -11.617 1.00 54.62 691 ASN A CA 1
ATOM 4843 C C . ASN A 1 691 ? 5.386 15.605 -11.625 1.00 54.62 691 ASN A C 1
ATOM 4845 O O . ASN A 1 691 ? 4.927 15.050 -10.621 1.00 54.62 691 ASN A O 1
ATOM 4849 N N . ASP A 1 692 ? 4.636 15.727 -12.727 1.00 49.81 692 ASP A N 1
ATOM 4850 C CA . ASP A 1 692 ? 3.235 15.265 -12.775 1.00 49.81 692 ASP A CA 1
ATOM 4851 C C . ASP A 1 692 ? 3.117 13.741 -13.002 1.00 49.81 692 ASP A C 1
ATOM 4853 O O . ASP A 1 692 ? 3.074 13.233 -14.123 1.00 49.81 692 ASP A O 1
ATOM 4857 N N . THR A 1 693 ? 3.048 12.990 -11.900 1.00 48.22 693 THR A N 1
ATOM 4858 C CA . THR A 1 693 ? 2.858 11.526 -11.890 1.00 48.22 693 THR A CA 1
ATOM 4859 C C . THR A 1 693 ? 1.380 11.098 -11.956 1.00 48.22 693 THR A C 1
ATOM 4861 O O . THR A 1 693 ? 1.060 9.921 -11.775 1.00 48.22 693 THR A O 1
ATOM 4864 N N . GLY A 1 694 ? 0.465 12.028 -12.262 1.00 36.97 694 GLY A N 1
ATOM 4865 C CA . GLY A 1 694 ? -0.998 11.886 -12.239 1.00 36.97 694 GLY A CA 1
ATOM 4866 C C . GLY A 1 694 ? -1.660 10.993 -13.304 1.00 36.97 694 GLY A C 1
ATOM 4867 O O . GLY A 1 694 ? -2.810 11.242 -13.656 1.00 36.97 694 GLY A O 1
ATOM 4868 N N . GLY A 1 695 ? -0.984 9.948 -13.794 1.00 35.44 695 GLY A N 1
ATOM 4869 C CA . GLY A 1 695 ? -1.596 8.832 -14.529 1.00 35.44 695 GLY A CA 1
ATOM 4870 C C . GLY A 1 695 ? -2.183 9.147 -15.914 1.00 35.44 695 GLY A C 1
ATOM 4871 O O . GLY A 1 695 ? -3.394 9.303 -16.057 1.00 35.44 695 GLY A O 1
ATOM 4872 N N . GLY A 1 696 ? -1.348 9.095 -16.959 1.00 35.34 696 GLY A N 1
ATOM 4873 C CA . GLY A 1 696 ? -1.837 9.011 -18.345 1.00 35.34 696 GLY A CA 1
ATOM 4874 C C . GLY A 1 696 ? -1.031 9.775 -19.393 1.00 35.34 696 GLY A C 1
ATOM 4875 O O . GLY A 1 696 ? -1.600 10.621 -20.070 1.00 35.34 696 GLY A O 1
ATOM 4876 N N . GLY A 1 697 ? 0.256 9.442 -19.543 1.00 40.06 697 GLY A N 1
ATOM 4877 C CA . GLY A 1 697 ? 1.058 9.701 -20.746 1.00 40.06 697 GLY A CA 1
ATOM 4878 C C . GLY A 1 697 ? 1.227 11.158 -21.197 1.00 40.06 697 GLY A C 1
ATOM 4879 O O . GLY A 1 697 ? 0.380 11.689 -21.907 1.00 40.06 697 GLY A O 1
ATOM 4880 N N . SER A 1 698 ? 2.397 11.747 -20.917 1.00 41.06 698 SER A N 1
ATOM 4881 C CA . SER A 1 698 ? 3.316 12.240 -21.967 1.00 41.06 698 SER A CA 1
ATOM 4882 C C . SER A 1 698 ? 4.557 12.900 -21.337 1.00 41.06 698 SER A C 1
ATOM 4884 O O . SER A 1 698 ? 4.544 14.089 -21.008 1.00 41.06 698 SER A O 1
ATOM 4886 N N . ALA A 1 699 ? 5.645 12.137 -21.184 1.00 43.03 699 ALA A N 1
ATOM 4887 C CA . ALA A 1 699 ? 6.934 12.624 -20.678 1.00 43.03 699 ALA A CA 1
ATOM 4888 C C . ALA A 1 699 ? 7.709 13.401 -21.766 1.00 43.03 699 ALA A C 1
ATOM 4890 O O . ALA A 1 699 ? 8.796 13.012 -22.184 1.00 43.03 699 ALA A O 1
ATOM 4891 N N . ASN A 1 700 ? 7.120 14.489 -22.273 1.00 52.81 700 ASN A N 1
ATOM 4892 C CA . ASN A 1 700 ? 7.735 15.297 -23.327 1.00 52.81 700 ASN A CA 1
ATOM 4893 C C . ASN A 1 700 ? 9.048 15.919 -22.843 1.00 52.81 700 ASN A C 1
ATOM 4895 O O . ASN A 1 700 ? 9.053 16.605 -21.820 1.00 52.81 700 ASN A O 1
ATOM 4899 N N . GLY A 1 701 ? 10.123 15.758 -23.622 1.00 53.41 701 GLY A N 1
ATOM 4900 C CA . GLY A 1 701 ? 11.457 16.272 -23.304 1.00 53.41 701 GLY A CA 1
ATOM 4901 C C . GLY A 1 701 ? 11.461 17.773 -23.005 1.00 53.41 701 GLY A C 1
ATOM 4902 O O . GLY A 1 701 ? 11.454 18.602 -23.918 1.00 53.41 701 GLY A O 1
ATOM 4903 N N . CYS A 1 702 ? 11.472 18.112 -21.718 1.00 58.88 702 CYS A N 1
ATOM 4904 C CA . CYS A 1 702 ? 11.492 19.475 -21.211 1.00 58.88 702 CYS A CA 1
ATOM 4905 C C . CYS A 1 702 ? 12.931 19.852 -20.844 1.00 58.88 702 CYS A C 1
ATOM 4907 O O . CYS A 1 702 ? 13.577 19.145 -20.075 1.00 58.88 702 CYS A O 1
ATOM 4909 N N . ASP A 1 703 ? 13.459 20.951 -21.387 1.00 62.38 703 ASP A N 1
ATOM 4910 C CA . ASP A 1 703 ? 14.794 21.436 -21.018 1.00 62.38 703 ASP A CA 1
ATOM 4911 C C . ASP A 1 703 ? 14.780 21.927 -19.551 1.00 62.38 703 ASP A C 1
ATOM 4913 O O . ASP A 1 703 ? 14.121 22.932 -19.266 1.00 62.38 703 ASP A O 1
ATOM 4917 N N . PRO A 1 704 ? 15.520 21.293 -18.617 1.00 56.34 704 PRO A N 1
ATOM 4918 C CA . PRO A 1 704 ? 15.375 21.529 -17.174 1.00 56.34 704 PRO A CA 1
ATOM 4919 C C . PRO A 1 704 ? 15.979 22.862 -16.696 1.00 56.34 704 PRO A C 1
ATOM 4921 O O . PRO A 1 704 ? 16.068 23.117 -15.496 1.00 56.34 704 PRO A O 1
ATOM 4924 N N . VAL A 1 705 ? 16.442 23.717 -17.617 1.00 59.69 705 VAL A N 1
ATOM 4925 C CA . VAL A 1 705 ? 16.981 25.059 -17.340 1.00 59.69 705 VAL A CA 1
ATOM 4926 C C . VAL A 1 705 ? 16.087 26.156 -17.936 1.00 59.69 705 VAL A C 1
ATOM 4928 O O . VAL A 1 705 ? 16.210 27.324 -17.559 1.00 59.69 705 VAL A O 1
ATOM 4931 N N . THR A 1 706 ? 15.191 25.813 -18.867 1.00 65.00 706 THR A N 1
ATOM 4932 C CA . THR A 1 706 ? 14.341 26.774 -19.587 1.00 65.00 706 THR A CA 1
ATOM 4933 C C . THR A 1 706 ? 12.857 26.403 -19.642 1.00 65.00 706 THR A C 1
ATOM 4935 O O . THR A 1 706 ? 12.064 27.255 -20.040 1.00 65.00 706 THR A O 1
ATOM 4938 N N . CYS A 1 707 ? 12.475 25.188 -19.236 1.00 64.12 707 CYS A N 1
ATOM 4939 C CA . CYS A 1 707 ? 11.112 24.647 -19.276 1.00 64.12 707 CYS A CA 1
ATOM 4940 C C . CYS A 1 707 ? 10.431 24.811 -20.655 1.00 64.12 707 CYS A C 1
ATOM 4942 O O . CYS A 1 707 ? 9.271 25.223 -20.793 1.00 64.12 707 CYS A O 1
ATOM 4944 N N . LEU A 1 708 ? 11.206 24.504 -21.702 1.00 64.75 708 LEU A N 1
ATOM 4945 C CA . LEU A 1 708 ? 10.810 24.507 -23.110 1.00 64.75 708 LEU A CA 1
ATOM 4946 C C . LEU A 1 708 ? 10.929 23.098 -23.701 1.00 64.75 708 LEU A C 1
ATOM 4948 O O . LEU A 1 708 ? 11.851 22.357 -23.370 1.00 64.75 708 LEU A O 1
ATOM 4952 N N . LEU A 1 709 ? 10.025 22.772 -24.624 1.00 55.31 709 LEU A N 1
ATOM 4953 C CA . LEU A 1 709 ? 10.007 21.493 -25.334 1.00 55.31 709 LEU A CA 1
ATOM 4954 C C . LEU A 1 709 ? 11.195 21.378 -26.308 1.00 55.31 709 LEU A C 1
ATOM 4956 O O . LEU A 1 709 ? 11.420 22.267 -27.137 1.00 55.31 709 LEU A O 1
ATOM 4960 N N . VAL A 1 710 ? 11.937 20.278 -26.200 1.00 52.00 710 VAL A N 1
ATOM 4961 C CA . VAL A 1 710 ? 13.116 19.941 -27.012 1.00 52.00 710 VAL A CA 1
ATOM 4962 C C . VAL A 1 710 ? 12.692 19.230 -28.310 1.00 52.00 710 VAL A C 1
ATOM 4964 O O . VAL A 1 710 ? 11.585 18.713 -28.424 1.00 52.00 710 VAL A O 1
ATOM 4967 N N . VAL A 1 711 ? 13.563 19.240 -29.325 1.00 49.25 711 VAL A N 1
ATOM 4968 C CA . VAL A 1 711 ? 13.393 18.489 -30.583 1.00 49.25 711 VAL A CA 1
ATOM 4969 C C . VAL A 1 711 ? 14.466 17.398 -30.632 1.00 49.25 711 VAL A C 1
ATOM 4971 O O . VAL A 1 711 ? 15.631 17.713 -30.388 1.00 49.25 711 VAL A O 1
ATOM 4974 N N . CYS A 1 712 ? 14.057 16.160 -30.929 1.00 49.97 712 CYS A N 1
ATOM 4975 C CA . CYS A 1 712 ? 14.831 14.921 -30.771 1.00 49.97 712 CYS A CA 1
ATOM 4976 C C . CYS A 1 712 ? 16.289 14.976 -31.264 1.00 49.97 712 CYS A C 1
ATOM 4978 O O . CYS A 1 712 ? 16.592 15.544 -32.319 1.00 49.97 712 CYS A O 1
ATOM 4980 N N . ALA A 1 713 ? 17.188 14.348 -30.495 1.00 43.28 713 ALA A N 1
ATOM 4981 C CA . ALA A 1 713 ? 18.626 14.317 -30.774 1.00 43.28 713 ALA A CA 1
ATOM 4982 C C . ALA A 1 713 ? 19.336 12.987 -30.438 1.00 43.28 713 ALA A C 1
ATOM 4984 O O . ALA A 1 713 ? 20.492 12.833 -30.836 1.00 43.28 713 ALA A O 1
ATOM 4985 N N . ASP A 1 714 ? 18.679 12.048 -29.748 1.00 45.72 714 ASP A N 1
ATOM 4986 C CA . ASP A 1 714 ? 19.250 10.773 -29.294 1.00 45.72 714 ASP A CA 1
ATOM 4987 C C . ASP A 1 714 ? 18.246 9.617 -29.524 1.00 45.72 714 ASP A C 1
ATOM 4989 O O . ASP A 1 714 ? 17.053 9.819 -29.292 1.00 45.72 714 ASP A O 1
ATOM 4993 N N . PRO A 1 715 ? 18.674 8.424 -29.987 1.00 42.47 715 PRO A N 1
ATOM 4994 C CA . PRO A 1 715 ? 17.796 7.258 -30.153 1.00 42.47 715 PRO A CA 1
ATOM 4995 C C . PRO A 1 715 ? 17.245 6.655 -28.845 1.00 42.47 715 PRO A C 1
ATOM 4997 O O . PRO A 1 715 ? 16.450 5.726 -28.923 1.00 42.47 715 PRO A O 1
ATOM 5000 N N . ALA A 1 716 ? 17.660 7.125 -27.662 1.00 47.12 716 ALA A N 1
ATOM 5001 C CA . ALA A 1 716 ? 17.149 6.650 -26.369 1.00 47.12 716 ALA A CA 1
ATOM 5002 C C . ALA A 1 716 ? 16.100 7.576 -25.704 1.00 47.12 716 ALA A C 1
ATOM 5004 O O . ALA A 1 716 ? 15.654 7.287 -24.591 1.00 47.12 716 ALA A O 1
ATOM 5005 N N . ASP A 1 717 ? 15.704 8.686 -26.342 1.00 51.69 717 ASP A N 1
ATOM 5006 C CA . ASP A 1 717 ? 14.704 9.615 -25.791 1.00 51.69 717 ASP A CA 1
ATOM 5007 C C . ASP A 1 717 ? 13.265 9.077 -25.963 1.00 51.69 717 ASP A C 1
ATOM 5009 O O . ASP A 1 717 ? 12.703 9.075 -27.061 1.00 51.69 717 ASP A O 1
ATOM 5013 N N . ASN A 1 718 ? 12.632 8.691 -24.846 1.00 49.81 718 ASN A N 1
ATOM 5014 C CA . ASN A 1 718 ? 11.256 8.165 -24.740 1.00 49.81 718 ASN A CA 1
ATOM 5015 C C . ASN A 1 718 ? 10.162 9.241 -24.972 1.00 49.81 718 ASN A C 1
ATOM 5017 O O . ASN A 1 718 ? 9.285 9.470 -24.137 1.00 49.81 718 ASN A O 1
ATOM 5021 N N . GLY A 1 719 ? 10.265 9.955 -26.092 1.00 51.38 719 GLY A N 1
ATOM 5022 C CA . GLY A 1 719 ? 9.365 11.033 -26.509 1.00 51.38 719 GLY A CA 1
ATOM 5023 C C . GLY A 1 719 ? 9.431 11.379 -28.002 1.00 51.38 719 GLY A C 1
ATOM 5024 O O . GLY A 1 719 ? 8.776 12.333 -28.421 1.00 51.38 719 GLY A O 1
ATOM 5025 N N . CYS A 1 720 ? 10.211 10.636 -28.796 1.00 58.47 720 CYS A N 1
ATOM 5026 C CA . CYS A 1 720 ? 10.150 10.680 -30.260 1.00 58.47 720 CYS A CA 1
ATOM 5027 C C . CYS A 1 720 ? 9.092 9.690 -30.782 1.00 58.47 720 CYS A C 1
ATOM 5029 O O . CYS A 1 720 ? 8.259 10.063 -31.606 1.00 58.47 720 CYS A O 1
ATOM 5031 N N . CYS A 1 721 ? 9.041 8.488 -30.197 1.00 62.25 721 CYS A N 1
ATOM 5032 C CA . CYS A 1 721 ? 8.082 7.452 -30.564 1.00 62.25 721 CYS A CA 1
ATOM 5033 C C . CYS A 1 721 ? 6.619 7.828 -30.260 1.00 62.25 721 CYS A C 1
ATOM 5035 O O . CYS A 1 721 ? 6.313 8.406 -29.213 1.00 62.25 721 CYS A O 1
ATOM 5037 N N . GLY A 1 722 ? 5.714 7.471 -31.173 1.00 65.56 722 GLY A N 1
ATOM 5038 C CA . GLY A 1 722 ? 4.272 7.698 -31.066 1.00 65.56 722 GLY A CA 1
ATOM 5039 C C . GLY A 1 722 ? 3.788 9.013 -31.688 1.00 65.56 722 GLY A C 1
ATOM 5040 O O . GLY A 1 722 ? 2.708 9.504 -31.352 1.00 65.56 722 GLY A O 1
ATOM 5041 N N . ASN A 1 723 ? 4.560 9.622 -32.593 1.00 68.75 723 ASN A N 1
ATOM 5042 C CA . ASN A 1 723 ? 4.308 10.971 -33.109 1.00 68.75 723 ASN A CA 1
ATOM 5043 C C . ASN A 1 723 ? 3.599 11.026 -34.491 1.00 68.75 723 ASN A C 1
ATOM 5045 O O . ASN A 1 723 ? 3.136 12.095 -34.902 1.00 68.75 723 ASN A O 1
ATOM 5049 N N . ASN A 1 724 ? 3.394 9.880 -35.154 1.00 67.19 724 ASN A N 1
ATOM 5050 C CA . ASN A 1 724 ? 2.975 9.668 -36.557 1.00 67.19 724 ASN A CA 1
ATOM 5051 C C . ASN A 1 724 ? 4.061 9.996 -37.612 1.00 67.19 724 ASN A C 1
ATOM 5053 O O . ASN A 1 724 ? 3.729 10.267 -38.777 1.00 67.19 724 ASN A O 1
ATOM 5057 N N . ILE A 1 725 ? 5.348 10.011 -37.247 1.00 62.75 725 ILE A N 1
ATOM 5058 C CA . ILE A 1 725 ? 6.461 10.259 -38.179 1.00 62.75 725 ILE A CA 1
ATOM 5059 C C . ILE A 1 725 ? 7.644 9.366 -37.806 1.00 62.75 725 ILE A C 1
ATOM 5061 O O . ILE A 1 725 ? 8.342 9.674 -36.852 1.00 62.75 725 ILE A O 1
ATOM 5065 N N . VAL A 1 726 ? 7.908 8.340 -38.625 1.00 65.50 726 VAL A N 1
ATOM 5066 C CA . VAL A 1 726 ? 9.129 7.520 -38.527 1.00 65.50 726 VAL A CA 1
ATOM 5067 C C . VAL A 1 726 ? 10.349 8.385 -38.853 1.00 65.50 726 VAL A C 1
ATOM 5069 O O . VAL A 1 726 ? 10.585 8.727 -40.022 1.00 65.50 726 VAL A O 1
ATOM 5072 N N . ASP A 1 727 ? 11.102 8.758 -37.827 1.00 65.00 727 ASP A N 1
ATOM 5073 C CA . ASP A 1 727 ? 12.327 9.541 -37.922 1.00 65.00 727 ASP A CA 1
ATOM 5074 C C . ASP A 1 727 ? 13.567 8.646 -38.134 1.00 65.00 727 ASP A C 1
ATOM 5076 O O . ASP A 1 727 ? 13.512 7.417 -38.123 1.00 65.00 727 ASP A O 1
ATOM 5080 N N . GLN A 1 728 ? 14.729 9.251 -38.400 1.00 51.66 728 GLN A N 1
ATOM 5081 C CA . GLN A 1 728 ? 15.904 8.538 -38.945 1.00 51.66 728 GLN A CA 1
ATOM 5082 C C . GLN A 1 728 ? 16.596 7.503 -38.022 1.00 51.66 728 GLN A C 1
ATOM 5084 O O . GLN A 1 728 ? 17.649 6.980 -38.396 1.00 51.66 728 GLN A O 1
ATOM 5089 N N . PHE A 1 729 ? 16.056 7.246 -36.830 1.00 59.78 729 PHE A N 1
ATOM 5090 C CA . PHE A 1 729 ? 16.559 6.266 -35.860 1.00 59.78 729 PHE A CA 1
ATOM 5091 C C . PHE A 1 729 ? 15.498 5.241 -35.419 1.00 59.78 729 PHE A C 1
ATOM 5093 O O . PHE A 1 729 ? 15.820 4.327 -34.666 1.00 59.78 729 PHE A O 1
ATOM 5100 N N . GLU A 1 730 ? 14.265 5.370 -35.906 1.00 70.88 730 GLU A N 1
ATOM 5101 C CA . GLU A 1 730 ? 13.113 4.553 -35.523 1.00 70.88 730 GLU A CA 1
ATOM 5102 C C . GLU A 1 730 ? 12.894 3.435 -36.558 1.00 70.88 730 GLU A C 1
ATOM 5104 O O . GLU A 1 730 ? 13.145 3.617 -37.754 1.00 70.88 730 GLU A O 1
ATOM 5109 N N . GLN A 1 731 ? 12.450 2.253 -36.120 1.00 65.50 731 GLN A N 1
ATOM 5110 C CA . GLN A 1 731 ? 12.149 1.131 -37.025 1.00 65.50 731 GLN A CA 1
ATOM 5111 C C . GLN A 1 731 ? 10.696 1.187 -37.522 1.00 65.50 731 GLN A C 1
ATOM 5113 O O . GLN A 1 731 ? 10.400 0.819 -38.662 1.00 65.50 731 GLN A O 1
ATOM 5118 N N . CYS A 1 732 ? 9.816 1.706 -36.671 1.00 69.06 732 CYS A N 1
ATOM 5119 C CA . CYS A 1 732 ? 8.411 2.003 -36.903 1.00 69.06 732 CYS A CA 1
ATOM 5120 C C . CYS A 1 732 ? 8.024 3.240 -36.074 1.00 69.06 732 CYS A C 1
ATOM 5122 O O . CYS A 1 732 ? 8.773 3.639 -35.197 1.00 69.06 732 CYS A O 1
ATOM 5124 N N . ASP A 1 733 ? 6.870 3.833 -36.366 1.00 76.75 733 ASP A N 1
ATOM 5125 C CA . ASP A 1 733 ? 6.132 4.776 -35.515 1.00 76.75 733 ASP A CA 1
ATOM 5126 C C . ASP A 1 733 ? 4.678 4.687 -35.999 1.00 76.75 733 ASP A C 1
ATOM 5128 O O . ASP A 1 733 ? 4.418 4.816 -37.204 1.00 76.75 733 ASP A O 1
ATOM 5132 N N . ASP A 1 734 ? 3.745 4.392 -35.095 1.00 72.94 734 ASP A N 1
ATOM 5133 C CA . ASP A 1 734 ? 2.328 4.191 -35.423 1.00 72.94 734 ASP A CA 1
ATOM 5134 C C . ASP A 1 734 ? 1.434 5.379 -34.999 1.00 72.94 734 ASP A C 1
ATOM 5136 O O . ASP A 1 734 ? 0.277 5.481 -35.420 1.00 72.94 734 ASP A O 1
ATOM 5140 N N . GLY A 1 735 ? 1.982 6.310 -34.210 1.00 69.69 735 GLY A N 1
ATOM 5141 C CA . GLY A 1 735 ? 1.257 7.443 -33.650 1.00 69.69 735 GLY A CA 1
ATOM 5142 C C . GLY A 1 735 ? 0.648 7.256 -32.260 1.00 69.69 735 GLY A C 1
ATOM 5143 O O . GLY A 1 735 ? -0.219 8.060 -31.894 1.00 69.69 735 GLY A O 1
ATOM 5144 N N . ASN A 1 736 ? 1.039 6.218 -31.519 1.00 69.75 736 ASN A N 1
ATOM 5145 C CA . ASN A 1 736 ? 0.498 5.872 -30.207 1.00 69.75 736 ASN A CA 1
ATOM 5146 C C . ASN A 1 736 ? 1.610 5.378 -29.239 1.00 69.75 736 ASN A C 1
ATOM 5148 O O . ASN A 1 736 ? 2.792 5.491 -29.546 1.00 69.75 736 ASN A O 1
ATOM 5152 N N . THR A 1 737 ? 1.261 4.966 -28.015 1.00 68.75 737 THR A N 1
ATOM 5153 C CA . THR A 1 737 ? 2.224 4.472 -27.005 1.00 68.75 737 THR A CA 1
ATOM 5154 C C . THR A 1 737 ? 1.714 3.189 -26.337 1.00 68.75 737 THR A C 1
ATOM 5156 O O . THR A 1 737 ? 1.601 3.104 -25.105 1.00 68.75 737 THR A O 1
ATOM 5159 N N . ASN A 1 738 ? 1.356 2.209 -27.160 1.00 67.75 738 ASN A N 1
ATOM 5160 C CA . ASN A 1 738 ? 0.878 0.896 -26.756 1.00 67.75 738 ASN A CA 1
ATOM 5161 C C . ASN A 1 738 ? 1.909 -0.178 -27.133 1.00 67.75 738 ASN A C 1
ATOM 5163 O O . ASN A 1 738 ? 2.289 -0.291 -28.287 1.00 67.75 738 ASN A O 1
ATOM 5167 N N . ASN A 1 739 ? 2.312 -1.016 -26.175 1.00 62.50 739 ASN A N 1
ATOM 5168 C CA . ASN A 1 739 ? 3.219 -2.138 -26.450 1.00 62.50 739 ASN A CA 1
ATOM 5169 C C . ASN A 1 739 ? 2.495 -3.385 -27.006 1.00 62.50 739 ASN A C 1
ATOM 5171 O O . ASN A 1 739 ? 3.157 -4.364 -27.335 1.00 62.50 739 ASN A O 1
ATOM 5175 N N . GLU A 1 740 ? 1.159 -3.371 -27.078 1.00 61.62 740 GLU A N 1
ATOM 5176 C CA . GLU A 1 740 ? 0.312 -4.490 -27.522 1.00 61.62 740 GLU A CA 1
ATOM 5177 C C . GLU A 1 740 ? -0.110 -4.366 -29.007 1.00 61.62 740 GLU A C 1
ATOM 5179 O O . GLU A 1 740 ? -1.208 -4.784 -29.380 1.00 61.62 740 GLU A O 1
ATOM 5184 N N . ASP A 1 741 ? 0.704 -3.731 -29.858 1.00 62.81 741 ASP A N 1
ATOM 5185 C CA . ASP A 1 741 ? 0.481 -3.655 -31.311 1.00 62.81 741 ASP A CA 1
ATOM 5186 C C . ASP A 1 741 ? 1.791 -3.746 -32.131 1.00 62.81 741 ASP A C 1
ATOM 5188 O O . ASP A 1 741 ? 2.821 -4.199 -31.634 1.00 62.81 741 ASP A O 1
ATOM 5192 N N . GLU A 1 742 ? 1.743 -3.420 -33.429 1.00 67.19 742 GLU A N 1
ATOM 5193 C CA . GLU A 1 742 ? 2.839 -3.654 -34.383 1.00 67.19 742 GLU A CA 1
ATOM 5194 C C . GLU A 1 742 ? 4.101 -2.795 -34.118 1.00 67.19 742 GLU A C 1
ATOM 5196 O O . GLU A 1 742 ? 5.155 -3.085 -34.697 1.00 67.19 742 GLU A O 1
ATOM 5201 N N . CYS A 1 743 ? 4.038 -1.771 -33.253 1.00 70.75 743 CYS A N 1
ATOM 5202 C CA . CYS A 1 743 ? 5.177 -0.913 -32.909 1.00 70.75 743 CYS A CA 1
ATOM 5203 C C . CYS A 1 743 ? 5.282 -0.664 -31.396 1.00 70.75 743 CYS A C 1
ATOM 5205 O O . CYS A 1 743 ? 4.413 -0.032 -30.807 1.00 70.75 743 CYS A O 1
ATOM 5207 N N . ALA A 1 744 ? 6.363 -1.125 -30.761 1.00 72.19 744 ALA A N 1
ATOM 5208 C CA . ALA A 1 744 ? 6.574 -0.914 -29.331 1.00 72.19 744 ALA A CA 1
ATOM 5209 C C . ALA A 1 744 ? 6.978 0.536 -29.010 1.00 72.19 744 ALA A C 1
ATOM 5211 O O . ALA A 1 744 ? 7.501 1.267 -29.851 1.00 72.19 744 ALA A O 1
ATOM 5212 N N . ASN A 1 745 ? 6.816 0.932 -27.745 1.00 68.38 745 ASN A N 1
ATOM 5213 C CA . ASN A 1 745 ? 7.083 2.293 -27.260 1.00 68.38 745 ASN A CA 1
ATOM 5214 C C . ASN A 1 745 ? 8.558 2.738 -27.356 1.00 68.38 745 ASN A C 1
ATOM 5216 O O . ASN A 1 745 ? 8.850 3.916 -27.163 1.00 68.38 745 ASN A O 1
ATOM 5220 N N . ASP A 1 746 ? 9.487 1.820 -27.640 1.00 67.56 746 ASP A N 1
ATOM 5221 C CA . ASP A 1 746 ? 10.895 2.113 -27.944 1.00 67.56 746 ASP A CA 1
ATOM 5222 C C . ASP A 1 746 ? 11.168 2.298 -29.454 1.00 67.56 746 ASP A C 1
ATOM 5224 O O . ASP A 1 746 ? 12.319 2.424 -29.876 1.00 67.56 746 ASP A O 1
ATOM 5228 N N . CYS A 1 747 ? 10.109 2.323 -30.271 1.00 68.06 747 CYS A N 1
ATOM 5229 C CA . CYS A 1 747 ? 10.129 2.407 -31.731 1.00 68.06 747 CYS A CA 1
ATOM 5230 C C . CYS A 1 747 ? 10.920 1.283 -32.425 1.00 68.06 747 CYS A C 1
ATOM 5232 O O . CYS A 1 747 ? 11.403 1.429 -33.559 1.00 68.06 747 CYS A O 1
ATOM 5234 N N . THR A 1 748 ? 11.004 0.124 -31.769 1.00 70.25 748 THR A N 1
ATOM 5235 C CA . THR A 1 748 ? 11.242 -1.167 -32.418 1.00 70.25 748 THR A CA 1
ATOM 5236 C C . THR A 1 748 ? 9.911 -1.831 -32.789 1.00 70.25 748 THR A C 1
ATOM 5238 O O . THR A 1 748 ? 8.855 -1.494 -32.250 1.00 70.25 748 THR A O 1
ATOM 5241 N N . PHE A 1 749 ? 9.930 -2.760 -33.750 1.00 65.94 749 PHE A N 1
ATOM 5242 C CA . PHE A 1 749 ? 8.728 -3.538 -34.071 1.00 65.94 749 PHE A CA 1
ATOM 5243 C C . PHE A 1 749 ? 8.259 -4.319 -32.838 1.00 65.94 749 PHE A C 1
ATOM 5245 O O . PHE A 1 749 ? 9.085 -4.911 -32.142 1.00 65.94 749 PHE A O 1
ATOM 5252 N N . GLY A 1 750 ? 6.946 -4.306 -32.593 1.00 59.25 750 GLY A N 1
ATOM 5253 C CA . GLY A 1 750 ? 6.337 -4.880 -31.393 1.00 59.25 750 GLY A CA 1
ATOM 5254 C C . GLY A 1 750 ? 6.645 -6.370 -31.182 1.00 59.25 750 GLY A C 1
ATOM 5255 O O . GLY A 1 750 ? 7.084 -7.056 -32.116 1.00 59.25 750 GLY A O 1
ATOM 5256 N N . PRO A 1 751 ? 6.424 -6.895 -29.959 1.00 53.62 751 PRO A N 1
ATOM 5257 C CA . PRO A 1 751 ? 6.626 -8.310 -29.670 1.00 53.62 751 PRO A CA 1
ATOM 5258 C C . PRO A 1 751 ? 5.843 -9.159 -30.674 1.00 53.62 751 PRO A C 1
ATOM 5260 O O . PRO A 1 751 ? 4.664 -8.924 -30.934 1.00 53.62 751 PRO A O 1
ATOM 5263 N N . ALA A 1 752 ? 6.518 -10.133 -31.286 1.00 52.22 752 ALA A N 1
ATOM 5264 C CA . ALA A 1 752 ? 5.884 -10.977 -32.284 1.00 52.22 752 ALA A CA 1
ATOM 5265 C C . ALA A 1 752 ? 4.752 -11.778 -31.628 1.00 52.22 752 ALA A C 1
ATOM 5267 O O . ALA A 1 752 ? 5.013 -12.555 -30.712 1.00 52.22 752 ALA A O 1
ATOM 5268 N N . VAL A 1 753 ? 3.526 -11.596 -32.125 1.00 56.44 753 VAL A N 1
ATOM 5269 C CA . VAL A 1 753 ? 2.314 -12.320 -31.707 1.00 56.44 753 VAL A CA 1
ATOM 5270 C C . VAL A 1 753 ? 2.620 -13.819 -31.605 1.00 56.44 753 VAL A C 1
ATOM 5272 O O . VAL A 1 753 ? 2.983 -14.444 -32.609 1.00 56.44 753 VAL A O 1
ATOM 5275 N N . THR A 1 754 ? 2.566 -14.373 -30.389 1.00 66.31 754 THR A N 1
ATOM 5276 C CA . THR A 1 754 ? 3.115 -15.706 -30.079 1.00 66.31 754 THR A CA 1
ATOM 5277 C C . THR A 1 754 ? 2.024 -16.645 -29.580 1.00 66.31 754 THR A C 1
ATOM 5279 O O . THR A 1 754 ? 1.856 -16.848 -28.381 1.00 66.31 754 THR A O 1
ATOM 5282 N N . CYS A 1 755 ? 1.338 -17.262 -30.536 1.00 75.31 755 CYS A N 1
ATOM 5283 C CA . CYS A 1 755 ? 0.298 -18.263 -30.319 1.00 75.31 755 CYS A CA 1
ATOM 5284 C C . CYS A 1 755 ? 0.706 -19.392 -29.360 1.00 75.31 755 CYS A C 1
ATOM 5286 O O . CYS A 1 755 ? 1.747 -20.032 -29.555 1.00 75.31 755 CYS A O 1
ATOM 5288 N N . GLY A 1 756 ? -0.153 -19.694 -28.383 1.00 75.56 756 GLY A N 1
ATOM 5289 C CA . GLY A 1 756 ? 0.095 -20.709 -27.356 1.00 75.56 756 GLY A CA 1
ATOM 5290 C C . GLY A 1 756 ? 0.887 -20.158 -26.173 1.00 75.56 756 GLY A C 1
ATOM 5291 O O . GLY A 1 756 ? 1.747 -20.850 -25.624 1.00 75.56 756 GLY A O 1
ATOM 5292 N N . ASN A 1 757 ? 0.631 -18.901 -25.800 1.00 80.50 757 ASN A N 1
ATOM 5293 C CA . ASN A 1 757 ? 1.195 -18.284 -24.598 1.00 80.50 757 ASN A CA 1
ATOM 5294 C C . ASN A 1 757 ? 0.198 -18.241 -23.421 1.00 80.50 757 ASN A C 1
ATOM 5296 O O . ASN A 1 757 ? 0.607 -17.995 -22.285 1.00 80.50 757 ASN A O 1
ATOM 5300 N N . GLY A 1 758 ? -1.081 -18.554 -23.668 1.00 77.19 758 GLY A N 1
ATOM 5301 C CA . GLY A 1 758 ? -2.143 -18.555 -22.660 1.00 77.19 758 GLY A CA 1
ATOM 5302 C C . GLY A 1 758 ? -2.849 -17.208 -22.478 1.00 77.19 758 GLY A C 1
ATOM 5303 O O . GLY A 1 758 ? -3.605 -17.057 -21.518 1.00 77.19 758 GLY A O 1
ATOM 5304 N N . LEU A 1 759 ? -2.607 -16.234 -23.362 1.00 74.38 759 LEU A N 1
ATOM 5305 C CA . LEU A 1 759 ? -3.272 -14.932 -23.403 1.00 74.38 759 LEU A CA 1
ATOM 5306 C C . LEU A 1 759 ? -3.710 -14.624 -24.837 1.00 74.38 759 LEU A C 1
ATOM 5308 O O . LEU A 1 759 ? -2.906 -14.616 -25.758 1.00 74.38 759 LEU A O 1
ATOM 5312 N N . ARG A 1 760 ? -4.989 -14.301 -25.020 1.00 75.81 760 ARG A N 1
ATOM 5313 C CA . ARG A 1 760 ? -5.577 -13.975 -26.325 1.00 75.81 760 ARG A CA 1
ATOM 5314 C C . ARG A 1 760 ? -5.248 -12.535 -26.766 1.00 75.81 760 ARG A C 1
ATOM 5316 O O . ARG A 1 760 ? -6.028 -11.614 -26.496 1.00 75.81 760 ARG A O 1
ATOM 5323 N N . GLU A 1 761 ? -4.114 -12.338 -27.437 1.00 70.88 761 GLU A N 1
ATOM 5324 C CA . GLU A 1 761 ? -3.523 -11.011 -27.711 1.00 70.88 761 GLU A CA 1
ATOM 5325 C C . GLU A 1 761 ? -4.239 -10.181 -28.819 1.00 70.88 761 GLU A C 1
ATOM 5327 O O . GLU A 1 761 ? -4.968 -10.743 -29.647 1.00 70.88 761 GLU A O 1
ATOM 5332 N N . PRO A 1 762 ? -4.037 -8.839 -28.902 1.00 53.88 762 PRO A N 1
ATOM 5333 C CA . PRO A 1 762 ? -4.651 -7.932 -29.899 1.00 53.88 762 PRO A CA 1
ATOM 5334 C C . PRO A 1 762 ? -4.235 -8.095 -31.381 1.00 53.88 762 PRO A C 1
ATOM 5336 O O . PRO A 1 762 ? -4.184 -7.127 -32.137 1.00 53.88 762 PRO A O 1
ATOM 5339 N N . GLY A 1 763 ? -4.024 -9.324 -31.835 1.00 62.19 763 GLY A N 1
ATOM 5340 C CA . GLY A 1 763 ? -3.830 -9.701 -33.241 1.00 62.19 763 GLY A CA 1
ATOM 5341 C C . GLY A 1 763 ? -4.363 -11.100 -33.559 1.00 62.19 763 GLY A C 1
ATOM 5342 O O . GLY A 1 763 ? -4.628 -11.418 -34.721 1.00 62.19 763 GLY A O 1
ATOM 5343 N N . GLU A 1 764 ? -4.590 -11.908 -32.525 1.00 76.06 764 GLU A N 1
ATOM 5344 C CA . GLU A 1 764 ? -5.021 -13.295 -32.619 1.00 76.06 764 GLU A CA 1
ATOM 5345 C C . GLU A 1 764 ? -6.542 -13.421 -32.721 1.00 76.06 764 GLU A C 1
ATOM 5347 O O . GLU A 1 764 ? -7.325 -12.586 -32.243 1.00 76.06 764 GLU A O 1
ATOM 5352 N N . PHE A 1 765 ? -6.993 -14.506 -33.348 1.00 78.31 765 PHE A N 1
ATOM 5353 C CA . PHE A 1 765 ? -8.406 -14.862 -33.327 1.00 78.31 765 PHE A CA 1
ATOM 5354 C C . PHE A 1 765 ? -8.801 -15.583 -32.023 1.00 78.31 765 PHE A C 1
ATOM 5356 O O . PHE A 1 765 ? -9.970 -15.539 -31.632 1.00 78.31 765 PHE A O 1
ATOM 5363 N N . CYS A 1 766 ? -7.836 -16.215 -31.363 1.00 80.44 766 CYS A N 1
ATOM 5364 C CA . CYS A 1 766 ? -7.957 -17.075 -30.187 1.00 80.44 766 CYS A CA 1
ATOM 5365 C C . CYS A 1 766 ? -6.541 -17.459 -29.726 1.00 80.44 766 CYS A C 1
ATOM 5367 O O . CYS A 1 766 ? -5.665 -17.486 -30.583 1.00 80.44 766 CYS A O 1
ATOM 5369 N N . ASP A 1 767 ? -6.324 -17.813 -28.458 1.00 86.94 767 ASP A N 1
ATOM 5370 C CA . ASP A 1 767 ? -5.110 -18.545 -28.035 1.00 86.94 767 ASP A CA 1
ATOM 5371 C C . ASP A 1 767 ? -5.432 -20.048 -27.856 1.00 86.94 767 ASP A C 1
ATOM 5373 O O . ASP A 1 767 ? -6.581 -20.419 -27.603 1.00 86.94 767 ASP A O 1
ATOM 5377 N N . ILE A 1 768 ? -4.446 -20.933 -28.059 1.00 80.81 768 ILE A N 1
ATOM 5378 C CA . ILE A 1 768 ? -4.629 -22.400 -28.033 1.00 80.81 768 ILE A CA 1
ATOM 5379 C C . ILE A 1 768 ? -4.385 -23.046 -26.653 1.00 80.81 768 ILE A C 1
ATOM 5381 O O . ILE A 1 768 ? -4.843 -24.170 -26.419 1.00 80.81 768 ILE A O 1
ATOM 5385 N N . ASP A 1 769 ? -3.700 -22.351 -25.744 1.00 82.19 769 ASP A N 1
ATOM 5386 C CA . ASP A 1 769 ? -3.390 -22.795 -24.381 1.00 82.19 769 ASP A CA 1
ATOM 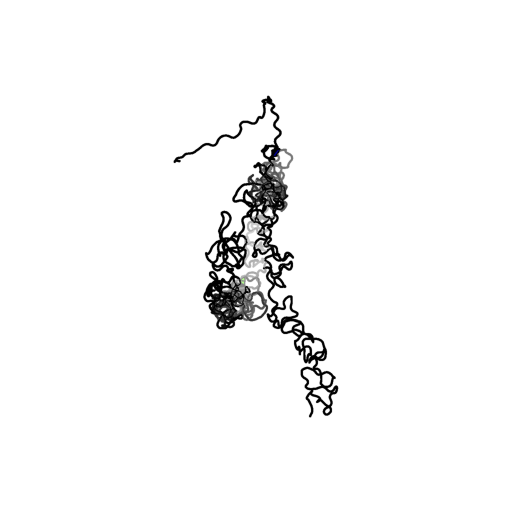5387 C C . ASP A 1 769 ? -4.182 -22.016 -23.295 1.00 82.19 769 ASP A C 1
ATOM 5389 O O . ASP A 1 769 ? -4.222 -22.463 -22.145 1.00 82.19 769 ASP A O 1
ATOM 5393 N N . ASP A 1 770 ? -4.897 -20.934 -23.646 1.00 83.50 770 ASP A N 1
ATOM 5394 C CA . ASP A 1 770 ? -5.936 -20.291 -22.816 1.00 83.50 770 ASP A CA 1
ATOM 5395 C C . ASP A 1 770 ? -7.182 -21.207 -22.679 1.00 83.50 770 ASP A C 1
ATOM 5397 O O . ASP A 1 770 ? -7.903 -21.454 -23.653 1.00 83.50 770 ASP A O 1
ATOM 5401 N N . PRO A 1 771 ? -7.493 -21.725 -21.472 1.00 74.31 771 PRO A N 1
ATOM 5402 C CA . PRO A 1 771 ? -8.621 -22.630 -21.257 1.00 74.31 771 PRO A CA 1
ATOM 5403 C C . PRO A 1 771 ? -9.991 -21.930 -21.166 1.00 74.31 771 PRO A C 1
ATOM 5405 O O . PRO A 1 771 ? -11.009 -22.632 -21.152 1.00 74.31 771 PRO A O 1
ATOM 5408 N N . ASP A 1 772 ? -10.033 -20.598 -21.064 1.00 80.31 772 ASP A N 1
ATOM 5409 C CA . ASP A 1 772 ? -11.253 -19.784 -20.979 1.00 80.31 772 ASP A CA 1
ATOM 5410 C C . ASP A 1 772 ? -11.578 -19.051 -22.309 1.00 80.31 772 ASP A C 1
ATOM 5412 O O . ASP A 1 772 ? -12.628 -18.400 -22.411 1.00 80.31 772 ASP A O 1
ATOM 5416 N N . ASP A 1 773 ? -10.751 -19.208 -23.355 1.00 78.31 773 ASP A N 1
ATOM 5417 C CA . ASP A 1 773 ? -10.975 -18.621 -24.685 1.00 78.31 773 ASP A CA 1
ATOM 5418 C C . ASP A 1 773 ? -12.299 -19.122 -25.334 1.00 78.31 773 ASP A C 1
ATOM 5420 O O . ASP A 1 773 ? -12.541 -20.330 -25.470 1.00 78.31 773 ASP A O 1
ATOM 5424 N N . PRO A 1 774 ? -13.199 -18.210 -25.765 1.00 75.25 774 PRO A N 1
ATOM 5425 C CA . PRO A 1 774 ? -14.518 -18.567 -26.293 1.00 75.25 774 PRO A CA 1
ATOM 5426 C C . PRO A 1 774 ? -14.521 -19.089 -27.742 1.00 75.25 774 PRO A C 1
ATOM 5428 O O . PRO A 1 774 ? -15.526 -19.671 -28.167 1.00 75.25 774 PRO A O 1
ATOM 5431 N N . ASP A 1 775 ? -13.453 -18.856 -28.504 1.00 80.88 775 ASP A N 1
ATOM 5432 C CA . ASP A 1 775 ? -13.283 -19.200 -29.919 1.00 80.88 775 ASP A CA 1
ATOM 5433 C C . ASP A 1 775 ? -12.293 -20.377 -30.134 1.00 80.88 775 ASP A C 1
ATOM 5435 O O . ASP A 1 775 ? -12.213 -20.890 -31.255 1.00 80.88 775 ASP A O 1
ATOM 5439 N N . LEU A 1 776 ? -11.650 -20.890 -29.068 1.00 78.50 776 LEU A N 1
ATOM 5440 C CA . LEU A 1 776 ? -10.737 -22.056 -29.011 1.00 78.50 776 LEU A CA 1
ATOM 5441 C C . LEU A 1 776 ? -11.164 -23.263 -29.875 1.00 78.50 776 LEU A C 1
ATOM 5443 O O . LEU A 1 776 ? -10.348 -23.907 -30.530 1.00 78.50 776 LEU A O 1
ATOM 5447 N N . ALA A 1 777 ? -12.466 -23.566 -29.941 1.00 72.38 777 ALA A N 1
ATOM 5448 C CA . ALA A 1 777 ? -13.011 -24.662 -30.759 1.00 72.38 777 ALA A CA 1
ATOM 5449 C C . ALA A 1 777 ? -12.949 -24.419 -32.289 1.00 72.38 777 ALA A C 1
ATOM 5451 O O . ALA A 1 777 ? -13.367 -25.273 -33.073 1.00 72.38 777 ALA A O 1
ATOM 5452 N N . THR A 1 778 ? -12.471 -23.246 -32.705 1.00 79.81 778 THR A N 1
ATOM 5453 C CA . THR A 1 778 ? -12.247 -22.805 -34.089 1.00 79.81 778 THR A CA 1
ATOM 5454 C C . THR A 1 778 ? -10.849 -22.200 -34.287 1.00 79.81 778 THR A C 1
ATOM 5456 O O . THR A 1 778 ? -10.647 -21.441 -35.235 1.00 79.81 778 THR A O 1
ATOM 5459 N N . CYS A 1 779 ? -9.910 -22.534 -33.396 1.00 83.62 779 CYS A N 1
ATOM 5460 C CA . CYS A 1 779 ? -8.545 -22.022 -33.406 1.00 83.62 779 CYS A CA 1
ATOM 5461 C C . CYS A 1 779 ? -7.592 -22.877 -34.243 1.00 83.62 779 CYS A C 1
ATOM 5463 O O . CYS A 1 779 ? -7.707 -24.108 -34.254 1.00 83.62 779 CYS A O 1
ATOM 5465 N N . ASP A 1 780 ? -6.644 -22.220 -34.908 1.00 82.19 780 ASP A N 1
ATOM 5466 C CA . ASP A 1 780 ? -5.539 -22.862 -35.620 1.00 82.19 780 ASP A CA 1
ATOM 5467 C C . ASP A 1 780 ? -4.247 -22.875 -34.786 1.00 82.19 780 ASP A C 1
ATOM 5469 O O . ASP A 1 780 ? -4.100 -22.072 -33.867 1.00 82.19 780 ASP A O 1
ATOM 5473 N N . PRO A 1 781 ? -3.265 -23.745 -35.101 1.00 79.31 781 PRO A N 1
ATOM 5474 C CA . PRO A 1 781 ? -1.968 -23.780 -34.412 1.00 79.31 781 PRO A CA 1
ATOM 5475 C C . PRO A 1 781 ? -1.075 -22.541 -34.618 1.00 79.31 781 PRO A C 1
ATOM 5477 O O . PRO A 1 781 ? 0.050 -22.530 -34.124 1.00 79.31 781 PRO A O 1
ATOM 5480 N N . ASP A 1 782 ? -1.529 -21.553 -35.392 1.00 79.62 782 ASP A N 1
ATOM 5481 C CA . ASP A 1 782 ? -0.933 -20.220 -35.539 1.00 79.62 782 ASP A CA 1
ATOM 5482 C C . ASP A 1 782 ? -1.882 -19.097 -35.069 1.00 79.62 782 ASP A C 1
ATOM 5484 O O . ASP A 1 782 ? -1.696 -17.933 -35.422 1.00 79.62 782 ASP A O 1
ATOM 5488 N N . CYS A 1 783 ? -2.911 -19.456 -34.289 1.00 81.81 783 CYS A N 1
ATOM 5489 C CA . CYS A 1 783 ? -3.897 -18.563 -33.676 1.00 81.81 783 CYS A CA 1
ATOM 5490 C C . CYS A 1 783 ? -4.693 -17.712 -34.682 1.00 81.81 783 CYS A C 1
ATOM 5492 O O . CYS A 1 783 ? -5.356 -16.722 -34.341 1.00 81.81 783 CYS A O 1
ATOM 5494 N N . THR A 1 784 ? -4.697 -18.157 -35.943 1.00 83.69 784 THR A N 1
ATOM 5495 C CA . THR A 1 784 ? -5.672 -17.742 -36.943 1.00 83.69 784 THR A CA 1
ATOM 5496 C C . THR A 1 784 ? -6.988 -18.525 -36.785 1.00 83.69 784 THR A C 1
ATOM 5498 O O . THR A 1 784 ? -7.269 -19.131 -35.745 1.00 83.69 784 THR A O 1
ATOM 5501 N N . ARG A 1 785 ? -7.887 -18.379 -37.760 1.00 84.19 785 ARG A N 1
ATOM 5502 C CA . ARG A 1 785 ? -9.282 -18.816 -37.669 1.00 84.19 785 ARG A CA 1
ATOM 5503 C C . ARG A 1 785 ? -9.536 -19.940 -38.659 1.00 84.19 785 ARG A C 1
ATOM 5505 O O . ARG A 1 785 ? -9.613 -19.644 -39.848 1.00 84.19 785 ARG A O 1
ATOM 5512 N N . ALA A 1 786 ? -9.928 -21.107 -38.159 1.00 81.31 786 ALA A N 1
ATOM 5513 C CA . ALA A 1 786 ? -10.130 -22.288 -38.987 1.00 81.31 786 ALA A CA 1
ATOM 5514 C C . ALA A 1 786 ? -11.156 -22.060 -40.119 1.00 81.31 786 ALA A C 1
ATOM 5516 O O . ALA A 1 786 ? -12.346 -21.790 -39.868 1.00 81.31 786 ALA A O 1
ATOM 5517 N N . PHE A 1 787 ? -10.711 -22.181 -41.372 1.00 85.00 787 PHE A N 1
ATOM 5518 C CA . PHE A 1 787 ? -11.546 -22.262 -42.566 1.00 85.00 787 PHE A CA 1
ATOM 5519 C C . PHE A 1 787 ? -10.892 -23.078 -43.696 1.00 85.00 787 PHE A C 1
ATOM 5521 O O . PHE A 1 787 ? -9.857 -22.720 -44.241 1.00 85.00 787 PHE A O 1
ATOM 5528 N N . CYS A 1 788 ? -11.635 -24.059 -44.210 1.00 81.88 788 CYS A N 1
ATOM 5529 C CA . CYS A 1 788 ? -11.356 -24.746 -45.471 1.00 81.88 788 CYS A CA 1
ATOM 5530 C C . CYS A 1 788 ? -10.689 -23.879 -46.569 1.00 81.88 788 CYS A C 1
ATOM 5532 O O . CYS A 1 788 ? -11.330 -23.035 -47.222 1.00 81.88 788 CYS A O 1
ATOM 5534 N N . GLY A 1 789 ? -9.408 -24.142 -46.807 1.00 79.25 789 GLY A N 1
ATOM 5535 C CA . GLY A 1 789 ? -8.498 -23.458 -47.714 1.00 79.25 789 GLY A CA 1
ATOM 5536 C C . GLY A 1 789 ? -7.394 -22.632 -47.039 1.00 79.25 789 GLY A C 1
ATOM 5537 O O . GLY A 1 789 ? -6.792 -21.824 -47.750 1.00 79.25 789 GLY A O 1
ATOM 5538 N N . ASP A 1 790 ? -7.151 -22.789 -45.734 1.00 83.31 790 ASP A N 1
ATOM 5539 C CA . ASP A 1 790 ? -6.093 -22.113 -44.959 1.00 83.31 790 ASP A CA 1
ATOM 5540 C C . ASP A 1 790 ? -4.748 -22.879 -44.946 1.00 83.31 790 ASP A C 1
ATOM 5542 O O . ASP A 1 790 ? -3.691 -22.272 -45.128 1.00 83.31 790 ASP A O 1
ATOM 5546 N N . GLY A 1 791 ? -4.784 -24.210 -44.842 1.00 80.62 791 GLY A N 1
ATOM 5547 C CA . GLY A 1 791 ? -3.634 -25.112 -44.742 1.00 80.62 791 GLY A CA 1
ATOM 5548 C C . GLY A 1 791 ? -3.646 -26.040 -43.516 1.00 80.62 791 GLY A C 1
ATOM 5549 O O . GLY A 1 791 ? -2.788 -26.927 -43.434 1.00 80.62 791 GLY A O 1
ATOM 5550 N N . PHE A 1 792 ? -4.598 -25.878 -42.594 1.00 81.12 792 PHE A N 1
ATOM 5551 C CA . PHE A 1 792 ? -4.797 -26.714 -41.406 1.00 81.12 792 PHE A CA 1
ATOM 5552 C C . PHE A 1 792 ? -5.980 -27.683 -41.607 1.00 81.12 792 PHE A C 1
ATOM 5554 O O . PHE A 1 792 ? -6.651 -27.645 -42.627 1.00 81.12 792 PHE A O 1
ATOM 5561 N N . VAL A 1 793 ? -6.180 -28.675 -40.726 1.00 83.31 793 VAL A N 1
ATOM 5562 C CA . VAL A 1 793 ? -7.203 -29.732 -40.936 1.00 83.31 793 VAL A CA 1
ATOM 5563 C C . VAL A 1 793 ? -8.063 -29.905 -39.690 1.00 83.31 793 VAL A C 1
ATOM 5565 O O . VAL A 1 793 ? -7.802 -30.770 -38.838 1.00 83.31 793 VAL A O 1
ATOM 5568 N N . ASN A 1 794 ? -9.116 -29.098 -39.587 1.00 79.62 794 ASN A N 1
ATOM 5569 C CA . ASN A 1 794 ? -9.741 -28.806 -38.305 1.00 79.62 794 ASN A CA 1
ATOM 5570 C C . ASN A 1 794 ? -10.959 -29.718 -38.100 1.00 79.62 794 ASN A C 1
ATOM 5572 O O . ASN A 1 794 ? -12.125 -29.414 -38.362 1.00 79.62 794 ASN A O 1
ATOM 5576 N N . ARG A 1 795 ? -10.651 -30.934 -37.636 1.00 76.88 795 ARG A N 1
ATOM 5577 C CA . ARG A 1 795 ? -11.597 -32.060 -37.532 1.00 76.88 795 ARG A CA 1
ATOM 5578 C C . ARG A 1 795 ? -12.847 -31.749 -36.714 1.00 76.88 795 ARG A C 1
ATOM 5580 O O . ARG A 1 795 ? -13.906 -32.297 -37.018 1.00 76.88 795 ARG A O 1
ATOM 5587 N N . ASP A 1 796 ? -12.734 -30.893 -35.704 1.00 73.44 796 ASP A N 1
ATOM 5588 C CA . ASP A 1 796 ? -13.832 -30.564 -34.795 1.00 73.44 796 ASP A CA 1
ATOM 5589 C C . ASP A 1 796 ? -14.854 -29.581 -35.402 1.00 73.44 796 ASP A C 1
ATOM 5591 O O . ASP A 1 796 ? -16.025 -29.617 -35.014 1.00 73.44 796 ASP A O 1
ATOM 5595 N N . ILE A 1 797 ? -14.481 -28.818 -36.444 1.00 71.88 797 ILE A N 1
ATOM 5596 C CA . ILE A 1 797 ? -15.438 -28.088 -37.303 1.00 71.88 797 ILE A CA 1
ATOM 5597 C C . ILE A 1 797 ? -15.959 -28.925 -38.486 1.00 71.88 797 ILE A C 1
ATOM 5599 O O . ILE A 1 797 ? -16.951 -28.552 -39.118 1.00 71.88 797 ILE A O 1
ATOM 5603 N N . GLY A 1 798 ? -15.377 -30.108 -38.720 1.00 71.12 798 GLY A N 1
ATOM 5604 C CA . GLY A 1 798 ? -15.900 -31.137 -39.626 1.00 71.12 798 GLY A CA 1
ATOM 5605 C C . GLY A 1 798 ? -15.066 -31.419 -40.876 1.00 71.12 798 GLY A C 1
ATOM 5606 O O . GLY A 1 798 ? -15.589 -32.027 -41.810 1.00 71.12 798 GLY A O 1
ATOM 5607 N N . GLU A 1 799 ? -13.804 -30.995 -40.908 1.00 82.50 799 GLU A N 1
ATOM 5608 C CA . GLU A 1 799 ? -12.938 -31.104 -42.086 1.00 82.50 799 GLU A CA 1
ATOM 5609 C C . GLU A 1 799 ? -12.213 -32.462 -42.152 1.00 82.50 799 GLU A C 1
ATOM 5611 O O . GLU A 1 799 ? -11.691 -32.990 -41.162 1.00 82.50 799 GLU A O 1
ATOM 5616 N N . GLU A 1 800 ? -12.208 -33.071 -43.341 1.00 79.12 800 GLU A N 1
ATOM 5617 C CA . GLU A 1 800 ? -11.580 -34.371 -43.608 1.00 79.12 800 GLU A CA 1
ATOM 5618 C C . GLU A 1 800 ? -10.173 -34.226 -44.219 1.00 79.12 800 GLU A C 1
ATOM 5620 O O . GLU A 1 800 ? -9.320 -35.096 -44.007 1.00 79.12 800 GLU A O 1
ATOM 5625 N N . CYS A 1 801 ? -9.943 -33.131 -44.949 1.00 76.75 801 CYS A N 1
ATOM 5626 C CA . CYS A 1 801 ? -8.693 -32.714 -45.583 1.00 76.75 801 CYS A CA 1
ATOM 5627 C C . CYS A 1 801 ? -8.626 -31.183 -45.666 1.00 76.75 801 CYS A C 1
ATOM 5629 O O . CYS A 1 801 ? -9.653 -30.531 -45.517 1.00 76.75 801 CYS A O 1
ATOM 5631 N N . ASP A 1 802 ? -7.444 -30.663 -45.993 1.00 81.62 802 ASP A N 1
ATOM 5632 C CA . ASP A 1 802 ? -7.237 -29.319 -46.534 1.00 81.62 802 ASP A CA 1
ATOM 5633 C C . ASP A 1 802 ? -6.013 -29.333 -47.472 1.00 81.62 802 ASP A C 1
ATOM 5635 O O . ASP A 1 802 ? -5.185 -30.250 -47.392 1.00 81.62 802 ASP A O 1
ATOM 5639 N N . ASP A 1 803 ? -5.919 -28.373 -48.395 1.00 79.06 803 ASP A N 1
ATOM 5640 C CA . ASP A 1 803 ? -4.786 -28.212 -49.319 1.00 79.06 803 ASP A CA 1
ATOM 5641 C C . ASP A 1 803 ? -4.333 -26.745 -49.527 1.00 79.06 803 ASP A C 1
ATOM 5643 O O . ASP A 1 803 ? -3.725 -26.399 -50.547 1.00 79.06 803 ASP A O 1
ATOM 5647 N N . GLY A 1 804 ? -4.583 -25.873 -48.543 1.00 81.75 804 GLY A N 1
ATOM 5648 C CA . GLY A 1 804 ? -4.101 -24.487 -48.485 1.00 81.75 804 GLY A CA 1
ATOM 5649 C C . GLY A 1 804 ? -4.715 -23.563 -49.537 1.00 81.75 804 GLY A C 1
ATOM 5650 O O . GLY A 1 804 ? -4.117 -22.548 -49.908 1.00 81.75 804 GLY A O 1
ATOM 5651 N N . ASN A 1 805 ? -5.857 -23.948 -50.118 1.00 78.19 805 ASN A N 1
ATOM 5652 C CA . ASN A 1 805 ? -6.592 -23.128 -51.074 1.00 78.19 805 ASN A CA 1
ATOM 5653 C C . ASN A 1 805 ? -8.066 -23.560 -51.212 1.00 78.19 805 ASN A C 1
ATOM 5655 O O . ASN A 1 805 ? -8.423 -24.718 -51.058 1.00 78.19 805 ASN A O 1
ATOM 5659 N N . ASN A 1 806 ? -8.946 -22.631 -51.598 1.00 76.38 806 ASN A N 1
ATOM 5660 C CA . ASN A 1 806 ? -10.379 -22.908 -51.772 1.00 76.38 806 ASN A CA 1
ATOM 5661 C C . ASN A 1 806 ? -10.735 -23.244 -53.245 1.00 76.38 806 ASN A C 1
ATOM 5663 O O . ASN A 1 806 ? -11.496 -22.518 -53.894 1.00 76.38 806 ASN A O 1
ATOM 5667 N N . GLN A 1 807 ? -10.138 -24.295 -53.823 1.00 73.19 807 GLN A N 1
ATOM 5668 C CA . GLN A 1 807 ? -10.476 -24.823 -55.163 1.00 73.19 807 GLN A CA 1
ATOM 5669 C C . GLN A 1 807 ? -10.996 -26.275 -55.086 1.00 73.19 807 GLN A C 1
ATOM 5671 O O . GLN A 1 807 ? -11.130 -26.850 -54.015 1.00 73.19 807 GLN A O 1
ATOM 5676 N N . ASN A 1 808 ? -11.355 -26.864 -56.232 1.00 64.06 808 ASN A N 1
ATOM 5677 C CA . ASN A 1 808 ? -11.651 -28.298 -56.349 1.00 64.06 808 ASN A CA 1
ATOM 5678 C C . ASN A 1 808 ? -10.644 -28.940 -57.309 1.00 64.06 808 ASN A C 1
ATOM 5680 O O . ASN A 1 808 ? -10.399 -28.370 -58.377 1.00 64.06 808 ASN A O 1
ATOM 5684 N N . GLY A 1 809 ? -10.122 -30.117 -56.953 1.00 58.59 809 GLY A N 1
ATOM 5685 C CA . GLY A 1 809 ? -9.091 -30.828 -57.726 1.00 58.59 809 GLY A CA 1
ATOM 5686 C C . GLY A 1 809 ? -7.657 -30.435 -57.346 1.00 58.59 809 GLY A C 1
ATOM 5687 O O . GLY A 1 809 ? -6.807 -30.278 -58.223 1.00 58.59 809 GLY A O 1
ATOM 5688 N N . GLY A 1 810 ? -7.407 -30.185 -56.053 1.00 59.56 810 GLY A N 1
ATOM 5689 C CA . GLY A 1 810 ? -6.061 -30.002 -55.487 1.00 59.56 810 GLY A CA 1
ATOM 5690 C C . GLY A 1 810 ? -5.548 -31.210 -54.684 1.00 59.56 810 GLY A C 1
ATOM 5691 O O . GLY A 1 810 ? -4.348 -31.321 -54.431 1.00 59.56 810 GLY A O 1
ATOM 5692 N N . GLY A 1 811 ? -6.438 -32.149 -54.346 1.00 65.88 811 GLY A N 1
ATOM 5693 C CA . GLY A 1 811 ? -6.252 -33.179 -53.316 1.00 65.88 811 GLY A CA 1
ATOM 5694 C C . GLY A 1 811 ? -7.297 -33.071 -52.198 1.00 65.88 811 GLY A C 1
ATOM 5695 O O . GLY A 1 811 ? -7.629 -34.072 -51.563 1.00 65.88 811 GLY A O 1
ATOM 5696 N N . CYS A 1 812 ? -7.878 -31.884 -52.020 1.00 74.50 812 CYS A N 1
ATOM 5697 C CA . CYS A 1 812 ? -9.097 -31.643 -51.266 1.00 74.50 812 CYS A CA 1
ATOM 5698 C C . CYS A 1 812 ? -10.179 -30.980 -52.151 1.00 74.50 812 CYS A C 1
ATOM 5700 O O . CYS A 1 812 ? -9.972 -30.676 -53.335 1.00 74.50 812 CYS A O 1
ATOM 5702 N N . SER A 1 813 ? -11.380 -30.819 -51.593 1.00 75.00 813 SER A N 1
ATOM 5703 C CA . SER A 1 813 ? -12.497 -30.107 -52.224 1.00 75.00 813 SER A CA 1
ATOM 5704 C C . SER A 1 813 ? -12.790 -28.794 -51.504 1.00 75.00 813 SER A C 1
ATOM 5706 O O . SER A 1 813 ? -12.519 -28.652 -50.316 1.00 75.00 813 SER A O 1
ATOM 5708 N N . ASN A 1 814 ? -13.477 -27.865 -52.172 1.00 74.31 814 ASN A N 1
ATOM 5709 C CA . ASN A 1 814 ? -13.850 -26.561 -51.609 1.00 74.31 814 ASN A CA 1
ATOM 5710 C C . ASN A 1 814 ? -15.001 -26.626 -50.568 1.00 74.31 814 ASN A C 1
ATOM 5712 O O . ASN A 1 814 ? -15.772 -25.684 -50.374 1.00 74.31 814 ASN A O 1
ATOM 5716 N N . SER A 1 815 ? -15.175 -27.789 -49.945 1.00 77.31 815 SER A N 1
ATOM 5717 C CA . SER A 1 815 ? -16.028 -28.063 -48.783 1.00 77.31 815 SER A CA 1
ATOM 5718 C C . SER A 1 815 ? -15.331 -29.020 -47.799 1.00 77.31 815 SER A C 1
ATOM 5720 O O . SER A 1 815 ? -16.000 -29.654 -46.989 1.00 77.31 815 SER A O 1
ATOM 5722 N N . CYS A 1 816 ? -14.006 -29.150 -47.930 1.00 77.38 816 CYS A N 1
ATOM 5723 C CA . CYS A 1 816 ? -13.068 -29.911 -47.112 1.00 77.38 816 CYS A CA 1
ATOM 5724 C C . CYS A 1 816 ? -13.448 -31.365 -46.808 1.00 77.38 816 CYS A C 1
ATOM 5726 O O . CYS A 1 816 ? -13.165 -31.922 -45.748 1.00 77.38 816 CYS A O 1
ATOM 5728 N N . THR A 1 817 ? -14.042 -32.006 -47.816 1.00 75.94 817 THR A N 1
ATOM 5729 C CA . THR A 1 817 ? -14.153 -33.464 -47.943 1.00 75.94 817 THR A CA 1
ATOM 5730 C C . THR A 1 817 ? -13.201 -33.969 -49.029 1.00 75.94 817 THR A C 1
ATOM 5732 O O . THR A 1 817 ? -12.915 -33.241 -49.985 1.00 75.94 817 THR A O 1
ATOM 5735 N N . LEU A 1 818 ? -12.717 -35.211 -48.929 1.00 65.25 818 LEU A N 1
ATOM 5736 C CA . LEU A 1 818 ? -11.786 -35.745 -49.937 1.00 65.25 818 LEU A CA 1
ATOM 5737 C C . LEU A 1 818 ? -12.459 -35.866 -51.317 1.00 65.25 818 LEU A C 1
ATOM 5739 O O . LEU A 1 818 ? -13.592 -36.352 -51.436 1.00 65.25 818 LEU A O 1
ATOM 5743 N N . THR A 1 819 ? -11.739 -35.490 -52.379 1.00 62.03 819 THR A N 1
ATOM 5744 C CA . THR A 1 819 ? -12.123 -35.841 -53.754 1.00 62.03 819 THR A CA 1
ATOM 5745 C C . THR A 1 819 ? -12.144 -37.368 -53.914 1.00 62.03 819 THR A C 1
ATOM 5747 O O . THR A 1 819 ? -11.456 -38.111 -53.214 1.00 62.03 819 THR A O 1
ATOM 5750 N N . ASN A 1 820 ? -13.059 -37.863 -54.750 1.00 67.69 820 ASN A N 1
ATOM 5751 C CA . ASN A 1 820 ? -13.342 -39.291 -54.892 1.00 67.69 820 ASN A CA 1
ATOM 5752 C C . ASN A 1 820 ? -13.108 -39.718 -56.342 1.00 67.69 820 ASN A C 1
ATOM 5754 O O . ASN A 1 820 ? -13.691 -39.132 -57.252 1.00 67.69 820 ASN A O 1
ATOM 5758 N N . CYS A 1 821 ? -12.334 -40.790 -56.505 1.00 68.56 821 CYS A N 1
ATOM 5759 C CA . CYS A 1 821 ? -11.953 -41.383 -57.782 1.00 68.56 821 CYS A CA 1
ATOM 5760 C C . CYS A 1 821 ? -13.110 -41.520 -58.790 1.00 68.56 821 CYS A C 1
ATOM 5762 O O . CYS A 1 821 ? -14.183 -42.039 -58.450 1.00 68.56 821 CYS A O 1
ATOM 5764 N N . GLY A 1 822 ? -12.872 -41.136 -60.048 1.00 70.25 822 GLY A N 1
ATOM 5765 C CA . GLY A 1 822 ? -13.857 -41.223 -61.127 1.00 70.25 822 GLY A CA 1
ATOM 5766 C C . GLY A 1 822 ? -14.586 -39.909 -61.425 1.00 70.25 822 GLY A C 1
ATOM 5767 O O . GLY A 1 822 ? -15.740 -39.953 -61.862 1.00 70.25 822 GLY A O 1
ATOM 5768 N N . ASP A 1 823 ? -13.959 -38.757 -61.178 1.00 74.06 823 ASP A N 1
ATOM 5769 C CA . ASP A 1 823 ? -14.537 -37.417 -61.368 1.00 74.06 823 ASP A CA 1
ATOM 5770 C C . ASP A 1 823 ? -14.156 -36.774 -62.725 1.00 74.06 823 ASP A C 1
ATOM 5772 O O . ASP A 1 823 ? -14.908 -35.948 -63.262 1.00 74.06 823 ASP A O 1
ATOM 5776 N N . GLY A 1 824 ? -13.063 -37.231 -63.350 1.00 71.19 824 GLY A N 1
ATOM 5777 C CA . GLY A 1 824 ? -12.562 -36.738 -64.635 1.00 71.19 824 GLY A CA 1
ATOM 5778 C C . GLY A 1 824 ? -11.260 -35.941 -64.600 1.00 71.19 824 GLY A C 1
ATOM 5779 O O . GLY A 1 824 ? -10.766 -35.584 -65.677 1.00 71.19 824 GLY A O 1
ATOM 5780 N N . ASN A 1 825 ? -10.740 -35.631 -63.415 1.00 69.50 825 ASN A N 1
ATOM 5781 C CA . ASN A 1 825 ? -9.414 -35.056 -63.199 1.00 69.50 825 ASN A CA 1
ATOM 5782 C C . ASN A 1 825 ? -8.422 -36.166 -62.807 1.00 69.50 825 ASN A C 1
ATOM 5784 O O . ASN A 1 825 ? -8.808 -37.318 -62.716 1.00 69.50 825 ASN A O 1
ATOM 5788 N N . LEU A 1 826 ? -7.134 -35.851 -62.659 1.00 68.38 826 LEU A N 1
ATOM 5789 C CA . LEU A 1 826 ? -6.130 -36.804 -62.169 1.00 68.38 826 LEU A CA 1
ATOM 5790 C C . LEU A 1 826 ? -5.374 -36.114 -61.036 1.00 68.38 826 LEU A C 1
ATOM 5792 O O . LEU A 1 826 ? -4.423 -35.368 -61.301 1.00 68.38 826 LEU A O 1
ATOM 5796 N N . ASP A 1 827 ? -5.853 -36.306 -59.811 1.00 67.44 827 ASP A N 1
ATOM 5797 C CA . ASP A 1 827 ? -5.355 -35.607 -58.627 1.00 67.44 827 ASP A CA 1
ATOM 5798 C C . ASP A 1 827 ? -3.970 -36.148 -58.192 1.00 67.44 827 ASP A C 1
ATOM 5800 O O . ASP A 1 827 ? -3.586 -37.268 -58.547 1.00 67.44 827 ASP A O 1
ATOM 5804 N N . PRO A 1 828 ? -3.174 -35.390 -57.405 1.00 60.25 828 PRO A N 1
ATOM 5805 C CA . PRO A 1 828 ? -1.777 -35.739 -57.096 1.00 60.25 828 PRO A CA 1
ATOM 5806 C C . PRO A 1 828 ? -1.544 -37.078 -56.372 1.00 60.25 828 PRO A C 1
ATOM 5808 O O . PRO A 1 828 ? -0.402 -37.539 -56.304 1.00 60.25 828 PRO A O 1
ATOM 5811 N N . PHE A 1 829 ? -2.599 -37.693 -55.829 1.00 64.62 829 PHE A N 1
ATOM 5812 C CA . PHE A 1 829 ? -2.567 -38.978 -55.121 1.00 64.62 829 PHE A CA 1
ATOM 5813 C C . PHE A 1 829 ? -3.196 -40.142 -55.913 1.00 64.62 829 PHE A C 1
ATOM 5815 O O . PHE A 1 829 ? -3.226 -41.269 -55.417 1.00 64.62 829 PHE A O 1
ATOM 5822 N N . GLU A 1 830 ? -3.664 -39.901 -57.139 1.00 71.19 830 GLU A N 1
ATOM 5823 C CA . GLU A 1 830 ? -4.328 -40.892 -57.990 1.00 71.19 830 GLU A CA 1
ATOM 5824 C C . GLU A 1 830 ? -3.359 -41.463 -59.042 1.00 71.19 830 GLU A C 1
ATOM 5826 O O . GLU A 1 830 ? -2.641 -40.727 -59.721 1.00 71.19 830 GLU A O 1
ATOM 5831 N N . GLU A 1 831 ? -3.325 -42.790 -59.230 1.00 75.00 831 GLU A N 1
ATOM 5832 C CA . GLU A 1 831 ? -2.520 -43.383 -60.318 1.00 75.00 831 GLU A CA 1
ATOM 5833 C C . GLU A 1 831 ? -3.227 -43.316 -61.688 1.00 75.00 831 GLU A C 1
ATOM 5835 O O . GLU A 1 831 ? -2.590 -43.468 -62.736 1.00 75.00 831 GLU A O 1
ATOM 5840 N N . CYS A 1 832 ? -4.546 -43.119 -61.681 1.00 78.19 832 CYS A N 1
ATOM 5841 C CA . CYS A 1 832 ? -5.416 -42.980 -62.843 1.00 78.19 832 CYS A CA 1
ATOM 5842 C C . CYS A 1 832 ? -6.748 -42.338 -62.443 1.00 78.19 832 CYS A C 1
ATOM 5844 O O . CYS A 1 832 ? -7.100 -42.351 -61.276 1.00 78.19 832 CYS A O 1
ATOM 5846 N N . ASP A 1 833 ? -7.502 -41.881 -63.439 1.00 81.62 833 ASP A N 1
ATOM 5847 C CA . ASP A 1 833 ? -8.943 -41.614 -63.392 1.00 81.62 833 ASP A CA 1
ATOM 5848 C C . ASP A 1 833 ? -9.506 -41.965 -64.781 1.00 81.62 833 ASP A C 1
ATOM 5850 O O . ASP A 1 833 ? -8.803 -41.835 -65.795 1.00 81.62 833 ASP A O 1
ATOM 5854 N N . ASP A 1 834 ? -10.749 -42.446 -64.846 1.00 82.50 834 ASP A N 1
ATOM 5855 C CA . ASP A 1 834 ? -11.456 -42.685 -66.112 1.00 82.50 834 ASP A CA 1
ATOM 5856 C C . ASP A 1 834 ? -12.878 -42.088 -66.173 1.00 82.50 834 ASP A C 1
ATOM 5858 O O . ASP A 1 834 ? -13.688 -42.465 -67.028 1.00 82.50 834 ASP A O 1
ATOM 5862 N N . ASN A 1 835 ? -13.150 -41.069 -65.347 1.00 83.44 835 ASN A N 1
ATOM 5863 C CA . ASN A 1 835 ? -14.429 -40.358 -65.232 1.00 83.44 835 ASN A CA 1
ATOM 5864 C C . ASN A 1 835 ? -15.589 -41.239 -64.714 1.00 83.44 835 ASN A C 1
ATOM 5866 O O . ASN A 1 835 ? -16.760 -40.902 -64.925 1.00 83.44 835 ASN A O 1
ATOM 5870 N N . ASN A 1 836 ? -15.304 -42.385 -64.074 1.00 77.88 836 ASN A N 1
ATOM 5871 C CA . ASN A 1 836 ? -16.302 -43.128 -63.305 1.00 77.88 836 ASN A CA 1
ATOM 5872 C C . ASN A 1 836 ? -15.711 -44.055 -62.224 1.00 77.88 836 ASN A C 1
ATOM 5874 O O . ASN A 1 836 ? -14.584 -44.510 -62.322 1.00 77.88 836 ASN A O 1
ATOM 5878 N N . GLY A 1 837 ? -16.502 -44.382 -61.199 1.00 78.31 837 GLY A N 1
ATOM 5879 C CA . GLY A 1 837 ? -16.114 -45.317 -60.132 1.00 78.31 837 GLY A CA 1
ATOM 5880 C C . GLY A 1 837 ? -16.506 -46.773 -60.417 1.00 78.31 837 GLY A C 1
ATOM 5881 O O . GLY A 1 837 ? -17.211 -47.378 -59.605 1.00 78.31 837 GLY A O 1
ATOM 5882 N N . THR A 1 838 ? -16.130 -47.330 -61.575 1.00 80.00 838 THR A N 1
ATOM 5883 C CA . THR A 1 838 ? -16.391 -48.744 -61.916 1.00 80.00 838 THR A CA 1
ATOM 5884 C C . THR A 1 838 ? -15.086 -49.526 -62.026 1.00 80.00 838 THR A C 1
ATOM 5886 O O . THR A 1 838 ? -14.230 -49.202 -62.832 1.00 80.00 838 THR A O 1
ATOM 5889 N N . ASN A 1 839 ? -14.969 -50.625 -61.276 1.00 79.44 839 ASN A N 1
ATOM 5890 C CA . ASN A 1 839 ? -13.857 -51.564 -61.437 1.00 79.44 839 ASN A CA 1
ATOM 5891 C C . ASN A 1 839 ? -13.995 -52.373 -62.744 1.00 79.44 839 ASN A C 1
ATOM 5893 O O . ASN A 1 839 ? -14.945 -53.157 -62.897 1.00 79.44 839 ASN A O 1
ATOM 5897 N N . GLY A 1 840 ? -13.006 -52.263 -63.629 1.00 75.12 840 GLY A N 1
ATOM 5898 C CA . GLY A 1 840 ? -12.797 -53.122 -64.794 1.00 75.12 840 GLY A CA 1
ATOM 5899 C C . GLY A 1 840 ? -12.665 -52.418 -66.150 1.00 75.12 840 GLY A C 1
ATOM 5900 O O . GLY A 1 840 ? -12.514 -53.132 -67.151 1.00 75.12 840 GLY A O 1
ATOM 5901 N N . ASP A 1 841 ? -12.754 -51.084 -66.225 1.00 78.19 841 ASP A N 1
ATOM 5902 C CA . ASP A 1 841 ? -12.709 -50.320 -67.487 1.00 78.19 841 ASP A CA 1
ATOM 5903 C C . ASP A 1 841 ? -11.463 -49.439 -67.712 1.00 78.19 841 ASP A C 1
ATOM 5905 O O . ASP A 1 841 ? -11.147 -49.155 -68.876 1.00 78.19 841 ASP A O 1
ATOM 5909 N N . GLY A 1 842 ? -10.683 -49.137 -66.673 1.00 77.81 842 GLY A N 1
ATOM 5910 C CA . GLY A 1 842 ? -9.400 -48.435 -66.803 1.00 77.81 842 GLY A CA 1
ATOM 5911 C C . GLY A 1 842 ? -8.726 -48.124 -65.467 1.00 77.81 842 GLY A C 1
ATOM 5912 O O . GLY A 1 842 ? -7.512 -48.303 -65.340 1.00 77.81 842 GLY A O 1
ATOM 5913 N N . CYS A 1 843 ? -9.518 -47.712 -64.483 1.00 83.50 843 CYS A N 1
ATOM 5914 C CA . CYS A 1 843 ? -9.091 -47.401 -63.126 1.00 83.50 843 CYS A CA 1
ATOM 5915 C C . CYS A 1 843 ? -9.984 -48.099 -62.086 1.00 83.50 843 CYS A C 1
ATOM 5917 O O . CYS A 1 843 ? -11.146 -48.390 -62.358 1.00 83.50 843 CYS A O 1
ATOM 5919 N N . SER A 1 844 ? -9.454 -48.388 -60.894 1.00 82.25 844 SER A N 1
ATOM 5920 C CA . SER A 1 844 ? -10.267 -48.957 -59.810 1.00 82.25 844 SER A CA 1
ATOM 5921 C C . SER A 1 844 ? -11.124 -47.901 -59.103 1.00 82.25 844 SER A C 1
ATOM 5923 O O . SER A 1 844 ? -10.780 -46.722 -59.094 1.00 82.25 844 SER A O 1
ATOM 5925 N N . ASP A 1 845 ? -12.143 -48.329 -58.347 1.00 78.44 845 ASP A N 1
ATOM 5926 C CA . ASP A 1 845 ? -12.892 -47.477 -57.394 1.00 78.44 845 ASP A CA 1
ATOM 5927 C C . ASP A 1 845 ? -12.057 -46.993 -56.181 1.00 78.44 845 ASP A C 1
ATOM 5929 O O . ASP A 1 845 ? -12.592 -46.499 -55.190 1.00 78.44 845 ASP A O 1
ATOM 5933 N N . SER A 1 846 ? -10.730 -47.122 -56.272 1.00 75.19 846 SER A N 1
ATOM 5934 C CA . SER A 1 846 ? -9.723 -46.669 -55.313 1.00 75.19 846 SER A CA 1
ATOM 5935 C C . SER A 1 846 ? -8.515 -45.997 -55.994 1.00 75.19 846 SER A C 1
ATOM 5937 O O . SER A 1 846 ? -7.433 -45.981 -55.410 1.00 75.19 846 SER A O 1
ATOM 5939 N N . CYS A 1 847 ? -8.660 -45.549 -57.246 1.00 75.44 847 CYS A N 1
ATOM 5940 C CA . CYS A 1 847 ? -7.646 -44.851 -58.047 1.00 75.44 847 CYS A CA 1
ATOM 5941 C C . CYS A 1 847 ? -6.269 -45.540 -58.137 1.00 75.44 847 CYS A C 1
ATOM 5943 O O . CYS A 1 847 ? -5.203 -44.964 -57.895 1.00 75.44 847 CYS A O 1
ATOM 5945 N N . GLN A 1 848 ? -6.304 -46.825 -58.504 1.00 80.00 848 GLN A N 1
ATOM 5946 C CA . GLN A 1 848 ? -5.140 -47.661 -58.814 1.00 80.00 848 GLN A CA 1
ATOM 5947 C C . GLN A 1 848 ? -5.262 -48.235 -60.233 1.00 80.00 848 GLN A C 1
ATOM 5949 O O . GLN A 1 848 ? -6.357 -48.610 -60.661 1.00 80.00 848 GLN A O 1
ATOM 5954 N N . VAL A 1 849 ? -4.144 -48.348 -60.962 1.00 78.44 849 VAL A N 1
ATOM 5955 C CA . VAL A 1 849 ? -4.163 -48.799 -62.369 1.00 78.44 849 VAL A CA 1
ATOM 5956 C C . VAL A 1 849 ? -4.442 -50.303 -62.480 1.00 78.44 849 VAL A C 1
ATOM 5958 O O . VAL A 1 849 ? -3.602 -51.152 -62.159 1.00 78.44 849 VAL A O 1
ATOM 5961 N N . GLU A 1 850 ? -5.609 -50.651 -63.020 1.00 78.19 850 GLU A N 1
ATOM 5962 C CA . GLU A 1 850 ? -5.985 -52.040 -63.300 1.00 78.19 850 GLU A CA 1
ATOM 5963 C C . GLU A 1 850 ? -5.214 -52.625 -64.509 1.00 78.19 850 GLU A C 1
ATOM 5965 O O . GLU A 1 850 ? -4.790 -51.907 -65.417 1.00 78.19 850 GLU A O 1
ATOM 5970 N N . ASN A 1 851 ? -4.982 -53.948 -64.509 1.00 65.38 851 ASN A N 1
ATOM 5971 C CA . ASN A 1 851 ? -4.094 -54.666 -65.452 1.00 65.38 851 ASN A CA 1
ATOM 5972 C C . ASN A 1 851 ? -4.753 -55.895 -66.111 1.00 65.38 851 ASN A C 1
ATOM 5974 O O . ASN A 1 851 ? -5.331 -56.722 -65.367 1.00 65.38 851 ASN A O 1
#

Sequence (851 aa):
MNRDYGLASVRANLLALALLALSVVAGGCVFGTETNLCSDGLRCPTDRQCSADGDACIVGQCGNGRLDPGEVCDDGNILDGDECNRTCTESLSCGNGMVEDSEVCDDGNNRSGDGCRADCLSDETCGNGLQDPGEACDDGNPDVGDGCTPDCRLESCGNNRRDPGETCDDGNITSGDGCSADCQSDETCGNNYRDIGEDCDEGGETPTCNNDCTRPFCGDRKVNEAADEDCDDGPGGSATCNFNCTTPFCGDGTFNAAAGEACDSGGINVTECDNDCTLPVCGDGTFNSNAFNTGTPNIPDDREVCDSAGADAANCDSDCTAPVCGDGHTNLAANEACDVDNNGDGQADNALNCDRDCTVPACNDGIFNSFAEACESDGVNSAGCDIDCTLPLCGDGLFNPEAANSATGVGNEICDDGANTADCDIDCTAPDCNDGIFNEEAEFCESNGVNRSDCDRDCTAPTCGDGLTNTFALNDATNDGTFEACDSSNQNVFGCDSDCTAPACNDGIFNPAFEPCESDGSDRNDCDFDCTTPTCGDNHTNTAAGEACDVDSDGDGVADNALNCDNDCTEPVCGDNLANGAAGEFCDVDDDGDGNADNVAACDSDCTAPACNDGIFNEAAEFCESDGTESDDCDADCTRPVCGDGALNEAFGEDCDSGGAASATCTSDCRVSECNDGIINRAAGEQCDDNDTGGGGSANGCDPVTCLLVVCADPADNGCCGNNIVDQFEQCDDGNTNNEDECANDCTFGPAVTCGNGLREPGEFCDIDDPDDPDLATCDPDCTRAFCGDGFVNRDIGEECDDGNNQNGGGCSNSCTLTNCGDGNLDPFEECDDNNGTNGDGCSDSCQVEN

InterPro domains:
  IPR011936 Myxococcus cysteine-rich repeat [PF13948] (86-120)
  IPR011936 Myxococcus cysteine-rich repeat [TIGR02232] (61-89)
  IPR011936 Myxococcus cysteine-rich repeat [TIGR02232] (93-121)
  IPR011936 Myxococcus cysteine-rich repeat [TIGR02232] (124-155)
  IPR011936 Myxococcus cysteine-rich repeat [TIGR02232] (155-185)
  IPR011936 Myxococcus cysteine-rich repeat [TIGR02232] (721-748)
  IPR011936 Myxococcus cysteine-rich repeat [TIGR02232] (788-818)
  IPR011936 Myxococcus cysteine-rich repeat [TIGR02232] (819-851)

Radius of gyration: 66.13 Å; chains: 1; bounding box: 126×126×189 Å

Foldseek 3Di:
DDDDDDDDDDDDDDDDDDDDDDDDDDDDDDDDDDFAQFPVRDTHHPQFDAFQVRPDTDDDCARNCDDDDPACDHNRHQPPLDQAHNVRHDGDAALCQDDGPQAPDHPNAQDFPPQAHNRRNDRCQALCCDQGDPAPDHPNHADADPAAHNVRYGPAAQCCDQGDPAPDHPNAQDFPPQAHNRRHDRQAALPCDQGPPAPDHRNAAALQAHRRRHGDDAFPQDARVRVVQPGHPGCPAALQAFNVNDGDDALPCGDDVRVPACGHDNQPQEQQAHSRRDGDEALPQDQYFNHALPDDPDDPPRGQPDHDSQPAALQAHSSRDGDQQAPQGQRVNVPQNGHDDPPPPRFGPLDLAAFRVNDGDDALPPGDRVNPAPGHDNQPAALQAFNRRDGDDAQPPGQRCRVCPRPVPRANAPDRNCPQDLRAHNRRDGDAAQPPGDRPNNADDRQVQDCDQAAHSRRDDDDALPQGQDQPDDDDDDPPDDDCPDRQVLADDDQAHSVGHGDDAPPPHDDCVHQVGHDPQPDALQAHSVGDHDAAQPPDQDVRVPAPAHDDPPNPRFHDQALQAFRRRHGDAQQPQGQRVRNPANGHDNPPRPRFGDQEQAAFRVNDHDDAQPPTDRVHNAPDHDVCPQALAADNRRDGDDAQCPDARVRVVQPAHDNQDQALQAGNRRDGDDAQPPDQRVRVPADDHQPPPPDDDDRFDADRHRNDGDDDDDLADLHPALCCDQDPNAPDHDNHADLQDQAHSSRDGHDPDDAQPQDQGPPAPFHCPPPPTPQNLQADSSRHGDDAQCQDARPSVPAPDHDNGQPDQAQAHNVRDGDFAQCPHAHPPAPDHDNHADPDDAAHSHRDGDD